Protein 3KLO (pdb70)

Structure (mmCIF, N/CA/C/O backbone):
data_3KLO
#
_entry.id   3KLO
#
_cell.length_a   121.703
_cell.length_b   121.703
_cell.length_c   208.227
_cell.angle_alpha   90.00
_cell.angle_beta   90.00
_cell.angle_gamma   90.00
#
_symmetry.space_group_name_H-M   'P 41 21 2'
#
loop_
_entity.id
_entity.type
_entity.pdbx_description
1 polymer 'Transcriptional regulator VpsT'
2 non-polymer "9,9'-[(2R,3R,3aS,5S,7aR,9R,10R,10aS,12S,14aR)-3,5,10,12-tetrahydroxy-5,12-dioxidooctahydro-2H,7H-difuro[3,2-d:3',2'-j][1,3,7,9,2,8]tetraoxadiphosphacyclododecine-2,9-diyl]bis(2-amino-1,9-dihydro-6H-purin-6-one)"
3 non-polymer 'D(-)-TARTARIC ACID'
4 water water
#
loop_
_atom_site.group_PDB
_atom_site.id
_atom_site.type_symbol
_atom_site.label_atom_id
_atom_site.label_alt_id
_atom_site.label_comp_id
_atom_site.label_asym_id
_atom_site.label_entity_id
_atom_site.label_seq_id
_atom_site.pdbx_PDB_ins_code
_atom_site.Cartn_x
_atom_site.Cartn_y
_atom_site.Cartn_z
_atom_site.occupancy
_atom_site.B_iso_or_equiv
_atom_site.auth_seq_id
_atom_site.auth_comp_id
_atom_site.auth_asym_id
_atom_site.auth_atom_id
_atom_site.pdbx_PDB_model_num
ATOM 1 N N . ASP A 1 4 ? -50.209 17.422 35.230 1.00 68.97 3 ASP A N 1
ATOM 2 C CA . ASP A 1 4 ? -48.830 17.190 34.793 1.00 83.38 3 ASP A CA 1
ATOM 3 C C . ASP A 1 4 ? -48.374 18.267 33.793 1.00 85.00 3 ASP A C 1
ATOM 4 O O . ASP A 1 4 ? -49.124 18.634 32.881 1.00 76.26 3 ASP A O 1
ATOM 9 N N . GLU A 1 5 ? -47.150 18.771 33.970 1.00 90.39 4 GLU A N 1
ATOM 10 C CA . GLU A 1 5 ? -46.616 19.850 33.128 1.00 88.14 4 GLU A CA 1
ATOM 11 C C . GLU A 1 5 ? -46.399 19.385 31.691 1.00 75.52 4 GLU A C 1
ATOM 12 O O . GLU A 1 5 ? -46.559 20.154 30.743 1.00 68.86 4 GLU A O 1
ATOM 18 N N . ASN A 1 6 ? -46.015 18.119 31.557 1.00 75.59 5 ASN A N 1
ATOM 19 C CA . ASN A 1 6 ? -45.795 17.463 30.273 1.00 70.22 5 ASN A CA 1
ATOM 20 C C . ASN A 1 6 ? -47.055 17.446 29.397 1.00 61.34 5 ASN A C 1
ATOM 21 O O . ASN A 1 6 ? -46.974 17.650 28.187 1.00 55.97 5 ASN A O 1
ATOM 26 N N . LYS A 1 7 ? -48.211 17.219 30.022 1.00 54.67 6 LYS A N 1
ATOM 27 C CA . LYS A 1 7 ? -49.458 16.921 29.314 1.00 38.85 6 LYS A CA 1
ATOM 28 C C . LYS A 1 7 ? -50.154 18.134 28.709 1.00 37.95 6 LYS A C 1
ATOM 29 O O . LYS A 1 7 ? -49.877 19.275 29.078 1.00 44.62 6 LYS A O 1
ATOM 35 N N . LEU A 1 8 ? -51.070 17.880 27.782 1.00 27.61 7 LEU A N 1
ATOM 36 C CA . LEU A 1 8 ? -51.8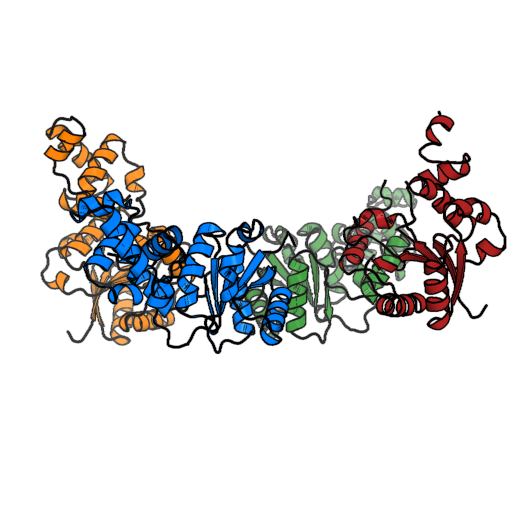13 18.955 27.152 1.00 24.60 7 LEU A CA 1
ATOM 37 C C . LEU A 1 8 ? -52.924 19.381 28.069 1.00 25.73 7 LEU A C 1
ATOM 38 O O . LEU A 1 8 ? -53.644 18.544 28.585 1.00 30.69 7 LEU A O 1
ATOM 43 N N . ASN A 1 9 ? -53.073 20.680 28.285 1.00 27.05 8 ASN A N 1
ATOM 44 C CA . ASN A 1 9 ? -54.087 21.162 29.219 1.00 25.65 8 ASN A CA 1
ATOM 45 C C . ASN A 1 9 ? -55.428 21.259 28.525 1.00 25.72 8 ASN A C 1
ATOM 46 O O . ASN A 1 9 ? -55.617 22.110 27.665 1.00 27.17 8 ASN A O 1
ATOM 51 N N . VAL A 1 10 ? -56.351 20.383 28.897 1.00 22.03 9 VAL A N 1
ATOM 52 C CA . VAL A 1 10 ? -57.632 20.272 28.226 1.00 19.23 9 VAL A CA 1
ATOM 53 C C . VAL A 1 10 ? -58.795 20.507 29.188 1.00 23.82 9 VAL A C 1
ATOM 54 O O . VAL A 1 10 ? -58.821 19.986 30.300 1.00 25.09 9 VAL A O 1
ATOM 58 N N . ARG A 1 11 ? -59.776 21.282 28.754 1.00 23.57 10 ARG A N 1
ATOM 59 C CA . ARG A 1 11 ? -60.898 21.591 29.613 1.00 23.59 10 ARG A CA 1
ATOM 60 C C . ARG A 1 11 ? -62.205 21.197 28.941 1.00 25.74 10 ARG A C 1
ATOM 61 O O . ARG A 1 11 ? -62.511 21.671 27.852 1.00 27.34 10 ARG A O 1
ATOM 69 N N . MET A 1 12 ? -62.969 20.319 29.582 1.00 24.76 11 MET A N 1
ATOM 70 C CA . MET A 1 12 ? -64.169 19.788 28.959 1.00 23.66 11 MET A CA 1
ATOM 71 C C . MET A 1 12 ? -65.405 20.477 29.496 1.00 26.06 11 MET A C 1
ATOM 72 O O . MET A 1 12 ? -65.662 20.490 30.696 1.00 27.65 11 MET A O 1
ATOM 77 N N . LEU A 1 13 ? -66.172 21.056 28.596 1.00 22.98 12 LEU A N 1
ATOM 78 C CA . LEU A 1 13 ? -67.379 21.720 28.990 1.00 22.55 12 LEU A CA 1
ATOM 79 C C . LEU A 1 13 ? -68.506 20.693 29.012 1.00 22.71 12 LEU A C 1
ATOM 80 O O . LEU A 1 13 ? -69.003 20.282 27.972 1.00 27.18 12 LEU A O 1
ATOM 85 N N . SER A 1 14 ? -68.893 20.260 30.205 1.00 25.72 13 SER A N 1
ATOM 86 C CA . SER A 1 14 ? -69.942 19.251 30.363 1.00 28.38 13 SER A CA 1
ATOM 87 C C . SER A 1 14 ? -70.400 19.194 31.811 1.00 30.74 13 SER A C 1
ATOM 88 O O . SER A 1 14 ? -69.843 19.887 32.661 1.00 30.11 13 SER A O 1
ATOM 91 N N . ASP A 1 15 ? -71.412 18.376 32.095 1.00 32.22 14 ASP A N 1
ATOM 92 C CA . ASP A 1 15 ? -71.785 18.090 33.481 1.00 31.32 14 ASP A CA 1
ATOM 93 C C . ASP A 1 15 ? -70.664 17.343 34.146 1.00 31.03 14 ASP A C 1
ATOM 94 O O . ASP A 1 15 ? -69.880 16.694 33.472 1.00 34.17 14 ASP A O 1
ATOM 99 N N . VAL A 1 16 ? -70.600 17.364 35.466 1.00 27.81 15 VAL A N 1
ATOM 100 C CA . VAL A 1 16 ? -69.839 16.299 36.100 1.00 31.45 15 VAL A CA 1
ATOM 101 C C . VAL A 1 16 ? -70.808 15.187 36.489 1.00 29.03 15 VAL A C 1
ATOM 102 O O . VAL A 1 16 ? -71.902 15.456 36.975 1.00 35.18 15 VAL A O 1
ATOM 106 N N . CYS A 1 17 ? -70.418 13.942 36.243 1.00 29.49 16 CYS A N 1
ATOM 107 C CA . CYS A 1 17 ? -71.276 12.791 36.533 1.00 31.40 16 CYS A CA 1
ATOM 108 C C . CYS A 1 17 ? -70.549 11.474 36.204 1.00 32.29 16 CYS A C 1
ATOM 109 O O . CYS A 1 17 ? -69.480 11.493 35.593 1.00 33.06 16 CYS A O 1
ATOM 112 N N . MET A 1 18 ? -71.116 10.340 36.609 1.00 30.67 17 MET A N 1
ATOM 113 C CA . MET A 1 18 ? -70.530 9.049 36.251 1.00 33.34 17 MET A CA 1
ATOM 114 C C . MET A 1 18 ? -69.928 9.119 34.852 1.00 33.61 17 MET A C 1
ATOM 115 O O . MET A 1 18 ? -68.732 8.896 34.667 1.00 33.71 17 MET A O 1
ATOM 120 N N . GLN A 1 19 ? -70.771 9.434 33.873 1.00 31.48 18 GLN A N 1
ATOM 121 C CA . GLN A 1 19 ? -70.383 9.383 32.468 1.00 30.02 18 GLN A CA 1
ATOM 122 C C . GLN A 1 19 ? -69.229 10.308 32.126 1.00 29.56 18 GLN A C 1
ATOM 123 O O . GLN A 1 19 ? -68.278 9.888 31.490 1.00 32.29 18 GLN A O 1
ATOM 129 N N . SER A 1 20 ? -69.311 11.572 32.524 1.00 30.64 19 SER A N 1
ATOM 130 C CA . SER A 1 20 ? -68.230 12.508 32.239 1.00 27.07 19 SER A CA 1
ATOM 131 C C . SER A 1 20 ? -66.913 11.989 32.778 1.00 29.12 19 SER A C 1
ATOM 132 O O . SER A 1 20 ? -65.943 11.848 32.034 1.00 29.51 19 SER A O 1
ATOM 135 N N . ARG A 1 21 ? -66.878 11.696 34.074 1.00 27.81 20 ARG A N 1
ATOM 136 C CA . ARG A 1 21 ? -65.657 11.194 34.687 1.00 29.48 20 ARG A CA 1
ATOM 137 C C . ARG A 1 21 ? -65.138 9.919 34.033 1.00 27.96 20 ARG A C 1
ATOM 138 O O . ARG A 1 21 ? -63.941 9.710 33.951 1.00 29.94 20 ARG A O 1
ATOM 146 N N . LEU A 1 22 ? -66.038 9.076 33.559 1.00 25.98 21 LEU A N 1
ATOM 147 C CA . LEU A 1 22 ? -65.640 7.910 32.796 1.00 25.10 21 LEU A CA 1
ATOM 148 C C . LEU A 1 22 ? -64.932 8.357 31.524 1.00 30.47 21 LEU A C 1
ATOM 149 O O . LEU A 1 22 ? -63.858 7.857 31.178 1.00 33.54 21 LEU A O 1
ATOM 154 N N . LEU A 1 23 ? -65.534 9.312 30.826 1.00 27.79 22 LEU A N 1
ATOM 155 C CA . LEU A 1 23 ? -64.932 9.841 29.615 1.00 28.59 22 LEU A CA 1
ATOM 156 C C . LEU A 1 23 ? -63.553 10.442 29.925 1.00 27.68 22 LEU A C 1
ATOM 157 O O . LEU A 1 23 ? -62.579 10.187 29.209 1.00 25.99 22 LEU A O 1
ATOM 162 N N . LYS A 1 24 ? -63.466 11.231 30.989 1.00 23.23 23 LYS A N 1
ATOM 163 C CA . LYS A 1 24 ? -62.206 11.859 31.328 1.00 24.03 23 LYS A CA 1
ATOM 164 C C . LYS A 1 24 ? -61.150 10.782 31.537 1.00 29.63 23 LYS A C 1
ATOM 165 O O . LYS A 1 24 ? -60.034 10.854 31.023 1.00 26.81 23 LYS A O 1
ATOM 171 N N . GLU A 1 25 ? -61.519 9.763 32.294 1.00 30.98 24 GLU A N 1
ATOM 172 C CA . GLU A 1 25 ? -60.607 8.672 32.569 1.00 30.80 24 GLU A CA 1
ATOM 173 C C . GLU A 1 25 ? -60.187 8.024 31.246 1.00 29.58 24 GLU A C 1
ATOM 174 O O . GLU A 1 25 ? -58.999 7.873 30.969 1.00 30.46 24 GLU A O 1
ATOM 180 N N . ALA A 1 26 ? -61.161 7.660 30.422 1.00 24.36 25 ALA A N 1
ATOM 181 C CA . ALA A 1 26 ? -60.855 7.045 29.137 1.00 25.27 25 ALA A CA 1
ATOM 182 C C . ALA A 1 26 ? -59.886 7.871 28.274 1.00 26.35 25 ALA A C 1
ATOM 183 O O . ALA A 1 26 ? -59.012 7.320 27.600 1.00 26.44 25 ALA A O 1
ATOM 185 N N . LEU A 1 27 ? -60.038 9.190 28.283 1.00 23.22 26 LEU A N 1
ATOM 186 C CA . LEU A 1 27 ? -59.154 10.022 27.473 1.00 23.67 26 LEU A CA 1
ATOM 187 C C . LEU A 1 27 ? -57.739 10.055 28.056 1.00 22.33 26 LEU A C 1
ATOM 188 O O . LEU A 1 27 ? -56.769 9.818 27.344 1.00 20.81 26 LEU A O 1
ATOM 193 N N . GLU A 1 28 ? -57.627 10.333 29.353 1.00 24.42 27 GLU A N 1
ATOM 194 C CA . GLU A 1 28 ? -56.320 10.460 29.993 1.00 24.12 27 GLU A CA 1
ATOM 195 C C . GLU A 1 28 ? -55.507 9.167 29.912 1.00 25.27 27 GLU A C 1
ATOM 196 O O . GLU A 1 28 ? -54.270 9.204 29.923 1.00 27.29 27 GLU A O 1
ATOM 202 N N . SER A 1 29 ? -56.205 8.039 29.802 1.00 22.54 28 SER A N 1
ATOM 203 C CA . SER A 1 29 ? -55.579 6.727 29.635 1.00 23.09 28 SER A CA 1
ATOM 204 C C . SER A 1 29 ? -54.818 6.577 28.340 1.00 24.50 28 SER A C 1
ATOM 205 O O . SER A 1 29 ? -53.793 5.910 28.286 1.00 26.82 28 SER A O 1
ATOM 208 N N . LYS A 1 30 ? -55.356 7.150 27.276 1.00 25.35 29 LYS A N 1
ATOM 209 C CA . LYS A 1 30 ? -54.902 6.805 25.943 1.00 22.19 29 LYS A CA 1
ATOM 210 C C . LYS A 1 30 ? -54.229 7.954 25.232 1.00 19.69 29 LYS A C 1
ATOM 211 O O . LYS A 1 30 ? -53.709 7.769 24.134 1.00 22.41 29 LYS A O 1
ATOM 217 N N . LEU A 1 31 ? -54.236 9.135 25.844 1.00 19.36 30 LEU A N 1
ATOM 218 C CA . LEU A 1 31 ? -53.630 10.320 25.222 1.00 20.41 30 LEU A CA 1
ATOM 219 C C . LEU A 1 31 ? -52.866 11.153 26.241 1.00 21.50 30 LEU A C 1
ATOM 220 O O . LEU A 1 31 ? -53.227 11.183 27.411 1.00 24.22 30 LEU A O 1
ATOM 225 N N . PRO A 1 32 ? -51.826 11.866 25.790 1.00 22.73 31 PRO A N 1
ATOM 226 C CA . PRO A 1 32 ? -50.973 12.659 26.679 1.00 21.03 31 PRO A CA 1
ATOM 227 C C . PRO A 1 32 ? -51.655 13.951 27.086 1.00 25.07 31 PRO A C 1
ATOM 228 O O . PRO A 1 32 ? -51.170 15.024 26.715 1.00 25.74 31 PRO A O 1
ATOM 232 N N . LEU A 1 33 ? -52.751 13.871 27.829 1.00 25.19 32 LEU A N 1
ATOM 233 C CA . LEU A 1 33 ? -53.491 15.083 28.171 1.00 26.44 32 LEU A CA 1
ATOM 234 C C . LEU A 1 33 ? -54.082 15.083 29.579 1.00 26.26 32 LEU A C 1
ATOM 235 O O . LEU A 1 33 ? -54.339 14.046 30.169 1.00 27.15 32 LEU A O 1
ATOM 240 N N . ALA A 1 34 ? -54.281 16.274 30.117 1.00 30.21 33 ALA A N 1
ATOM 241 C CA . ALA A 1 34 ? -54.762 16.431 31.469 1.00 24.63 33 ALA A CA 1
ATOM 242 C C . ALA A 1 34 ? -56.086 17.170 31.405 1.00 25.45 33 ALA A C 1
ATOM 243 O O . ALA A 1 34 ? -56.128 18.359 31.143 1.00 28.51 33 ALA A O 1
ATOM 245 N N . LEU A 1 35 ? -57.167 16.456 31.658 1.00 27.20 34 LEU A N 1
ATOM 246 C CA . LEU A 1 35 ? -58.496 16.992 31.452 1.00 25.53 34 LEU A CA 1
ATOM 247 C C . LEU A 1 35 ? -59.188 17.318 32.771 1.00 30.05 34 LEU A C 1
ATOM 248 O O . LEU A 1 35 ? -59.258 16.480 33.669 1.00 33.61 34 LEU A O 1
ATOM 253 N N . GLU A 1 36 ? -59.700 18.536 32.889 1.00 28.24 35 GLU A N 1
ATOM 254 C CA . GLU A 1 36 ? -60.553 18.897 34.018 1.00 32.19 35 GLU A CA 1
ATOM 255 C C . GLU A 1 36 ? -61.952 19.200 33.457 1.00 26.64 35 GLU A C 1
ATOM 256 O O . GLU A 1 36 ? -62.080 19.561 32.293 1.00 25.50 35 GLU A O 1
ATOM 262 N N . ILE A 1 37 ? -63.000 19.029 34.253 1.00 25.69 36 ILE A N 1
ATOM 263 C CA . ILE A 1 37 ? -64.356 19.255 33.744 1.00 25.14 36 ILE A CA 1
ATOM 264 C C . ILE A 1 37 ? -64.988 20.514 34.315 1.00 26.37 36 ILE A C 1
ATOM 265 O O . ILE A 1 37 ? -64.992 20.712 35.516 1.00 31.69 36 ILE A O 1
ATOM 270 N N . THR A 1 38 ? -65.533 21.360 33.454 1.00 26.97 37 THR A N 1
ATOM 271 C CA . THR A 1 38 ? -66.202 22.565 33.907 1.00 25.35 37 THR A CA 1
ATOM 272 C C . THR A 1 38 ? -67.536 22.717 33.203 1.00 28.91 37 THR A C 1
ATOM 273 O O . THR A 1 38 ? -67.581 22.832 31.988 1.00 30.39 37 THR A O 1
ATOM 277 N N . PRO A 1 39 ? -68.630 22.740 33.968 1.00 30.39 38 PRO A N 1
ATOM 278 C CA . PRO A 1 39 ? -69.973 22.865 33.404 1.00 30.79 38 PRO A CA 1
ATOM 279 C C . PRO A 1 39 ? -70.133 24.224 32.756 1.00 32.34 38 PRO A C 1
ATOM 280 O O . PRO A 1 39 ? -69.542 25.191 33.241 1.00 31.42 38 PRO A O 1
ATOM 284 N N . PHE A 1 40 ? -70.931 24.303 31.696 1.00 32.36 39 PHE A N 1
ATOM 285 C CA . PHE A 1 40 ? -71.143 25.567 31.007 1.00 29.10 39 PHE A CA 1
ATOM 286 C C . PHE A 1 40 ? -71.602 26.628 31.987 1.00 33.35 39 PHE A C 1
ATOM 287 O O . PHE A 1 40 ? -71.096 27.742 31.992 1.00 35.79 39 PHE A O 1
ATOM 295 N N . SER A 1 41 ? -72.557 26.269 32.832 1.00 34.58 40 SER A N 1
ATOM 296 C CA . SER A 1 41 ? -73.107 27.208 33.796 1.00 33.75 40 SER A CA 1
ATOM 297 C C . SER A 1 41 ? -72.043 27.854 34.688 1.00 35.90 40 SER A C 1
ATOM 298 O O . SER A 1 41 ? -72.274 28.918 35.259 1.00 39.02 40 SER A O 1
ATOM 301 N N . GLU A 1 42 ? -70.893 27.206 34.830 1.00 31.61 41 GLU A N 1
ATOM 302 C CA . GLU A 1 42 ? -69.860 27.702 35.736 1.00 36.18 41 GLU A CA 1
ATOM 303 C C . GLU A 1 42 ? -68.744 28.411 34.989 1.00 38.20 41 GLU A C 1
ATOM 304 O O . GLU A 1 42 ? -67.793 28.909 35.589 1.00 40.19 41 GLU A O 1
ATOM 310 N N . LEU A 1 43 ? -68.867 28.464 33.673 1.00 37.09 42 LEU A N 1
ATOM 311 C CA . LEU A 1 43 ? -67.820 29.036 32.849 1.00 34.67 42 LEU A CA 1
ATOM 312 C C . LEU A 1 43 ? -67.470 30.438 33.339 1.00 40.84 42 LEU A C 1
ATOM 313 O O . LEU A 1 43 ? -66.302 30.788 33.487 1.00 41.26 42 LEU A O 1
ATOM 318 N N . TRP A 1 44 ? -68.494 31.239 33.605 1.00 45.86 43 TRP A N 1
ATOM 319 C CA . TRP A 1 44 ? -68.291 32.645 33.939 1.00 43.48 43 TRP A CA 1
ATOM 320 C C . TRP A 1 44 ? -67.418 32.816 35.165 1.00 42.01 43 TRP A C 1
ATOM 321 O O . TRP A 1 44 ? -66.894 33.891 35.405 1.00 45.60 43 TRP A O 1
ATOM 332 N N . LEU A 1 45 ? -67.275 31.761 35.952 1.00 42.80 44 LEU A N 1
ATOM 333 C CA . LEU A 1 45 ? -66.482 31.847 37.170 1.00 44.91 44 LEU A CA 1
ATOM 334 C C . LEU A 1 45 ? -65.020 31.590 36.890 1.00 43.22 44 LEU A C 1
ATOM 335 O O . LEU A 1 45 ? -64.160 31.886 37.721 1.00 41.11 44 LEU A O 1
ATOM 340 N N . GLU A 1 46 ? -64.741 31.013 35.725 1.00 40.56 45 GLU A N 1
ATOM 341 C CA . GLU A 1 46 ? -63.370 30.662 35.379 1.00 41.61 45 GLU A CA 1
ATOM 342 C C . GLU A 1 46 ? -62.728 31.771 34.567 1.00 40.47 45 GLU A C 1
ATOM 343 O O . GLU A 1 46 ? -61.510 31.817 34.429 1.00 41.03 45 GLU A O 1
ATOM 349 N N . GLU A 1 47 ? -63.552 32.670 34.039 1.00 42.71 46 GLU A N 1
ATOM 350 C CA . GLU A 1 47 ? -63.079 33.680 33.102 1.00 38.48 46 GLU A CA 1
ATOM 351 C C . GLU A 1 47 ? -61.814 34.350 33.574 1.00 36.09 46 GLU A C 1
ATOM 352 O O . GLU A 1 47 ? -60.877 34.525 32.809 1.00 41.19 46 GLU A O 1
ATOM 358 N N . ASN A 1 48 ? -61.767 34.713 34.842 1.00 36.77 47 ASN A N 1
ATOM 359 C CA . ASN A 1 48 ? -60.620 35.473 35.316 1.00 44.63 47 ASN A CA 1
ATOM 360 C C . ASN A 1 48 ? -59.643 34.732 36.225 1.00 45.88 47 ASN A C 1
ATOM 361 O O . ASN A 1 48 ? -58.792 35.355 36.865 1.00 44.51 47 ASN A O 1
ATOM 366 N N . LYS A 1 49 ? -59.755 33.410 36.285 1.00 42.66 48 LYS A N 1
ATOM 367 C CA . LYS A 1 49 ? -58.789 32.639 37.044 1.00 40.97 48 LYS A CA 1
ATOM 368 C C . LYS A 1 49 ? -57.516 32.584 36.235 1.00 43.71 48 LYS A C 1
ATOM 369 O O . LYS A 1 49 ? -57.564 32.584 35.005 1.00 45.26 48 LYS A O 1
ATOM 375 N N . PRO A 1 50 ? -56.369 32.570 36.923 1.00 43.79 49 PRO A N 1
ATOM 376 C CA . PRO A 1 50 ? -55.065 32.557 36.264 1.00 45.21 49 PRO A CA 1
ATOM 377 C C . PRO A 1 50 ? -54.828 31.223 35.571 1.00 46.10 49 PRO A C 1
ATOM 378 O O . PRO A 1 50 ? -54.259 31.191 34.482 1.00 45.37 49 PRO A O 1
ATOM 382 N N . GLU A 1 51 ? -55.268 30.132 36.187 1.00 44.55 50 GLU A N 1
ATOM 383 C CA . GLU A 1 51 ? -55.040 28.819 35.595 1.00 43.65 50 GLU A CA 1
ATOM 384 C C . GLU A 1 51 ? -55.824 28.603 34.305 1.00 40.60 50 GLU A C 1
ATOM 385 O O . GLU A 1 51 ? -55.489 27.713 33.527 1.00 41.08 50 GLU A O 1
ATOM 391 N N . SER A 1 52 ? -56.853 29.412 34.066 1.00 38.22 51 SER A N 1
ATOM 392 C CA . SER A 1 52 ? -57.613 29.285 32.823 1.00 35.53 51 SER A CA 1
ATOM 393 C C . SER A 1 52 ? -56.766 29.644 31.626 1.00 37.57 51 SER A C 1
ATOM 394 O O . SER A 1 52 ? -56.960 29.106 30.543 1.00 37.66 51 SER A O 1
ATOM 397 N N . ARG A 1 53 ? -55.817 30.550 31.825 1.00 39.55 52 ARG A N 1
ATOM 398 C CA . ARG A 1 53 ? -54.966 31.000 30.733 1.00 38.37 52 ARG A CA 1
ATOM 399 C C . ARG A 1 53 ? -54.098 29.878 30.191 1.00 36.62 52 ARG A C 1
ATOM 400 O O . ARG A 1 53 ? -53.447 30.029 29.165 1.00 41.22 52 ARG A O 1
ATOM 408 N N . SER A 1 54 ? -54.094 28.747 30.882 1.00 36.02 53 SER A N 1
ATOM 409 C CA . SER A 1 54 ? -53.233 27.641 30.497 1.00 38.19 53 SER A CA 1
ATOM 410 C C . SER A 1 54 ? -53.940 26.577 29.670 1.00 34.91 53 SER A C 1
ATOM 411 O O . SER A 1 54 ? -53.299 25.631 29.208 1.00 37.73 53 SER A O 1
ATOM 414 N N . ILE A 1 55 ? -55.248 26.722 29.486 1.00 30.38 54 ILE A N 1
ATOM 415 C CA . ILE A 1 55 ? -55.998 25.789 28.651 1.00 29.28 54 ILE A CA 1
ATOM 416 C C . ILE A 1 55 ? -55.494 25.876 27.221 1.00 26.45 54 ILE A C 1
ATOM 417 O O . ILE A 1 55 ? -55.261 26.963 26.708 1.00 27.56 54 ILE A O 1
ATOM 422 N N . GLN A 1 56 ? -55.329 24.720 26.591 1.00 25.88 55 GLN A N 1
ATOM 423 C CA . GLN A 1 56 ? -54.880 24.640 25.215 1.00 22.24 55 GLN A CA 1
ATOM 424 C C . GLN A 1 56 ? -55.954 23.990 24.368 1.00 20.46 55 GLN A C 1
ATOM 425 O O . GLN A 1 56 ? -55.869 24.003 23.144 1.00 21.89 55 GLN A O 1
ATOM 431 N N . MET A 1 57 ? -56.962 23.407 25.018 1.00 21.07 56 MET A N 1
ATOM 432 C CA . MET A 1 57 ? -58.055 22.744 24.290 1.00 22.62 56 MET A CA 1
ATOM 433 C C . MET A 1 57 ? -59.342 22.753 25.078 1.00 23.26 56 MET A C 1
ATOM 434 O O . MET A 1 57 ? -59.348 22.386 26.246 1.00 25.39 56 MET A O 1
ATOM 439 N N . LEU A 1 58 ? -60.429 23.168 24.436 1.00 19.35 57 LEU A N 1
ATOM 440 C CA . LEU A 1 58 ? -61.742 22.998 25.018 1.00 20.16 57 LEU A CA 1
ATOM 441 C C . LEU A 1 58 ? -62.459 21.857 24.317 1.00 21.93 57 LEU A C 1
ATOM 442 O O . LEU A 1 58 ? -62.592 21.865 23.093 1.00 20.78 57 LEU A O 1
ATOM 447 N N . VAL A 1 59 ? -62.898 20.862 25.084 1.00 21.84 58 VAL A N 1
ATOM 448 C CA . VAL A 1 59 ? -63.780 19.832 24.548 1.00 21.21 58 VAL A CA 1
ATOM 449 C C . VAL A 1 59 ? -65.205 20.267 24.848 1.00 26.65 58 VAL A C 1
ATOM 450 O O . VAL A 1 59 ? -65.623 20.301 26.008 1.00 26.97 58 VAL A O 1
ATOM 454 N N . ILE A 1 60 ? -65.944 20.613 23.798 1.00 26.20 59 ILE A N 1
ATOM 455 C CA . ILE A 1 60 ? -67.268 21.185 23.941 1.00 23.04 59 ILE A CA 1
ATOM 456 C C . ILE A 1 60 ? -68.309 20.117 23.726 1.00 21.91 59 ILE A C 1
ATOM 457 O O . ILE A 1 60 ? -68.397 19.552 22.651 1.00 24.52 59 ILE A O 1
ATOM 462 N N . ASP A 1 61 ? -69.082 19.833 24.768 1.00 26.71 60 ASP A N 1
ATOM 463 C CA . ASP A 1 61 ? -70.103 18.789 24.740 1.00 26.77 60 ASP A CA 1
ATOM 464 C C . ASP A 1 61 ? -71.420 19.340 24.215 1.00 31.96 60 ASP A C 1
ATOM 465 O O . ASP A 1 61 ? -72.208 19.914 24.973 1.00 31.75 60 ASP A O 1
ATOM 470 N N . TYR A 1 62 ? -71.670 19.142 22.921 1.00 34.09 61 TYR A N 1
ATOM 471 C CA . TYR A 1 62 ? -72.800 19.784 22.249 1.00 31.71 61 TYR A CA 1
ATOM 472 C C . TYR A 1 62 ? -74.135 19.389 22.863 1.00 38.57 61 TYR A C 1
ATOM 473 O O . TYR A 1 62 ? -75.102 20.142 22.795 1.00 40.39 61 TYR A O 1
ATOM 482 N N . SER A 1 63 ? -74.182 18.219 23.485 1.00 37.35 62 SER A N 1
ATOM 483 C CA . SER A 1 63 ? -75.412 17.753 24.107 1.00 38.07 62 SER A CA 1
ATOM 484 C C . SER A 1 63 ? -75.713 18.441 25.439 1.00 41.47 62 SER A C 1
ATOM 485 O O . SER A 1 63 ? -76.712 18.131 26.080 1.00 45.48 62 SER A O 1
ATOM 488 N N . ARG A 1 64 ? -74.856 19.359 25.869 1.00 38.01 63 ARG A N 1
ATOM 489 C CA . ARG A 1 64 ? -75.141 20.111 27.089 1.00 38.74 63 ARG A CA 1
ATOM 490 C C . ARG A 1 64 ? -75.086 21.597 26.799 1.00 38.67 63 ARG A C 1
ATOM 491 O O . ARG A 1 64 ? -74.971 22.413 27.707 1.00 41.62 63 ARG A O 1
ATOM 499 N N . ILE A 1 65 ? -75.159 21.952 25.526 1.00 38.24 64 ILE A N 1
ATOM 500 C CA . ILE A 1 65 ? -75.009 23.348 25.136 1.00 42.20 64 ILE A CA 1
ATOM 501 C C . ILE A 1 65 ? -76.368 24.011 24.925 1.00 42.80 64 ILE A C 1
ATOM 502 O O . ILE A 1 65 ? -77.351 23.352 24.598 1.00 42.80 64 ILE A O 1
ATOM 507 N N . SER A 1 66 ? -76.419 25.321 25.120 1.00 43.75 65 SER A N 1
ATOM 508 C CA . SER A 1 66 ? -77.663 26.060 24.985 1.00 45.80 65 SER A CA 1
ATOM 509 C C . SER A 1 66 ? -77.365 27.523 24.722 1.00 50.42 65 SER A C 1
ATOM 510 O O . SER A 1 66 ? -76.277 28.012 25.029 1.00 48.93 65 SER A O 1
ATOM 513 N N . ASP A 1 67 ? -78.341 28.227 24.166 1.00 52.68 66 AS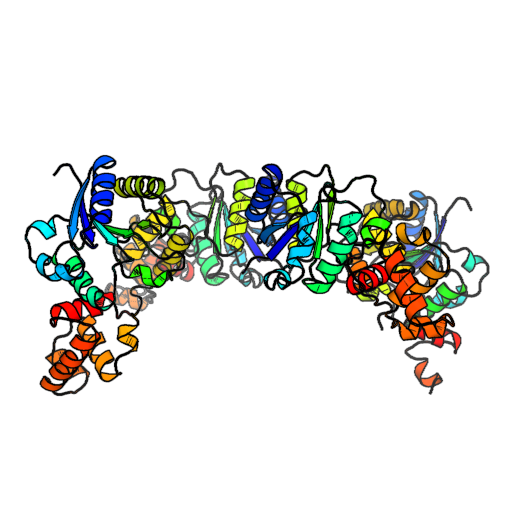P A N 1
ATOM 514 C CA . ASP A 1 67 ? -78.117 29.592 23.711 1.00 50.54 66 ASP A CA 1
ATOM 515 C C . ASP A 1 67 ? -77.712 30.567 24.821 1.00 50.24 66 ASP A C 1
ATOM 516 O O . ASP A 1 67 ? -76.933 31.499 24.587 1.00 45.13 66 ASP A O 1
ATOM 521 N N . ASP A 1 68 ? -78.215 30.350 26.031 1.00 50.41 67 ASP A N 1
ATOM 522 C CA . ASP A 1 68 ? -77.912 31.280 27.113 1.00 49.40 67 ASP A CA 1
ATOM 523 C C . ASP A 1 68 ? -76.505 31.124 27.686 1.00 50.89 67 ASP A C 1
ATOM 524 O O . ASP A 1 68 ? -76.032 32.007 28.407 1.00 57.65 67 ASP A O 1
ATOM 529 N N . VAL A 1 69 ? -75.821 30.027 27.368 1.00 44.23 68 VAL A N 1
ATOM 530 C CA . VAL A 1 69 ? -74.430 29.904 27.802 1.00 41.49 68 VAL A CA 1
ATOM 531 C C . VAL A 1 69 ? -73.439 30.429 26.760 1.00 40.72 68 VAL A C 1
ATOM 532 O O . VAL A 1 69 ? -72.268 30.641 27.066 1.00 41.32 68 VAL A O 1
ATOM 536 N N . LEU A 1 70 ? -73.921 30.678 25.546 1.00 39.82 69 LEU A N 1
ATOM 537 C CA . LEU A 1 70 ? -73.051 31.088 24.442 1.00 36.36 69 LEU A CA 1
ATOM 538 C C . LEU A 1 70 ? -72.301 32.412 24.624 1.00 37.74 69 LEU A C 1
ATOM 539 O O . LEU A 1 70 ? -71.146 32.528 24.228 1.00 41.46 69 LEU A O 1
ATOM 544 N N . THR A 1 71 ? -72.933 33.419 25.203 1.00 37.74 70 THR A N 1
ATOM 545 C CA . THR A 1 71 ? -72.210 34.661 25.412 1.00 37.53 70 THR A CA 1
ATOM 546 C C . THR A 1 71 ? -71.129 34.435 26.441 1.00 39.17 70 THR A C 1
ATOM 547 O O . THR A 1 71 ? -70.013 34.952 26.318 1.00 34.12 70 THR A O 1
ATOM 551 N N . ASP A 1 72 ? -71.479 33.661 27.466 1.00 42.81 71 ASP A N 1
ATOM 552 C CA . ASP A 1 72 ? -70.536 33.310 28.512 1.00 38.93 71 ASP A CA 1
ATOM 553 C C . ASP A 1 72 ? -69.350 32.602 27.889 1.00 34.64 71 ASP A C 1
ATOM 554 O O . ASP A 1 72 ? -68.200 32.893 28.222 1.00 31.96 71 ASP A O 1
ATOM 559 N N . TYR A 1 73 ? -69.624 31.684 26.967 1.00 31.34 72 TYR A N 1
ATOM 560 C CA . TYR A 1 73 ? -68.531 31.001 26.300 1.00 32.15 72 TYR A CA 1
ATOM 561 C C . TYR A 1 73 ? -67.640 31.991 25.532 1.00 33.84 72 TYR A C 1
ATOM 562 O O . TYR A 1 73 ? -66.414 32.009 25.695 1.00 32.78 72 TYR A O 1
ATOM 571 N N . SER A 1 74 ? -68.251 32.818 24.696 1.00 30.26 73 SER A N 1
ATOM 572 C CA . SER A 1 74 ? -67.459 33.676 23.843 1.00 31.21 73 SER A CA 1
ATOM 573 C C . SER A 1 74 ? -66.536 34.596 24.631 1.00 32.96 73 SER A C 1
ATOM 574 O O . SER A 1 74 ? -65.411 34.843 24.200 1.00 35.19 73 SER A O 1
ATOM 577 N N . SER A 1 75 ? -66.982 35.107 25.777 1.00 30.11 74 SER A N 1
ATOM 578 C CA . SER A 1 75 ? -66.111 36.008 26.537 1.00 32.21 74 SER A CA 1
ATOM 579 C C . SER A 1 75 ? -65.034 35.241 27.273 1.00 32.77 74 SER A C 1
ATOM 580 O O . SER A 1 75 ? -63.930 35.738 27.445 1.00 35.24 74 SER A O 1
ATOM 583 N N . PHE A 1 76 ? -65.357 34.021 27.692 1.00 33.27 75 PHE A N 1
ATOM 584 C CA . PHE A 1 76 ? -64.378 33.146 28.335 1.00 32.84 75 PHE A CA 1
ATOM 585 C C . PHE A 1 76 ? -63.252 32.831 27.375 1.00 32.11 75 PHE A C 1
ATOM 586 O O . PHE A 1 76 ? -62.077 32.921 27.724 1.00 33.03 75 PHE A O 1
ATOM 594 N N . LYS A 1 77 ? -63.622 32.456 26.158 1.00 29.05 76 LYS A N 1
ATOM 595 C CA . LYS A 1 77 ? -62.639 32.071 25.166 1.00 31.11 76 LYS A CA 1
ATOM 596 C C . LYS A 1 77 ? -61.692 33.227 24.932 1.00 31.90 76 LYS A C 1
ATOM 597 O O . LYS A 1 77 ? -60.476 33.081 25.007 1.00 32.06 76 LYS A O 1
ATOM 603 N N . HIS A 1 78 ? -62.267 34.389 24.659 1.00 32.15 77 HIS A N 1
ATOM 604 C CA . HIS A 1 78 ? -61.484 35.549 24.290 1.00 34.46 77 HIS A CA 1
ATOM 605 C C . HIS A 1 78 ? -60.616 36.055 25.434 1.00 37.09 77 HIS A C 1
ATOM 606 O O . HIS A 1 78 ? -59.472 36.456 25.221 1.00 33.36 77 HIS A O 1
ATOM 613 N N . ILE A 1 79 ? -61.158 36.041 26.648 1.00 34.30 78 ILE A N 1
ATOM 614 C CA . ILE A 1 79 ? -60.409 36.563 27.774 1.00 35.96 78 ILE A CA 1
ATOM 615 C C . ILE A 1 79 ? -59.257 35.644 28.156 1.00 38.42 78 ILE A C 1
ATOM 616 O O . ILE A 1 79 ? -58.101 36.068 28.169 1.00 40.01 78 ILE A O 1
ATOM 621 N N . SER A 1 80 ? -59.570 34.384 28.447 1.00 33.93 79 SER A N 1
ATOM 622 C CA . SER A 1 80 ? -58.597 33.482 29.063 1.00 33.19 79 SER A CA 1
ATOM 623 C C . SER A 1 80 ? -57.731 32.676 28.100 1.00 33.98 79 SER A C 1
ATOM 624 O O . SER A 1 80 ? -56.521 32.578 28.296 1.00 40.66 79 SER A O 1
ATOM 627 N N . CYS A 1 81 ? -58.336 32.103 27.065 1.00 31.39 80 CYS A N 1
ATOM 628 C CA . CYS A 1 81 ? -57.614 31.174 26.199 1.00 28.17 80 CYS A CA 1
ATOM 629 C C . CYS A 1 81 ? -58.009 31.273 24.736 1.00 29.60 80 CYS A C 1
ATOM 630 O O . CYS A 1 81 ? -58.506 30.306 24.160 1.00 32.32 80 CYS A O 1
ATOM 633 N N . PRO A 1 82 ? -57.787 32.434 24.120 1.00 29.11 81 PRO A N 1
ATOM 634 C CA . PRO A 1 82 ? -58.261 32.655 22.750 1.00 29.20 81 PRO A CA 1
ATOM 635 C C . PRO A 1 82 ? -57.541 31.780 21.735 1.00 28.48 81 PRO A C 1
ATOM 636 O O . PRO A 1 82 ? -58.028 31.625 20.624 1.00 29.94 81 PRO A O 1
ATOM 640 N N . ASP A 1 83 ? -56.398 31.219 22.101 1.00 26.49 82 ASP A N 1
ATOM 641 C CA . ASP A 1 83 ? -55.636 30.452 21.132 1.00 29.17 82 ASP A CA 1
ATOM 642 C C . ASP A 1 83 ? -55.903 28.964 21.249 1.00 26.28 82 ASP A C 1
ATOM 643 O O . ASP A 1 83 ? -55.426 28.174 20.448 1.00 30.95 82 ASP A O 1
ATOM 648 N N . ALA A 1 84 ? -56.675 28.582 22.251 1.00 25.51 83 ALA A N 1
ATOM 649 C CA . ALA A 1 84 ? -56.939 27.174 22.498 1.00 25.05 83 ALA A CA 1
ATOM 650 C C . ALA A 1 84 ? -57.720 26.570 21.347 1.00 23.03 83 ALA A C 1
ATOM 651 O O . ALA A 1 84 ? -58.577 27.231 20.779 1.00 23.28 83 ALA A O 1
ATOM 653 N N . LYS A 1 85 ? -57.417 25.325 20.987 1.00 21.89 84 LYS A N 1
ATOM 654 C CA . LYS A 1 85 ? -58.203 24.653 19.960 1.00 22.29 84 LYS A CA 1
ATOM 655 C C . LYS A 1 85 ? -59.539 24.319 20.565 1.00 22.71 84 LYS A C 1
ATOM 656 O O . LYS A 1 85 ? -59.657 24.198 21.788 1.00 20.90 84 LYS A O 1
ATOM 662 N N . GLU A 1 86 ? -60.540 24.143 19.714 1.00 20.32 85 GLU A N 1
ATOM 663 C CA . GLU A 1 86 ? -61.817 23.632 20.178 1.00 21.55 85 GLU A CA 1
ATOM 664 C C . GLU A 1 86 ? -62.251 22.380 19.440 1.00 21.28 85 GLU A C 1
ATOM 665 O O . GLU A 1 86 ? -62.068 22.259 18.229 1.00 22.63 85 GLU A O 1
ATOM 671 N N . VAL A 1 87 ? -62.839 21.456 20.192 1.00 20.12 86 VAL A N 1
ATOM 672 C CA . VAL A 1 87 ? -63.248 20.166 19.676 1.00 19.50 86 VAL A CA 1
ATOM 673 C C . VAL A 1 87 ? -64.646 19.897 20.174 1.00 20.50 86 VAL A C 1
ATOM 674 O O . VAL A 1 87 ? -64.880 19.949 21.375 1.00 24.51 86 VAL A O 1
ATOM 678 N N . ILE A 1 88 ? -65.575 19.623 19.264 1.00 17.53 87 ILE A N 1
ATOM 679 C CA . ILE A 1 88 ? -66.961 19.342 19.642 1.00 19.73 87 ILE A CA 1
ATOM 680 C C . ILE A 1 88 ? -67.158 17.844 19.822 1.00 20.98 87 ILE A C 1
ATOM 681 O O . ILE A 1 88 ? -66.698 17.048 18.998 1.00 23.16 87 ILE A O 1
ATOM 686 N N . ILE A 1 89 ? -67.844 17.442 20.887 1.00 22.58 88 ILE A N 1
ATOM 687 C CA . ILE A 1 89 ? -68.281 16.046 20.988 1.00 25.59 88 ILE A CA 1
ATOM 688 C C . ILE A 1 89 ? -69.793 16.020 21.083 1.00 26.24 88 ILE A C 1
ATOM 689 O O . ILE A 1 89 ? -70.408 17.029 21.423 1.00 26.84 88 ILE A O 1
ATOM 694 N N . ASN A 1 90 ? -70.385 14.869 20.780 1.00 26.48 89 ASN A N 1
ATOM 695 C CA . ASN A 1 90 ? -71.841 14.724 20.790 1.00 30.92 89 ASN A CA 1
ATOM 696 C C . ASN A 1 90 ? -72.581 15.667 19.821 1.00 34.49 89 ASN A C 1
ATOM 697 O O . ASN A 1 90 ? -73.718 16.075 20.076 1.00 39.59 89 ASN A O 1
ATOM 702 N N . CYS A 1 91 ? -71.941 16.010 18.710 1.00 30.20 90 CYS A N 1
ATOM 703 C CA . CYS A 1 91 ? -72.590 16.823 17.691 1.00 31.95 90 CYS A CA 1
ATOM 704 C C . CYS A 1 91 ? -73.713 16.049 17.029 1.00 30.44 90 CYS A C 1
ATOM 705 O O . CYS A 1 91 ? -73.556 14.881 16.714 1.00 31.78 90 CYS A O 1
ATOM 708 N N . PRO A 1 92 ? -74.852 16.704 16.801 1.00 33.02 91 PRO A N 1
ATOM 709 C CA . PRO A 1 92 ? -75.927 16.071 16.036 1.00 35.40 91 PRO A CA 1
ATOM 710 C C . PRO A 1 92 ? -75.458 15.757 14.616 1.00 39.19 91 PRO A C 1
ATOM 711 O O . PRO A 1 92 ? -74.760 16.576 14.014 1.00 36.01 91 PRO A O 1
ATOM 715 N N . GLN A 1 93 ? -75.838 14.593 14.089 1.00 44.30 92 GLN A N 1
ATOM 716 C CA . GLN A 1 93 ? -75.425 14.182 12.746 1.00 42.11 92 GLN A CA 1
ATOM 717 C C . GLN A 1 93 ? -75.840 15.186 11.681 1.00 45.79 92 GLN A C 1
ATOM 718 O O . GLN A 1 93 ? -75.075 15.515 10.776 1.00 48.19 92 GLN A O 1
ATOM 724 N N . ASP A 1 94 ? -77.060 15.683 11.816 1.00 46.23 93 ASP A N 1
ATOM 725 C CA . ASP A 1 94 ? -77.679 16.538 10.821 1.00 48.26 93 ASP A CA 1
ATOM 726 C C . ASP A 1 94 ? -77.427 18.022 11.095 1.00 47.64 93 ASP A C 1
ATOM 727 O O . ASP A 1 94 ? -78.311 18.849 10.913 1.00 51.66 93 ASP A O 1
ATOM 732 N N . ILE A 1 95 ? -76.233 18.378 11.538 1.00 45.42 94 ILE A N 1
ATOM 733 C CA . ILE A 1 95 ? -76.026 19.745 11.989 1.00 41.62 94 ILE A CA 1
ATOM 734 C C . ILE A 1 95 ? -75.655 20.652 10.825 1.00 43.63 94 ILE A C 1
ATOM 735 O O . ILE A 1 95 ? -75.011 20.223 9.876 1.00 51.08 94 ILE A O 1
ATOM 740 N N . GLU A 1 96 ? -76.082 21.904 10.894 1.00 43.53 95 GLU A N 1
ATOM 741 C CA . GLU A 1 96 ? -75.897 22.829 9.789 1.00 42.38 95 GLU A CA 1
ATOM 742 C C . GLU A 1 96 ? -74.492 23.392 9.820 1.00 41.28 95 GLU A C 1
ATOM 743 O O . GLU A 1 96 ? -74.125 24.120 10.737 1.00 43.14 95 GLU A O 1
ATOM 749 N N . HIS A 1 97 ? -73.713 23.067 8.800 1.00 38.56 96 HIS A N 1
ATOM 750 C CA . HIS A 1 97 ? -72.312 23.458 8.751 1.00 39.99 96 HIS A CA 1
ATOM 751 C C . HIS A 1 97 ? -72.006 24.872 9.255 1.00 42.61 96 HIS A C 1
ATOM 752 O O . HIS A 1 97 ? -71.103 25.052 10.066 1.00 41.55 96 HIS A O 1
ATOM 759 N N . LYS A 1 98 ? -72.749 25.872 8.785 1.00 45.69 97 LYS A N 1
ATOM 760 C CA . LYS A 1 98 ? -72.433 27.264 9.128 1.00 46.58 97 LYS A CA 1
ATOM 761 C C . LYS A 1 98 ? -72.606 27.566 10.617 1.00 40.57 97 LYS A C 1
ATOM 762 O O . LYS A 1 98 ? -72.036 28.526 11.128 1.00 39.58 97 LYS A O 1
ATOM 768 N N . LEU A 1 99 ? -73.411 26.768 11.307 1.00 39.64 98 LEU A N 1
ATOM 769 C CA . LEU A 1 99 ? -73.559 26.942 12.745 1.00 41.83 98 LEU A CA 1
ATOM 770 C C . LEU A 1 99 ? -72.255 26.580 13.449 1.00 41.47 98 LEU A C 1
ATOM 771 O O . LEU A 1 99 ? -71.955 27.107 14.522 1.00 42.17 98 LEU A O 1
ATOM 776 N N . LEU A 1 100 ? -71.485 25.682 12.836 1.00 35.84 99 LEU A N 1
ATOM 777 C CA . LEU A 1 100 ? -70.189 25.288 13.370 1.00 31.07 99 LEU A CA 1
ATOM 778 C C . LEU A 1 100 ? -69.105 26.372 13.244 1.00 35.14 99 LEU A C 1
ATOM 779 O O . LEU A 1 100 ? -68.163 26.401 14.035 1.00 34.66 99 LEU A O 1
ATOM 784 N N . PHE A 1 101 ? -69.237 27.265 12.264 1.00 36.03 100 PHE A N 1
ATOM 785 C CA . PHE A 1 101 ? -68.229 28.310 12.030 1.00 36.47 100 PHE A CA 1
ATOM 786 C C . PHE A 1 101 ? -67.992 29.285 13.184 1.00 37.61 100 PHE A C 1
ATOM 787 O O . PHE A 1 101 ? -66.999 30.011 13.172 1.00 34.70 100 PHE A O 1
ATOM 795 N N . LYS A 1 102 ? -68.903 29.338 14.154 1.00 38.28 101 LYS A N 1
ATOM 796 C CA . LYS A 1 102 ? -68.744 30.282 15.258 1.00 34.58 101 LYS A CA 1
ATOM 797 C C . LYS A 1 102 ? -67.599 29.846 16.168 1.00 37.75 101 LYS A C 1
ATOM 798 O O . LYS A 1 102 ? -67.019 30.660 16.886 1.00 43.55 101 LYS A O 1
ATOM 804 N N . TRP A 1 103 ? -67.270 28.558 16.137 1.00 34.56 102 TRP A N 1
ATOM 805 C CA . TRP A 1 103 ? -66.109 28.077 16.869 1.00 31.40 102 TRP A CA 1
ATOM 806 C C . TRP A 1 103 ? -64.868 28.435 16.062 1.00 30.92 102 TRP A C 1
ATOM 807 O O . TRP A 1 103 ? -64.513 27.756 15.109 1.00 29.46 102 TRP A O 1
ATOM 818 N N . ASN A 1 104 ? -64.225 29.532 16.444 1.00 33.99 103 ASN A N 1
ATOM 819 C CA . ASN A 1 104 ? -63.147 30.103 15.654 1.00 32.51 103 ASN A CA 1
ATOM 820 C C . ASN A 1 104 ? -61.939 29.211 15.539 1.00 35.04 103 ASN A C 1
ATOM 821 O O . ASN A 1 104 ? -61.161 29.330 14.585 1.00 35.08 103 ASN A O 1
ATOM 826 N N . ASN A 1 105 ? -61.771 28.321 16.509 1.00 29.93 104 ASN A N 1
ATOM 827 C CA . ASN A 1 105 ? -60.638 27.420 16.474 1.00 25.05 104 ASN A CA 1
ATOM 828 C C . ASN A 1 105 ? -61.029 25.967 16.376 1.00 25.43 104 ASN A C 1
ATOM 829 O O . ASN A 1 105 ? -60.310 25.097 16.854 1.00 27.51 104 ASN A O 1
ATOM 834 N N . LEU A 1 106 ? -62.166 25.713 15.740 1.00 22.89 105 LEU A N 1
ATOM 835 C CA . LEU A 1 106 ? -62.654 24.359 15.550 1.00 23.63 105 LEU A CA 1
ATOM 836 C C . LEU A 1 106 ? -61.579 23.480 14.924 1.00 25.75 105 LEU A C 1
ATOM 837 O O . LEU A 1 106 ? -61.094 23.774 13.831 1.00 23.79 105 LEU A O 1
ATOM 842 N N . ALA A 1 107 ? -61.211 22.404 15.619 1.00 23.90 106 ALA A N 1
ATOM 843 C CA . ALA A 1 107 ? -60.173 21.493 15.134 1.00 21.33 106 ALA A CA 1
ATOM 844 C C . ALA A 1 107 ? -60.747 20.133 14.789 1.00 20.44 106 ALA A C 1
ATOM 845 O O . ALA A 1 107 ? -60.188 19.421 13.962 1.00 20.52 106 ALA A O 1
ATOM 847 N N . GLY A 1 108 ? -61.860 19.768 15.422 1.00 18.25 107 GLY A N 1
ATOM 848 C CA . GLY A 1 108 ? -62.460 18.472 15.172 1.00 17.08 107 GLY A CA 1
ATOM 849 C C . GLY A 1 108 ? -63.895 18.376 15.648 1.00 20.52 107 GLY A C 1
ATOM 850 O O . GLY A 1 108 ? -64.310 19.081 16.566 1.00 22.12 107 GLY A O 1
ATOM 851 N N . VAL A 1 109 ? -64.665 17.497 15.021 1.00 19.37 108 VAL A N 1
ATOM 852 C CA . VAL A 1 109 ? -66.041 17.288 15.443 1.00 23.62 108 VAL A CA 1
ATOM 853 C C . VAL A 1 109 ? -66.308 15.803 15.658 1.00 23.37 108 VAL A C 1
ATOM 854 O O . VAL A 1 109 ? -65.962 14.977 14.807 1.00 26.81 108 VAL A O 1
ATOM 858 N N . PHE A 1 110 ? -66.903 15.461 16.798 1.00 20.33 109 PHE A N 1
ATOM 859 C CA . PHE A 1 110 ? -67.254 14.071 17.071 1.00 24.41 109 PHE A CA 1
ATOM 860 C C . PHE A 1 110 ? -68.755 13.989 17.273 1.00 28.60 109 PHE A C 1
ATOM 861 O O . PHE A 1 110 ? -69.348 14.855 17.919 1.00 28.74 109 PHE A O 1
ATOM 869 N N . TYR A 1 111 ? -69.374 12.968 16.695 1.00 25.10 110 TYR A N 1
ATOM 870 C CA . TYR A 1 111 ? -70.821 12.965 16.571 1.00 27.79 110 TYR A CA 1
ATOM 871 C C . TYR A 1 111 ? -71.493 12.115 17.629 1.00 31.98 110 TYR A C 1
ATOM 872 O O . TYR A 1 111 ? -70.878 11.222 18.206 1.00 33.68 110 TYR A O 1
ATOM 881 N N . ILE A 1 112 ? -72.765 12.403 17.873 1.00 33.20 111 ILE A N 1
ATOM 882 C CA . ILE A 1 112 ? -73.508 11.755 18.938 1.00 37.96 111 ILE A CA 1
ATOM 883 C C . ILE A 1 112 ? -73.424 10.231 18.891 1.00 34.09 111 ILE A C 1
ATOM 884 O O . ILE A 1 112 ? -73.671 9.570 19.885 1.00 35.55 111 ILE A O 1
ATOM 889 N N . ASP A 1 113 ? -73.062 9.664 17.754 1.00 34.82 112 ASP A N 1
ATOM 890 C CA . ASP A 1 113 ? -72.950 8.211 17.691 1.00 37.72 112 ASP A CA 1
ATOM 891 C C . ASP A 1 113 ? -71.575 7.717 17.265 1.00 36.86 112 ASP A C 1
ATOM 892 O O . ASP A 1 113 ? -71.458 6.661 16.650 1.00 35.58 112 ASP A O 1
ATOM 897 N N . ASP A 1 114 ? -70.538 8.480 17.593 1.00 33.46 113 ASP A N 1
ATOM 898 C CA . ASP A 1 114 ? -69.171 8.029 17.375 1.00 32.00 113 ASP A CA 1
ATOM 899 C C . ASP A 1 114 ? -68.731 7.166 18.547 1.00 33.05 113 ASP A C 1
ATOM 900 O O . ASP A 1 114 ? -68.973 7.527 19.694 1.00 35.09 113 ASP A O 1
ATOM 905 N N . ASP A 1 115 ? -68.078 6.040 18.272 1.00 30.23 114 ASP A N 1
ATOM 906 C CA . ASP A 1 115 ? -67.547 5.202 19.347 1.00 27.52 114 ASP A CA 1
ATOM 907 C C . ASP A 1 115 ? -66.129 5.617 19.757 1.00 29.38 114 ASP A C 1
ATOM 908 O O . ASP A 1 115 ? -65.492 6.426 19.078 1.00 26.25 114 ASP A O 1
ATOM 913 N N . MET A 1 116 ? -65.637 5.053 20.859 1.00 28.68 115 MET A N 1
ATOM 914 C CA . MET A 1 116 ? -64.359 5.478 21.428 1.00 26.29 115 MET A CA 1
ATOM 915 C C . MET A 1 116 ? -63.190 5.212 20.495 1.00 29.45 115 MET A C 1
ATOM 916 O O . MET A 1 116 ? -62.220 5.963 20.480 1.00 30.28 115 MET A O 1
ATOM 921 N N . ASP A 1 117 ? -63.261 4.141 19.722 1.00 25.58 116 ASP A N 1
ATOM 922 C CA . ASP A 1 117 ? -62.202 3.903 18.770 1.00 30.36 116 ASP A CA 1
ATOM 923 C C . ASP A 1 117 ? -62.019 5.163 17.937 1.00 31.48 116 ASP A C 1
ATOM 924 O O . ASP A 1 117 ? -60.898 5.618 17.717 1.00 30.96 116 ASP A O 1
ATOM 929 N N . THR A 1 118 ? -63.134 5.737 17.493 1.00 29.65 117 THR A N 1
ATOM 930 C CA . THR A 1 118 ? -63.095 6.926 16.662 1.00 22.79 117 THR A CA 1
ATOM 931 C C . THR A 1 118 ? -62.618 8.144 17.461 1.00 24.57 117 THR A C 1
ATOM 932 O O . THR A 1 118 ? -61.759 8.891 17.005 1.00 24.88 117 THR A O 1
ATOM 936 N N . LEU A 1 119 ? -63.138 8.329 18.666 1.00 21.88 118 LEU A N 1
ATOM 937 C CA . LEU A 1 119 ? -62.693 9.443 19.497 1.00 22.45 118 LEU A CA 1
ATOM 938 C C . LEU A 1 119 ? -61.177 9.416 19.746 1.00 23.78 118 LEU A C 1
ATOM 939 O O . LEU A 1 119 ? -60.531 10.449 19.758 1.00 24.21 118 LEU A O 1
ATOM 944 N N . ILE A 1 120 ? -60.604 8.241 19.953 1.00 23.16 119 ILE A N 1
ATOM 945 C CA . ILE A 1 120 ? -59.194 8.176 20.269 1.00 22.59 119 ILE A CA 1
ATOM 946 C C . ILE A 1 120 ? -58.384 8.374 19.002 1.00 25.37 119 ILE A C 1
ATOM 947 O O . ILE A 1 120 ? -57.313 8.971 19.028 1.00 28.14 119 ILE A O 1
ATOM 952 N N . LYS A 1 121 ? -58.890 7.870 17.886 1.00 23.21 120 LYS A N 1
ATOM 953 C CA . LYS A 1 121 ? -58.165 8.002 16.634 1.00 24.36 120 LYS A CA 1
ATOM 954 C C . LYS A 1 121 ? -58.098 9.475 16.252 1.00 22.31 120 LYS A C 1
ATOM 955 O O . LYS A 1 121 ? -57.039 9.996 15.924 1.00 20.91 120 LYS A O 1
ATOM 961 N N . GLY A 1 122 ? -59.242 10.145 16.317 1.00 22.20 121 GLY A N 1
ATOM 962 C CA . GLY A 1 122 ? -59.332 11.540 15.944 1.00 19.67 121 GLY A CA 1
ATOM 963 C C . GLY A 1 122 ? -58.576 12.433 16.907 1.00 21.96 121 GLY A C 1
ATOM 964 O O . GLY A 1 122 ? -57.803 13.312 16.488 1.00 19.41 121 GLY A O 1
ATOM 965 N N . MET A 1 123 ? -58.795 12.218 18.201 1.00 19.60 122 MET A N 1
ATOM 966 C CA . MET A 1 123 ? -58.150 13.055 19.194 1.00 18.54 122 MET A CA 1
ATOM 967 C C . MET A 1 123 ? -56.657 12.955 19.001 1.00 20.56 122 MET A C 1
ATOM 968 O O . MET A 1 123 ? -55.939 13.948 19.091 1.00 20.54 122 MET A O 1
ATOM 973 N N . SER A 1 124 ? -56.178 11.760 18.699 1.00 19.58 123 SER A N 1
ATOM 974 C CA . SER A 1 124 ? -54.745 11.606 18.549 1.00 21.66 123 SER A CA 1
ATOM 975 C C . SER A 1 124 ? -54.240 12.344 17.318 1.00 22.78 123 SER A C 1
ATOM 976 O O . SER A 1 124 ? -53.104 12.813 17.296 1.00 25.47 123 SER A O 1
ATOM 979 N N . LYS A 1 125 ? -55.071 12.456 16.292 1.00 20.96 124 LYS A N 1
ATOM 980 C CA . LYS A 1 125 ? -54.647 13.212 15.122 1.00 23.04 124 LYS A CA 1
ATOM 981 C C . LYS A 1 125 ? -54.701 14.726 15.388 1.00 22.77 124 LYS A C 1
ATOM 982 O O . LYS A 1 125 ? -53.784 15.466 15.022 1.00 22.78 124 LYS A O 1
ATOM 988 N N . ILE A 1 126 ? -55.758 15.188 16.044 1.00 18.88 125 ILE A N 1
ATOM 989 C CA . ILE A 1 126 ? -55.779 16.571 16.473 1.00 17.87 125 ILE A CA 1
ATOM 990 C C . ILE A 1 126 ? -54.538 16.890 17.309 1.00 20.55 125 ILE A C 1
ATOM 991 O O . ILE A 1 126 ? -53.853 17.872 17.047 1.00 23.22 125 ILE A O 1
ATOM 996 N N . LEU A 1 127 ? -54.214 16.060 18.292 1.00 20.40 126 LEU A N 1
ATOM 997 C CA . LEU A 1 127 ? -53.024 16.337 19.089 1.00 18.86 126 LEU A CA 1
ATOM 998 C C . LEU A 1 127 ? -51.746 16.430 18.264 1.00 21.10 126 LEU A C 1
ATOM 999 O O . LEU A 1 127 ? -50.784 17.053 18.696 1.00 25.73 126 LEU A O 1
ATOM 1004 N N . GLN A 1 128 ? -51.729 15.836 17.078 1.00 21.25 127 GLN A N 1
ATOM 1005 C CA . GLN A 1 128 ? -50.584 16.001 16.185 1.00 20.90 127 GLN A CA 1
ATOM 1006 C C . GLN A 1 128 ? -50.763 17.189 15.236 1.00 26.58 127 GLN A C 1
ATOM 1007 O O . GLN A 1 128 ? -50.028 17.331 14.254 1.00 25.35 127 GLN A O 1
ATOM 1013 N N . ASP A 1 129 ? -51.745 18.035 15.543 1.00 24.73 128 ASP A N 1
ATOM 1014 C CA . ASP A 1 129 ? -52.057 19.231 14.752 1.00 23.07 128 ASP A CA 1
ATOM 1015 C C . ASP A 1 129 ? -52.726 18.955 13.425 1.00 21.64 128 ASP A C 1
ATOM 1016 O O . ASP A 1 129 ? -52.651 19.785 12.527 1.00 21.53 128 ASP A O 1
ATOM 1021 N N . GLU A 1 130 ? -53.381 17.803 13.305 1.00 19.46 129 GLU A N 1
ATOM 1022 C CA . GLU A 1 130 ? -54.248 17.531 12.164 1.00 18.98 129 GLU A CA 1
ATOM 1023 C C . GLU A 1 130 ? -55.668 17.952 12.523 1.00 21.81 129 GLU A C 1
ATOM 1024 O O . GLU A 1 130 ? -55.960 18.211 13.691 1.00 21.41 129 GLU A O 1
ATOM 1030 N N . MET A 1 131 ? -56.553 18.043 11.541 1.00 20.12 130 MET A N 1
ATOM 1031 C CA . MET A 1 131 ? -57.958 18.296 11.846 1.00 19.76 130 MET A CA 1
ATOM 1032 C C . MET A 1 131 ? -58.756 17.017 11.728 1.00 19.48 130 MET A C 1
ATOM 1033 O O . MET A 1 131 ? -58.367 16.099 11.022 1.00 21.69 130 MET A O 1
ATOM 1038 N N . TRP A 1 132 ? -59.870 16.949 12.434 1.00 18.70 131 TRP A N 1
ATOM 1039 C CA . TRP A 1 132 ? -60.749 15.804 12.318 1.00 18.48 131 TRP A CA 1
ATOM 1040 C C . TRP A 1 132 ? -62.099 16.299 11.841 1.00 21.11 131 TRP A C 1
ATOM 1041 O O . TRP A 1 132 ? -63.089 16.227 12.570 1.00 25.81 131 TRP A O 1
ATOM 1052 N N . LEU A 1 133 ? -62.139 16.819 10.623 1.00 21.66 132 LEU A N 1
ATOM 1053 C CA . LEU A 1 133 ? -63.400 17.285 10.056 1.00 22.55 132 LEU A CA 1
ATOM 1054 C C . LEU A 1 133 ? -63.832 16.370 8.943 1.00 23.02 132 LEU A C 1
ATOM 1055 O O . LEU A 1 133 ? -63.020 15.734 8.275 1.00 27.05 132 LEU A O 1
ATOM 1060 N N . THR A 1 134 ? -65.132 16.312 8.744 1.00 25.04 133 THR A N 1
ATOM 1061 C CA . THR A 1 134 ? -65.705 15.481 7.707 1.00 26.00 133 THR A CA 1
ATOM 1062 C C . THR A 1 134 ? -65.355 16.087 6.348 1.00 27.13 133 THR A C 1
ATOM 1063 O O . THR A 1 134 ? -64.998 17.260 6.265 1.00 27.80 133 THR A O 1
ATOM 1067 N N . ARG A 1 135 ? -65.431 15.302 5.281 1.00 30.24 134 ARG A N 1
ATOM 1068 C CA . ARG A 1 135 ? -65.135 15.847 3.953 1.00 26.67 134 ARG A CA 1
ATOM 1069 C C . ARG A 1 135 ? -66.065 17.012 3.615 1.00 27.20 134 ARG A C 1
ATOM 1070 O O . ARG A 1 135 ? -65.610 18.125 3.351 1.00 27.06 134 ARG A O 1
ATOM 1078 N N . LYS A 1 136 ? -67.369 16.759 3.631 1.00 26.89 135 LYS A N 1
ATOM 1079 C CA . LYS A 1 136 ? -68.328 17.820 3.353 1.00 27.19 135 LYS A CA 1
ATOM 1080 C C . LYS A 1 136 ? -68.041 19.041 4.211 1.00 30.89 135 LYS A C 1
ATOM 1081 O O . LYS A 1 136 ? -67.923 20.154 3.702 1.00 35.36 135 LYS A O 1
ATOM 1087 N N . LEU A 1 137 ? -67.915 18.841 5.515 1.00 28.62 136 LEU A N 1
ATOM 1088 C CA . LEU A 1 137 ? -67.676 19.970 6.393 1.00 29.59 136 LEU A CA 1
ATOM 1089 C C . LEU A 1 137 ? -66.440 20.721 5.916 1.00 29.39 136 LEU A C 1
ATOM 1090 O O . LEU A 1 137 ? -66.473 21.940 5.741 1.00 30.61 136 LEU A O 1
ATOM 1095 N N . ALA A 1 138 ? -65.351 20.001 5.678 1.00 29.50 137 ALA A N 1
ATOM 1096 C CA . ALA A 1 138 ? -64.150 20.657 5.165 1.00 30.84 137 ALA A CA 1
ATOM 1097 C C . ALA A 1 138 ? -64.526 21.513 3.962 1.00 29.32 137 ALA A C 1
ATOM 1098 O O . ALA A 1 138 ? -64.191 22.694 3.898 1.00 30.08 137 ALA A O 1
ATOM 1100 N N . GLN A 1 139 ? -65.254 20.913 3.028 1.00 24.20 138 GLN A N 1
ATOM 1101 C CA . GLN A 1 139 ? -65.589 21.589 1.793 1.00 25.99 138 GLN A CA 1
ATOM 1102 C C . GLN A 1 139 ? -66.370 22.871 2.052 1.00 31.08 138 GLN A C 1
ATOM 1103 O O . GLN A 1 139 ? -66.141 23.890 1.404 1.00 32.79 138 GLN A O 1
ATOM 1109 N N . GLU A 1 140 ? -67.292 22.827 3.003 1.00 32.56 139 GLU A N 1
ATOM 1110 C CA . GLU A 1 140 ? -68.026 24.026 3.380 1.00 33.46 139 GLU A CA 1
ATOM 1111 C C . GLU A 1 140 ? -67.108 25.141 3.883 1.00 34.20 139 GLU A C 1
ATOM 1112 O O . GLU A 1 140 ? -67.254 26.297 3.497 1.00 39.59 139 GLU A O 1
ATOM 1118 N N . TYR A 1 141 ? -66.157 24.814 4.738 1.00 32.76 140 TYR A N 1
ATOM 1119 C CA . TYR A 1 141 ? -65.225 25.846 5.146 1.00 36.15 140 TYR A CA 1
ATOM 1120 C C . TYR A 1 141 ? -64.639 26.504 3.908 1.00 36.22 140 TYR A C 1
ATOM 1121 O O . TYR A 1 141 ? -64.823 27.694 3.685 1.00 40.73 140 TYR A O 1
ATOM 1130 N N . ILE A 1 142 ? -63.952 25.719 3.092 1.00 31.85 141 ILE A N 1
ATOM 1131 C CA . ILE A 1 142 ? -63.283 26.254 1.915 1.00 36.90 141 ILE A CA 1
ATOM 1132 C C . ILE A 1 142 ? -64.204 27.142 1.081 1.00 36.67 141 ILE A C 1
ATOM 1133 O O . ILE A 1 142 ? -63.920 28.316 0.875 1.00 36.54 141 ILE A O 1
ATOM 1138 N N . LEU A 1 143 ? -65.302 26.576 0.600 1.00 33.76 142 LEU A N 1
ATOM 1139 C CA . LEU A 1 143 ? -66.271 27.347 -0.164 1.00 37.22 142 LEU A CA 1
ATOM 1140 C C . LEU A 1 143 ? -66.550 28.709 0.471 1.00 42.53 142 LEU A C 1
ATOM 1141 O O . LEU A 1 143 ? -66.330 29.752 -0.151 1.00 44.98 142 LEU A O 1
ATOM 1146 N N . HIS A 1 144 ? -67.040 28.681 1.706 1.00 40.64 143 HIS A N 1
ATOM 1147 C CA . HIS A 1 144 ? -67.311 29.883 2.481 1.00 37.33 143 HIS A CA 1
ATOM 1148 C C . HIS A 1 144 ? -66.117 30.833 2.534 1.00 42.56 143 HIS A C 1
ATOM 1149 O O . HIS A 1 144 ? -66.104 31.875 1.876 1.00 44.97 143 HIS A O 1
ATOM 1156 N N . TYR A 1 145 ? -65.109 30.467 3.319 1.00 42.50 144 TYR A N 1
ATOM 1157 C CA . TYR A 1 145 ? -63.974 31.355 3.567 1.00 44.13 144 TYR A CA 1
ATOM 1158 C C . TYR A 1 145 ? -63.247 31.823 2.315 1.00 45.88 144 TYR A C 1
ATOM 1159 O O . TYR A 1 145 ? -63.130 33.022 2.091 1.00 49.34 144 TYR A O 1
ATOM 1168 N N . ARG A 1 146 ? -62.759 30.882 1.510 1.00 51.10 145 ARG A N 1
ATOM 1169 C CA . ARG A 1 146 ? -62.082 31.208 0.251 1.00 53.73 145 ARG A CA 1
ATOM 1170 C C . ARG A 1 146 ? -62.864 32.225 -0.590 1.00 55.54 145 ARG A C 1
ATOM 1171 O O . ARG A 1 146 ? -62.274 33.126 -1.200 1.00 55.89 145 ARG A O 1
ATOM 1179 N N . ALA A 1 147 ? -64.188 32.079 -0.615 1.00 49.96 146 ALA A N 1
ATOM 1180 C CA . ALA A 1 147 ? -65.054 33.021 -1.314 1.00 48.40 146 ALA A CA 1
ATOM 1181 C C . ALA A 1 147 ? -65.186 34.366 -0.580 1.00 55.09 146 ALA A C 1
ATOM 1182 O O . ALA A 1 147 ? -66.099 35.142 -0.854 1.00 61.12 146 ALA A O 1
ATOM 1184 N N . GLY A 1 148 ? -64.285 34.631 0.363 1.00 55.64 147 GLY A N 1
ATOM 1185 C CA . GLY A 1 148 ? -64.205 35.931 1.016 1.00 56.27 147 GLY A CA 1
ATOM 1186 C C . GLY A 1 148 ? -65.088 36.225 2.227 1.00 58.75 147 GLY A C 1
ATOM 1187 O O . GLY A 1 148 ? -64.979 37.307 2.813 1.00 53.85 147 GLY A O 1
ATOM 1188 N N . ASN A 1 149 ? -65.952 35.286 2.609 1.00 55.09 148 ASN A N 1
ATOM 1189 C CA . ASN A 1 149 ? -66.857 35.486 3.744 1.00 53.78 148 ASN A CA 1
ATOM 1190 C C . ASN A 1 149 ? -66.239 35.113 5.085 1.00 55.31 148 ASN A C 1
ATOM 1191 O O . ASN A 1 149 ? -65.389 34.229 5.159 1.00 54.75 148 ASN A O 1
ATOM 1196 N N . SER A 1 150 ? -66.671 35.787 6.147 1.00 57.17 149 SER A N 1
ATOM 1197 C CA . SER A 1 150 ? -66.184 35.459 7.487 1.00 61.05 149 SER A CA 1
ATOM 1198 C C . SER A 1 150 ? -67.323 35.094 8.448 1.00 55.92 149 SER A C 1
ATOM 1199 O O . SER A 1 150 ? -67.858 33.992 8.377 1.00 58.65 149 SER A O 1
ATOM 1202 N N . VAL A 1 151 ? -67.693 36.013 9.333 1.00 57.65 150 VAL A N 1
ATOM 1203 C CA . VAL A 1 151 ? -68.706 35.735 10.350 1.00 55.97 150 VAL A CA 1
ATOM 1204 C C . VAL A 1 151 ? -70.102 35.468 9.770 1.00 56.54 150 VAL A C 1
ATOM 1205 O O . VAL A 1 151 ? -70.549 36.147 8.840 1.00 58.25 150 VAL A O 1
ATOM 1209 N N . VAL A 1 152 ? -70.778 34.466 10.323 1.00 50.39 151 VAL A N 1
ATOM 1210 C CA . VAL A 1 152 ? -72.170 34.187 9.988 1.00 55.24 151 VAL A CA 1
ATOM 1211 C C . VAL A 1 152 ? -73.078 34.826 11.027 1.00 59.15 151 VAL A C 1
ATOM 1212 O O . VAL A 1 152 ? -73.047 34.459 12.200 1.00 60.11 151 VAL A O 1
ATOM 1216 N N . THR A 1 153 ? -73.888 35.785 10.598 1.00 61.27 152 THR A N 1
ATOM 1217 C CA . THR A 1 153 ? -74.706 36.543 11.535 1.00 61.87 152 THR A CA 1
ATOM 1218 C C . THR A 1 153 ? -75.753 35.651 12.213 1.00 61.31 152 THR A C 1
ATOM 1219 O O . THR A 1 153 ? -76.528 34.967 11.548 1.00 63.61 152 THR A O 1
ATOM 1223 N N . SER A 1 154 ? -75.754 35.654 13.543 1.00 63.77 153 SER A N 1
ATOM 1224 C CA . SER A 1 154 ? -76.551 34.701 14.318 1.00 69.60 153 SER A CA 1
ATOM 1225 C C . SER A 1 154 ? -78.052 34.920 14.211 1.00 74.82 153 SER A C 1
ATOM 1226 O O . SER A 1 154 ? -78.521 35.740 13.420 1.00 76.95 153 SER A O 1
ATOM 1229 N N . GLN A 1 155 ? -78.802 34.175 15.017 1.00 79.22 154 GLN A N 1
ATOM 1230 C CA . GLN A 1 155 ? -80.256 34.297 15.023 1.00 87.17 154 GLN A CA 1
ATOM 1231 C C . GLN A 1 155 ? -80.767 35.341 16.014 1.00 85.05 154 GLN A C 1
ATOM 1232 O O . GLN A 1 155 ? -81.731 36.055 15.720 1.00 85.43 154 GLN A O 1
ATOM 1238 N N . MET A 1 156 ? -80.127 35.431 17.178 1.00 79.88 155 MET A N 1
ATOM 1239 C CA . MET A 1 156 ? -80.523 36.428 18.168 1.00 82.49 155 MET A CA 1
ATOM 1240 C C . MET A 1 156 ? -80.545 37.809 17.528 1.00 82.24 155 MET A C 1
ATOM 1241 O O . MET A 1 156 ? -81.509 38.563 17.692 1.00 80.66 155 MET A O 1
ATOM 1246 N N . TYR A 1 157 ? -79.486 38.131 16.790 1.00 77.99 156 TYR A N 1
ATOM 1247 C CA . TYR A 1 157 ? -79.369 39.439 16.153 1.00 76.53 156 TYR A CA 1
ATOM 1248 C C . TYR A 1 157 ? -80.584 39.778 15.292 1.00 78.73 156 TYR A C 1
ATOM 1249 O O . TYR A 1 157 ? -81.203 40.831 15.456 1.00 79.40 156 TYR A O 1
ATOM 1258 N N . ALA A 1 158 ? -80.917 38.886 14.366 1.00 82.51 157 ALA A N 1
ATOM 1259 C CA . ALA A 1 158 ? -82.022 39.122 13.445 1.00 83.60 157 ALA A CA 1
ATOM 1260 C C . ALA A 1 158 ? -83.340 39.378 14.181 1.00 82.76 157 ALA A C 1
ATOM 1261 O O . ALA A 1 158 ? -84.308 39.858 13.585 1.00 81.13 157 ALA A O 1
ATOM 1263 N N . LYS A 1 159 ? -83.365 39.066 15.477 1.00 81.19 158 LYS A N 1
ATOM 1264 C CA . LYS A 1 159 ? -84.565 39.236 16.300 1.00 81.83 158 LYS A CA 1
ATOM 1265 C C . LYS A 1 159 ? -84.628 40.591 17.018 1.00 75.74 158 LYS A C 1
ATOM 1266 O O . LYS A 1 159 ? -85.498 40.811 17.860 1.00 69.66 158 LYS A O 1
ATOM 1272 N N . LEU A 1 160 ? -83.709 41.493 16.686 1.00 74.35 159 LEU A N 1
ATOM 1273 C CA . LEU A 1 160 ? -83.648 42.802 17.332 1.00 68.27 159 LEU A CA 1
ATOM 1274 C C . LEU A 1 160 ? -84.377 43.871 16.522 1.00 71.53 159 LEU A C 1
ATOM 1275 O O . LEU A 1 160 ? -84.532 43.734 15.308 1.00 77.56 159 LEU A O 1
ATOM 1280 N N . THR A 1 161 ? -84.817 44.939 17.187 1.00 65.11 160 THR A N 1
ATOM 1281 C CA . THR A 1 161 ? -85.465 46.041 16.482 1.00 61.60 160 THR A CA 1
ATOM 1282 C C . THR A 1 161 ? -84.401 46.797 15.703 1.00 64.86 160 THR A C 1
ATOM 1283 O O . THR A 1 161 ? -83.210 46.562 15.894 1.00 66.99 160 THR A O 1
ATOM 1287 N N . LYS A 1 162 ? -84.817 47.705 14.829 1.00 65.20 161 LYS A N 1
ATOM 1288 C CA . LYS A 1 162 ? -83.854 48.365 13.952 1.00 65.96 161 LYS A CA 1
ATOM 1289 C C . LYS A 1 162 ? -82.837 49.217 14.705 1.00 62.69 161 LYS A C 1
ATOM 1290 O O . LYS A 1 162 ? -81.637 49.049 14.505 1.00 63.76 161 LYS A O 1
ATOM 1296 N N . ARG A 1 163 ? -83.307 50.113 15.571 1.00 59.21 162 ARG A N 1
ATOM 1297 C CA . ARG A 1 163 ? -82.408 50.854 16.455 1.00 57.75 162 ARG A CA 1
ATOM 1298 C C . ARG A 1 163 ? -81.385 49.902 17.043 1.00 56.44 162 ARG A C 1
ATOM 1299 O O . ARG A 1 163 ? -80.181 50.131 16.966 1.00 55.99 162 ARG A O 1
ATOM 1307 N N . GLU A 1 164 ? -81.886 48.826 17.633 1.00 56.77 163 GLU A N 1
ATOM 1308 C CA . GLU A 1 164 ? -81.056 47.909 18.389 1.00 56.81 163 GLU A CA 1
ATOM 1309 C C . GLU A 1 164 ? -80.011 47.239 17.515 1.00 57.21 163 GLU A C 1
ATOM 1310 O O . GLU A 1 164 ? -78.852 47.119 17.909 1.00 56.34 163 GLU A O 1
ATOM 1316 N N . GLN A 1 165 ? -80.411 46.817 16.322 1.00 62.07 164 GLN A N 1
ATOM 1317 C CA . GLN A 1 165 ? -79.450 46.267 15.375 1.00 63.79 164 GLN A CA 1
ATOM 1318 C C . GLN A 1 165 ? -78.377 47.309 15.080 1.00 61.44 164 GLN A C 1
ATOM 1319 O O . GLN A 1 165 ? -77.192 47.069 15.297 1.00 62.11 164 GLN A O 1
ATOM 1325 N N . GLN A 1 166 ? -78.802 48.471 14.597 1.00 60.15 165 GLN A N 1
ATOM 1326 C CA . GLN A 1 166 ? -77.869 49.535 14.259 1.00 58.44 165 GLN A CA 1
ATOM 1327 C C . GLN A 1 166 ? -76.880 49.749 15.393 1.00 55.22 165 GLN A C 1
ATOM 1328 O O . GLN A 1 166 ? -75.677 49.827 15.161 1.00 58.15 165 GLN A O 1
ATOM 1334 N N . ILE A 1 167 ? -77.387 49.828 16.619 1.00 50.81 166 ILE A N 1
ATOM 1335 C CA . ILE A 1 167 ? -76.539 50.098 17.774 1.00 50.47 166 ILE A CA 1
ATOM 1336 C C . ILE A 1 167 ? -75.567 48.954 18.048 1.00 55.58 166 ILE A C 1
ATOM 1337 O O . ILE A 1 167 ? -74.416 49.182 18.421 1.00 54.12 166 ILE A O 1
ATOM 1342 N N . ILE A 1 168 ? -76.021 47.723 17.854 1.00 58.66 167 ILE A N 1
ATOM 1343 C CA . ILE A 1 168 ? -75.143 46.578 18.057 1.00 54.65 167 ILE A CA 1
ATOM 1344 C C . ILE A 1 168 ? -74.053 46.548 16.983 1.00 58.25 167 ILE A C 1
ATOM 1345 O O . ILE A 1 168 ? -72.871 46.600 17.313 1.00 59.10 167 ILE A O 1
ATOM 1350 N N . LYS A 1 169 ? -74.445 46.501 15.708 1.00 56.50 168 LYS A N 1
ATOM 1351 C CA . LYS A 1 169 ? -73.485 46.509 14.606 1.00 57.86 168 LYS A CA 1
ATOM 1352 C C . LYS A 1 169 ? -72.317 47.421 14.937 1.00 57.58 168 LYS A C 1
ATOM 1353 O O . LYS A 1 169 ? -71.155 47.041 14.823 1.00 62.88 168 LYS A O 1
ATOM 1359 N N . LEU A 1 170 ? -72.629 48.639 15.347 1.00 55.22 169 LEU A N 1
ATOM 1360 C CA . LEU A 1 170 ? -71.577 49.587 15.644 1.00 60.03 169 LEU A CA 1
ATOM 1361 C C . LEU A 1 170 ? -70.729 49.100 16.811 1.00 58.48 169 LEU A C 1
ATOM 1362 O O . LEU A 1 170 ? -69.504 49.096 16.719 1.00 64.04 169 LEU A O 1
ATOM 1367 N N . LEU A 1 171 ? -71.381 48.681 17.894 1.00 54.23 170 LEU A N 1
ATOM 1368 C CA . LEU A 1 171 ? -70.679 48.188 19.080 1.00 60.01 170 LEU A CA 1
ATOM 1369 C C . LEU A 1 171 ? -69.627 47.147 18.690 1.00 63.00 170 LEU A C 1
ATOM 1370 O O . LEU A 1 171 ? -68.467 47.226 19.109 1.00 57.13 170 LEU A O 1
ATOM 1375 N N . GLY A 1 172 ? -70.057 46.180 17.879 1.00 63.25 171 GLY A N 1
ATOM 1376 C CA . GLY A 1 172 ? -69.204 45.117 17.377 1.00 61.30 171 GLY A CA 1
ATOM 1377 C C . GLY A 1 172 ? -68.359 45.548 16.194 1.00 67.42 171 GLY A C 1
ATOM 1378 O O . GLY A 1 172 ? -68.057 44.761 15.292 1.00 67.27 171 GLY A O 1
ATOM 1379 N N . SER A 1 173 ? -68.009 46.828 16.200 1.00 68.85 172 SER A N 1
ATOM 1380 C CA . SER A 1 173 ? -66.983 47.380 15.332 1.00 65.39 172 SER A CA 1
ATOM 1381 C C . SER A 1 173 ? -66.089 48.156 16.271 1.00 63.23 172 SER A C 1
ATOM 1382 O O . SER A 1 173 ? -65.133 48.804 15.856 1.00 62.04 172 SER A O 1
ATOM 1385 N N . GLY A 1 174 ? -66.434 48.089 17.554 1.00 63.08 173 GLY A N 1
ATOM 1386 C CA . GLY A 1 174 ? -65.622 48.666 18.607 1.00 66.41 173 GLY A CA 1
ATOM 1387 C C . GLY A 1 174 ? -65.905 50.125 18.893 1.00 64.32 173 GLY A C 1
ATOM 1388 O O . GLY A 1 174 ? -65.122 50.792 19.572 1.00 58.51 173 GLY A O 1
ATOM 1389 N N . ALA A 1 175 ? -67.024 50.626 18.378 1.00 64.74 174 ALA A N 1
ATOM 1390 C CA . ALA A 1 175 ? -67.406 52.016 18.603 1.00 57.66 174 ALA A CA 1
ATOM 1391 C C . ALA A 1 175 ? -67.714 52.299 20.078 1.00 59.59 174 ALA A C 1
ATOM 1392 O O . ALA A 1 175 ? -68.148 51.410 20.822 1.00 58.85 174 ALA A O 1
ATOM 1394 N N . SER A 1 176 ? -67.474 53.538 20.495 1.00 55.82 175 SER A N 1
ATOM 1395 C CA . SER A 1 176 ? -67.815 53.992 21.840 1.00 55.94 175 SER A CA 1
ATOM 1396 C C . SER A 1 176 ? -69.316 54.252 21.937 1.00 57.58 175 SER A C 1
ATOM 1397 O O . SER A 1 176 ? -69.987 54.391 20.917 1.00 57.66 175 SER A O 1
ATOM 1400 N N . ASN A 1 177 ? -69.849 54.320 23.152 1.00 54.42 176 ASN A N 1
ATOM 1401 C CA . ASN A 1 177 ? -71.212 54.806 23.325 1.00 53.33 176 ASN A CA 1
ATOM 1402 C C . ASN A 1 177 ? -71.406 56.125 22.581 1.00 58.32 176 ASN A C 1
ATOM 1403 O O . ASN A 1 177 ? -72.255 56.236 21.693 1.00 54.68 176 ASN A O 1
ATOM 1408 N N . ILE A 1 178 ? -70.604 57.121 22.950 1.00 62.26 177 ILE A N 1
ATOM 1409 C CA . ILE A 1 178 ? -70.652 58.429 22.307 1.00 59.99 177 ILE A CA 1
ATOM 1410 C C . ILE A 1 178 ? -70.457 58.350 20.792 1.00 57.65 177 ILE A C 1
ATOM 1411 O O . ILE A 1 178 ? -71.174 59.002 20.042 1.00 61.28 177 ILE A O 1
ATOM 1416 N N . GLU A 1 179 ? -69.493 57.563 20.335 1.00 53.87 178 GLU A N 1
ATOM 1417 C CA . GLU A 1 179 ? -69.354 57.348 18.896 1.00 59.77 178 GLU A CA 1
ATOM 1418 C C . GLU A 1 179 ? -70.659 56.880 18.258 1.00 57.79 178 GLU A C 1
ATOM 1419 O O . GLU A 1 179 ? -71.047 57.360 17.194 1.00 60.73 178 GLU A O 1
ATOM 1425 N N . ILE A 1 180 ? -71.326 55.932 18.904 1.00 57.19 179 ILE A N 1
ATOM 1426 C CA . ILE A 1 180 ? -72.578 55.390 18.390 1.00 54.32 179 ILE A CA 1
ATOM 1427 C C . ILE A 1 180 ? -73.659 56.459 18.383 1.00 56.08 179 ILE A C 1
ATOM 1428 O O . ILE A 1 180 ? -74.348 56.664 17.377 1.00 54.23 179 ILE A O 1
ATOM 1433 N N . ALA A 1 181 ? -73.807 57.141 19.509 1.00 50.04 180 ALA A N 1
ATOM 1434 C CA . ALA A 1 181 ? -74.742 58.243 19.580 1.00 46.90 180 ALA A CA 1
ATOM 1435 C C . ALA A 1 181 ? -74.574 59.147 18.364 1.00 49.53 180 ALA A C 1
ATOM 1436 O O . ALA A 1 181 ? -75.541 59.462 17.682 1.00 55.67 180 ALA A O 1
ATOM 1438 N N . ASP A 1 182 ? -73.342 59.548 18.077 1.00 50.43 181 ASP A N 1
ATOM 1439 C CA . ASP A 1 182 ? -73.100 60.545 17.042 1.00 51.35 181 ASP A CA 1
ATOM 1440 C C . ASP A 1 182 ? -73.323 60.022 15.629 1.00 52.15 181 ASP A C 1
ATOM 1441 O O . ASP A 1 182 ? -73.621 60.797 14.721 1.00 57.66 181 ASP A O 1
ATOM 1446 N N . LYS A 1 183 ? -73.175 58.721 15.424 1.00 44.72 182 LYS A N 1
ATOM 1447 C CA . LYS A 1 183 ? -73.436 58.187 14.098 1.00 49.57 182 LYS A CA 1
ATOM 1448 C C . LYS A 1 183 ? -74.933 58.062 13.854 1.00 56.13 182 LYS A C 1
ATOM 1449 O O . LYS A 1 183 ? -75.402 58.241 12.731 1.00 58.09 182 LYS A O 1
ATOM 1455 N N . LEU A 1 184 ? -75.685 57.778 14.913 1.00 55.22 183 LEU A N 1
ATOM 1456 C CA . LEU A 1 184 ? -77.136 57.674 14.799 1.00 53.59 183 LEU A CA 1
ATOM 1457 C C . LEU A 1 184 ? -77.872 58.965 15.176 1.00 52.11 183 LEU A C 1
ATOM 1458 O O . LEU A 1 184 ? -79.096 58.968 15.248 1.00 55.07 183 LEU A O 1
ATOM 1463 N N . PHE A 1 185 ? -77.134 60.050 15.409 1.00 50.89 184 PHE A N 1
ATOM 1464 C CA . PHE A 1 185 ? -77.735 61.348 15.753 1.00 54.34 184 PHE A CA 1
ATOM 1465 C C . PHE A 1 185 ? -78.695 61.238 16.927 1.00 53.31 184 PHE A C 1
ATOM 1466 O O . PHE A 1 185 ? -79.877 61.544 16.808 1.00 55.14 184 PHE A O 1
ATOM 1474 N N . VAL A 1 186 ? -78.165 60.822 18.068 1.00 51.68 185 VAL A N 1
ATOM 1475 C CA . VAL A 1 186 ? -78.980 60.452 19.204 1.00 48.68 185 VAL A CA 1
ATOM 1476 C C . VAL A 1 186 ? -78.237 60.791 20.495 1.00 51.81 185 VAL A C 1
ATOM 1477 O O . VAL A 1 186 ? -77.023 60.998 20.482 1.00 48.62 185 VAL A O 1
ATOM 1481 N N . SER A 1 187 ? -78.972 60.877 21.600 1.00 52.45 186 SER A N 1
ATOM 1482 C CA . SER A 1 187 ? -78.380 61.175 22.901 1.00 54.67 186 SER A CA 1
ATOM 1483 C C . SER A 1 187 ? -77.446 60.057 23.373 1.00 54.42 186 SER A C 1
ATOM 1484 O O . SER A 1 187 ? -77.665 58.888 23.064 1.00 51.97 186 SER A O 1
ATOM 1487 N N . GLU A 1 188 ? -76.409 60.406 24.127 1.00 53.36 187 GLU A N 1
ATOM 1488 C CA . GLU A 1 188 ? -75.490 59.387 24.619 1.00 57.73 187 GLU A CA 1
ATOM 1489 C C . GLU A 1 188 ? -76.212 58.397 25.517 1.00 56.13 187 GLU A C 1
ATOM 1490 O O . GLU A 1 188 ? -76.031 57.188 25.402 1.00 54.31 187 GLU A O 1
ATOM 1496 N N . ASN A 1 189 ? -77.025 58.912 26.427 1.00 58.39 188 ASN A N 1
ATOM 1497 C CA . ASN A 1 189 ? -77.754 58.037 27.331 1.00 59.18 188 ASN A CA 1
ATOM 1498 C C . ASN A 1 189 ? -78.801 57.228 26.588 1.00 53.30 188 ASN A C 1
ATOM 1499 O O . ASN A 1 189 ? -79.178 56.144 27.027 1.00 55.11 188 ASN A O 1
ATOM 1504 N N . THR A 1 190 ? -79.254 57.748 25.451 1.00 54.68 189 THR A N 1
ATOM 1505 C CA . THR A 1 190 ? -80.206 57.025 24.611 1.00 52.26 189 THR A CA 1
ATOM 1506 C C . THR A 1 190 ? -79.672 55.641 24.249 1.00 47.99 189 THR A C 1
ATOM 1507 O O . THR A 1 190 ? -80.315 54.619 24.507 1.00 45.55 189 THR A O 1
ATOM 1511 N N . VAL A 1 191 ? -78.490 55.618 23.645 1.00 45.64 190 VAL A N 1
ATOM 1512 C CA . VAL A 1 191 ? -77.886 54.362 23.239 1.00 46.77 190 VAL A CA 1
ATOM 1513 C C . VAL A 1 191 ? -77.630 53.497 24.460 1.00 44.26 190 VAL A C 1
ATOM 1514 O O . VAL A 1 191 ? -77.859 52.297 24.430 1.00 44.06 190 VAL A O 1
ATOM 1518 N N . LYS A 1 192 ? -77.184 54.116 25.545 1.00 46.85 191 LYS A N 1
ATOM 1519 C CA . LYS A 1 192 ? -76.945 53.388 26.783 1.00 45.26 191 LYS A CA 1
ATOM 1520 C C . LYS A 1 192 ? -78.183 52.586 27.151 1.00 43.20 191 LYS A C 1
ATOM 1521 O O . LYS A 1 192 ? -78.088 51.455 27.615 1.00 48.99 191 LYS A O 1
ATOM 1527 N N . THR A 1 193 ? -79.348 53.168 26.920 1.00 43.42 192 THR A N 1
ATOM 1528 C CA . THR A 1 193 ? -80.596 52.549 27.333 1.00 42.78 192 THR A CA 1
ATOM 1529 C C . THR A 1 193 ? -81.005 51.414 26.415 1.00 47.62 192 THR A C 1
ATOM 1530 O O . THR A 1 193 ? -81.616 50.440 26.852 1.00 50.41 192 THR A O 1
ATOM 1534 N N . HIS A 1 194 ? -80.687 51.544 25.136 1.00 49.14 193 HIS A N 1
ATOM 1535 C CA . HIS A 1 194 ? -80.972 50.474 24.193 1.00 49.09 193 HIS A CA 1
ATOM 1536 C C . HIS A 1 194 ? -80.106 49.255 24.499 1.00 47.67 193 HIS A C 1
ATOM 1537 O O . HIS A 1 194 ? -80.584 48.114 24.488 1.00 45.51 193 HIS A O 1
ATOM 1544 N N . LEU A 1 195 ? -78.832 49.509 24.783 1.00 43.53 194 LEU A N 1
ATOM 1545 C CA . LEU A 1 195 ? -77.891 48.442 25.058 1.00 40.58 194 LEU A CA 1
ATOM 1546 C C . LEU A 1 195 ? -78.396 47.586 26.204 1.00 46.69 194 LEU A C 1
ATOM 1547 O O . LEU A 1 195 ? -78.377 46.362 26.115 1.00 48.60 194 LEU A O 1
ATOM 1552 N N . HIS A 1 196 ? -78.871 48.227 27.267 1.00 44.26 195 HIS A N 1
ATOM 1553 C CA . HIS A 1 196 ? -79.415 47.492 28.396 1.00 47.57 195 HIS A CA 1
ATOM 1554 C C . HIS A 1 196 ? -80.537 46.546 27.962 1.00 50.58 195 HIS A C 1
ATOM 1555 O O . HIS A 1 196 ? -80.711 45.473 28.538 1.00 53.24 195 HIS A O 1
ATOM 1562 N N . ASN A 1 197 ? -81.307 46.953 26.961 1.00 52.30 196 ASN A N 1
ATOM 1563 C CA . ASN A 1 197 ? -82.362 46.098 26.438 1.00 54.44 196 ASN A CA 1
ATOM 1564 C C . ASN A 1 197 ? -81.735 44.988 25.623 1.00 53.75 196 ASN A C 1
ATOM 1565 O O . ASN A 1 197 ? -82.158 43.840 25.711 1.00 56.04 196 ASN A O 1
ATOM 1570 N N . VAL A 1 198 ? -80.734 45.341 24.817 1.00 51.90 197 VAL A N 1
ATOM 1571 C CA . VAL A 1 198 ? -80.061 44.367 23.957 1.00 50.26 197 VAL A CA 1
ATOM 1572 C C . VAL A 1 198 ? -79.336 43.282 24.763 1.00 51.44 197 VAL A C 1
ATOM 1573 O O . VAL A 1 198 ? -79.215 42.150 24.308 1.00 54.48 197 VAL A O 1
ATOM 1577 N N . PHE A 1 199 ? -78.896 43.603 25.976 1.00 50.07 198 PHE A N 1
ATOM 1578 C CA . PHE A 1 199 ? -78.267 42.591 26.822 1.00 50.33 198 PHE A CA 1
ATOM 1579 C C . PHE A 1 199 ? -79.259 41.494 27.202 1.00 57.50 198 PHE A C 1
ATOM 1580 O O . PHE A 1 199 ? -79.065 40.770 28.185 1.00 59.37 198 PHE A O 1
ATOM 1588 N N . LYS A 1 200 ? -80.334 41.418 26.419 1.00 59.87 199 LYS A N 1
ATOM 1589 C CA . LYS A 1 200 ? -81.195 40.237 26.314 1.00 60.72 199 LYS A CA 1
ATOM 1590 C C . LYS A 1 200 ? -81.894 40.209 24.928 1.00 61.10 199 LYS A C 1
ATOM 1591 O O . LYS A 1 200 ? -82.483 41.196 24.473 1.00 61.30 199 LYS A O 1
ATOM 1597 N N . LYS A 1 201 ? -81.856 39.061 24.272 1.00 60.11 200 LYS A N 1
ATOM 1598 C CA . LYS A 1 201 ? -81.404 37.847 24.914 1.00 70.81 200 LYS A CA 1
ATOM 1599 C C . LYS A 1 201 ? -79.935 37.563 24.601 1.00 70.12 200 LYS A C 1
ATOM 1600 O O . LYS A 1 201 ? -79.406 36.535 25.037 1.00 72.83 200 LYS A O 1
ATOM 1606 N N . ILE A 1 202 ? -79.257 38.466 23.890 1.00 61.45 201 ILE A N 1
ATOM 1607 C CA . ILE A 1 202 ? -77.851 38.190 23.603 1.00 62.16 201 ILE A CA 1
ATOM 1608 C C . ILE A 1 202 ? -77.243 37.709 24.901 1.00 59.11 201 ILE A C 1
ATOM 1609 O O . ILE A 1 202 ? -76.324 36.902 24.907 1.00 64.69 201 ILE A O 1
ATOM 1614 N N . ASN A 1 203 ? -77.771 38.215 26.007 1.00 58.04 202 ASN A N 1
ATOM 1615 C CA . ASN A 1 203 ? -77.461 37.650 27.308 1.00 58.52 202 ASN A CA 1
ATOM 1616 C C . ASN A 1 203 ? -76.151 38.175 27.880 1.00 50.96 202 ASN A C 1
ATOM 1617 O O . ASN A 1 203 ? -75.498 37.489 28.659 1.00 50.64 202 ASN A O 1
ATOM 1622 N N . ALA A 1 204 ? -75.780 39.394 27.508 1.00 45.95 203 ALA A N 1
ATOM 1623 C CA . ALA A 1 204 ? -74.528 39.967 27.979 1.00 49.98 203 ALA A CA 1
ATOM 1624 C C . ALA A 1 204 ? -74.650 40.434 29.420 1.00 47.55 203 ALA A C 1
ATOM 1625 O O . ALA A 1 204 ? -75.446 41.310 29.724 1.00 53.69 203 ALA A O 1
ATOM 1627 N N . LYS A 1 205 ? -73.858 39.849 30.308 1.00 49.47 204 LYS A N 1
ATOM 1628 C CA . LYS A 1 205 ? -73.856 40.281 31.697 1.00 53.99 204 LYS A CA 1
ATOM 1629 C C . LYS A 1 205 ? -73.340 41.709 31.725 1.00 53.39 204 LYS A C 1
ATOM 1630 O O . LYS A 1 205 ? -73.555 42.445 32.687 1.00 53.64 204 LYS A O 1
ATOM 1636 N N . ASN A 1 206 ? -72.679 42.101 30.642 1.00 51.40 205 ASN A N 1
ATOM 1637 C CA . ASN A 1 206 ? -72.139 43.447 30.536 1.00 51.04 205 ASN A CA 1
ATOM 1638 C C . ASN A 1 206 ? -71.765 43.836 29.108 1.00 55.15 205 ASN A C 1
ATOM 1639 O O . ASN A 1 206 ? -72.070 43.117 28.152 1.00 55.17 205 ASN A O 1
ATOM 1644 N N . ARG A 1 207 ? -71.095 44.976 28.975 1.00 53.93 206 ARG A N 1
ATOM 1645 C CA . ARG A 1 207 ? -70.787 45.538 27.665 1.00 55.45 206 ARG A CA 1
ATOM 1646 C C . ARG A 1 207 ? -69.685 44.751 26.956 1.00 55.53 206 ARG A C 1
ATOM 1647 O O . ARG A 1 207 ? -69.828 44.371 25.787 1.00 50.25 206 ARG A O 1
ATOM 1655 N N . LEU A 1 208 ? -68.590 44.510 27.674 1.00 53.98 207 LEU A N 1
ATOM 1656 C CA . LEU A 1 208 ? -67.477 43.727 27.142 1.00 53.89 207 LEU A CA 1
ATOM 1657 C C . LEU A 1 208 ? -67.979 42.423 26.522 1.00 50.67 207 LEU A C 1
ATOM 1658 O O . LEU A 1 208 ? -67.603 42.075 25.405 1.00 47.56 207 LEU A O 1
ATOM 1663 N N . GLN A 1 209 ? -68.835 41.711 27.253 1.00 49.27 208 GLN A N 1
ATOM 1664 C CA . GLN A 1 209 ? -69.452 40.498 26.736 1.00 47.77 208 GLN A CA 1
ATOM 1665 C C . GLN A 1 209 ? -70.129 40.755 25.399 1.00 51.60 208 GLN A C 1
ATOM 1666 O O . GLN A 1 209 ? -69.812 40.117 24.397 1.00 50.93 208 GLN A O 1
ATOM 1672 N N . ALA A 1 210 ? -71.069 41.693 25.393 1.00 51.98 209 ALA A N 1
ATOM 1673 C CA . ALA A 1 210 ? -71.832 42.004 24.191 1.00 53.07 209 ALA A CA 1
ATOM 1674 C C . ALA A 1 210 ? -70.904 42.374 23.037 1.00 53.33 209 ALA A C 1
ATOM 1675 O O . ALA A 1 210 ? -71.074 41.927 21.899 1.00 52.74 209 ALA A O 1
ATOM 1677 N N . LEU A 1 211 ? -69.921 43.206 23.347 1.00 48.69 210 LEU A N 1
ATOM 1678 C CA . LEU A 1 211 ? -68.952 43.643 22.362 1.00 52.96 210 LEU A CA 1
ATOM 1679 C C . LEU A 1 211 ? -68.227 42.442 21.765 1.00 54.81 210 LEU A C 1
ATOM 1680 O O . LEU A 1 211 ? -67.960 42.404 20.564 1.00 51.20 210 LEU A O 1
ATOM 1685 N N . ILE A 1 212 ? -67.925 41.458 22.612 1.00 52.09 211 ILE A N 1
ATOM 1686 C CA . ILE A 1 212 ? -67.276 40.232 22.165 1.00 51.55 211 ILE A CA 1
ATOM 1687 C C . ILE A 1 212 ? -68.270 39.313 21.461 1.00 53.72 211 ILE A C 1
ATOM 1688 O O . ILE A 1 212 ? -67.903 38.533 20.579 1.00 50.45 211 ILE A O 1
ATOM 1693 N N . TRP A 1 213 ? -69.529 39.411 21.872 1.00 55.52 212 TRP A N 1
ATOM 1694 C CA . TRP A 1 213 ? -70.615 38.708 21.210 1.00 59.79 212 TRP A CA 1
ATOM 1695 C C . TRP A 1 213 ? -70.708 39.214 19.788 1.00 59.91 212 TRP A C 1
ATOM 1696 O O . TRP A 1 213 ? -70.677 38.443 18.831 1.00 61.34 212 TRP A O 1
ATOM 1707 N N . ALA A 1 214 ? -70.822 40.530 19.670 1.00 57.19 213 ALA A N 1
ATOM 1708 C CA . ALA A 1 214 ? -70.990 41.172 18.386 1.00 57.27 213 ALA A CA 1
ATOM 1709 C C . ALA A 1 214 ? -69.898 40.756 17.404 1.00 59.97 213 ALA A C 1
ATOM 1710 O O . ALA A 1 214 ? -70.183 40.327 16.281 1.00 63.10 213 ALA A O 1
ATOM 1712 N N . LYS A 1 215 ? -68.647 40.873 17.829 1.00 58.76 214 LYS A N 1
ATOM 1713 C CA . LYS A 1 215 ? -67.527 40.586 16.936 1.00 63.47 214 LYS A CA 1
ATOM 1714 C C . LYS A 1 215 ? -67.599 39.185 16.339 1.00 63.04 214 LYS A C 1
ATOM 1715 O O . LYS A 1 215 ? -67.084 38.941 15.251 1.00 69.00 214 LYS A O 1
ATOM 1721 N N . ASN A 1 216 ? -68.257 38.274 17.045 1.00 60.01 215 ASN A N 1
ATOM 1722 C CA . ASN A 1 216 ? -68.280 36.879 16.640 1.00 62.28 215 ASN A CA 1
ATOM 1723 C C . ASN A 1 216 ? -69.647 36.428 16.117 1.00 62.50 215 ASN A C 1
ATOM 1724 O O . ASN A 1 216 ? -69.792 35.309 15.616 1.00 56.79 215 ASN A O 1
ATOM 1729 N N . ASN A 1 217 ? -70.642 37.304 16.215 1.00 58.91 216 ASN A N 1
ATOM 1730 C CA . ASN A 1 217 ? -72.010 36.901 15.912 1.00 62.95 216 ASN A CA 1
ATOM 1731 C C . ASN A 1 217 ? -72.768 37.773 14.921 1.00 64.20 216 ASN A C 1
ATOM 1732 O O . ASN A 1 217 ? -73.844 37.386 14.454 1.00 61.77 216 ASN A O 1
ATOM 1737 N N . ILE A 1 218 ? -72.224 38.943 14.604 1.00 63.68 217 ILE A N 1
ATOM 1738 C CA . ILE A 1 218 ? -72.840 39.800 13.590 1.00 66.02 217 ILE A CA 1
ATOM 1739 C C . ILE A 1 218 ? -71.850 40.207 12.495 1.00 67.07 217 ILE A C 1
ATOM 1740 O O . ILE A 1 218 ? -70.921 40.974 12.738 1.00 69.19 217 ILE A O 1
ATOM 1745 N N . GLY A 1 219 ? -72.048 39.680 11.290 1.00 63.67 218 GLY A N 1
ATOM 1746 C CA . GLY A 1 219 ? -71.132 39.948 10.196 1.00 71.28 218 GLY A CA 1
ATOM 1747 C C . GLY A 1 219 ? -71.813 40.561 8.988 1.00 84.35 218 GLY A C 1
ATOM 1748 O O . GLY A 1 219 ? -72.981 40.268 8.718 1.00 86.86 218 GLY A O 1
ATOM 1749 N N . ILE A 1 220 ? -71.072 41.401 8.263 1.00 88.12 219 ILE A N 1
ATOM 1750 C CA . ILE A 1 220 ? -71.584 42.151 7.106 1.00 93.05 219 ILE A CA 1
ATOM 1751 C C . ILE A 1 220 ? -72.830 41.531 6.456 1.00 89.19 219 ILE A C 1
ATOM 1752 O O . ILE A 1 220 ? -72.854 41.240 5.259 1.00 80.76 219 ILE A O 1
ATOM 1757 N N . GLU B 1 5 ? -75.062 20.093 -25.668 1.00 83.68 4 GLU B N 1
ATOM 1758 C CA . GLU B 1 5 ? -74.723 19.939 -24.253 1.00 78.19 4 GLU B CA 1
ATOM 1759 C C . GLU B 1 5 ? -75.259 18.630 -23.654 1.00 77.59 4 GLU B C 1
ATOM 1760 O O . GLU B 1 5 ? -75.085 17.557 -24.240 1.00 77.64 4 GLU B O 1
ATOM 1766 N N . ASN B 1 6 ? -75.912 18.731 -22.494 1.00 75.88 5 ASN B N 1
ATOM 1767 C CA . ASN B 1 6 ? -76.191 17.573 -21.635 1.00 70.91 5 ASN B CA 1
ATOM 1768 C C . ASN B 1 6 ? -74.900 17.037 -20.991 1.00 63.88 5 ASN B C 1
ATOM 1769 O O . ASN B 1 6 ? -74.939 16.453 -19.906 1.00 61.96 5 ASN B O 1
ATOM 1774 N N . LYS B 1 7 ? -73.761 17.264 -21.649 1.00 54.20 6 LYS B N 1
ATOM 1775 C CA . LYS B 1 7 ? -72.459 16.899 -21.093 1.00 43.34 6 LYS B CA 1
ATOM 1776 C C . LYS B 1 7 ? -71.701 18.109 -20.531 1.00 41.22 6 LYS B C 1
ATOM 1777 O O . LYS B 1 7 ? -71.802 19.218 -21.064 1.00 47.06 6 LYS B O 1
ATOM 1783 N N . LEU B 1 8 ? -70.942 17.900 -19.458 1.00 32.04 7 LEU B N 1
ATOM 1784 C CA . LEU B 1 8 ? -70.160 18.995 -18.898 1.00 30.21 7 LEU B CA 1
ATOM 1785 C C . LEU B 1 8 ? -69.085 19.409 -19.897 1.00 31.03 7 LEU B C 1
ATOM 1786 O O . LEU B 1 8 ? -68.434 18.563 -20.521 1.00 31.79 7 LEU B O 1
ATOM 1791 N N . ASN B 1 9 ? -68.921 20.710 -20.083 1.00 30.86 8 ASN B N 1
ATOM 1792 C CA . ASN B 1 9 ? -67.943 21.207 -21.038 1.00 28.81 8 ASN B CA 1
ATOM 1793 C C . ASN B 1 9 ? -66.594 21.295 -20.346 1.00 30.22 8 ASN B C 1
ATOM 1794 O O . ASN B 1 9 ? -66.364 22.166 -19.513 1.00 31.21 8 ASN B O 1
ATOM 1799 N N . VAL B 1 10 ? -65.712 20.364 -20.674 1.00 28.70 9 VAL B N 1
ATOM 1800 C CA . VAL B 1 10 ? -64.443 20.257 -19.991 1.00 23.50 9 VAL B CA 1
ATOM 1801 C C . VAL B 1 10 ? -63.344 20.563 -20.972 1.00 26.67 9 VAL B C 1
ATOM 1802 O O . VAL B 1 10 ? -63.382 20.127 -22.118 1.00 29.40 9 VAL B O 1
ATOM 1806 N N . ARG B 1 11 ? -62.353 21.309 -20.509 1.00 27.18 10 ARG B N 1
ATOM 1807 C CA . ARG B 1 11 ? -61.226 21.683 -21.334 1.00 25.00 10 ARG B CA 1
ATOM 1808 C C . ARG B 1 11 ? -59.944 21.281 -20.616 1.00 27.01 10 ARG B C 1
ATOM 1809 O O . ARG B 1 11 ? -59.688 21.716 -19.494 1.00 28.04 10 ARG B O 1
ATOM 1817 N N . MET B 1 12 ? -59.149 20.431 -21.252 1.00 26.48 11 MET B N 1
ATOM 1818 C CA . MET B 1 12 ? -57.933 19.935 -20.635 1.00 23.68 11 MET B CA 1
ATOM 1819 C C . MET B 1 12 ? -56.718 20.634 -21.220 1.00 28.05 11 MET B C 1
ATOM 1820 O O . MET B 1 12 ? -56.509 20.650 -22.430 1.00 29.58 11 MET B O 1
ATOM 1825 N N . LEU B 1 13 ? -55.923 21.226 -20.348 1.00 23.72 12 LEU B N 1
ATOM 1826 C CA . LEU B 1 13 ? -54.747 21.923 -20.776 1.00 23.21 12 LEU B CA 1
ATOM 1827 C C . LEU B 1 13 ? -53.623 20.906 -20.775 1.00 25.62 12 LEU B C 1
ATOM 1828 O O . LEU B 1 13 ? -53.154 20.488 -19.728 1.00 32.38 12 LEU B O 1
ATOM 1833 N N . SER B 1 14 ? -53.213 20.484 -21.960 1.00 27.47 13 SER B N 1
ATOM 1834 C CA . SER B 1 14 ? -52.190 19.459 -22.091 1.00 29.10 13 SER B CA 1
ATOM 1835 C C . SER B 1 14 ? -51.750 19.384 -23.541 1.00 33.14 13 SER B C 1
ATOM 1836 O O . SER B 1 14 ? -52.371 19.997 -24.405 1.00 33.85 13 SER B O 1
ATOM 1839 N N . ASP B 1 15 ? -50.685 18.633 -23.807 1.00 35.95 14 ASP B N 1
ATOM 1840 C CA . ASP B 1 15 ? -50.271 18.345 -25.181 1.00 36.20 14 ASP B CA 1
ATOM 1841 C C . ASP B 1 15 ? -51.327 17.508 -25.865 1.00 35.64 14 ASP B C 1
ATOM 1842 O O . ASP B 1 15 ? -51.973 16.694 -25.221 1.00 36.93 14 ASP B O 1
ATOM 1847 N N . VAL B 1 16 ? -51.489 17.662 -27.171 1.00 31.86 15 VAL B N 1
ATOM 1848 C CA . VAL B 1 16 ? -52.208 16.628 -27.905 1.00 36.86 15 VAL B CA 1
ATOM 1849 C C . VAL B 1 16 ? -51.219 15.526 -28.280 1.00 34.47 15 VAL B C 1
ATOM 1850 O O . VAL B 1 16 ? -50.130 15.807 -28.785 1.00 35.90 15 VAL B O 1
ATOM 1854 N N . CYS B 1 17 ? -51.588 14.279 -28.004 1.00 32.46 16 CYS B N 1
ATOM 1855 C CA . CYS B 1 17 ? -50.744 13.132 -28.337 1.00 34.34 16 CYS B CA 1
ATOM 1856 C C . CYS B 1 17 ? -51.482 11.825 -28.045 1.00 36.16 16 CYS B C 1
ATOM 1857 O O . CYS B 1 17 ? -52.604 11.855 -27.532 1.00 36.72 16 CYS B O 1
ATOM 1860 N N . MET B 1 18 ? -50.868 10.686 -28.374 1.00 33.68 17 MET B N 1
ATOM 1861 C CA . MET B 1 18 ? -51.491 9.400 -28.078 1.00 35.11 17 MET B CA 1
ATOM 1862 C C . MET B 1 18 ? -52.110 9.463 -26.685 1.00 37.07 17 MET B C 1
ATOM 1863 O O . MET B 1 18 ? -53.327 9.346 -26.523 1.00 37.07 17 MET B O 1
ATOM 1868 N N . GLN B 1 19 ? -51.251 9.663 -25.688 1.00 31.90 18 GLN B N 1
ATOM 1869 C CA . GLN B 1 19 ? -51.644 9.584 -24.290 1.00 31.39 18 GLN B CA 1
ATOM 1870 C C . GLN B 1 19 ? -52.819 10.483 -23.940 1.00 35.27 18 GLN B C 1
ATOM 1871 O O . GLN B 1 19 ? -53.782 10.032 -23.332 1.00 37.34 18 GLN B O 1
ATOM 1877 N N . SER B 1 20 ? -52.737 11.758 -24.299 1.00 33.48 19 SER B N 1
ATOM 1878 C CA . SER B 1 20 ? -53.813 12.681 -23.979 1.00 28.87 19 SER B CA 1
ATOM 1879 C C . SER B 1 20 ? -55.131 12.162 -24.522 1.00 34.79 19 SER B C 1
ATOM 1880 O O . SER B 1 20 ? -56.116 12.064 -23.786 1.00 34.79 19 SER B O 1
ATOM 1883 N N . ARG B 1 21 ? -55.150 11.807 -25.805 1.00 34.23 20 ARG B N 1
ATOM 1884 C CA . ARG B 1 21 ? -56.381 11.314 -26.415 1.00 35.57 20 ARG B CA 1
ATOM 1885 C C . ARG B 1 21 ? -56.859 10.027 -25.751 1.00 33.38 20 ARG B C 1
ATOM 1886 O O . ARG B 1 21 ? -58.049 9.835 -25.539 1.00 35.39 20 ARG B O 1
ATOM 1894 N N . LEU B 1 22 ? -55.932 9.149 -25.413 1.00 28.52 21 LEU B N 1
ATOM 1895 C CA . LEU B 1 22 ? -56.286 7.992 -24.618 1.00 30.34 21 LEU B CA 1
ATOM 1896 C C . LEU B 1 22 ? -57.051 8.460 -23.374 1.00 34.69 21 LEU B C 1
ATOM 1897 O O . LEU B 1 22 ? -58.161 7.997 -23.092 1.00 34.12 21 LEU B O 1
ATOM 1902 N N . LEU B 1 23 ? -56.461 9.400 -22.643 1.00 32.20 22 LEU B N 1
ATOM 1903 C CA . LEU B 1 23 ? -57.069 9.897 -21.422 1.00 31.32 22 LEU B CA 1
ATOM 1904 C C . LEU B 1 23 ? -58.441 10.492 -21.708 1.00 29.95 22 LEU B C 1
ATOM 1905 O O . LEU B 1 23 ? -59.397 10.269 -20.961 1.00 29.20 22 LEU B O 1
ATOM 1910 N N . LYS B 1 24 ? -58.545 11.252 -22.787 1.00 27.64 23 LYS B N 1
ATOM 1911 C CA . LYS B 1 24 ? -59.816 11.894 -23.095 1.00 30.45 23 LYS B CA 1
ATOM 1912 C C . LYS B 1 24 ? -60.872 10.829 -23.335 1.00 31.41 23 LYS B C 1
ATOM 1913 O O . LYS B 1 24 ? -61.946 10.861 -22.750 1.00 29.18 23 LYS B O 1
ATOM 1919 N N . GLU B 1 25 ? -60.540 9.865 -24.184 1.00 33.12 24 GLU B N 1
ATOM 1920 C CA . GLU B 1 25 ? -61.425 8.743 -24.450 1.00 33.81 24 GLU B CA 1
ATOM 1921 C C . GLU B 1 25 ? -61.813 8.095 -23.126 1.00 32.30 24 GLU B C 1
ATOM 1922 O O . GLU B 1 25 ? -62.999 7.899 -22.844 1.00 32.08 24 GLU B O 1
ATOM 1928 N N . ALA B 1 26 ? -60.815 7.778 -22.305 1.00 28.39 25 ALA B N 1
ATOM 1929 C CA . ALA B 1 26 ? -61.083 7.124 -21.031 1.00 27.32 25 ALA B CA 1
ATOM 1930 C C . ALA B 1 26 ? -62.057 7.926 -20.177 1.00 29.46 25 ALA B C 1
ATOM 1931 O O . ALA B 1 26 ? -62.921 7.353 -19.513 1.00 31.63 25 ALA B O 1
ATOM 1933 N N . LEU B 1 27 ? -61.920 9.249 -20.192 1.00 26.01 26 LEU B N 1
ATOM 1934 C CA . LEU B 1 27 ? -62.765 10.089 -19.355 1.00 25.85 26 LEU B CA 1
ATOM 1935 C C . LEU B 1 27 ? -64.180 10.172 -19.915 1.00 27.99 26 LEU B C 1
ATOM 1936 O O . LEU B 1 27 ? -65.151 9.909 -19.210 1.00 28.01 26 LEU B O 1
ATOM 1941 N N . GLU B 1 28 ? -64.284 10.518 -21.192 1.00 30.81 27 GLU B N 1
ATOM 1942 C CA . GLU B 1 28 ? -65.576 10.699 -21.848 1.00 31.41 27 GLU B CA 1
ATOM 1943 C C . GLU B 1 28 ? -66.443 9.441 -21.784 1.00 31.16 27 GLU B C 1
ATOM 1944 O O . GLU B 1 28 ? -67.680 9.524 -21.808 1.00 32.26 27 GLU B O 1
ATOM 1950 N N . SER B 1 29 ? -65.799 8.283 -21.689 1.00 26.80 28 SER B N 1
ATOM 1951 C CA . SER B 1 29 ? -66.531 7.023 -21.721 1.00 28.01 28 SER B CA 1
ATOM 1952 C C . SER B 1 29 ? -67.010 6.560 -20.347 1.00 29.00 28 SER B C 1
ATOM 1953 O O . SER B 1 29 ? -67.847 5.676 -20.254 1.00 29.90 28 SER B O 1
ATOM 1956 N N . LYS B 1 30 ? -66.487 7.150 -19.279 1.00 31.73 29 LYS B N 1
ATOM 1957 C CA . LYS B 1 30 ? -66.908 6.757 -17.938 1.00 28.18 29 LYS B CA 1
ATOM 1958 C C . LYS B 1 30 ? -67.678 7.846 -17.215 1.00 26.50 29 LYS B C 1
ATOM 1959 O O . LYS B 1 30 ? -68.229 7.606 -16.141 1.00 27.50 29 LYS B O 1
ATOM 1965 N N . LEU B 1 31 ? -67.706 9.044 -17.789 1.00 24.63 30 LEU B N 1
ATOM 1966 C CA . LEU B 1 31 ? -68.400 10.166 -17.157 1.00 26.92 30 LEU B CA 1
ATOM 1967 C C . LEU B 1 31 ? -69.174 10.979 -18.181 1.00 29.78 30 LEU B C 1
ATOM 1968 O O . LEU B 1 31 ? -68.847 10.960 -19.371 1.00 31.90 30 LEU B O 1
ATOM 1973 N N . PRO B 1 32 ? -70.192 11.717 -17.713 1.00 28.09 31 PRO B N 1
ATOM 1974 C CA . PRO B 1 32 ? -71.053 12.573 -18.530 1.00 24.75 31 PRO B CA 1
ATOM 1975 C C . PRO B 1 32 ? -70.367 13.883 -18.901 1.00 29.65 31 PRO B C 1
ATOM 1976 O O . PRO B 1 32 ? -70.803 14.945 -18.440 1.00 30.00 31 PRO B O 1
ATOM 1980 N N . LEU B 1 33 ? -69.323 13.831 -19.720 1.00 30.27 32 LEU B N 1
ATOM 1981 C CA . LEU B 1 33 ? -68.617 15.064 -20.064 1.00 32.72 32 LEU B CA 1
ATOM 1982 C C . LEU B 1 33 ? -68.010 15.085 -21.466 1.00 32.15 32 LEU B C 1
ATOM 1983 O O . LEU B 1 33 ? -67.631 14.056 -22.016 1.00 31.75 32 LEU B O 1
ATOM 1988 N N . ALA B 1 34 ? -67.931 16.279 -22.040 1.00 36.32 33 ALA B N 1
ATOM 1989 C CA . ALA B 1 34 ? -67.377 16.458 -23.371 1.00 30.25 33 ALA B CA 1
ATOM 1990 C C . ALA B 1 34 ? -66.069 17.215 -23.273 1.00 29.54 33 ALA B C 1
ATOM 1991 O O . ALA B 1 34 ? -66.047 18.417 -23.038 1.00 30.60 33 ALA B O 1
ATOM 1993 N N . LEU B 1 35 ? -64.975 16.500 -23.473 1.00 32.86 34 LEU B N 1
ATOM 1994 C CA . LEU B 1 35 ? -63.651 17.058 -23.289 1.00 29.14 34 LEU B CA 1
ATOM 1995 C C . LEU B 1 35 ? -63.014 17.439 -24.620 1.00 34.85 34 LEU B C 1
ATOM 1996 O O . LEU B 1 35 ? -63.056 16.669 -25.573 1.00 39.97 34 LEU B O 1
ATOM 2001 N N . GLU B 1 36 ? -62.434 18.630 -24.688 1.00 31.31 35 GLU B N 1
ATOM 2002 C CA . GLU B 1 36 ? -61.549 18.999 -25.790 1.00 32.65 35 GLU B CA 1
ATOM 2003 C C . GLU B 1 36 ? -60.163 19.260 -25.194 1.00 31.77 35 GLU B C 1
ATOM 2004 O O . GLU B 1 36 ? -60.051 19.558 -24.008 1.00 30.26 35 GLU B O 1
ATOM 2010 N N . ILE B 1 37 ? -59.110 19.148 -25.997 1.00 26.75 36 ILE B N 1
ATOM 2011 C CA . ILE B 1 37 ? -57.755 19.368 -25.493 1.00 26.89 36 ILE B CA 1
ATOM 2012 C C . ILE B 1 37 ? -57.118 20.616 -26.089 1.00 29.79 36 ILE B C 1
ATOM 2013 O O . ILE B 1 37 ? -57.084 20.781 -27.300 1.00 32.07 36 ILE B O 1
ATOM 2018 N N . THR B 1 38 ? -56.599 21.487 -25.235 1.00 29.24 37 THR B N 1
ATOM 2019 C CA . THR B 1 38 ? -55.935 22.693 -25.694 1.00 27.62 37 THR B CA 1
ATOM 2020 C C . THR B 1 38 ? -54.614 22.851 -24.970 1.00 30.61 37 THR B C 1
ATOM 2021 O O . THR B 1 38 ? -54.589 22.953 -23.752 1.00 30.07 37 THR B O 1
ATOM 2025 N N . PRO B 1 39 ? -53.509 22.891 -25.721 1.00 32.77 38 PRO B N 1
ATOM 2026 C CA . PRO B 1 39 ? -52.174 23.003 -25.139 1.00 32.12 38 PRO B CA 1
ATOM 2027 C C . PRO B 1 39 ? -51.986 24.376 -24.520 1.00 33.95 38 PRO B C 1
ATOM 2028 O O . PRO B 1 39 ? -52.540 25.352 -25.022 1.00 34.15 38 PRO B O 1
ATOM 2032 N N . PHE B 1 40 ? -51.206 24.456 -23.450 1.00 35.06 39 PHE B N 1
ATOM 2033 C CA . PHE B 1 40 ? -51.021 25.725 -22.770 1.00 34.92 39 PHE B CA 1
ATOM 2034 C C . PHE B 1 40 ? -50.581 26.784 -23.753 1.00 38.17 39 PHE B C 1
ATOM 2035 O O . PHE B 1 40 ? -51.211 27.826 -23.880 1.00 39.19 39 PHE B O 1
ATOM 2043 N N . SER B 1 41 ? -49.498 26.500 -24.462 1.00 39.70 40 SER B N 1
ATOM 2044 C CA . SER B 1 41 ? -48.906 27.463 -25.381 1.00 41.67 40 SER B CA 1
ATOM 2045 C C . SER B 1 41 ? -49.916 28.088 -26.350 1.00 43.56 40 SER B C 1
ATOM 2046 O O . SER B 1 41 ? -49.637 29.110 -26.979 1.00 48.14 40 SER B O 1
ATOM 2049 N N . GLU B 1 42 ? -51.081 27.471 -26.474 1.00 37.68 41 GLU B N 1
ATOM 2050 C CA . GLU B 1 42 ? -52.040 27.865 -27.490 1.00 40.36 41 GLU B CA 1
ATOM 2051 C C . GLU B 1 42 ? -53.247 28.530 -26.834 1.00 43.12 41 GLU B C 1
ATOM 2052 O O . GLU B 1 42 ? -54.233 28.867 -27.488 1.00 43.52 41 GLU B O 1
ATOM 2058 N N . LEU B 1 43 ? -53.145 28.735 -25.528 1.00 41.24 42 LEU B N 1
ATOM 2059 C CA . LEU B 1 43 ? -54.247 29.259 -24.731 1.00 41.29 42 LEU B CA 1
ATOM 2060 C C . LEU B 1 43 ? -54.652 30.665 -25.155 1.00 45.64 42 LEU B C 1
ATOM 2061 O O . LEU B 1 43 ? -55.822 31.025 -25.099 1.00 43.90 42 LEU B O 1
ATOM 2066 N N . TRP B 1 44 ? -53.676 31.464 -25.571 1.00 51.83 43 TRP B N 1
ATOM 2067 C CA . TRP B 1 44 ? -53.943 32.847 -25.939 1.00 46.21 43 TRP B CA 1
ATOM 2068 C C . TRP B 1 44 ? -54.826 32.943 -27.165 1.00 47.36 43 TRP B C 1
ATOM 2069 O O . TRP B 1 44 ? -55.532 33.928 -27.335 1.00 50.76 43 TRP B O 1
ATOM 2080 N N . LEU B 1 45 ? -54.792 31.924 -28.018 1.00 49.67 44 LEU B N 1
ATOM 2081 C CA . LEU B 1 45 ? -55.665 31.887 -29.195 1.00 49.99 44 LEU B CA 1
ATOM 2082 C C . LEU B 1 45 ? -57.121 31.639 -28.829 1.00 51.59 44 LEU B C 1
ATOM 2083 O O . LEU B 1 45 ? -58.029 31.980 -29.597 1.00 48.99 44 LEU B O 1
ATOM 2088 N N . GLU B 1 46 ? -57.339 31.023 -27.670 1.00 49.96 45 GLU B N 1
ATOM 2089 C CA . GLU B 1 46 ? -58.681 30.616 -27.268 1.00 45.41 45 GLU B CA 1
ATOM 2090 C C . GLU B 1 46 ? -59.334 31.676 -26.407 1.00 44.43 45 GLU B C 1
ATOM 2091 O O . GLU B 1 46 ? -60.534 31.614 -26.135 1.00 43.44 45 GLU B O 1
ATOM 2097 N N . GLU B 1 47 ? -58.543 32.659 -25.993 1.00 44.30 46 GLU B N 1
ATOM 2098 C CA . GLU B 1 47 ? -58.990 33.610 -24.987 1.00 41.15 46 GLU B CA 1
ATOM 2099 C C . GLU B 1 47 ? -60.236 34.334 -25.418 1.00 40.88 46 GLU B C 1
ATOM 2100 O O . GLU B 1 47 ? -61.142 34.545 -24.623 1.00 47.82 46 GLU B O 1
ATOM 2106 N N . ASN B 1 48 ? -60.299 34.709 -26.684 1.00 43.14 47 ASN B N 1
ATOM 2107 C CA . ASN B 1 48 ? -61.448 35.474 -27.135 1.00 46.68 47 ASN B CA 1
ATOM 2108 C C . ASN B 1 48 ? -62.368 34.753 -28.108 1.00 47.76 47 ASN B C 1
ATOM 2109 O O . ASN B 1 48 ? -63.016 35.383 -28.939 1.00 53.12 47 ASN B O 1
ATOM 2114 N N . LYS B 1 49 ? -62.439 33.434 -27.997 1.00 45.77 48 LYS B N 1
ATOM 2115 C CA . LYS B 1 49 ? -63.381 32.683 -28.809 1.00 46.11 48 LYS B CA 1
ATOM 2116 C C . LYS B 1 49 ? -64.688 32.586 -28.056 1.00 48.50 48 LYS B C 1
ATOM 2117 O O . LYS B 1 49 ? -64.697 32.573 -26.827 1.00 51.69 48 LYS B O 1
ATOM 2123 N N . PRO B 1 50 ? -65.801 32.550 -28.795 1.00 52.85 49 PRO B N 1
ATOM 2124 C CA . PRO B 1 50 ? -67.150 32.414 -28.237 1.00 51.07 49 PRO B CA 1
ATOM 2125 C C . PRO B 1 50 ? -67.274 31.145 -27.399 1.00 50.84 49 PRO B C 1
ATOM 2126 O O . PRO B 1 50 ? -67.820 31.174 -26.288 1.00 47.73 49 PRO B O 1
ATOM 2130 N N . GLU B 1 51 ? -66.765 30.040 -27.935 1.00 45.94 50 GLU B N 1
ATOM 2131 C CA . GLU B 1 51 ? -66.951 28.740 -27.303 1.00 44.90 50 GLU B CA 1
ATOM 2132 C C . GLU B 1 51 ? -66.156 28.578 -26.014 1.00 42.29 50 GLU B C 1
ATOM 2133 O O . GLU B 1 51 ? -66.419 27.666 -25.231 1.00 41.78 50 GLU B O 1
ATOM 2139 N N . SER B 1 52 ? -65.195 29.459 -25.777 1.00 38.84 51 SER B N 1
ATOM 2140 C CA . SER B 1 52 ? -64.434 29.363 -24.543 1.00 36.78 51 SER B CA 1
ATOM 2141 C C . SER B 1 52 ? -65.302 29.722 -23.351 1.00 41.81 51 SER B C 1
ATOM 2142 O O . SER B 1 52 ? -65.063 29.250 -22.242 1.00 43.39 51 SER B O 1
ATOM 2145 N N . ARG B 1 53 ? -66.326 30.538 -23.583 1.00 43.84 52 ARG B N 1
ATOM 2146 C CA . ARG B 1 53 ? -67.214 30.964 -22.504 1.00 38.60 52 ARG B CA 1
ATOM 2147 C C . ARG B 1 53 ? -68.112 29.838 -22.025 1.00 38.16 52 ARG B C 1
ATOM 2148 O O . ARG B 1 53 ? -68.825 29.981 -21.037 1.00 39.95 52 ARG B O 1
ATOM 2156 N N . SER B 1 54 ? -68.074 28.715 -22.729 1.00 38.13 53 SER B N 1
ATOM 2157 C CA . SER B 1 54 ? -68.920 27.581 -22.385 1.00 40.66 53 SER B CA 1
ATOM 2158 C C . SER B 1 54 ? -68.211 26.566 -21.499 1.00 40.27 53 SER B C 1
ATOM 2159 O O . SER B 1 54 ? -68.843 25.630 -21.001 1.00 39.69 53 SER B O 1
ATOM 2162 N N . ILE B 1 55 ? -66.904 26.743 -21.319 1.00 35.25 54 ILE B N 1
ATOM 2163 C CA . ILE B 1 55 ? -66.109 25.836 -20.501 1.00 33.48 54 ILE B CA 1
ATOM 2164 C C . ILE B 1 55 ? -66.584 25.870 -19.055 1.00 29.93 54 ILE B C 1
ATOM 2165 O O . ILE B 1 55 ? -66.753 26.935 -18.479 1.00 29.52 54 ILE B O 1
ATOM 2170 N N . GLN B 1 56 ? -66.803 24.695 -18.481 1.00 29.70 55 GLN B N 1
ATOM 2171 C CA . GLN B 1 56 ? -67.264 24.573 -17.109 1.00 28.19 55 GLN B CA 1
ATOM 2172 C C . GLN B 1 56 ? -66.163 24.000 -16.214 1.00 29.29 55 GLN B C 1
ATOM 2173 O O . GLN B 1 56 ? -66.215 24.141 -14.992 1.00 28.71 55 GLN B O 1
ATOM 2179 N N . MET B 1 57 ? -65.172 23.347 -16.824 1.00 28.05 56 MET B N 1
ATOM 2180 C CA . MET B 1 57 ? -64.084 22.720 -16.073 1.00 25.21 56 MET B CA 1
ATOM 2181 C C . MET B 1 57 ? -62.770 22.775 -16.825 1.00 27.03 56 MET B C 1
ATOM 2182 O O . MET B 1 57 ? -62.709 22.471 -18.012 1.00 28.16 56 MET B O 1
ATOM 2187 N N . LEU B 1 58 ? -61.712 23.155 -16.125 1.00 22.90 57 LEU B N 1
ATOM 2188 C CA . LEU B 1 58 ? -60.391 23.053 -16.689 1.00 22.13 57 LEU B CA 1
ATOM 2189 C C . LEU B 1 58 ? -59.630 21.922 -16.010 1.00 23.94 57 LEU B C 1
ATOM 2190 O O . LEU B 1 58 ? -59.475 21.909 -14.788 1.00 25.10 57 LEU B O 1
ATOM 2195 N N . VAL B 1 59 ? -59.184 20.953 -16.799 1.00 23.00 58 VAL B N 1
ATOM 2196 C CA . VAL B 1 59 ? -58.321 19.904 -16.284 1.00 21.66 58 VAL B CA 1
ATOM 2197 C C . VAL B 1 59 ? -56.912 20.347 -16.619 1.00 24.84 58 VAL B C 1
ATOM 2198 O O . VAL B 1 59 ? -56.518 20.334 -17.776 1.00 26.22 58 VAL B O 1
ATOM 2202 N N . ILE B 1 60 ? -56.172 20.771 -15.601 1.00 25.63 59 ILE B N 1
ATOM 2203 C CA . ILE B 1 60 ? -54.866 21.382 -15.776 1.00 23.19 59 ILE B CA 1
ATOM 2204 C C . ILE B 1 60 ? -53.788 20.352 -15.557 1.00 23.30 59 ILE B C 1
ATOM 2205 O O . ILE B 1 60 ? -53.666 19.808 -14.475 1.00 24.91 59 ILE B O 1
ATOM 2210 N N . ASP B 1 61 ? -53.006 20.075 -16.587 1.00 25.52 60 ASP B N 1
ATOM 2211 C CA . ASP B 1 61 ? -52.007 19.023 -16.502 1.00 25.40 60 ASP B CA 1
ATOM 2212 C C . ASP B 1 61 ? -50.692 19.599 -16.000 1.00 30.89 60 ASP B C 1
ATOM 2213 O O . ASP B 1 61 ? -49.924 20.187 -16.766 1.00 34.84 60 ASP B O 1
ATOM 2218 N N . TYR B 1 62 ? -50.431 19.417 -14.709 1.00 29.21 61 TYR B N 1
ATOM 2219 C CA . TYR B 1 62 ? -49.281 20.043 -14.059 1.00 29.90 61 TYR B CA 1
ATOM 2220 C C . TYR B 1 62 ? -47.954 19.670 -14.713 1.00 35.85 61 TYR B C 1
ATOM 2221 O O . TYR B 1 62 ? -47.051 20.492 -14.816 1.00 39.97 61 TYR B O 1
ATOM 2230 N N . SER B 1 63 ? -47.838 18.428 -15.159 1.00 34.46 62 SER B N 1
ATOM 2231 C CA . SER B 1 63 ? -46.628 17.981 -15.828 1.00 37.88 62 SER B CA 1
ATOM 2232 C C . SER B 1 63 ? -46.295 18.818 -17.069 1.00 42.34 62 SER B C 1
ATOM 2233 O O . SER B 1 63 ? -45.144 18.874 -17.493 1.00 47.65 62 SER B O 1
ATOM 2236 N N . ARG B 1 64 ? -47.286 19.469 -17.660 1.00 38.75 63 ARG B N 1
ATOM 2237 C CA . ARG B 1 64 ? -47.004 20.272 -18.846 1.00 42.77 63 ARG B CA 1
ATOM 2238 C C . ARG B 1 64 ? -47.047 21.760 -18.548 1.00 41.76 63 ARG B C 1
ATOM 2239 O O . ARG B 1 64 ? -47.261 22.569 -19.446 1.00 44.85 63 ARG B O 1
ATOM 2247 N N . ILE B 1 65 ? -46.847 22.129 -17.292 1.00 39.49 64 ILE B N 1
ATOM 2248 C CA . ILE B 1 65 ? -47.010 23.528 -16.911 1.00 43.89 64 ILE B CA 1
ATOM 2249 C C . ILE B 1 65 ? -45.673 24.193 -16.612 1.00 44.32 64 ILE B C 1
ATOM 2250 O O . ILE B 1 65 ? -44.776 23.591 -16.031 1.00 47.68 64 ILE B O 1
ATOM 2255 N N . SER B 1 66 ? -45.547 25.443 -17.021 1.00 46.89 65 SER B N 1
ATOM 2256 C CA . SER B 1 66 ? -44.336 26.206 -16.776 1.00 50.08 65 SER B CA 1
ATOM 2257 C C . SER B 1 66 ? -44.719 27.630 -16.397 1.00 55.20 65 SER B C 1
ATOM 2258 O O . SER B 1 66 ? -45.860 28.050 -16.602 1.00 51.71 65 SER B O 1
ATOM 2261 N N . ASP B 1 67 ? -43.768 28.378 -15.855 1.00 57.55 66 ASP B N 1
ATOM 2262 C CA . ASP B 1 67 ? -44.056 29.727 -15.381 1.00 56.96 66 ASP B CA 1
ATOM 2263 C C . ASP B 1 67 ? -44.433 30.696 -16.503 1.00 56.19 66 ASP B C 1
ATOM 2264 O O . ASP B 1 67 ? -45.251 31.602 -16.312 1.00 53.93 66 ASP B O 1
ATOM 2269 N N . ASP B 1 68 ? -43.847 30.502 -17.678 1.00 57.31 67 ASP B N 1
ATOM 2270 C CA . ASP B 1 68 ? -44.104 31.411 -18.786 1.00 55.06 67 ASP B CA 1
ATOM 2271 C C . ASP B 1 68 ? -45.521 31.287 -19.348 1.00 57.86 67 ASP B C 1
ATOM 2272 O O . ASP B 1 68 ? -45.979 32.180 -20.063 1.00 63.47 67 ASP B O 1
ATOM 2277 N N . VAL B 1 69 ? -46.223 30.201 -19.026 1.00 51.28 68 VAL B N 1
ATOM 2278 C CA . VAL B 1 69 ? -47.608 30.066 -19.489 1.00 49.45 68 VAL B CA 1
ATOM 2279 C C . VAL B 1 69 ? -48.619 30.516 -18.438 1.00 45.26 68 VAL B C 1
ATOM 2280 O O . VAL B 1 69 ? -49.817 30.600 -18.706 1.00 43.77 68 VAL B O 1
ATOM 2284 N N . LEU B 1 70 ? -48.126 30.837 -17.250 1.00 44.98 69 LEU B N 1
ATOM 2285 C CA . LEU B 1 70 ? -49.008 31.121 -16.125 1.00 44.90 69 LEU B CA 1
ATOM 2286 C C . LEU B 1 70 ? -49.831 32.389 -16.288 1.00 45.21 69 LEU B C 1
ATOM 2287 O O . LEU B 1 70 ? -51.031 32.401 -16.009 1.00 44.05 69 LEU B O 1
ATOM 2292 N N . THR B 1 71 ? -49.196 33.463 -16.729 1.00 45.49 70 THR B N 1
ATOM 2293 C CA . THR B 1 71 ? -49.936 34.700 -16.888 1.00 44.68 70 THR B CA 1
ATOM 2294 C C . THR B 1 71 ? -50.917 34.543 -18.040 1.00 41.89 70 THR B C 1
ATOM 2295 O O . THR B 1 71 ? -52.001 35.121 -18.033 1.00 37.25 70 THR B O 1
ATOM 2299 N N . ASP B 1 72 ? -50.539 33.731 -19.019 1.00 45.95 71 ASP B N 1
ATOM 2300 C CA . ASP B 1 72 ? -51.450 33.394 -20.104 1.00 43.19 71 ASP B CA 1
ATOM 2301 C C . ASP B 1 72 ? -52.671 32.692 -19.540 1.00 39.98 71 ASP B C 1
ATOM 2302 O O . ASP B 1 72 ? -53.802 32.956 -19.965 1.00 37.84 71 ASP B O 1
ATOM 2307 N N . TYR B 1 73 ? -52.451 31.801 -18.577 1.00 37.61 72 TYR B N 1
ATOM 2308 C CA . TYR B 1 73 ? -53.575 31.097 -17.970 1.00 35.97 72 TYR B CA 1
ATOM 2309 C C . TYR B 1 73 ? -54.519 32.041 -17.222 1.00 34.19 72 TYR B C 1
ATOM 2310 O O . TYR B 1 73 ? -55.733 31.988 -17.402 1.00 30.67 72 TYR B O 1
ATOM 2319 N N . SER B 1 74 ? -53.967 32.897 -16.373 1.00 33.94 73 SER B N 1
ATOM 2320 C CA . SER B 1 74 ? -54.818 33.713 -15.521 1.00 37.50 73 SER B CA 1
ATOM 2321 C C . SER B 1 74 ? -55.688 34.690 -16.307 1.00 38.08 73 SER B C 1
ATOM 2322 O O . SER B 1 74 ? -56.801 35.003 -15.882 1.00 38.14 73 SER B O 1
ATOM 2325 N N . SER B 1 75 ? -55.202 35.170 -17.448 1.00 36.16 74 SER B N 1
ATOM 2326 C CA . SER B 1 75 ? -56.035 36.077 -18.241 1.00 40.55 74 SER B CA 1
ATOM 2327 C C . SER B 1 75 ? -57.117 35.307 -18.987 1.00 36.11 74 SER B C 1
ATOM 2328 O O . SER B 1 75 ? -58.228 35.788 -19.131 1.00 37.66 74 SER B O 1
ATOM 2331 N N . PHE B 1 76 ? -56.791 34.101 -19.440 1.00 35.00 75 PHE B N 1
ATOM 2332 C CA . PHE B 1 76 ? -57.774 33.241 -20.094 1.00 34.48 75 PHE B CA 1
ATOM 2333 C C . PHE B 1 76 ? -58.921 32.879 -19.159 1.00 35.54 75 PHE B C 1
ATOM 2334 O O . PHE B 1 76 ? -60.085 32.930 -19.546 1.00 36.18 75 PHE B O 1
ATOM 2342 N N . LYS B 1 77 ? -58.579 32.505 -17.930 1.00 34.34 76 LYS B N 1
ATOM 2343 C CA . LYS B 1 77 ? -59.563 32.078 -16.948 1.00 31.62 76 LYS B CA 1
ATOM 2344 C C . LYS B 1 77 ? -60.564 33.190 -16.725 1.00 33.17 76 LYS B C 1
ATOM 2345 O O . LYS B 1 77 ? -61.776 32.980 -16.755 1.00 35.65 76 LYS B O 1
ATOM 2351 N N . HIS B 1 78 ? -60.035 34.384 -16.505 1.00 33.60 77 HIS B N 1
ATOM 2352 C CA . HIS B 1 78 ? -60.843 35.526 -16.114 1.00 36.16 77 HIS B CA 1
ATOM 2353 C C . HIS B 1 78 ? -61.660 36.115 -17.261 1.00 39.03 77 HIS B C 1
ATOM 2354 O O . HIS B 1 78 ? -62.813 36.501 -17.072 1.00 35.13 77 HIS B O 1
ATOM 2361 N N . ILE B 1 79 ? -61.057 36.198 -18.444 1.00 37.15 78 ILE B N 1
ATOM 2362 C CA . ILE B 1 79 ? -61.772 36.701 -19.603 1.00 37.42 78 ILE B CA 1
ATOM 2363 C C . ILE B 1 79 ? -62.897 35.746 -20.003 1.00 37.99 78 ILE B C 1
ATOM 2364 O O . ILE B 1 79 ? -64.032 36.171 -20.201 1.00 40.16 78 ILE B O 1
ATOM 2369 N N . SER B 1 80 ? -62.593 34.457 -20.105 1.00 31.75 79 SER B N 1
ATOM 2370 C CA . SER B 1 80 ? -63.529 33.541 -20.746 1.00 32.39 79 SER B CA 1
ATOM 2371 C C . SER B 1 80 ? -64.369 32.640 -19.845 1.00 34.05 79 SER B C 1
ATOM 2372 O O . SER B 1 80 ? -65.534 32.404 -20.146 1.00 41.16 79 SER B O 1
ATOM 2375 N N . CYS B 1 81 ? -63.802 32.124 -18.759 1.00 35.08 80 CYS B N 1
ATOM 2376 C CA . CYS B 1 81 ? -64.535 31.167 -17.920 1.00 33.63 80 CYS B CA 1
ATOM 2377 C C . CYS B 1 81 ? -64.161 31.256 -16.448 1.00 32.06 80 CYS B C 1
ATOM 2378 O O . CYS B 1 81 ? -63.724 30.274 -15.849 1.00 34.47 80 CYS B O 1
ATOM 2381 N N . PRO B 1 82 ? -64.356 32.429 -15.854 1.00 30.17 81 PRO B N 1
ATOM 2382 C CA . PRO B 1 82 ? -63.945 32.711 -14.476 1.00 33.79 81 PRO B CA 1
ATOM 2383 C C . PRO B 1 82 ? -64.628 31.788 -13.467 1.00 31.66 81 PRO B C 1
ATOM 2384 O O . PRO B 1 82 ? -64.107 31.603 -12.370 1.00 32.18 81 PRO B O 1
ATOM 2388 N N . ASP B 1 83 ? -65.776 31.226 -13.826 1.00 28.33 82 ASP B N 1
ATOM 2389 C CA . ASP B 1 83 ? -66.544 30.439 -12.871 1.00 31.41 82 ASP B CA 1
ATOM 2390 C C . ASP B 1 83 ? -66.316 28.965 -13.074 1.00 26.11 82 ASP B C 1
ATOM 2391 O O . ASP B 1 83 ? -66.893 28.144 -12.379 1.00 30.09 82 ASP B O 1
ATOM 2396 N N . ALA B 1 84 ? -65.488 28.623 -14.045 1.00 27.53 83 ALA B N 1
ATOM 2397 C CA . ALA B 1 84 ? -65.240 27.222 -14.340 1.00 26.47 83 ALA B CA 1
ATOM 2398 C C . ALA B 1 84 ? -64.462 26.608 -13.184 1.00 25.50 83 ALA B C 1
ATOM 2399 O O . ALA B 1 84 ? -63.677 27.289 -12.543 1.00 24.69 83 ALA B O 1
ATOM 2401 N N . LYS B 1 85 ? -64.708 25.338 -12.889 1.00 24.43 84 LYS B N 1
ATOM 2402 C CA . LYS B 1 85 ? -63.945 24.658 -11.854 1.00 24.54 84 LYS B CA 1
ATOM 2403 C C . LYS B 1 85 ? -62.547 24.348 -12.361 1.00 25.64 84 LYS B C 1
ATOM 2404 O O . LYS B 1 85 ? -62.330 24.178 -13.568 1.00 23.82 84 LYS B O 1
ATOM 2410 N N . GLU B 1 86 ? -61.598 24.262 -11.438 1.00 21.73 85 GLU B N 1
ATOM 2411 C CA . GLU B 1 86 ? -60.261 23.827 -11.796 1.00 23.31 85 GLU B CA 1
ATOM 2412 C C . GLU B 1 86 ? -59.925 22.479 -11.166 1.00 24.79 85 GLU B C 1
ATOM 2413 O O . GLU B 1 86 ? -60.134 22.266 -9.971 1.00 25.71 85 GLU B O 1
ATOM 2419 N N . VAL B 1 87 ? -59.415 21.567 -11.982 1.00 21.71 86 VAL B N 1
ATOM 2420 C CA . VAL B 1 87 ? -59.001 20.264 -11.499 1.00 19.65 86 VAL B CA 1
ATOM 2421 C C . VAL B 1 87 ? -57.594 19.988 -11.993 1.00 20.82 86 VAL B C 1
ATOM 2422 O O . VAL B 1 87 ? -57.360 19.964 -13.195 1.00 23.53 86 VAL B O 1
ATOM 2426 N N . ILE B 1 88 ? -56.657 19.803 -11.071 1.00 18.52 87 ILE B N 1
ATOM 2427 C CA . ILE B 1 88 ? -55.265 19.525 -11.421 1.00 19.71 87 ILE B CA 1
ATOM 2428 C C . ILE B 1 88 ? -55.005 18.031 -11.583 1.00 20.31 87 ILE B C 1
ATOM 2429 O O . ILE B 1 88 ? -55.510 17.226 -10.805 1.00 21.15 87 ILE B O 1
ATOM 2434 N N . ILE B 1 89 ? -54.201 17.659 -12.575 1.00 21.00 88 ILE B N 1
ATOM 2435 C CA . ILE B 1 89 ? -53.733 16.273 -12.695 1.00 24.81 88 ILE B CA 1
ATOM 2436 C C . ILE B 1 89 ? -52.212 16.269 -12.820 1.00 25.59 88 ILE B C 1
ATOM 2437 O O . ILE B 1 89 ? -51.611 17.293 -13.158 1.00 25.52 88 ILE B O 1
ATOM 2442 N N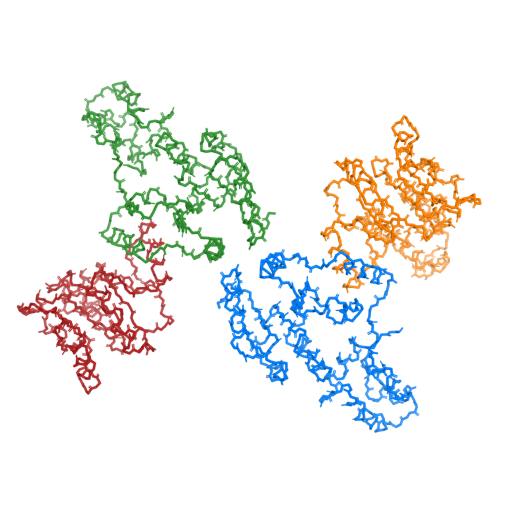 . ASN B 1 90 ? -51.599 15.123 -12.538 1.00 20.74 89 ASN B N 1
ATOM 2443 C CA . ASN B 1 90 ? -50.147 14.998 -12.578 1.00 26.37 89 ASN B CA 1
ATOM 2444 C C . ASN B 1 90 ? -49.428 15.958 -11.614 1.00 29.47 89 ASN B C 1
ATOM 2445 O O . ASN B 1 90 ? -48.308 16.415 -11.870 1.00 31.12 89 ASN B O 1
ATOM 2450 N N . CYS B 1 91 ? -50.076 16.244 -10.493 1.00 26.33 90 CYS B N 1
ATOM 2451 C CA . CYS B 1 91 ? -49.473 17.073 -9.466 1.00 27.73 90 CYS B CA 1
ATOM 2452 C C . CYS B 1 91 ? -48.385 16.314 -8.728 1.00 27.26 90 CYS B C 1
ATOM 2453 O O . CYS B 1 91 ? -48.566 15.162 -8.380 1.00 29.25 90 CYS B O 1
ATOM 2456 N N . PRO B 1 92 ? -47.245 16.961 -8.481 1.00 28.79 91 PRO B N 1
ATOM 2457 C CA . PRO B 1 92 ? -46.195 16.300 -7.710 1.00 30.32 91 PRO B CA 1
ATOM 2458 C C . PRO B 1 92 ? -46.671 15.980 -6.296 1.00 33.53 91 PRO B C 1
ATOM 2459 O O . PRO B 1 92 ? -47.306 16.817 -5.657 1.00 30.57 91 PRO B O 1
ATOM 2463 N N . GLN B 1 93 ? -46.354 14.779 -5.819 1.00 38.97 92 GLN B N 1
ATOM 2464 C CA . GLN B 1 93 ? -46.743 14.337 -4.482 1.00 36.75 92 GLN B CA 1
ATOM 2465 C C . GLN B 1 93 ? -46.352 15.317 -3.389 1.00 39.29 92 GLN B C 1
ATOM 2466 O O . GLN B 1 93 ? -47.072 15.493 -2.404 1.00 39.17 92 GLN B O 1
ATOM 2472 N N . ASP B 1 94 ? -45.206 15.958 -3.581 1.00 40.76 93 ASP B N 1
ATOM 2473 C CA . ASP B 1 94 ? -44.571 16.761 -2.548 1.00 41.47 93 ASP B CA 1
ATOM 2474 C C . ASP B 1 94 ? -44.818 18.254 -2.727 1.00 43.09 93 ASP B C 1
ATOM 2475 O O . ASP B 1 94 ? -44.100 19.073 -2.163 1.00 45.00 93 ASP B O 1
ATOM 2480 N N . ILE B 1 95 ? -45.826 18.618 -3.508 1.00 41.27 94 ILE B N 1
ATOM 2481 C CA . ILE B 1 95 ? -46.058 20.028 -3.793 1.00 36.08 94 ILE B CA 1
ATOM 2482 C C . ILE B 1 95 ? -46.418 20.809 -2.538 1.00 38.64 94 ILE B C 1
ATOM 2483 O O . ILE B 1 95 ? -47.066 20.291 -1.633 1.00 43.26 94 ILE B O 1
ATOM 2488 N N . GLU B 1 96 ? -45.986 22.062 -2.498 1.00 39.85 95 GLU B N 1
ATOM 2489 C CA . GLU B 1 96 ? -46.214 22.931 -1.358 1.00 39.04 95 GLU B CA 1
ATOM 2490 C C . GLU B 1 96 ? -47.615 23.508 -1.424 1.00 38.32 95 GLU B C 1
ATOM 2491 O O . GLU B 1 96 ? -47.961 24.222 -2.363 1.00 39.48 95 GLU B O 1
ATOM 2497 N N . HIS B 1 97 ? -48.416 23.217 -0.412 1.00 37.54 96 HIS B N 1
ATOM 2498 C CA . HIS B 1 97 ? -49.834 23.553 -0.451 1.00 37.97 96 HIS B CA 1
ATOM 2499 C C . HIS B 1 97 ? -50.153 24.978 -0.882 1.00 37.35 96 HIS B C 1
ATOM 2500 O O . HIS B 1 97 ? -51.029 25.191 -1.709 1.00 35.21 96 HIS B O 1
ATOM 2507 N N . LYS B 1 98 ? -49.446 25.951 -0.324 1.00 40.57 97 LYS B N 1
ATOM 2508 C CA . LYS B 1 98 ? -49.695 27.346 -0.667 1.00 40.15 97 LYS B CA 1
ATOM 2509 C C . LYS B 1 98 ? -49.618 27.610 -2.174 1.00 38.44 97 LYS B C 1
ATOM 2510 O O . LYS B 1 98 ? -50.325 28.471 -2.690 1.00 39.64 97 LYS B O 1
ATOM 2516 N N . LEU B 1 99 ? -48.758 26.885 -2.881 1.00 34.76 98 LEU B N 1
ATOM 2517 C CA . LEU B 1 99 ? -48.612 27.124 -4.310 1.00 35.69 98 LEU B CA 1
ATOM 2518 C C . LEU B 1 99 ? -49.893 26.781 -5.058 1.00 37.13 98 LEU B C 1
ATOM 2519 O O . LEU B 1 99 ? -50.153 27.318 -6.141 1.00 37.62 98 LEU B O 1
ATOM 2524 N N . LEU B 1 100 ? -50.688 25.884 -4.477 1.00 35.28 99 LEU B N 1
ATOM 2525 C CA . LEU B 1 100 ? -51.935 25.444 -5.089 1.00 28.58 99 LEU B CA 1
ATOM 2526 C C . LEU B 1 100 ? -53.075 26.464 -4.965 1.00 32.63 99 LEU B C 1
ATOM 2527 O O . LEU B 1 100 ? -54.013 26.444 -5.760 1.00 32.27 99 LEU B O 1
ATOM 2532 N N . PHE B 1 101 ? -53.000 27.358 -3.981 1.00 33.83 100 PHE B N 1
ATOM 2533 C CA . PHE B 1 101 ? -54.070 28.341 -3.770 1.00 33.96 100 PHE B CA 1
ATOM 2534 C C . PHE B 1 101 ? -54.297 29.307 -4.928 1.00 31.92 100 PHE B C 1
ATOM 2535 O O . PHE B 1 101 ? -55.326 29.962 -4.987 1.00 31.34 100 PHE B O 1
ATOM 2543 N N . LYS B 1 102 ? -53.332 29.417 -5.834 1.00 35.77 101 LYS B N 1
ATOM 2544 C CA . LYS B 1 102 ? -53.458 30.353 -6.943 1.00 31.41 101 LYS B CA 1
ATOM 2545 C C . LYS B 1 102 ? -54.562 29.917 -7.910 1.00 30.75 101 LYS B C 1
ATOM 2546 O O . LYS B 1 102 ? -55.008 30.704 -8.735 1.00 34.17 101 LYS B O 1
ATOM 2552 N N . TRP B 1 103 ? -55.009 28.667 -7.800 1.00 29.74 102 TRP B N 1
ATOM 2553 C CA . TRP B 1 103 ? -56.158 28.197 -8.575 1.00 29.35 102 TRP B CA 1
ATOM 2554 C C . TRP B 1 103 ? -57.423 28.507 -7.789 1.00 29.28 102 TRP B C 1
ATOM 2555 O O . TRP B 1 103 ? -57.778 27.808 -6.847 1.00 27.94 102 TRP B O 1
ATOM 2566 N N . ASN B 1 104 ? -58.086 29.588 -8.177 1.00 30.79 103 ASN B N 1
ATOM 2567 C CA . ASN B 1 104 ? -59.141 30.164 -7.362 1.00 33.62 103 ASN B CA 1
ATOM 2568 C C . ASN B 1 104 ? -60.360 29.281 -7.237 1.00 34.06 103 ASN B C 1
ATOM 2569 O O . ASN B 1 104 ? -61.170 29.446 -6.309 1.00 29.94 103 ASN B O 1
ATOM 2574 N N . ASN B 1 105 ? -60.486 28.347 -8.177 1.00 28.86 104 ASN B N 1
ATOM 2575 C CA . ASN B 1 105 ? -61.600 27.419 -8.171 1.00 27.01 104 ASN B CA 1
ATOM 2576 C C . ASN B 1 105 ? -61.158 25.970 -8.107 1.00 28.16 104 ASN B C 1
ATOM 2577 O O . ASN B 1 105 ? -61.836 25.092 -8.626 1.00 30.63 104 ASN B O 1
ATOM 2582 N N . LEU B 1 106 ? -60.021 25.721 -7.472 1.00 22.75 105 LEU B N 1
ATOM 2583 C CA . LEU B 1 106 ? -59.572 24.361 -7.264 1.00 24.11 105 LEU B CA 1
ATOM 2584 C C . LEU B 1 106 ? -60.703 23.540 -6.672 1.00 26.97 105 LEU B C 1
ATOM 2585 O O . LEU B 1 106 ? -61.372 23.982 -5.741 1.00 25.26 105 LEU B O 1
ATOM 2590 N N . ALA B 1 107 ? -60.911 22.348 -7.225 1.00 26.59 106 ALA B N 1
ATOM 2591 C CA . ALA B 1 107 ? -61.948 21.438 -6.752 1.00 23.84 106 ALA B CA 1
ATOM 2592 C C . ALA B 1 107 ? -61.364 20.048 -6.528 1.00 24.51 106 ALA B C 1
ATOM 2593 O O . ALA B 1 107 ? -61.930 19.238 -5.798 1.00 25.23 106 ALA B O 1
ATOM 2595 N N . GLY B 1 108 ? -60.224 19.772 -7.150 1.00 19.71 107 GLY B N 1
ATOM 2596 C CA . GLY B 1 108 ? -59.627 18.463 -7.026 1.00 18.87 107 GLY B CA 1
ATOM 2597 C C . GLY B 1 108 ? -58.183 18.440 -7.463 1.00 22.14 107 GLY B C 1
ATOM 2598 O O . GLY B 1 108 ? -57.784 19.162 -8.376 1.00 24.42 107 GLY B O 1
ATOM 2599 N N . VAL B 1 109 ? -57.391 17.605 -6.804 1.00 20.96 108 VAL B N 1
ATOM 2600 C CA . VAL B 1 109 ? -56.009 17.428 -7.196 1.00 24.75 108 VAL B CA 1
ATOM 2601 C C . VAL B 1 109 ? -55.752 15.947 -7.458 1.00 23.80 108 VAL B C 1
ATOM 2602 O O . VAL B 1 109 ? -56.221 15.090 -6.709 1.00 24.53 108 VAL B O 1
ATOM 2606 N N . PHE B 1 110 ? -55.039 15.643 -8.536 1.00 20.50 109 PHE B N 1
ATOM 2607 C CA . PHE B 1 110 ? -54.683 14.262 -8.816 1.00 23.28 109 PHE B CA 1
ATOM 2608 C C . PHE B 1 110 ? -53.186 14.173 -9.017 1.00 27.76 109 PHE B C 1
ATOM 2609 O O . PHE B 1 110 ? -52.584 15.029 -9.662 1.00 27.57 109 PHE B O 1
ATOM 2617 N N . TYR B 1 111 ? -52.576 13.150 -8.439 1.00 24.62 110 TYR B N 1
ATOM 2618 C CA . TYR B 1 111 ? -51.144 13.176 -8.294 1.00 23.89 110 TYR B CA 1
ATOM 2619 C C . TYR B 1 111 ? -50.472 12.322 -9.343 1.00 28.89 110 TYR B C 1
ATOM 2620 O O . TYR B 1 111 ? -51.086 11.432 -9.910 1.00 31.73 110 TYR B O 1
ATOM 2629 N N . ILE B 1 112 ? -49.213 12.621 -9.619 1.00 29.56 111 ILE B N 1
ATOM 2630 C CA . ILE B 1 112 ? -48.463 11.909 -10.632 1.00 31.15 111 ILE B CA 1
ATOM 2631 C C . ILE B 1 112 ? -48.652 10.395 -10.601 1.00 31.49 111 ILE B C 1
ATOM 2632 O O . ILE B 1 112 ? -48.567 9.743 -11.629 1.00 31.30 111 ILE B O 1
ATOM 2637 N N . ASP B 1 113 ? -48.914 9.825 -9.436 1.00 34.59 112 ASP B N 1
ATOM 2638 C CA . ASP B 1 113 ? -49.027 8.368 -9.349 1.00 37.05 112 ASP B CA 1
ATOM 2639 C C . ASP B 1 113 ? -50.426 7.836 -9.050 1.00 35.12 112 ASP B C 1
ATOM 2640 O O . ASP B 1 113 ? -50.585 6.678 -8.680 1.00 32.92 112 ASP B O 1
ATOM 2645 N N . ASP B 1 114 ? -51.439 8.672 -9.237 1.00 32.10 113 ASP B N 1
ATOM 2646 C CA . ASP B 1 114 ? -52.810 8.211 -9.121 1.00 32.50 113 ASP B CA 1
ATOM 2647 C C . ASP B 1 114 ? -53.185 7.402 -10.345 1.00 34.91 113 ASP B C 1
ATOM 2648 O O . ASP B 1 114 ? -52.908 7.820 -11.465 1.00 36.98 113 ASP B O 1
ATOM 2653 N N . ASP B 1 115 ? -53.826 6.254 -10.134 1.00 36.56 114 ASP B N 1
ATOM 2654 C CA . ASP B 1 115 ? -54.334 5.441 -11.243 1.00 36.37 114 ASP B CA 1
ATOM 2655 C C . ASP B 1 115 ? -55.728 5.871 -11.686 1.00 32.50 114 ASP B C 1
ATOM 2656 O O . ASP B 1 115 ? -56.400 6.638 -11.000 1.00 30.15 114 ASP B O 1
ATOM 2661 N N . MET B 1 116 ? -56.166 5.343 -12.823 1.00 32.62 115 MET B N 1
ATOM 2662 C CA . MET B 1 116 ? -57.439 5.735 -13.410 1.00 31.20 115 MET B CA 1
ATOM 2663 C C . MET B 1 116 ? -58.619 5.482 -12.486 1.00 32.72 115 MET B C 1
ATOM 2664 O O . MET B 1 116 ? -59.583 6.246 -12.481 1.00 31.48 115 MET B O 1
ATOM 2669 N N . ASP B 1 117 ? -58.555 4.408 -11.713 1.00 30.75 116 ASP B N 1
ATOM 2670 C CA . ASP B 1 117 ? -59.646 4.116 -10.801 1.00 33.78 116 ASP B CA 1
ATOM 2671 C C . ASP B 1 117 ? -59.838 5.273 -9.835 1.00 34.34 116 ASP B C 1
ATOM 2672 O O . ASP B 1 117 ? -60.969 5.596 -9.457 1.00 31.24 116 ASP B O 1
ATOM 2677 N N . THR B 1 118 ? -58.726 5.896 -9.445 1.00 32.82 117 THR B N 1
ATOM 2678 C CA . THR B 1 118 ? -58.766 7.075 -8.592 1.00 26.45 117 THR B CA 1
ATOM 2679 C C . THR B 1 118 ? -59.273 8.286 -9.375 1.00 27.43 117 THR B C 1
ATOM 2680 O O . THR B 1 118 ? -60.107 9.044 -8.888 1.00 26.02 117 THR B O 1
ATOM 2684 N N . LEU B 1 119 ? -58.791 8.456 -10.599 1.00 24.80 118 LEU B N 1
ATOM 2685 C CA . LEU B 1 119 ? -59.278 9.546 -11.434 1.00 26.90 118 LEU B CA 1
ATOM 2686 C C . LEU B 1 119 ? -60.800 9.495 -11.605 1.00 26.55 118 LEU B C 1
ATOM 2687 O O . LEU B 1 119 ? -61.479 10.501 -11.447 1.00 27.35 118 LEU B O 1
ATOM 2692 N N . ILE B 1 120 ? -61.339 8.326 -11.914 1.00 24.80 119 ILE B N 1
ATOM 2693 C CA . ILE B 1 120 ? -62.770 8.230 -12.123 1.00 25.52 119 ILE B CA 1
ATOM 2694 C C . ILE B 1 120 ? -63.533 8.431 -10.820 1.00 29.64 119 ILE B C 1
ATOM 2695 O O . ILE B 1 120 ? -64.627 9.003 -10.817 1.00 28.81 119 ILE B O 1
ATOM 2700 N N . LYS B 1 121 ? -62.967 7.962 -9.714 1.00 26.61 120 LYS B N 1
ATOM 2701 C CA . LYS B 1 121 ? -63.671 8.033 -8.441 1.00 26.13 120 LYS B CA 1
ATOM 2702 C C . LYS B 1 121 ? -63.825 9.482 -7.995 1.00 25.56 120 LYS B C 1
ATOM 2703 O O . LYS B 1 121 ? -64.885 9.893 -7.524 1.00 24.33 120 LYS B O 1
ATOM 2709 N N . GLY B 1 122 ? -62.758 10.258 -8.154 1.00 26.32 121 GLY B N 1
ATOM 2710 C CA . GLY B 1 122 ? -62.757 11.650 -7.737 1.00 25.09 121 GLY B CA 1
ATOM 2711 C C . GLY B 1 122 ? -63.555 12.522 -8.688 1.00 25.39 121 GLY B C 1
ATOM 2712 O O . GLY B 1 122 ? -64.312 13.402 -8.267 1.00 22.58 121 GLY B O 1
ATOM 2713 N N . MET B 1 123 ? -63.393 12.277 -9.983 1.00 23.70 122 MET B N 1
ATOM 2714 C CA . MET B 1 123 ? -64.072 13.095 -10.958 1.00 21.84 122 MET B CA 1
ATOM 2715 C C . MET B 1 123 ? -65.563 12.978 -10.719 1.00 24.88 122 MET B C 1
ATOM 2716 O O . MET B 1 123 ? -66.298 13.962 -10.791 1.00 22.50 122 MET B O 1
ATOM 2721 N N . SER B 1 124 ? -66.014 11.779 -10.390 1.00 25.22 123 SER B N 1
ATOM 2722 C CA . SER B 1 124 ? -67.431 11.604 -10.135 1.00 25.73 123 SER B CA 1
ATOM 2723 C C . SER B 1 124 ? -67.837 12.351 -8.881 1.00 26.30 123 SER B C 1
ATOM 2724 O O . SER B 1 124 ? -68.893 12.977 -8.845 1.00 28.73 123 SER B O 1
ATOM 2727 N N . LYS B 1 125 ? -67.007 12.317 -7.850 1.00 25.16 124 LYS B N 1
ATOM 2728 C CA . LYS B 1 125 ? -67.359 13.110 -6.681 1.00 26.56 124 LYS B CA 1
ATOM 2729 C C . LYS B 1 125 ? -67.380 14.612 -7.035 1.00 26.68 124 LYS B C 1
ATOM 2730 O O . LYS B 1 125 ? -68.280 15.341 -6.624 1.00 28.21 124 LYS B O 1
ATOM 2736 N N . ILE B 1 126 ? -66.413 15.072 -7.821 1.00 22.13 125 ILE B N 1
ATOM 2737 C CA . ILE B 1 126 ? -66.436 16.459 -8.272 1.00 23.65 125 ILE B CA 1
ATOM 2738 C C . ILE B 1 126 ? -67.684 16.783 -9.102 1.00 25.63 125 ILE B C 1
ATOM 2739 O O . ILE B 1 126 ? -68.340 17.800 -8.867 1.00 25.78 125 ILE B O 1
ATOM 2744 N N . LEU B 1 127 ? -68.030 15.927 -10.059 1.00 23.62 126 LEU B N 1
ATOM 2745 C CA . LEU B 1 127 ? -69.211 16.199 -10.876 1.00 24.63 126 LEU B CA 1
ATOM 2746 C C . LEU B 1 127 ? -70.482 16.278 -10.038 1.00 28.46 126 LEU B C 1
ATOM 2747 O O . LEU B 1 127 ? -71.468 16.879 -10.472 1.00 28.91 126 LEU B O 1
ATOM 2752 N N . GLN B 1 128 ? -70.448 15.680 -8.845 1.00 25.71 127 GLN B N 1
ATOM 2753 C CA . GLN B 1 128 ? -71.539 15.790 -7.875 1.00 25.48 127 GLN B CA 1
ATOM 2754 C C . GLN B 1 128 ? -71.410 17.047 -7.002 1.00 30.52 127 GLN B C 1
ATOM 2755 O O . GLN B 1 128 ? -72.168 17.230 -6.045 1.00 28.73 127 GLN B O 1
ATOM 2761 N N . ASP B 1 129 ? -70.434 17.895 -7.329 1.00 29.82 128 ASP B N 1
ATOM 2762 C CA . ASP B 1 129 ? -70.143 19.118 -6.575 1.00 26.99 128 ASP B CA 1
ATOM 2763 C C . ASP B 1 129 ? -69.416 18.890 -5.258 1.00 26.54 128 ASP B C 1
ATOM 2764 O O . ASP B 1 129 ? -69.472 19.738 -4.383 1.00 26.83 128 ASP B O 1
ATOM 2769 N N . GLU B 1 130 ? -68.741 17.753 -5.117 1.00 27.49 129 GLU B N 1
ATOM 2770 C CA . GLU B 1 130 ? -67.876 17.507 -3.963 1.00 26.25 129 GLU B CA 1
ATOM 2771 C C . GLU B 1 130 ? -66.443 17.875 -4.334 1.00 25.31 129 GLU B C 1
ATOM 2772 O O . GLU B 1 130 ? -66.134 18.059 -5.508 1.00 23.18 129 GLU B O 1
ATOM 2778 N N . MET B 1 131 ? -65.563 17.993 -3.350 1.00 23.68 130 MET B N 1
ATOM 2779 C CA . MET B 1 131 ? -64.159 18.250 -3.656 1.00 24.46 130 MET B CA 1
ATOM 2780 C C . MET B 1 131 ? -63.325 16.985 -3.529 1.00 23.36 130 MET B C 1
ATOM 2781 O O . MET B 1 131 ? -63.686 16.061 -2.819 1.00 27.10 130 MET B O 1
ATOM 2786 N N . TRP B 1 132 ? -62.208 16.936 -4.232 1.00 24.83 131 TRP B N 1
ATOM 2787 C CA . TRP B 1 132 ? -61.298 15.813 -4.098 1.00 22.98 131 TRP B CA 1
ATOM 2788 C C . TRP B 1 132 ? -59.999 16.371 -3.596 1.00 23.65 131 TRP B C 1
ATOM 2789 O O . TRP B 1 132 ? -59.034 16.463 -4.340 1.00 25.62 131 TRP B O 1
ATOM 2800 N N . LEU B 1 133 ? -59.984 16.776 -2.337 1.00 25.78 132 LEU B N 1
ATOM 2801 C CA . LEU B 1 133 ? -58.772 17.317 -1.744 1.00 24.59 132 LEU B CA 1
ATOM 2802 C C . LEU B 1 133 ? -58.271 16.398 -0.650 1.00 23.73 132 LEU B C 1
ATOM 2803 O O . LEU B 1 133 ? -59.040 15.762 0.066 1.00 25.40 132 LEU B O 1
ATOM 2808 N N . THR B 1 134 ? -56.961 16.332 -0.540 1.00 24.06 133 THR B N 1
ATOM 2809 C CA . THR B 1 134 ? -56.299 15.571 0.498 1.00 23.21 133 THR B CA 1
ATOM 2810 C C . THR B 1 134 ? -56.695 16.138 1.863 1.00 23.68 133 THR B C 1
ATOM 2811 O O . THR B 1 134 ? -57.129 17.281 1.954 1.00 25.93 133 THR B O 1
ATOM 2815 N N . ARG B 1 135 ? -56.565 15.358 2.930 1.00 26.57 134 ARG B N 1
ATOM 2816 C CA . ARG B 1 135 ? -56.943 15.857 4.261 1.00 21.96 134 ARG B CA 1
ATOM 2817 C C . ARG B 1 135 ? -56.100 17.060 4.622 1.00 23.68 134 ARG B C 1
ATOM 2818 O O . ARG B 1 135 ? -56.618 18.091 5.046 1.00 25.91 134 ARG B O 1
ATOM 2826 N N . LYS B 1 136 ? -54.792 16.933 4.456 1.00 22.83 135 LYS B N 1
ATOM 2827 C CA . LYS B 1 136 ? -53.912 18.030 4.801 1.00 26.39 135 LYS B CA 1
ATOM 2828 C C . LYS B 1 136 ? -54.211 19.244 3.923 1.00 30.03 135 LYS B C 1
ATOM 2829 O O . LYS B 1 136 ? -54.288 20.363 4.418 1.00 32.94 135 LYS B O 1
ATOM 2835 N N . LEU B 1 137 ? -54.393 19.037 2.624 1.00 25.47 136 LEU B N 1
ATOM 2836 C CA . LEU B 1 137 ? -54.645 20.175 1.759 1.00 27.23 136 LEU B CA 1
ATOM 2837 C C . LEU B 1 137 ? -55.884 20.920 2.245 1.00 28.18 136 LEU B C 1
ATOM 2838 O O . LEU B 1 137 ? -55.852 22.141 2.414 1.00 27.71 136 LEU B O 1
ATOM 2843 N N . ALA B 1 138 ? -56.972 20.190 2.492 1.00 28.28 137 ALA B N 1
ATOM 2844 C CA . ALA B 1 138 ? -58.177 20.821 3.037 1.00 24.40 137 ALA B CA 1
ATOM 2845 C C . ALA B 1 138 ? -57.777 21.626 4.253 1.00 27.78 137 ALA B C 1
ATOM 2846 O O . ALA B 1 138 ? -58.143 22.790 4.382 1.00 30.24 137 ALA B O 1
ATOM 2848 N N . GLN B 1 139 ? -56.992 21.007 5.129 1.00 23.64 138 GLN B N 1
ATOM 2849 C CA . GLN B 1 139 ? -56.612 21.645 6.368 1.00 23.86 138 GLN B CA 1
ATOM 2850 C C . GLN B 1 139 ? -55.838 22.937 6.134 1.00 28.24 138 GLN B C 1
ATOM 2851 O O . GLN B 1 139 ? -56.067 23.935 6.811 1.00 31.81 138 GLN B O 1
ATOM 2857 N N . GLU B 1 140 ? -54.920 22.925 5.179 1.00 29.33 139 GLU B N 1
ATOM 2858 C CA . GLU B 1 140 ? -54.171 24.132 4.857 1.00 31.42 139 GLU B CA 1
ATOM 2859 C C . GLU B 1 140 ? -55.073 25.245 4.319 1.00 33.51 139 GLU B C 1
ATOM 2860 O O . GLU B 1 140 ? -54.834 26.429 4.565 1.00 34.65 139 GLU B O 1
ATOM 2866 N N . TYR B 1 141 ? -56.120 24.873 3.597 1.00 30.12 140 TYR B N 1
ATOM 2867 C CA . TYR B 1 141 ? -57.056 25.878 3.134 1.00 32.93 140 TYR B CA 1
ATOM 2868 C C . TYR B 1 141 ? -57.652 26.590 4.331 1.00 34.61 140 TYR B C 1
ATOM 2869 O O . TYR B 1 141 ? -57.472 27.788 4.500 1.00 40.61 140 TYR B O 1
ATOM 2878 N N . ILE B 1 142 ? -58.354 25.841 5.164 1.00 30.62 141 ILE B N 1
ATOM 2879 C CA . ILE B 1 142 ? -58.955 26.394 6.361 1.00 31.85 141 ILE B CA 1
ATOM 2880 C C . ILE B 1 142 ? -57.970 27.246 7.152 1.00 33.37 141 ILE B C 1
ATOM 2881 O O . ILE B 1 142 ? -58.180 28.432 7.317 1.00 35.72 141 ILE B O 1
ATOM 2886 N N . LEU B 1 143 ? -56.893 26.650 7.642 1.00 32.39 142 LEU B N 1
ATOM 2887 C CA . LEU B 1 143 ? -55.910 27.414 8.411 1.00 34.68 142 LEU B CA 1
ATOM 2888 C C . LEU B 1 143 ? -55.608 28.779 7.791 1.00 38.18 142 LEU B C 1
ATOM 2889 O O . LEU B 1 143 ? -55.671 29.801 8.464 1.00 40.00 142 LEU B O 1
ATOM 2894 N N . HIS B 1 144 ? -55.277 28.778 6.505 1.00 39.90 143 HIS B N 1
ATOM 2895 C CA . HIS B 1 144 ? -54.957 29.990 5.767 1.00 34.37 143 HIS B CA 1
ATOM 2896 C C . HIS B 1 144 ? -56.160 30.926 5.715 1.00 41.64 143 HIS B C 1
ATOM 2897 O O . HIS B 1 144 ? -56.181 31.974 6.361 1.00 45.90 143 HIS B O 1
ATOM 2904 N N . TYR B 1 145 ? -57.174 30.542 4.953 1.00 39.80 144 TYR B N 1
ATOM 2905 C CA . TYR B 1 145 ? -58.327 31.410 4.757 1.00 42.15 144 TYR B CA 1
ATOM 2906 C C . TYR B 1 145 ? -59.045 31.781 6.054 1.00 46.29 144 TYR B C 1
ATOM 2907 O O . TYR B 1 145 ? -59.396 32.938 6.257 1.00 50.75 144 TYR B O 1
ATOM 2916 N N . ARG B 1 146 ? -59.232 30.809 6.939 1.00 50.16 145 ARG B N 1
ATOM 2917 C CA . ARG B 1 146 ? -59.861 31.057 8.240 1.00 52.78 145 ARG B CA 1
ATOM 2918 C C . ARG B 1 146 ? -59.166 32.199 8.974 1.00 50.27 145 ARG B C 1
ATOM 2919 O O . ARG B 1 146 ? -59.821 33.032 9.607 1.00 50.83 145 ARG B O 1
ATOM 2927 N N . ALA B 1 147 ? -57.841 32.239 8.880 1.00 47.22 146 ALA B N 1
ATOM 2928 C CA . ALA B 1 147 ? -57.075 33.311 9.503 1.00 50.21 146 ALA B CA 1
ATOM 2929 C C . ALA B 1 147 ? -57.047 34.563 8.613 1.00 54.68 146 ALA B C 1
ATOM 2930 O O . ALA B 1 147 ? -56.139 35.391 8.712 1.00 57.10 146 ALA B O 1
ATOM 2932 N N . GLY B 1 148 ? -58.040 34.680 7.734 1.00 53.92 147 GLY B N 1
ATOM 2933 C CA . GLY B 1 148 ? -58.250 35.879 6.937 1.00 53.19 147 GLY B CA 1
ATOM 2934 C C . GLY B 1 148 ? -57.216 36.219 5.875 1.00 58.64 147 GLY B C 1
ATOM 2935 O O . GLY B 1 148 ? -57.189 37.351 5.372 1.00 58.00 147 GLY B O 1
ATOM 2936 N N . ASN B 1 149 ? -56.370 35.255 5.527 1.00 55.09 148 ASN B N 1
ATOM 2937 C CA . ASN B 1 149 ? -55.364 35.489 4.509 1.00 48.94 148 ASN B CA 1
ATOM 2938 C C . ASN B 1 149 ? -55.918 35.247 3.115 1.00 52.52 148 ASN B C 1
ATOM 2939 O O . ASN B 1 149 ? -56.911 34.541 2.947 1.00 54.92 148 ASN B O 1
ATOM 2944 N N . SER B 1 150 ? -55.279 35.856 2.122 1.00 54.22 149 SER B N 1
ATOM 2945 C CA . SER B 1 150 ? -55.837 35.935 0.777 1.00 55.11 149 SER B CA 1
ATOM 2946 C C . SER B 1 150 ? -54.795 35.434 -0.227 1.00 53.43 149 SER B C 1
ATOM 2947 O O . SER B 1 150 ? -54.273 34.326 -0.100 1.00 51.26 149 SER B O 1
ATOM 2950 N N . VAL B 1 151 ? -54.494 36.258 -1.223 1.00 51.83 150 VAL B N 1
ATOM 2951 C CA . VAL B 1 151 ? -53.474 35.933 -2.214 1.00 50.51 150 VAL B CA 1
ATOM 2952 C C . VAL B 1 151 ? -52.091 35.645 -1.595 1.00 52.70 150 VAL B C 1
ATOM 2953 O O . VAL B 1 151 ? -51.631 36.366 -0.701 1.00 51.91 150 VAL B O 1
ATOM 2957 N N . VAL B 1 152 ? -51.445 34.578 -2.071 1.00 48.67 151 VAL B N 1
ATOM 2958 C CA . VAL B 1 152 ? -50.051 34.271 -1.725 1.00 49.78 151 VAL B CA 1
ATOM 2959 C C . VAL B 1 152 ? -49.105 34.894 -2.741 1.00 58.29 151 VAL B C 1
ATOM 2960 O O . VAL B 1 152 ? -49.182 34.589 -3.935 1.00 60.67 151 VAL B O 1
ATOM 2964 N N . THR B 1 153 ? -48.201 35.749 -2.275 1.00 58.75 152 THR B N 1
ATOM 2965 C CA . THR B 1 153 ? -47.334 36.483 -3.186 1.00 56.87 152 THR B CA 1
ATOM 2966 C C . THR B 1 153 ? -46.419 35.544 -3.973 1.00 58.86 152 THR B C 1
ATOM 2967 O O . THR B 1 153 ? -45.775 34.662 -3.404 1.00 60.36 152 THR B O 1
ATOM 2971 N N . SER B 1 154 ? -46.389 35.727 -5.289 1.00 60.32 153 SER B N 1
ATOM 2972 C CA . SER B 1 154 ? -45.619 34.857 -6.170 1.00 62.07 153 SER B CA 1
ATOM 2973 C C . SER B 1 154 ? -44.128 34.996 -5.910 1.00 68.16 153 SER B C 1
ATOM 2974 O O . SER B 1 154 ? -43.699 35.856 -5.139 1.00 70.28 153 SER B O 1
ATOM 2977 N N . GLN B 1 155 ? -43.338 34.146 -6.556 1.00 72.65 154 GLN B N 1
ATOM 2978 C CA . GLN B 1 155 ? -41.889 34.310 -6.535 1.00 80.86 154 GLN B CA 1
ATOM 2979 C C . GLN B 1 155 ? -41.419 35.336 -7.569 1.00 78.35 154 GLN B C 1
ATOM 2980 O O . GLN B 1 155 ? -40.454 36.062 -7.332 1.00 77.02 154 GLN B O 1
ATOM 2986 N N . MET B 1 156 ? -42.105 35.400 -8.707 1.00 74.61 155 MET B N 1
ATOM 2987 C CA . MET B 1 156 ? -41.776 36.389 -9.726 1.00 74.72 155 MET B CA 1
ATOM 2988 C C . MET B 1 156 ? -41.715 37.784 -9.132 1.00 77.21 155 MET B C 1
ATOM 2989 O O . MET B 1 156 ? -40.757 38.525 -9.365 1.00 79.98 155 MET B O 1
ATOM 2994 N N . TYR B 1 157 ? -42.741 38.144 -8.368 1.00 72.75 156 TYR B N 1
ATOM 2995 C CA . TYR B 1 157 ? -42.794 39.465 -7.758 1.00 71.79 156 TYR B CA 1
ATOM 2996 C C . TYR B 1 157 ? -41.540 39.751 -6.941 1.00 77.60 156 TYR B C 1
ATOM 2997 O O . TYR B 1 157 ? -40.838 40.733 -7.186 1.00 81.95 156 TYR B O 1
ATOM 3006 N N . ALA B 1 158 ? -41.255 38.883 -5.978 1.00 78.97 157 ALA B N 1
ATOM 3007 C CA . ALA B 1 158 ? -40.079 39.040 -5.127 1.00 80.50 157 ALA B CA 1
ATOM 3008 C C . ALA B 1 158 ? -38.761 39.181 -5.910 1.00 81.91 157 ALA B C 1
ATOM 3009 O O . ALA B 1 158 ? -37.742 39.572 -5.339 1.00 83.81 157 ALA B O 1
ATOM 3011 N N . LYS B 1 159 ? -38.786 38.876 -7.209 1.00 79.89 158 LYS B N 1
ATOM 3012 C CA . LYS B 1 159 ? -37.574 38.924 -8.040 1.00 80.29 158 LYS B CA 1
ATOM 3013 C C . LYS B 1 159 ? -37.285 40.290 -8.685 1.00 76.30 158 LYS B C 1
ATOM 3014 O O . LYS B 1 159 ? -36.138 40.594 -9.017 1.00 66.87 158 LYS B O 1
ATOM 3020 N N . LEU B 1 160 ? -38.313 41.111 -8.870 1.00 75.47 159 LEU B N 1
ATOM 3021 C CA . LEU B 1 160 ? -38.099 42.415 -9.494 1.00 76.40 159 LEU B CA 1
ATOM 3022 C C . LEU B 1 160 ? -37.767 43.518 -8.484 1.00 77.28 159 LEU B C 1
ATOM 3023 O O . LEU B 1 160 ? -37.968 43.350 -7.282 1.00 76.56 159 LEU B O 1
ATOM 3028 N N . THR B 1 161 ? -37.247 44.637 -8.991 1.00 77.61 160 THR B N 1
ATOM 3029 C CA . THR B 1 161 ? -36.694 45.710 -8.158 1.00 74.95 160 THR B CA 1
ATOM 3030 C C . THR B 1 161 ? -37.770 46.499 -7.419 1.00 76.47 160 THR B C 1
ATOM 3031 O O . THR B 1 161 ? -38.930 46.501 -7.826 1.00 79.16 160 THR B O 1
ATOM 3035 N N . LYS B 1 162 ? -37.382 47.177 -6.342 1.00 77.40 161 LYS B N 1
ATOM 3036 C CA . LYS B 1 162 ? -38.348 47.895 -5.509 1.00 77.75 161 LYS B CA 1
ATOM 3037 C C . LYS B 1 162 ? -39.217 48.845 -6.326 1.00 78.97 161 LYS B C 1
ATOM 3038 O O . LYS B 1 162 ? -40.431 48.896 -6.129 1.00 78.43 161 LYS B O 1
ATOM 3044 N N . ARG B 1 163 ? -38.600 49.593 -7.238 1.00 78.23 162 ARG B N 1
ATOM 3045 C CA . ARG B 1 163 ? -39.355 50.449 -8.149 1.00 74.19 162 ARG B CA 1
ATOM 3046 C C . ARG B 1 163 ? -40.452 49.653 -8.838 1.00 72.78 162 ARG B C 1
ATOM 3047 O O . ARG B 1 163 ? -41.633 49.989 -8.745 1.00 70.72 162 ARG B O 1
ATOM 3055 N N . GLU B 1 164 ? -40.043 48.589 -9.522 1.00 73.88 163 GLU B N 1
ATOM 3056 C CA . GLU B 1 164 ? -40.957 47.763 -10.299 1.00 69.47 163 GLU B CA 1
ATOM 3057 C C . GLU B 1 164 ? -42.028 47.120 -9.427 1.00 67.33 163 GLU B C 1
ATOM 3058 O O . GLU B 1 164 ? -43.174 46.998 -9.841 1.00 66.40 163 GLU B O 1
ATOM 3064 N N . GLN B 1 165 ? -41.655 46.720 -8.217 1.00 73.62 164 GLN B N 1
ATOM 3065 C CA . GLN B 1 165 ? -42.624 46.196 -7.258 1.00 74.65 164 GLN B CA 1
ATOM 3066 C C . GLN B 1 165 ? -43.691 47.239 -6.939 1.00 73.92 164 GLN B C 1
ATOM 3067 O O . GLN B 1 165 ? -44.883 46.971 -7.060 1.00 75.98 164 GLN B O 1
ATOM 3073 N N . GLN B 1 166 ? -43.256 48.426 -6.531 1.00 74.06 165 GLN B N 1
ATOM 3074 C CA . GLN B 1 166 ? -44.181 49.492 -6.164 1.00 73.49 165 GLN B CA 1
ATOM 3075 C C . GLN B 1 166 ? -45.153 49.789 -7.297 1.00 71.73 165 GLN B C 1
ATOM 3076 O O . GLN B 1 166 ? -46.344 49.990 -7.063 1.00 73.54 165 GLN B O 1
ATOM 3082 N N . ILE B 1 167 ? -44.640 49.813 -8.524 1.00 69.58 166 ILE B N 1
ATOM 3083 C CA . ILE B 1 167 ? -45.456 50.142 -9.689 1.00 70.68 166 ILE B CA 1
ATOM 3084 C C . ILE B 1 167 ? -46.461 49.025 -9.985 1.00 71.55 166 ILE B C 1
ATOM 3085 O O . ILE B 1 167 ? -47.621 49.285 -10.310 1.00 69.73 166 ILE B O 1
ATOM 3090 N N . ILE B 1 168 ? -46.014 47.780 -9.856 1.00 73.56 167 ILE B N 1
ATOM 3091 C CA . ILE B 1 168 ? -46.888 46.640 -10.093 1.00 69.14 167 ILE B CA 1
ATOM 3092 C C . ILE B 1 168 ? -47.964 46.572 -9.016 1.00 72.43 167 ILE B C 1
ATOM 3093 O O . ILE B 1 168 ? -49.146 46.510 -9.330 1.00 77.62 167 ILE B O 1
ATOM 3098 N N . LYS B 1 169 ? -47.558 46.616 -7.750 1.00 70.73 168 LYS B N 1
ATOM 3099 C CA . LYS B 1 169 ? -48.501 46.545 -6.638 1.00 73.42 168 LYS B CA 1
ATOM 3100 C C . LYS B 1 169 ? -49.670 47.499 -6.824 1.00 71.84 168 LYS B C 1
ATOM 3101 O O . LYS B 1 169 ? -50.805 47.171 -6.491 1.00 73.47 168 LYS B O 1
ATOM 3107 N N . LEU B 1 170 ? -49.384 48.683 -7.351 1.00 72.27 169 LEU B N 1
ATOM 3108 C CA . LEU B 1 170 ? -50.413 49.690 -7.561 1.00 75.15 169 LEU B CA 1
ATOM 3109 C C . LEU B 1 170 ? -51.292 49.321 -8.748 1.00 76.69 169 LEU B C 1
ATOM 3110 O O . LEU B 1 170 ? -52.507 49.522 -8.714 1.00 81.54 169 LEU B O 1
ATOM 3115 N N . LEU B 1 171 ? -50.669 48.785 -9.795 1.00 74.46 170 LEU B N 1
ATOM 3116 C CA . LEU B 1 171 ? -51.392 48.295 -10.965 1.00 75.20 170 LEU B CA 1
ATOM 3117 C C . LEU B 1 171 ? -52.372 47.197 -10.536 1.00 75.73 170 LEU B C 1
ATOM 3118 O O . LEU B 1 171 ? -53.508 47.135 -11.013 1.00 69.89 170 LEU B O 1
ATOM 3123 N N . GLY B 1 172 ? -51.913 46.340 -9.621 1.00 80.17 171 GLY B N 1
ATOM 3124 C CA . GLY B 1 172 ? -52.711 45.262 -9.053 1.00 78.75 171 GLY B CA 1
ATOM 3125 C C . GLY B 1 172 ? -53.641 45.725 -7.946 1.00 82.19 171 GLY B C 1
ATOM 3126 O O . GLY B 1 172 ? -54.007 44.965 -7.041 1.00 76.07 171 GLY B O 1
ATOM 3127 N N . SER B 1 173 ? -53.995 47.002 -8.023 1.00 87.67 172 SER B N 1
ATOM 3128 C CA . SER B 1 173 ? -55.055 47.594 -7.224 1.00 85.08 172 SER B CA 1
ATOM 3129 C C . SER B 1 173 ? -55.961 48.283 -8.229 1.00 82.46 172 SER B C 1
ATOM 3130 O O . SER B 1 173 ? -57.046 48.761 -7.894 1.00 79.52 172 SER B O 1
ATOM 3133 N N . GLY B 1 174 ? -55.486 48.325 -9.473 1.00 80.09 173 GLY B N 1
ATOM 3134 C CA . GLY B 1 174 ? -56.256 48.847 -10.585 1.00 79.33 173 GLY B CA 1
ATOM 3135 C C . GLY B 1 174 ? -56.026 50.319 -10.857 1.00 79.36 173 GLY B C 1
ATOM 3136 O O . GLY B 1 174 ? -56.834 50.965 -11.519 1.00 78.70 173 GLY B O 1
ATOM 3137 N N . ALA B 1 175 ? -54.927 50.860 -10.346 1.00 83.10 174 ALA B N 1
ATOM 3138 C CA . ALA B 1 175 ? -54.624 52.267 -10.568 1.00 79.96 174 ALA B CA 1
ATOM 3139 C C . ALA B 1 175 ? -54.307 52.522 -12.039 1.00 79.16 174 ALA B C 1
ATOM 3140 O O . ALA B 1 175 ? -53.952 51.602 -12.778 1.00 78.49 174 ALA B O 1
ATOM 3142 N N . SER B 1 176 ? -54.449 53.776 -12.456 1.00 77.94 175 SER B N 1
ATOM 3143 C CA . SER B 1 176 ? -54.125 54.190 -13.817 1.00 79.54 175 SER B CA 1
ATOM 3144 C C . SER B 1 176 ? -52.616 54.360 -13.975 1.00 82.76 175 SER B C 1
ATOM 3145 O O . SER B 1 176 ? -51.873 54.291 -12.995 1.00 81.70 175 SER B O 1
ATOM 3148 N N . ASN B 1 177 ? -52.162 54.576 -15.208 1.00 83.51 176 ASN B N 1
ATOM 3149 C CA . ASN B 1 177 ? -50.768 54.939 -15.446 1.00 82.73 176 ASN B CA 1
ATOM 3150 C C . ASN B 1 177 ? -50.409 56.232 -14.726 1.00 85.35 176 ASN B C 1
ATOM 3151 O O . ASN B 1 177 ? -49.465 56.272 -13.935 1.00 83.22 176 ASN B O 1
ATOM 3156 N N . ILE B 1 178 ? -51.173 57.287 -15.002 1.00 88.05 177 ILE B N 1
ATOM 3157 C CA . ILE B 1 178 ? -50.916 58.600 -14.417 1.00 86.68 177 ILE B CA 1
ATOM 3158 C C . ILE B 1 178 ? -51.155 58.608 -12.909 1.00 82.78 177 ILE B C 1
ATOM 3159 O O . ILE B 1 178 ? -50.442 59.281 -12.170 1.00 85.52 177 ILE B O 1
ATOM 3164 N N . GLU B 1 179 ? -52.153 57.860 -12.452 1.00 81.95 178 GLU B N 1
ATOM 3165 C CA . GLU B 1 179 ? -52.383 57.713 -11.016 1.00 85.63 178 GLU B CA 1
ATOM 3166 C C . GLU B 1 179 ? -51.152 57.130 -10.320 1.00 84.78 178 GLU B C 1
ATOM 3167 O O . GLU B 1 179 ? -50.868 57.454 -9.165 1.00 83.14 178 GLU B O 1
ATOM 3173 N N . ILE B 1 180 ? -50.428 56.266 -11.029 1.00 84.86 179 ILE B N 1
ATOM 3174 C CA . ILE B 1 180 ? -49.234 55.622 -10.483 1.00 82.39 179 ILE B CA 1
ATOM 3175 C C . ILE B 1 180 ? -48.031 56.558 -10.483 1.00 83.74 179 ILE B C 1
ATOM 3176 O O . ILE B 1 180 ? -47.322 56.675 -9.480 1.00 84.15 179 ILE B O 1
ATOM 3181 N N . ALA B 1 181 ? -47.801 57.226 -11.606 1.00 78.53 180 ALA B N 1
ATOM 3182 C CA . ALA B 1 181 ? -46.759 58.235 -11.669 1.00 76.11 180 ALA B CA 1
ATOM 3183 C C . ALA B 1 181 ? -46.956 59.251 -10.550 1.00 82.26 180 ALA B C 1
ATOM 3184 O O . ALA B 1 181 ? -45.990 59.776 -10.004 1.00 85.08 180 ALA B O 1
ATOM 3186 N N . ASP B 1 182 ? -48.213 59.517 -10.205 1.00 83.95 181 ASP B N 1
ATOM 3187 C CA . ASP B 1 182 ? -48.539 60.562 -9.240 1.00 80.80 181 ASP B CA 1
ATOM 3188 C C . ASP B 1 182 ? -48.374 60.123 -7.788 1.00 79.25 181 ASP B C 1
ATOM 3189 O O . ASP B 1 182 ? -48.122 60.953 -6.921 1.00 87.25 181 ASP B O 1
ATOM 3194 N N . LYS B 1 183 ? -48.523 58.834 -7.510 1.00 74.18 182 LYS B N 1
ATOM 3195 C CA . LYS B 1 183 ? -48.309 58.361 -6.146 1.00 78.29 182 LYS B CA 1
ATOM 3196 C C . LYS B 1 183 ? -46.822 58.203 -5.849 1.00 84.27 182 LYS B C 1
ATOM 3197 O O . LYS B 1 183 ? -46.389 58.325 -4.700 1.00 82.86 182 LYS B O 1
ATOM 3203 N N . LEU B 1 184 ? -46.043 57.940 -6.893 1.00 83.20 183 LEU B N 1
ATOM 3204 C CA . LEU B 1 184 ? -44.608 57.745 -6.746 1.00 78.22 183 LEU B CA 1
ATOM 3205 C C . LEU B 1 184 ? -43.828 59.007 -7.108 1.00 80.23 183 LEU B C 1
ATOM 3206 O O . LEU B 1 184 ? -42.597 58.998 -7.126 1.00 80.04 183 LEU B O 1
ATOM 3211 N N . PHE B 1 185 ? -44.551 60.090 -7.389 1.00 84.14 184 PHE B N 1
ATOM 3212 C CA . PHE B 1 185 ? -43.939 61.352 -7.811 1.00 86.63 184 PHE B CA 1
ATOM 3213 C C . PHE B 1 185 ? -42.924 61.126 -8.936 1.00 85.64 184 PHE B C 1
ATOM 3214 O O . PHE B 1 185 ? -41.746 61.455 -8.799 1.00 87.65 184 PHE B O 1
ATOM 3222 N N . VAL B 1 186 ? -43.393 60.562 -10.045 1.00 83.09 185 VAL B N 1
ATOM 3223 C CA . VAL B 1 186 ? -42.533 60.228 -11.172 1.00 82.35 185 VAL B CA 1
ATOM 3224 C C . VAL B 1 186 ? -43.197 60.647 -12.484 1.00 86.46 185 VAL B C 1
ATOM 3225 O O . VAL B 1 186 ? -44.409 60.867 -12.531 1.00 84.47 185 VAL B O 1
ATOM 3229 N N . SER B 1 187 ? -42.394 60.777 -13.538 1.00 85.92 186 SER B N 1
ATOM 3230 C CA . SER B 1 187 ? -42.898 61.062 -14.880 1.00 86.78 186 SER B CA 1
ATOM 3231 C C . SER B 1 187 ? -43.852 59.963 -15.363 1.00 91.95 186 SER B C 1
ATOM 3232 O O . SER B 1 187 ? -43.624 58.779 -15.102 1.00 89.11 186 SER B O 1
ATOM 3235 N N . GLU B 1 188 ? -44.919 60.356 -16.059 1.00 91.95 187 GLU B N 1
ATOM 3236 C CA . GLU B 1 188 ? -45.900 59.391 -16.557 1.00 91.42 187 GLU B CA 1
ATOM 3237 C C . GLU B 1 188 ? -45.279 58.409 -17.547 1.00 89.69 187 GLU B C 1
ATOM 3238 O O . GLU B 1 188 ? -45.668 57.244 -17.607 1.00 87.02 187 GLU B O 1
ATOM 3244 N N . ASN B 1 189 ? -44.322 58.886 -18.334 1.00 89.04 188 ASN B N 1
ATOM 3245 C CA . ASN B 1 189 ? -43.659 58.032 -19.310 1.00 91.54 188 ASN B CA 1
ATOM 3246 C C . ASN B 1 189 ? -42.559 57.188 -18.678 1.00 88.34 188 ASN B C 1
ATOM 3247 O O . ASN B 1 189 ? -42.016 56.285 -19.316 1.00 87.87 188 ASN B O 1
ATOM 3252 N N . THR B 1 190 ? -42.235 57.487 -17.421 1.00 89.32 189 THR B N 1
ATOM 3253 C CA . THR B 1 190 ? -41.258 56.701 -16.668 1.00 86.61 189 THR B CA 1
ATOM 3254 C C . THR B 1 190 ? -41.885 55.391 -16.195 1.00 78.13 189 THR B C 1
ATOM 3255 O O . THR B 1 190 ? -41.320 54.313 -16.392 1.00 73.75 189 THR B O 1
ATOM 3259 N N . VAL B 1 191 ? -43.054 55.496 -15.568 1.00 76.44 190 VAL B N 1
ATOM 3260 C CA . VAL B 1 191 ? -43.802 54.323 -15.133 1.00 73.56 190 VAL B CA 1
ATOM 3261 C C . VAL B 1 191 ? -44.119 53.426 -16.328 1.00 70.27 190 VAL B C 1
ATOM 3262 O O . VAL B 1 191 ? -44.004 52.206 -16.252 1.00 67.99 190 VAL B O 1
ATOM 3266 N N . LYS B 1 192 ? -44.499 54.040 -17.439 1.00 73.32 191 LYS B N 1
ATOM 3267 C CA . LYS B 1 192 ? -44.774 53.300 -18.658 1.00 71.38 191 LYS B CA 1
ATOM 3268 C C . LYS B 1 192 ? -43.561 52.464 -19.060 1.00 66.31 191 LYS B C 1
ATOM 3269 O O . LYS B 1 192 ? -43.704 51.360 -19.578 1.00 66.80 191 LYS B O 1
ATOM 3275 N N . THR B 1 193 ? -42.368 52.986 -18.798 1.00 66.11 192 THR B N 1
ATOM 3276 C CA . THR B 1 193 ? -41.137 52.324 -19.222 1.00 68.41 192 THR B CA 1
ATOM 3277 C C . THR B 1 193 ? -40.712 51.191 -18.297 1.00 69.57 192 THR B C 1
ATOM 3278 O O . THR B 1 193 ? -40.066 50.235 -18.732 1.00 67.86 192 THR B O 1
ATOM 3282 N N . HIS B 1 194 ? -41.054 51.311 -17.018 1.00 67.78 193 HIS B N 1
ATOM 3283 C CA . HIS B 1 194 ? -40.804 50.236 -16.069 1.00 65.18 193 HIS B CA 1
ATOM 3284 C C . HIS B 1 194 ? -41.730 49.065 -16.371 1.00 62.33 193 HIS B C 1
ATOM 3285 O O . HIS B 1 194 ? -41.300 47.911 -16.443 1.00 60.42 193 HIS B O 1
ATOM 3292 N N . LEU B 1 195 ? -43.007 49.379 -16.550 1.00 59.92 194 LEU B N 1
ATOM 3293 C CA . LEU B 1 195 ? -44.002 48.370 -16.850 1.00 56.52 194 LEU B CA 1
ATOM 3294 C C . LEU B 1 195 ? -43.518 47.470 -17.970 1.00 59.66 194 LEU B C 1
ATOM 3295 O O . LEU B 1 195 ? -43.617 46.255 -17.875 1.00 61.95 194 LEU B O 1
ATOM 3300 N N . HIS B 1 196 ? -42.984 48.070 -19.027 1.00 60.09 195 HIS B N 1
ATOM 3301 C CA . HIS B 1 196 ? -42.479 47.301 -20.154 1.00 61.87 195 HIS B CA 1
ATOM 3302 C C . HIS B 1 196 ? -41.392 46.323 -19.720 1.00 62.95 195 HIS B C 1
ATOM 3303 O O . HIS B 1 196 ? -41.298 45.208 -20.239 1.00 65.32 195 HIS B O 1
ATOM 3310 N N . ASN B 1 197 ? -40.562 46.747 -18.776 1.00 61.96 196 ASN B N 1
ATOM 3311 C CA . ASN B 1 197 ? -39.490 45.895 -18.286 1.00 66.56 196 ASN B CA 1
ATOM 3312 C C . ASN B 1 197 ? -40.089 44.773 -17.466 1.00 67.42 196 ASN B C 1
ATOM 3313 O O . ASN B 1 197 ? -39.578 43.651 -17.448 1.00 67.90 196 ASN B O 1
ATOM 3318 N N . VAL B 1 198 ? -41.183 45.098 -16.785 1.00 66.26 197 VAL B N 1
ATOM 3319 C CA . VAL B 1 198 ? -41.899 44.138 -15.955 1.00 64.08 197 VAL B CA 1
ATOM 3320 C C . VAL B 1 198 ? -42.632 43.103 -16.816 1.00 62.62 197 VAL B C 1
ATOM 3321 O O . VAL B 1 198 ? -42.528 41.902 -16.576 1.00 62.20 197 VAL B O 1
ATOM 3325 N N . PHE B 1 199 ? -43.355 43.572 -17.830 1.00 61.75 198 PHE B N 1
ATOM 3326 C CA . PHE B 1 199 ? -44.117 42.684 -18.705 1.00 60.21 198 PHE B CA 1
ATOM 3327 C C . PHE B 1 199 ? -43.238 41.573 -19.240 1.00 63.82 198 PHE B C 1
ATOM 3328 O O . PHE B 1 199 ? -43.721 40.498 -19.576 1.00 65.93 198 PHE B O 1
ATOM 3336 N N . LYS B 1 200 ? -41.946 41.841 -19.341 1.00 64.84 199 LYS B N 1
ATOM 3337 C CA . LYS B 1 200 ? -41.034 40.866 -19.907 1.00 68.78 199 LYS B CA 1
ATOM 3338 C C . LYS B 1 200 ? -40.784 39.758 -18.876 1.00 70.28 199 LYS B C 1
ATOM 3339 O O . LYS B 1 200 ? -40.923 38.569 -19.184 1.00 70.46 199 LYS B O 1
ATOM 3345 N N . LYS B 1 201 ? -40.435 40.158 -17.653 1.00 65.62 200 LYS B N 1
ATOM 3346 C CA . LYS B 1 201 ? -40.195 39.229 -16.550 1.00 62.87 200 LYS B CA 1
ATOM 3347 C C . LYS B 1 201 ? -41.460 38.432 -16.216 1.00 65.93 200 LYS B C 1
ATOM 3348 O O . LYS B 1 201 ? -41.441 37.207 -16.150 1.00 69.67 200 LYS B O 1
ATOM 3354 N N . ILE B 1 202 ? -42.552 39.155 -15.995 1.00 65.90 201 ILE B N 1
ATOM 3355 C CA . ILE B 1 202 ? -43.868 38.584 -15.708 1.00 65.26 201 ILE B CA 1
ATOM 3356 C C . ILE B 1 202 ? -44.386 37.709 -16.850 1.00 66.41 201 ILE B C 1
ATOM 3357 O O . ILE B 1 202 ? -45.034 36.690 -16.614 1.00 68.40 201 ILE B O 1
ATOM 3362 N N . ASN B 1 203 ? -44.103 38.128 -18.082 1.00 67.93 202 ASN B N 1
ATOM 3363 C CA . ASN B 1 203 ? -44.627 37.493 -19.295 1.00 65.37 202 ASN B CA 1
ATOM 3364 C C . ASN B 1 203 ? -45.985 38.012 -19.776 1.00 59.66 202 ASN B C 1
ATOM 3365 O O . ASN B 1 203 ? -46.739 37.283 -20.427 1.00 63.68 202 ASN B O 1
ATOM 3370 N N . ALA B 1 204 ? -46.280 39.277 -19.483 1.00 56.30 203 ALA B N 1
ATOM 3371 C CA . ALA B 1 204 ? -47.538 39.881 -19.919 1.00 57.98 203 ALA B CA 1
ATOM 3372 C C . ALA B 1 204 ? -47.468 40.418 -21.354 1.00 56.83 203 ALA B C 1
ATOM 3373 O O . ALA B 1 204 ? -46.641 41.275 -21.663 1.00 62.48 203 ALA B O 1
ATOM 3375 N N . LYS B 1 205 ? -48.338 39.912 -22.224 1.00 58.53 204 LYS B N 1
ATOM 3376 C CA . LYS B 1 205 ? -48.378 40.378 -23.608 1.00 61.03 204 LYS B CA 1
ATOM 3377 C C . LYS B 1 205 ? -48.782 41.847 -23.609 1.00 60.96 204 LYS B C 1
ATOM 3378 O O . LYS B 1 205 ? -48.461 42.592 -24.538 1.00 64.55 204 LYS B O 1
ATOM 3384 N N . ASN B 1 206 ? -49.489 42.258 -22.559 1.00 57.21 205 ASN B N 1
ATOM 3385 C CA . ASN B 1 206 ? -49.956 43.632 -22.456 1.00 57.91 205 ASN B CA 1
ATOM 3386 C C . ASN B 1 206 ? -50.238 44.064 -21.019 1.00 59.31 205 ASN B C 1
ATOM 3387 O O . ASN B 1 206 ? -49.871 43.375 -20.070 1.00 58.79 205 ASN B O 1
ATOM 3392 N N . ARG B 1 207 ? -50.902 45.205 -20.869 1.00 59.43 206 ARG B N 1
ATOM 3393 C CA . ARG B 1 207 ? -51.201 45.755 -19.551 1.00 60.32 206 ARG B CA 1
ATOM 3394 C C . ARG B 1 207 ? -52.332 44.995 -18.850 1.00 61.95 206 ARG B C 1
ATOM 3395 O O . ARG B 1 207 ? -52.266 44.736 -17.643 1.00 57.10 206 ARG B O 1
ATOM 3403 N N . LEU B 1 208 ? -53.367 44.640 -19.610 1.00 59.65 207 LEU B N 1
ATOM 3404 C CA . LEU B 1 208 ? -54.477 43.849 -19.071 1.00 59.10 207 LEU B CA 1
ATOM 3405 C C . LEU B 1 208 ? -53.995 42.534 -18.446 1.00 55.10 207 LEU B C 1
ATOM 3406 O O . LEU B 1 208 ? -54.352 42.221 -17.314 1.00 51.62 207 LEU B O 1
ATOM 3411 N N . GLN B 1 209 ? -53.194 41.768 -19.187 1.00 56.04 208 GLN B N 1
ATOM 3412 C CA . GLN B 1 209 ? -52.595 40.552 -18.649 1.00 53.46 208 GLN B CA 1
ATOM 3413 C C . GLN B 1 209 ? -51.857 40.906 -17.378 1.00 55.38 208 GLN B C 1
ATOM 3414 O O . GLN B 1 209 ? -52.035 40.270 -16.338 1.00 55.34 208 GLN B O 1
ATOM 3420 N N . ALA B 1 210 ? -51.034 41.941 -17.469 1.00 54.28 209 ALA B N 1
ATOM 3421 C CA . ALA B 1 210 ? -50.236 42.383 -16.339 1.00 55.32 209 ALA B CA 1
ATOM 3422 C C . ALA B 1 210 ? -51.080 42.585 -15.084 1.00 56.69 209 ALA B C 1
ATOM 3423 O O . ALA B 1 210 ? -50.771 42.038 -14.027 1.00 59.46 209 ALA B O 1
ATOM 3425 N N . LEU B 1 211 ? -52.146 43.367 -15.188 1.00 53.02 210 LEU B N 1
ATOM 3426 C CA . LEU B 1 211 ? -52.913 43.679 -13.993 1.00 58.19 210 LEU B CA 1
ATOM 3427 C C . LEU B 1 211 ? -53.743 42.491 -13.503 1.00 59.42 210 LEU B C 1
ATOM 3428 O O . LEU B 1 211 ? -54.019 42.374 -12.307 1.00 58.50 210 LEU B O 1
ATOM 3433 N N . ILE B 1 212 ? -54.128 41.603 -14.417 1.00 56.12 211 ILE B N 1
ATOM 3434 C CA . ILE B 1 212 ? -54.814 40.381 -14.015 1.00 53.04 211 ILE B CA 1
ATOM 3435 C C . ILE B 1 212 ? -53.820 39.496 -13.287 1.00 53.82 211 ILE B C 1
ATOM 3436 O O . ILE B 1 212 ? -54.188 38.691 -12.434 1.00 49.97 211 ILE B O 1
ATOM 3441 N N . TRP B 1 213 ? -52.551 39.664 -13.636 1.00 56.37 212 TRP B N 1
ATOM 3442 C CA . TRP B 1 213 ? -51.465 38.975 -12.958 1.00 60.25 212 TRP B CA 1
ATOM 3443 C C . TRP B 1 213 ? -51.343 39.491 -11.531 1.00 59.81 212 TRP B C 1
ATOM 3444 O O . TRP B 1 213 ? -51.434 38.726 -10.572 1.00 61.05 212 TRP B O 1
ATOM 3455 N N . ALA B 1 214 ? -51.137 40.797 -11.401 1.00 57.64 213 ALA B N 1
ATOM 3456 C CA . ALA B 1 214 ? -50.965 41.416 -10.095 1.00 60.71 213 ALA B CA 1
ATOM 3457 C C . ALA B 1 214 ? -52.085 41.034 -9.128 1.00 63.32 213 ALA B C 1
ATOM 3458 O O . ALA B 1 214 ? -51.844 40.785 -7.947 1.00 67.70 213 ALA B O 1
ATOM 3460 N N . LYS B 1 215 ? -53.313 40.976 -9.624 1.00 63.15 214 LYS B N 1
ATOM 3461 C CA . LYS B 1 215 ? -54.434 40.607 -8.766 1.00 64.49 214 LYS B CA 1
ATOM 3462 C C . LYS B 1 215 ? -54.275 39.218 -8.158 1.00 62.61 214 LYS B C 1
ATOM 3463 O O . LYS B 1 215 ? -54.636 38.990 -7.007 1.00 69.11 214 LYS B O 1
ATOM 3469 N N . ASN B 1 216 ? -53.718 38.300 -8.932 1.00 59.80 215 ASN B N 1
ATOM 3470 C CA . ASN B 1 216 ? -53.665 36.908 -8.538 1.00 60.82 215 ASN B CA 1
ATOM 3471 C C . ASN B 1 216 ? -52.293 36.521 -7.993 1.00 61.59 215 ASN B C 1
ATOM 3472 O O . ASN B 1 216 ? -52.098 35.404 -7.512 1.00 59.05 215 ASN B O 1
ATOM 3477 N N . ASN B 1 217 ? -51.349 37.454 -8.048 1.00 58.76 216 ASN B N 1
ATOM 3478 C CA . ASN B 1 217 ? -49.971 37.142 -7.690 1.00 59.34 216 ASN B CA 1
ATOM 3479 C C . ASN B 1 217 ? -49.302 38.088 -6.703 1.00 61.79 216 ASN B C 1
ATOM 3480 O O . ASN B 1 217 ? -48.208 37.792 -6.223 1.00 61.34 216 ASN B O 1
ATOM 3485 N N . ILE B 1 218 ? -49.931 39.222 -6.403 1.00 63.94 217 ILE B N 1
ATOM 3486 C CA . ILE B 1 218 ? -49.249 40.243 -5.602 1.00 64.45 217 ILE B CA 1
ATOM 3487 C C . ILE B 1 218 ? -49.993 40.754 -4.364 1.00 69.46 217 ILE B C 1
ATOM 3488 O O . ILE B 1 218 ? -49.674 41.826 -3.849 1.00 75.71 217 ILE B O 1
ATOM 3493 N N . GLY B 1 219 ? -50.975 40.005 -3.878 1.00 67.10 218 GLY B N 1
ATOM 3494 C CA . GLY B 1 219 ? -51.491 40.277 -2.547 1.00 70.19 218 GLY B CA 1
ATOM 3495 C C . GLY B 1 219 ? -50.350 39.911 -1.616 1.00 74.24 218 GLY B C 1
ATOM 3496 O O . GLY B 1 219 ? -49.481 39.124 -2.019 1.00 69.24 218 GLY B O 1
ATOM 3497 N N . ILE B 1 220 ? -50.311 40.458 -0.399 1.00 77.04 219 ILE B N 1
ATOM 3498 C CA . ILE B 1 220 ? -51.318 41.373 0.135 1.00 81.90 219 ILE B CA 1
ATOM 3499 C C . ILE B 1 220 ? -50.913 42.841 -0.047 1.00 82.59 219 ILE B C 1
ATOM 3500 O O . ILE B 1 220 ? -50.173 43.411 0.765 1.00 80.00 219 ILE B O 1
ATOM 3505 N N . GLU C 1 5 ? -41.748 14.024 10.173 1.00 95.22 4 GLU C N 1
ATOM 3506 C CA . GLU C 1 5 ? -40.886 13.448 11.202 1.00 92.20 4 GLU C CA 1
ATOM 3507 C C . GLU C 1 5 ? -41.234 13.995 12.584 1.00 88.09 4 GLU C C 1
ATOM 3508 O O . GLU C 1 5 ? -40.379 14.059 13.471 1.00 87.95 4 GLU C O 1
ATOM 3514 N N . ASN C 1 6 ? -42.486 14.409 12.758 1.00 84.18 5 ASN C N 1
ATOM 3515 C CA . ASN C 1 6 ? -42.985 14.775 14.079 1.00 80.04 5 ASN C CA 1
ATOM 3516 C C . ASN C 1 6 ? -43.368 13.526 14.862 1.00 72.42 5 ASN C C 1
ATOM 3517 O O . ASN C 1 6 ? -43.661 13.594 16.056 1.00 66.16 5 ASN C O 1
ATOM 3522 N N . LYS C 1 7 ? -43.353 12.387 14.171 1.00 67.72 6 LYS C N 1
ATOM 3523 C CA . LYS C 1 7 ? -43.725 11.098 14.746 1.00 53.82 6 LYS C CA 1
ATOM 3524 C C . LYS C 1 7 ? -42.528 10.338 15.301 1.00 54.12 6 LYS C C 1
ATOM 3525 O O . LYS C 1 7 ? -41.386 10.551 14.883 1.00 62.33 6 LYS C O 1
ATOM 3531 N N . LEU C 1 8 ? -42.800 9.445 16.245 1.00 46.26 7 LEU C N 1
ATOM 3532 C CA . LEU C 1 8 ? -41.762 8.610 16.812 1.00 43.31 7 LEU C CA 1
ATOM 3533 C C . LEU C 1 8 ? -41.374 7.559 15.788 1.00 44.64 7 LEU C C 1
ATOM 3534 O O . LEU C 1 8 ? -42.245 6.915 15.209 1.00 44.41 7 LEU C O 1
ATOM 3539 N N . ASN C 1 9 ? -40.075 7.400 15.545 1.00 46.17 8 ASN C N 1
ATOM 3540 C CA . ASN C 1 9 ? -39.595 6.353 14.641 1.00 45.00 8 ASN C CA 1
ATOM 3541 C C . ASN C 1 9 ? -39.565 5.009 15.346 1.00 44.00 8 ASN C C 1
ATOM 3542 O O . ASN C 1 9 ? -38.682 4.750 16.161 1.00 42.80 8 ASN C O 1
ATOM 3547 N N . VAL C 1 10 ? -40.531 4.157 15.030 1.00 39.90 9 VAL C N 1
ATOM 3548 C CA . VAL C 1 10 ? -40.629 2.864 15.673 1.00 37.82 9 VAL C CA 1
ATOM 3549 C C . VAL C 1 10 ? -40.384 1.726 14.690 1.00 40.10 9 VAL C C 1
ATOM 3550 O O . VAL C 1 10 ? -40.977 1.671 13.614 1.00 40.24 9 VAL C O 1
ATOM 3554 N N . ARG C 1 11 ? -39.492 0.819 15.064 1.00 43.08 10 ARG C N 1
ATOM 3555 C CA . ARG C 1 11 ? -39.249 -0.371 14.264 1.00 45.77 10 ARG C CA 1
ATOM 3556 C C . ARG C 1 11 ? -39.722 -1.617 15.008 1.00 42.52 10 ARG C C 1
ATOM 3557 O O . ARG C 1 11 ? -39.207 -1.950 16.077 1.00 41.30 10 ARG C O 1
ATOM 3565 N N . MET C 1 12 ? -40.717 -2.291 14.444 1.00 41.45 11 MET C N 1
ATOM 3566 C CA . MET C 1 12 ? -41.211 -3.523 15.032 1.00 41.68 11 MET C CA 1
ATOM 3567 C C . MET C 1 12 ? -40.487 -4.736 14.453 1.00 43.42 11 MET C C 1
ATOM 3568 O O . MET C 1 12 ? -40.430 -4.932 13.239 1.00 42.02 11 MET C O 1
ATOM 3573 N N . LEU C 1 13 ? -39.927 -5.537 15.346 1.00 41.12 12 LEU C N 1
ATOM 3574 C CA . LEU C 1 13 ? -39.278 -6.775 14.981 1.00 41.01 12 LEU C CA 1
ATOM 3575 C C . LEU C 1 13 ? -40.292 -7.915 15.003 1.00 43.35 12 LEU C C 1
ATOM 3576 O O . LEU C 1 13 ? -40.606 -8.483 16.052 1.00 45.29 12 LEU C O 1
ATOM 3581 N N . SER C 1 14 ? -40.811 -8.230 13.827 1.00 46.16 13 SER C N 1
ATOM 3582 C CA . SER C 1 14 ? -41.731 -9.342 13.646 1.00 51.41 13 SER C CA 1
ATOM 3583 C C . SER C 1 14 ? -41.662 -9.759 12.187 1.00 52.78 13 SER C C 1
ATOM 3584 O O . SER C 1 14 ? -40.944 -9.148 11.397 1.00 54.04 13 SER C O 1
ATOM 3587 N N . ASP C 1 15 ? -42.399 -10.794 11.815 1.00 55.25 14 ASP C N 1
ATOM 3588 C CA . ASP C 1 15 ? -42.500 -11.136 10.401 1.00 59.24 14 ASP C CA 1
ATOM 3589 C C . ASP C 1 15 ? -43.527 -10.199 9.761 1.00 54.38 14 ASP C C 1
ATOM 3590 O O . ASP C 1 15 ? -44.280 -9.537 10.472 1.00 53.14 14 ASP C O 1
ATOM 3595 N N . VAL C 1 16 ? -43.556 -10.111 8.435 1.00 52.50 15 VAL C N 1
ATOM 3596 C CA . VAL C 1 16 ? -44.619 -9.331 7.804 1.00 53.06 15 VAL C CA 1
ATOM 3597 C C . VAL C 1 16 ? -45.757 -10.248 7.335 1.00 55.40 15 VAL C C 1
ATOM 3598 O O . VAL C 1 16 ? -45.525 -11.368 6.869 1.00 58.83 15 VAL C O 1
ATOM 3602 N N . CYS C 1 17 ? -46.988 -9.773 7.491 1.00 52.69 16 CYS C N 1
ATOM 3603 C CA . CYS C 1 17 ? -48.168 -10.591 7.227 1.00 53.21 16 CYS C CA 1
ATOM 3604 C C . CYS C 1 17 ? -49.452 -9.839 7.615 1.00 53.98 16 CYS C C 1
ATOM 3605 O O . CYS C 1 17 ? -49.391 -8.781 8.248 1.00 49.69 16 CYS C O 1
ATOM 3608 N N . MET C 1 18 ? -50.605 -10.380 7.224 1.00 50.77 17 MET C N 1
ATOM 3609 C CA . MET C 1 18 ? -51.897 -9.853 7.665 1.00 52.53 17 MET C CA 1
ATOM 3610 C C . MET C 1 18 ? -51.855 -9.271 9.083 1.00 47.35 17 MET C C 1
ATOM 3611 O O . MET C 1 18 ? -52.153 -8.096 9.287 1.00 44.19 17 MET C O 1
ATOM 3616 N N . GLN C 1 19 ? -51.494 -10.107 10.054 1.00 47.89 18 GLN C N 1
ATOM 3617 C CA . GLN C 1 19 ? -51.517 -9.722 11.463 1.00 49.30 18 GLN C CA 1
ATOM 3618 C C . GLN C 1 19 ? -50.591 -8.559 11.800 1.00 46.58 18 GLN C C 1
ATOM 3619 O O . GLN C 1 19 ? -50.990 -7.638 12.496 1.00 46.27 18 GLN C O 1
ATOM 3625 N N . SER C 1 20 ? -49.352 -8.617 11.325 1.00 47.98 19 SER C N 1
ATOM 3626 C CA . SER C 1 20 ? -48.384 -7.556 11.579 1.00 44.19 19 SER C CA 1
ATOM 3627 C C . SER C 1 20 ? -48.839 -6.214 11.010 1.00 44.90 19 SER C C 1
ATOM 3628 O O . SER C 1 20 ? -48.823 -5.200 11.705 1.00 45.47 19 SER C O 1
ATOM 3631 N N . ARG C 1 21 ? -49.234 -6.204 9.743 1.00 45.07 20 ARG C N 1
ATOM 3632 C CA . ARG C 1 21 ? -49.720 -4.979 9.122 1.00 45.52 20 ARG C CA 1
ATOM 3633 C C . ARG C 1 21 ? -50.993 -4.446 9.777 1.00 42.03 20 ARG C C 1
ATOM 3634 O O . ARG C 1 21 ? -51.232 -3.245 9.776 1.00 43.44 20 ARG C O 1
ATOM 3642 N N . LEU C 1 22 ? -51.804 -5.333 10.339 1.00 42.64 21 LEU C N 1
ATOM 3643 C CA . LEU C 1 22 ? -53.002 -4.907 11.056 1.00 43.15 21 LEU C CA 1
ATOM 3644 C C . LEU C 1 22 ? -52.629 -4.248 12.382 1.00 47.26 21 LEU C C 1
ATOM 3645 O O . LEU C 1 22 ? -53.249 -3.266 12.806 1.00 48.69 21 LEU C O 1
ATOM 3650 N N . LEU C 1 23 ? -51.607 -4.797 13.029 1.00 46.13 22 LEU C N 1
ATOM 3651 C CA . LEU C 1 23 ? -51.075 -4.226 14.255 1.00 45.67 22 LEU C CA 1
ATOM 3652 C C . LEU C 1 23 ? -50.446 -2.868 13.943 1.00 45.87 22 LEU C C 1
ATOM 3653 O O . LEU C 1 23 ? -50.699 -1.872 14.636 1.00 43.29 22 LEU C O 1
ATOM 3658 N N . LYS C 1 24 ? -49.635 -2.834 12.890 1.00 43.24 23 LYS C N 1
ATOM 3659 C CA . LYS C 1 24 ? -48.942 -1.614 12.507 1.00 43.26 23 LYS C CA 1
ATOM 3660 C C . LYS C 1 24 ? -49.907 -0.448 12.371 1.00 47.65 23 LYS C C 1
ATOM 3661 O O . LYS C 1 24 ? -49.640 0.646 12.867 1.00 48.95 23 LYS C O 1
ATOM 3667 N N . GLU C 1 25 ? -51.032 -0.668 11.700 1.00 47.89 24 GLU C N 1
ATOM 3668 C CA . GLU C 1 25 ? -51.965 0.435 11.507 1.00 47.92 24 GLU C CA 1
ATOM 3669 C C . GLU C 1 25 ? -52.831 0.680 12.744 1.00 44.32 24 GLU C C 1
ATOM 3670 O O . GLU C 1 25 ? -53.238 1.811 13.002 1.00 44.93 24 GLU C O 1
ATOM 3676 N N . ALA C 1 26 ? -53.097 -0.364 13.520 1.00 40.91 25 ALA C N 1
ATOM 3677 C CA . ALA C 1 26 ? -53.775 -0.166 14.797 1.00 42.25 25 ALA C CA 1
ATOM 3678 C C . ALA C 1 26 ? -52.975 0.798 15.687 1.00 40.87 25 ALA C C 1
ATOM 3679 O O . ALA C 1 26 ? -53.546 1.640 16.379 1.00 37.01 25 ALA C O 1
ATOM 3681 N N . LEU C 1 27 ? -51.652 0.683 15.656 1.00 38.83 26 LEU C N 1
ATOM 3682 C CA . LEU C 1 27 ? -50.808 1.556 16.472 1.00 40.91 26 LEU C CA 1
ATOM 3683 C C . LEU C 1 27 ? -50.719 2.970 15.890 1.00 37.74 26 LEU C C 1
ATOM 3684 O O . LEU C 1 27 ? -50.862 3.959 16.614 1.00 32.05 26 LEU C O 1
ATOM 3689 N N . GLU C 1 28 ? -50.482 3.061 14.582 1.00 40.85 27 GLU C N 1
ATOM 3690 C CA . GLU C 1 28 ? -50.352 4.360 13.928 1.00 41.02 27 GLU C CA 1
ATOM 3691 C C . GLU C 1 28 ? -51.641 5.181 14.062 1.00 39.53 27 GLU C C 1
ATOM 3692 O O . GLU C 1 28 ? -51.594 6.417 14.154 1.00 37.98 27 GLU C O 1
ATOM 3698 N N . SER C 1 29 ? -52.775 4.478 14.104 1.00 35.82 28 SER C N 1
ATOM 3699 C CA . SER C 1 29 ? -54.092 5.079 14.322 1.00 30.97 28 SER C CA 1
ATOM 3700 C C . SER C 1 29 ? -54.185 5.902 15.593 1.00 33.56 28 SER C C 1
ATOM 3701 O O . SER C 1 29 ? -54.671 7.032 15.571 1.00 32.14 28 SER C O 1
ATOM 3704 N N . LYS C 1 30 ? -53.742 5.319 16.704 1.00 35.42 29 LYS C N 1
ATOM 3705 C CA . LYS C 1 30 ? -54.030 5.864 18.026 1.00 31.06 29 LYS C CA 1
ATOM 3706 C C . LYS C 1 30 ? -52.845 6.506 18.740 1.00 30.88 29 LYS C C 1
ATOM 3707 O O . LYS C 1 30 ? -53.011 7.060 19.837 1.00 32.66 29 LYS C O 1
ATOM 3713 N N . LEU C 1 31 ? -51.661 6.436 18.134 1.00 30.57 30 LEU C N 1
ATOM 3714 C CA . LEU C 1 31 ? -50.456 7.016 18.745 1.00 34.23 30 LEU C CA 1
ATOM 3715 C C . LEU C 1 31 ? -49.611 7.785 17.717 1.00 36.50 30 LEU C C 1
ATOM 3716 O O . LEU C 1 31 ? -49.674 7.506 16.516 1.00 39.66 30 LEU C O 1
ATOM 3721 N N . PRO C 1 32 ? -48.818 8.762 18.187 1.00 37.18 31 PRO C N 1
ATOM 3722 C CA . PRO C 1 32 ? -48.016 9.632 17.314 1.00 37.62 31 PRO C CA 1
ATOM 3723 C C . PRO C 1 32 ? -46.745 8.950 16.815 1.00 40.99 31 PRO C C 1
ATOM 3724 O O . PRO C 1 32 ? -45.653 9.496 17.005 1.00 40.49 31 PRO C O 1
ATOM 3728 N N . LEU C 1 33 ? -46.878 7.784 16.192 1.00 41.51 32 LEU C N 1
ATOM 3729 C CA . LEU C 1 33 ? -45.702 7.016 15.793 1.00 44.66 32 LEU C CA 1
ATOM 3730 C C . LEU C 1 33 ? -45.767 6.513 14.349 1.00 42.48 32 LEU C C 1
ATOM 3731 O O . LEU C 1 33 ? -46.844 6.354 13.774 1.00 42.86 32 LEU C O 1
ATOM 3736 N N . ALA C 1 34 ? -44.591 6.278 13.776 1.00 46.47 33 ALA C N 1
ATOM 3737 C CA . ALA C 1 34 ? -44.450 5.836 12.395 1.00 44.03 33 ALA C CA 1
ATOM 3738 C C . ALA C 1 34 ? -43.709 4.500 12.370 1.00 44.22 33 ALA C C 1
ATOM 3739 O O . ALA C 1 34 ? -42.478 4.458 12.364 1.00 48.14 33 ALA C O 1
ATOM 3741 N N . LEU C 1 35 ? -44.465 3.412 12.350 1.00 42.71 34 LEU C N 1
ATOM 3742 C CA . LEU C 1 35 ? -43.897 2.080 12.505 1.00 42.10 34 LEU C CA 1
ATOM 3743 C C . LEU C 1 35 ? -43.520 1.433 11.171 1.00 44.26 34 LEU C C 1
ATOM 3744 O O . LEU C 1 35 ? -44.290 1.466 10.214 1.00 44.32 34 LEU C O 1
ATOM 3749 N N . GLU C 1 36 ? -42.316 0.867 11.117 1.00 48.03 35 GLU C N 1
ATOM 3750 C CA . GLU C 1 36 ? -41.890 0.008 10.008 1.00 49.06 35 GLU C CA 1
ATOM 3751 C C . GLU C 1 36 ? -41.631 -1.405 10.532 1.00 46.51 35 GLU C C 1
ATOM 3752 O O . GLU C 1 36 ? -41.157 -1.575 11.657 1.00 44.57 35 GLU C O 1
ATOM 3758 N N . ILE C 1 37 ? -41.948 -2.415 9.727 1.00 45.61 36 ILE C N 1
ATOM 3759 C CA . ILE C 1 37 ? -41.804 -3.804 10.170 1.00 44.69 36 ILE C CA 1
ATOM 3760 C C . ILE C 1 37 ? -40.580 -4.474 9.570 1.00 45.14 36 ILE C C 1
ATOM 3761 O O . ILE C 1 37 ? -40.432 -4.538 8.350 1.00 44.79 36 ILE C O 1
ATOM 3766 N N . THR C 1 38 ? -39.707 -4.976 10.436 1.00 47.60 37 THR C N 1
ATOM 3767 C CA . THR C 1 38 ? -38.501 -5.665 9.994 1.00 50.43 37 THR C CA 1
ATOM 3768 C C . THR C 1 38 ? -38.384 -7.024 10.670 1.00 48.30 37 THR C C 1
ATOM 3769 O O . THR C 1 38 ? -38.408 -7.110 11.890 1.00 49.01 37 THR C O 1
ATOM 3773 N N . PRO C 1 39 ? -38.249 -8.095 9.872 1.00 56.08 38 PRO C N 1
ATOM 3774 C CA . PRO C 1 39 ? -38.115 -9.454 10.414 1.00 54.27 38 PRO C CA 1
ATOM 3775 C C . PRO C 1 39 ? -36.765 -9.638 11.101 1.00 54.19 38 PRO C C 1
ATOM 3776 O O . PRO C 1 39 ? -35.775 -9.051 10.665 1.00 54.64 38 PRO C O 1
ATOM 3780 N N . PHE C 1 40 ? -36.721 -10.446 12.153 1.00 53.07 39 PHE C N 1
ATOM 3781 C CA . PHE C 1 40 ? -35.467 -10.695 12.857 1.00 51.57 39 PHE C CA 1
ATOM 3782 C C . PHE C 1 40 ? -34.370 -11.185 11.920 1.00 54.72 39 PHE C C 1
ATOM 3783 O O . PHE C 1 40 ? -33.220 -10.761 12.020 1.00 56.62 39 PHE C O 1
ATOM 3791 N N . SER C 1 41 ? -34.736 -12.083 11.011 1.00 59.35 40 SER C N 1
ATOM 3792 C CA . SER C 1 41 ? -33.787 -12.681 10.075 1.00 59.32 40 SER C CA 1
ATOM 3793 C C . SER C 1 41 ? -33.127 -11.649 9.158 1.00 62.42 40 SER C C 1
ATOM 3794 O O . SER C 1 41 ? -32.072 -11.906 8.569 1.00 64.64 40 SER C O 1
ATOM 3797 N N . GLU C 1 42 ? -33.759 -10.491 9.023 1.00 57.41 41 GLU C N 1
ATOM 3798 C CA . GLU C 1 42 ? -33.305 -9.491 8.069 1.00 62.89 41 GLU C CA 1
ATOM 3799 C C . GLU C 1 42 ? -32.610 -8.331 8.784 1.00 62.75 41 GLU C C 1
ATOM 3800 O O . GLU C 1 42 ? -32.075 -7.416 8.155 1.00 61.38 41 GLU C O 1
ATOM 3806 N N . LEU C 1 43 ? -32.612 -8.393 10.110 1.00 63.92 42 LEU C N 1
ATOM 3807 C CA . LEU C 1 43 ? -32.069 -7.328 10.941 1.00 61.17 42 LEU C CA 1
ATOM 3808 C C . LEU C 1 43 ? -30.640 -6.978 10.529 1.00 66.38 42 LEU C C 1
ATOM 3809 O O . LEU C 1 43 ? -30.285 -5.803 10.410 1.00 66.50 42 LEU C O 1
ATOM 3814 N N . TRP C 1 44 ? -29.827 -8.006 10.302 1.00 68.80 43 TRP C N 1
ATOM 3815 C CA . TRP C 1 44 ? -28.405 -7.816 10.024 1.00 70.98 43 TRP C CA 1
ATOM 3816 C C . TRP C 1 44 ? -28.144 -6.906 8.821 1.00 67.98 43 TRP C C 1
ATOM 3817 O O . TRP C 1 44 ? -27.056 -6.351 8.678 1.00 63.80 43 TRP C O 1
ATOM 3828 N N . LEU C 1 45 ? -29.146 -6.766 7.957 1.00 68.38 44 LEU C N 1
ATOM 3829 C CA . LEU C 1 45 ? -29.019 -5.955 6.749 1.00 69.81 44 LEU C CA 1
ATOM 3830 C C . LEU C 1 45 ? -29.170 -4.474 7.052 1.00 68.99 44 LEU C C 1
ATOM 3831 O O . LEU C 1 45 ? -28.692 -3.618 6.301 1.00 64.85 44 LEU C O 1
ATOM 3836 N N . GLU C 1 46 ? -29.849 -4.184 8.157 1.00 67.92 45 GLU C N 1
ATOM 3837 C CA . GLU C 1 46 ? -30.171 -2.813 8.523 1.00 67.31 45 GLU C CA 1
ATOM 3838 C C . GLU C 1 46 ? -29.046 -2.174 9.329 1.00 68.80 45 GLU C C 1
ATOM 3839 O O . GLU C 1 46 ? -28.929 -0.949 9.375 1.00 69.21 45 GLU C O 1
ATOM 3845 N N . GLU C 1 47 ? -28.217 -3.012 9.950 1.00 69.94 46 GLU C N 1
ATOM 3846 C CA . GLU C 1 47 ? -27.172 -2.547 10.863 1.00 67.98 46 GLU C CA 1
ATOM 3847 C C . GLU C 1 47 ? -26.435 -1.308 10.361 1.00 65.70 46 GLU C C 1
ATOM 3848 O O . GLU C 1 47 ? -26.163 -0.384 11.126 1.00 64.88 46 GLU C O 1
ATOM 3854 N N . ASN C 1 48 ? -26.126 -1.283 9.071 1.00 68.81 47 ASN C N 1
ATOM 3855 C CA . ASN C 1 48 ? -25.314 -0.200 8.524 1.00 75.43 47 ASN C CA 1
ATOM 3856 C C . ASN C 1 48 ? -26.069 0.825 7.658 1.00 73.67 47 ASN C C 1
ATOM 3857 O O . ASN C 1 48 ? -25.460 1.738 7.091 1.00 68.09 47 ASN C O 1
ATOM 3862 N N . LYS C 1 49 ? -27.389 0.681 7.563 1.00 70.38 48 LYS C N 1
ATOM 3863 C CA . LYS C 1 49 ? -28.198 1.667 6.859 1.00 66.73 48 LYS C CA 1
ATOM 3864 C C . LYS C 1 49 ? -28.243 2.947 7.671 1.00 68.69 48 LYS C C 1
ATOM 3865 O O . LYS C 1 49 ? -28.333 2.898 8.898 1.00 67.68 48 LYS C O 1
ATOM 3871 N N . PRO C 1 50 ? -28.164 4.100 6.988 1.00 72.87 49 PRO C N 1
ATOM 3872 C CA . PRO C 1 50 ? -28.210 5.418 7.633 1.00 73.28 49 PRO C CA 1
ATOM 3873 C C . PRO C 1 50 ? -29.563 5.698 8.284 1.00 72.42 49 PRO C C 1
ATOM 3874 O O . PRO C 1 50 ? -29.602 6.319 9.347 1.00 68.16 49 PRO C O 1
ATOM 3878 N N . GLU C 1 51 ? -30.649 5.243 7.657 1.00 75.44 50 GLU C N 1
ATOM 3879 C CA . GLU C 1 51 ? -31.998 5.463 8.189 1.00 77.38 50 GLU C CA 1
ATOM 3880 C C . GLU C 1 51 ? -32.211 4.787 9.540 1.00 70.39 50 GLU C C 1
ATOM 3881 O O . GLU C 1 51 ? -33.089 5.192 10.307 1.00 65.87 50 GLU C O 1
ATOM 3887 N N . SER C 1 52 ? -31.411 3.757 9.817 1.00 68.32 51 SER C N 1
ATOM 3888 C CA . SER C 1 52 ? -31.539 2.971 11.045 1.00 64.11 51 SER C CA 1
ATOM 3889 C C . SER C 1 52 ? -31.125 3.734 12.295 1.00 60.69 51 SER C C 1
ATOM 3890 O O . SER C 1 52 ? -31.613 3.452 13.390 1.00 56.75 51 SER C O 1
ATOM 3893 N N . ARG C 1 53 ? -30.228 4.700 12.133 1.00 61.39 52 ARG C N 1
ATOM 3894 C CA . ARG C 1 53 ? -29.779 5.494 13.268 1.00 64.01 52 ARG C CA 1
ATOM 3895 C C . ARG C 1 53 ? -30.911 6.345 13.848 1.00 60.67 52 ARG C C 1
ATOM 3896 O O . ARG C 1 53 ? -30.811 6.845 14.971 1.00 60.78 52 ARG C O 1
ATOM 3904 N N . SER C 1 54 ? -31.989 6.488 13.080 1.00 57.71 53 SER C N 1
ATOM 3905 C CA . SER C 1 54 ? -33.114 7.338 13.457 1.00 54.93 53 SER C CA 1
ATOM 3906 C C . SER C 1 54 ? -34.195 6.626 14.270 1.00 52.95 53 SER C C 1
ATOM 3907 O O . SER C 1 54 ? -35.107 7.273 14.787 1.00 55.13 53 SER C O 1
ATOM 3910 N N . ILE C 1 55 ? -34.097 5.304 14.379 1.00 50.22 54 ILE C N 1
ATOM 3911 C CA . ILE C 1 55 ? -35.006 4.540 15.231 1.00 47.62 54 ILE C CA 1
ATOM 3912 C C . ILE C 1 55 ? -34.908 5.003 16.684 1.00 46.84 54 ILE C C 1
ATOM 3913 O O . ILE C 1 55 ? -33.811 5.193 17.213 1.00 44.18 54 ILE C O 1
ATOM 3918 N N . GLN C 1 56 ? -36.064 5.181 17.320 1.00 45.82 55 GLN C N 1
ATOM 3919 C CA . GLN C 1 56 ? -36.134 5.655 18.693 1.00 39.73 55 GLN C CA 1
ATOM 3920 C C . GLN C 1 56 ? -36.808 4.604 19.563 1.00 35.63 55 GLN C C 1
ATOM 3921 O O . GLN C 1 56 ? -36.764 4.679 20.793 1.00 34.06 55 GLN C O 1
ATOM 3927 N N . MET C 1 57 ? -37.451 3.634 18.915 1.00 36.07 56 MET C N 1
ATOM 3928 C CA . MET C 1 57 ? -38.119 2.536 19.620 1.00 39.21 56 MET C CA 1
ATOM 3929 C C . MET C 1 57 ? -38.097 1.238 18.813 1.00 43.90 56 MET C C 1
ATOM 3930 O O . MET C 1 57 ? -38.353 1.238 17.609 1.00 42.39 56 MET C O 1
ATOM 3935 N N . LEU C 1 58 ? -37.780 0.136 19.485 1.00 39.46 57 LEU C N 1
ATOM 3936 C CA . LEU C 1 58 ? -37.877 -1.172 18.875 1.00 37.24 57 LEU C CA 1
ATOM 3937 C C . LEU C 1 58 ? -38.993 -1.923 19.566 1.00 40.08 57 LEU C C 1
ATOM 3938 O O . LEU C 1 58 ? -38.939 -2.125 20.778 1.00 38.62 57 LEU C O 1
ATOM 3943 N N . VAL C 1 59 ? -40.018 -2.308 18.807 1.00 42.06 58 VAL C N 1
ATOM 3944 C CA . VAL C 1 59 ? -41.057 -3.198 19.328 1.00 41.13 58 VAL C CA 1
ATOM 3945 C C . VAL C 1 59 ? -40.686 -4.645 19.022 1.00 44.15 58 VAL C C 1
ATOM 3946 O O . VAL C 1 59 ? -40.713 -5.072 17.864 1.00 41.52 58 VAL C O 1
ATOM 3950 N N . ILE C 1 60 ? -40.343 -5.390 20.070 1.00 43.64 59 ILE C N 1
ATOM 3951 C CA . ILE C 1 60 ? -39.814 -6.738 19.928 1.00 43.22 59 ILE C CA 1
ATOM 3952 C C . ILE C 1 60 ? -40.914 -7.765 20.112 1.00 42.17 59 ILE C C 1
ATOM 3953 O O . ILE C 1 60 ? -41.520 -7.847 21.174 1.00 45.77 59 ILE C O 1
ATOM 3958 N N . ASP C 1 61 ? -41.168 -8.543 19.064 1.00 45.38 60 ASP C N 1
ATOM 3959 C CA . ASP C 1 61 ? -42.221 -9.557 19.071 1.00 49.61 60 ASP C CA 1
ATOM 3960 C C . ASP C 1 61 ? -41.719 -10.913 19.583 1.00 55.07 60 ASP C C 1
ATOM 3961 O O . ASP C 1 61 ? -41.210 -11.729 18.808 1.00 54.14 60 ASP C O 1
ATOM 3966 N N . TYR C 1 62 ? -41.892 -11.157 20.881 1.00 54.96 61 TYR C N 1
ATOM 3967 C CA . TYR C 1 62 ? -41.253 -12.294 21.546 1.00 55.45 61 TYR C CA 1
ATOM 3968 C C . TYR C 1 62 ? -41.668 -13.652 20.977 1.00 62.33 61 TYR C C 1
ATOM 3969 O O . TYR C 1 62 ? -40.974 -14.654 21.175 1.00 60.94 61 TYR C O 1
ATOM 3978 N N . SER C 1 63 ? -42.792 -13.684 20.267 1.00 59.77 62 SER C N 1
ATOM 3979 C CA . SER C 1 63 ? -43.272 -14.929 19.679 1.00 60.40 62 SER C CA 1
ATOM 3980 C C . SER C 1 63 ? -42.481 -15.307 18.423 1.00 62.32 62 SER C C 1
ATOM 3981 O O . SER C 1 63 ? -42.492 -16.464 18.004 1.00 61.91 62 SER C O 1
ATOM 3984 N N . ARG C 1 64 ? -41.790 -14.331 17.836 1.00 61.76 63 ARG C N 1
ATOM 3985 C CA . ARG C 1 64 ? -40.966 -14.574 16.650 1.00 61.94 63 ARG C CA 1
ATOM 3986 C C . ARG C 1 64 ? -39.469 -14.507 16.969 1.00 59.58 63 ARG C C 1
ATOM 3987 O O . ARG C 1 64 ? -38.642 -14.332 16.079 1.00 59.73 63 ARG C O 1
ATOM 3995 N N . ILE C 1 65 ? -39.117 -14.657 18.239 1.00 63.45 64 ILE C N 1
ATOM 3996 C CA . ILE C 1 65 ? -37.718 -14.547 18.644 1.00 64.18 64 ILE C CA 1
ATOM 3997 C C . ILE C 1 65 ? -37.061 -15.912 18.906 1.00 63.96 64 ILE C C 1
ATOM 3998 O O . ILE C 1 65 ? -37.697 -16.839 19.417 1.00 59.93 64 ILE C O 1
ATOM 4003 N N . SER C 1 66 ? -35.789 -16.023 18.533 1.00 65.99 65 SER C N 1
ATOM 4004 C CA . SER C 1 66 ? -35.014 -17.245 18.736 1.00 69.10 65 SER C CA 1
ATOM 4005 C C . SER C 1 66 ? -33.549 -16.906 19.003 1.00 71.27 65 SER C C 1
ATOM 4006 O O . SER C 1 66 ? -33.107 -15.788 18.742 1.00 68.29 65 SER C O 1
ATOM 4009 N N . ASP C 1 67 ? -32.795 -17.874 19.510 1.00 71.31 66 ASP C N 1
ATOM 4010 C CA . ASP C 1 67 ? -31.449 -17.603 20.006 1.00 68.42 66 ASP C CA 1
ATOM 4011 C C . ASP C 1 67 ? -30.416 -17.209 18.945 1.00 70.08 66 ASP C C 1
ATOM 4012 O O . ASP C 1 67 ? -29.464 -16.487 19.245 1.00 67.06 66 ASP C O 1
ATOM 4017 N N . ASP C 1 68 ? -30.592 -17.671 17.711 1.00 71.82 67 ASP C N 1
ATOM 4018 C CA . ASP C 1 68 ? -29.623 -17.346 16.665 1.00 72.73 67 ASP C CA 1
ATOM 4019 C C . ASP C 1 68 ? -29.697 -15.891 16.176 1.00 72.50 67 ASP C C 1
ATOM 4020 O O . ASP C 1 68 ? -28.715 -15.359 15.643 1.00 77.23 67 ASP C O 1
ATOM 4025 N N . VAL C 1 69 ? -30.842 -15.241 16.374 1.00 66.03 68 VAL C N 1
ATOM 4026 C CA . VAL C 1 69 ? -30.983 -13.838 15.974 1.00 65.95 68 VAL C CA 1
ATOM 4027 C C . VAL C 1 69 ? -30.504 -12.841 17.040 1.00 63.40 68 VAL C C 1
ATOM 4028 O O . VAL C 1 69 ? -30.389 -11.648 16.768 1.00 63.07 68 VAL C O 1
ATOM 4032 N N . LEU C 1 70 ? -30.196 -13.336 18.237 1.00 62.87 69 LEU C N 1
ATOM 4033 C CA . LEU C 1 70 ? -29.849 -12.475 19.369 1.00 57.28 69 LEU C CA 1
ATOM 4034 C C . LEU C 1 70 ? -28.511 -11.741 19.247 1.00 57.29 69 LEU C C 1
ATOM 4035 O O . LEU C 1 70 ? -28.366 -10.632 19.748 1.00 62.85 69 LEU C O 1
ATOM 4040 N N . THR C 1 71 ? -27.527 -12.356 18.608 1.00 59.98 70 THR C N 1
ATOM 4041 C CA . THR C 1 71 ? -26.257 -11.674 18.405 1.00 63.66 70 THR C CA 1
ATOM 4042 C C . THR C 1 71 ? -26.446 -10.568 17.387 1.00 62.48 70 THR C C 1
ATOM 4043 O O . THR C 1 71 ? -25.867 -9.487 17.510 1.00 60.04 70 THR C O 1
ATOM 4047 N N . ASP C 1 72 ? -27.260 -10.855 16.374 1.00 66.61 71 ASP C N 1
ATOM 4048 C CA . ASP C 1 72 ? -27.567 -9.886 15.328 1.00 66.63 71 ASP C CA 1
ATOM 4049 C C . ASP C 1 72 ? -28.314 -8.695 15.919 1.00 60.44 71 ASP C C 1
ATOM 4050 O O . ASP C 1 72 ? -28.019 -7.545 15.584 1.00 54.98 71 ASP C O 1
ATOM 4055 N N . TYR C 1 73 ? -29.271 -8.970 16.804 1.00 55.13 72 TYR C N 1
ATOM 4056 C CA . TYR C 1 73 ? -29.965 -7.896 17.496 1.00 53.67 72 TYR C CA 1
ATOM 4057 C C . TYR C 1 73 ? -28.989 -7.046 18.320 1.00 58.18 72 TYR C C 1
ATOM 4058 O O . TYR C 1 73 ? -28.952 -5.816 18.190 1.00 57.62 72 TYR C O 1
ATOM 4067 N N . SER C 1 74 ? -28.198 -7.705 19.164 1.00 55.87 73 SER C N 1
ATOM 4068 C CA . SER C 1 74 ? -27.349 -6.998 20.110 1.00 54.45 73 SER C CA 1
ATOM 4069 C C . SER C 1 74 ? -26.356 -6.062 19.424 1.00 54.49 73 SER C C 1
ATOM 4070 O O . SER C 1 74 ? -26.060 -4.982 19.941 1.00 55.07 73 SER C O 1
ATOM 4073 N N . SER C 1 75 ? -25.853 -6.467 18.261 1.00 54.47 74 SER C N 1
ATOM 4074 C CA . SER C 1 75 ? -24.902 -5.638 17.524 1.00 56.16 74 SER C CA 1
ATOM 4075 C C . SER C 1 75 ? -25.624 -4.591 16.690 1.00 57.58 74 SER C C 1
ATOM 4076 O O . SER C 1 75 ? -25.078 -3.516 16.432 1.00 57.39 74 SER C O 1
ATOM 4079 N N . PHE C 1 76 ? -26.851 -4.906 16.275 1.00 58.79 75 PHE C N 1
ATOM 4080 C CA . PHE C 1 76 ? -27.693 -3.938 15.574 1.00 56.60 75 PHE C CA 1
ATOM 4081 C C . PHE C 1 76 ? -28.044 -2.788 16.497 1.00 54.04 75 PHE C C 1
ATOM 4082 O O . PHE C 1 76 ? -27.971 -1.621 16.112 1.00 54.14 75 PHE C O 1
ATOM 4090 N N . LYS C 1 77 ? -28.427 -3.125 17.723 1.00 53.42 76 LYS C N 1
ATOM 4091 C CA . LYS C 1 77 ? -28.815 -2.109 18.690 1.00 56.03 76 LYS C CA 1
ATOM 4092 C C . LYS C 1 77 ? -27.621 -1.216 19.039 1.00 56.36 76 LYS C C 1
ATOM 4093 O O . LYS C 1 77 ? -27.713 0.011 18.970 1.00 55.07 76 LYS C O 1
ATOM 4099 N N . HIS C 1 78 ? -26.495 -1.833 19.382 1.00 55.24 77 HIS C N 1
ATOM 4100 C CA . HIS C 1 78 ? -25.306 -1.076 19.748 1.00 56.60 77 HIS C CA 1
ATOM 4101 C C . HIS C 1 78 ? -24.826 -0.175 18.610 1.00 58.26 77 HIS C C 1
ATOM 4102 O O . HIS C 1 78 ? -24.338 0.935 18.844 1.00 56.41 77 HIS C O 1
ATOM 4109 N N . ILE C 1 79 ? -24.968 -0.649 17.378 1.00 54.21 78 ILE C N 1
ATOM 4110 C CA . ILE C 1 79 ? -24.449 0.095 16.239 1.00 55.61 78 ILE C CA 1
ATOM 4111 C C . ILE C 1 79 ? -25.326 1.281 15.829 1.00 59.68 78 ILE C C 1
ATOM 4112 O O . ILE C 1 79 ? -24.895 2.439 15.890 1.00 61.78 78 ILE C O 1
ATOM 4117 N N . SER C 1 80 ? -26.556 0.996 15.419 1.00 60.43 79 SER C N 1
ATOM 4118 C CA . SER C 1 80 ? -27.422 2.026 14.849 1.00 57.59 79 SER C CA 1
ATOM 4119 C C . SER C 1 80 ? -28.221 2.822 15.882 1.00 56.54 79 SER C C 1
ATOM 4120 O O . SER C 1 80 ? -28.326 4.047 15.775 1.00 60.92 79 SER C O 1
ATOM 4123 N N . CYS C 1 81 ? -28.769 2.137 16.883 1.00 50.21 80 CYS C N 1
ATOM 4124 C CA . CYS C 1 81 ? -29.680 2.787 17.822 1.00 47.93 80 CYS C CA 1
ATOM 4125 C C . CYS C 1 81 ? -29.496 2.352 19.273 1.00 50.29 80 CYS C C 1
ATOM 4126 O O . CYS C 1 81 ? -30.392 1.748 19.861 1.00 50.35 80 CYS C O 1
ATOM 4129 N N . PRO C 1 82 ? -28.335 2.662 19.863 1.00 51.75 81 PRO C N 1
ATOM 4130 C CA . PRO C 1 82 ? -28.064 2.241 21.241 1.00 48.98 81 PRO C CA 1
ATOM 4131 C C . PRO C 1 82 ? -29.026 2.870 22.246 1.00 50.81 81 PRO C C 1
ATOM 4132 O O . PRO C 1 82 ? -29.281 2.267 23.284 1.00 55.91 81 PRO C O 1
ATOM 4136 N N . ASP C 1 83 ? -29.554 4.053 21.942 1.00 50.70 82 ASP C N 1
ATOM 4137 C CA . ASP C 1 83 ? -30.405 4.775 22.888 1.00 50.66 82 ASP C CA 1
ATOM 4138 C C . ASP C 1 83 ? -31.902 4.480 22.734 1.00 47.35 82 ASP C C 1
ATOM 4139 O O . ASP C 1 83 ? -32.708 4.863 23.580 1.00 47.19 82 ASP C O 1
ATOM 4144 N N . ALA C 1 84 ? -32.271 3.800 21.655 1.00 46.36 83 ALA C N 1
ATOM 4145 C CA . ALA C 1 84 ? -33.670 3.482 21.407 1.00 42.77 83 ALA C CA 1
ATOM 4146 C C . ALA C 1 84 ? -34.274 2.690 22.560 1.00 39.89 83 ALA C C 1
ATOM 4147 O O . ALA C 1 84 ? -33.621 1.821 23.135 1.00 39.21 83 ALA C O 1
ATOM 4149 N N . LYS C 1 85 ? -35.515 3.015 22.906 1.00 38.63 84 LYS C N 1
ATOM 4150 C CA . LYS C 1 85 ? -36.242 2.265 23.915 1.00 39.42 84 LYS C CA 1
ATOM 4151 C C . LYS C 1 85 ? -36.565 0.896 23.355 1.00 40.51 84 LYS C C 1
ATOM 4152 O O . LYS C 1 85 ? -36.607 0.710 22.141 1.00 40.22 84 LYS C O 1
ATOM 4158 N N . GLU C 1 86 ? -36.822 -0.053 24.246 1.00 39.14 85 GLU C N 1
ATOM 4159 C CA . GLU C 1 86 ? -37.242 -1.381 23.835 1.00 40.33 85 GLU C CA 1
ATOM 4160 C C . GLU C 1 86 ? -38.561 -1.768 24.501 1.00 39.21 85 GLU C C 1
ATOM 4161 O O . GLU C 1 86 ? -38.714 -1.667 25.719 1.00 39.52 85 GLU C O 1
ATOM 4167 N N . VAL C 1 87 ? -39.515 -2.206 23.688 1.00 37.43 86 VAL C N 1
ATOM 4168 C CA . VAL C 1 87 ? -40.807 -2.652 24.183 1.00 39.32 86 VAL C CA 1
ATOM 4169 C C . VAL C 1 87 ? -41.046 -4.022 23.608 1.00 40.31 86 VAL C C 1
ATOM 4170 O O . VAL C 1 87 ? -40.926 -4.210 22.399 1.00 43.23 86 VAL C O 1
ATOM 4174 N N . ILE C 1 88 ? -41.383 -4.986 24.454 1.00 36.94 87 ILE C N 1
ATOM 4175 C CA . ILE C 1 88 ? -41.632 -6.329 23.945 1.00 40.71 87 ILE C CA 1
ATOM 4176 C C . ILE C 1 88 ? -43.118 -6.661 23.998 1.00 42.28 87 ILE C C 1
ATOM 4177 O O . ILE C 1 88 ? -43.806 -6.340 24.969 1.00 44.16 87 ILE C O 1
ATOM 4182 N N . ILE C 1 89 ? -43.615 -7.277 22.930 1.00 45.25 88 ILE C N 1
ATOM 4183 C CA . ILE C 1 89 ? -45.007 -7.714 22.872 1.00 45.30 88 ILE C CA 1
ATOM 4184 C C . ILE C 1 89 ? -45.051 -9.229 22.739 1.00 46.95 88 ILE C C 1
ATOM 4185 O O . ILE C 1 89 ? -44.076 -9.845 22.301 1.00 46.50 88 ILE C O 1
ATOM 4190 N N . ASN C 1 90 ? -46.183 -9.816 23.121 1.00 48.74 89 ASN C N 1
ATOM 4191 C CA . ASN C 1 90 ? -46.395 -11.265 23.046 1.00 49.86 89 ASN C CA 1
ATOM 4192 C C . ASN C 1 90 ? -45.502 -12.087 23.985 1.00 54.63 89 ASN C C 1
ATOM 4193 O O . ASN C 1 90 ? -45.152 -13.230 23.684 1.00 58.19 89 ASN C O 1
ATOM 4198 N N . CYS C 1 91 ? -45.154 -11.495 25.125 1.00 50.91 90 CYS C N 1
ATOM 4199 C CA . CYS C 1 91 ? -44.352 -12.153 26.149 1.00 51.34 90 CYS C CA 1
ATOM 4200 C C . CYS C 1 91 ? -45.169 -13.223 26.884 1.00 53.28 90 CYS C C 1
ATOM 4201 O O . CYS C 1 91 ? -46.358 -13.036 27.120 1.00 53.15 90 CYS C O 1
ATOM 4204 N N . PRO C 1 92 ? -44.534 -14.353 27.244 1.00 56.32 91 PRO C N 1
ATOM 4205 C CA . PRO C 1 92 ? -45.224 -15.357 28.064 1.00 54.72 91 PRO C CA 1
ATOM 4206 C C . PRO C 1 92 ? -45.496 -14.817 29.472 1.00 58.98 91 PRO C C 1
ATOM 4207 O O . PRO C 1 92 ? -44.716 -13.985 29.934 1.00 58.66 91 PRO C O 1
ATOM 4211 N N . GLN C 1 93 ? -46.566 -15.262 30.135 1.00 60.30 92 GLN C N 1
ATOM 4212 C CA . GLN C 1 93 ? -46.811 -14.882 31.532 1.00 60.72 92 GLN C CA 1
ATOM 4213 C C . GLN C 1 93 ? -45.707 -15.478 32.379 1.00 58.97 92 GLN C C 1
ATOM 4214 O O . GLN C 1 93 ? -45.076 -14.811 33.186 1.00 63.56 92 GLN C O 1
ATOM 4220 N N . ASP C 1 94 ? -45.486 -16.761 32.158 1.00 59.98 93 ASP C N 1
ATOM 4221 C CA . ASP C 1 94 ? -44.514 -17.559 32.876 1.00 63.84 93 ASP C CA 1
ATOM 4222 C C . ASP C 1 94 ? -43.078 -17.270 32.427 1.00 70.76 93 ASP C C 1
ATOM 4223 O O . ASP C 1 94 ? -42.350 -18.187 32.044 1.00 77.36 93 ASP C O 1
ATOM 4228 N N . ILE C 1 95 ? -42.660 -16.008 32.473 1.00 65.71 94 ILE C N 1
ATOM 4229 C CA . ILE C 1 95 ? -41.356 -15.638 31.921 1.00 66.22 94 ILE C CA 1
ATOM 4230 C C . ILE C 1 95 ? -40.393 -15.181 33.018 1.00 71.31 94 ILE C C 1
ATOM 4231 O O . ILE C 1 95 ? -40.777 -14.436 33.923 1.00 74.76 94 ILE C O 1
ATOM 4236 N N . GLU C 1 96 ? -39.148 -15.644 32.945 1.00 71.05 95 GLU C N 1
ATOM 4237 C CA . GLU C 1 96 ? -38.177 -15.372 34.002 1.00 72.38 95 GLU C CA 1
ATOM 4238 C C . GLU C 1 96 ? -37.674 -13.932 33.942 1.00 71.31 95 GLU C C 1
ATOM 4239 O O . GLU C 1 96 ? -37.043 -13.517 32.969 1.00 66.28 95 GLU C O 1
ATOM 4245 N N . HIS C 1 97 ? -37.962 -13.179 34.998 1.00 72.25 96 HIS C N 1
ATOM 4246 C CA . HIS C 1 97 ? -37.591 -11.773 35.068 1.00 70.45 96 HIS C CA 1
ATOM 4247 C C . HIS C 1 97 ? -36.144 -11.531 34.646 1.00 71.02 96 HIS C C 1
ATOM 4248 O O . HIS C 1 97 ? -35.857 -10.569 33.933 1.00 68.03 96 HIS C O 1
ATOM 4255 N N . LYS C 1 98 ? -35.240 -12.409 35.076 1.00 75.10 97 LYS C N 1
ATOM 4256 C CA . LYS C 1 98 ? -33.809 -12.230 34.813 1.00 76.43 97 LYS C CA 1
ATOM 4257 C C . LYS C 1 98 ? -33.460 -12.264 33.320 1.00 72.34 97 LYS C C 1
ATOM 4258 O O . LYS C 1 98 ? -32.427 -11.728 32.904 1.00 66.53 97 LYS C O 1
ATOM 4264 N N . LEU C 1 99 ? -34.317 -12.901 32.525 1.00 74.44 98 LEU C N 1
ATOM 4265 C CA . LEU C 1 99 ? -34.108 -12.993 31.080 1.00 73.51 98 LEU C CA 1
ATOM 4266 C C . LEU C 1 99 ? -34.416 -11.668 30.382 1.00 68.91 98 LEU C C 1
ATOM 4267 O O . LEU C 1 99 ? -33.797 -11.330 29.370 1.00 70.94 98 LEU C O 1
ATOM 4272 N N . LEU C 1 100 ? -35.373 -10.924 30.929 1.00 61.77 99 LEU C N 1
ATOM 4273 C CA . LEU C 1 100 ? -35.747 -9.627 30.385 1.00 57.58 99 LEU C CA 1
ATOM 4274 C C . LEU C 1 100 ? -34.636 -8.570 30.499 1.00 62.22 99 LEU C C 1
ATOM 4275 O O . LEU C 1 100 ? -34.664 -7.560 29.791 1.00 58.36 99 LEU C O 1
ATOM 4280 N N . PHE C 1 101 ? -33.662 -8.802 31.379 1.00 61.14 100 PHE C N 1
ATOM 4281 C CA . PHE C 1 101 ? -32.604 -7.821 31.618 1.00 56.64 100 PHE C CA 1
ATOM 4282 C C . PHE C 1 101 ? -31.638 -7.657 30.449 1.00 61.57 100 PHE C C 1
ATOM 4283 O O . PHE C 1 101 ? -30.880 -6.687 30.415 1.00 62.15 100 PHE C O 1
ATOM 4291 N N . LYS C 1 102 ? -31.638 -8.599 29.506 1.00 61.41 101 LYS C N 1
ATOM 4292 C CA . LYS C 1 102 ? -30.716 -8.511 28.369 1.00 60.66 101 LYS C CA 1
ATOM 4293 C C . LYS C 1 102 ? -31.088 -7.330 27.469 1.00 61.98 101 LYS C C 1
ATOM 4294 O O . LYS C 1 102 ? -30.260 -6.829 26.703 1.00 63.85 101 LYS C O 1
ATOM 4300 N N . TRP C 1 103 ? -32.345 -6.896 27.573 1.00 61.05 102 TRP C N 1
ATOM 4301 C CA . TRP C 1 103 ? -32.817 -5.687 26.904 1.00 57.98 102 TRP C CA 1
ATOM 4302 C C . TRP C 1 103 ? -32.450 -4.483 27.768 1.00 54.49 102 TRP C C 1
ATOM 4303 O O . TRP C 1 103 ? -33.108 -4.192 28.767 1.00 50.65 102 TRP C O 1
ATOM 4314 N N . ASN C 1 104 ? -31.385 -3.791 27.382 1.00 55.20 103 ASN C N 1
ATOM 4315 C CA . ASN C 1 104 ? -30.825 -2.733 28.210 1.00 53.60 103 ASN C CA 1
ATOM 4316 C C . ASN C 1 104 ? -31.733 -1.523 28.375 1.00 54.62 103 ASN C C 1
ATOM 4317 O O . ASN C 1 104 ? -31.707 -0.855 29.412 1.00 53.71 103 ASN C O 1
ATOM 4322 N N . ASN C 1 105 ? -32.535 -1.243 27.354 1.00 52.43 104 ASN C N 1
ATOM 4323 C CA . ASN C 1 105 ? -33.433 -0.100 27.387 1.00 44.18 104 ASN C CA 1
ATOM 4324 C C . ASN C 1 105 ? -34.893 -0.489 27.527 1.00 43.38 104 ASN C C 1
ATOM 4325 O O . ASN C 1 105 ? -35.773 0.246 27.079 1.00 44.72 104 ASN C O 1
ATOM 4330 N N . LEU C 1 106 ? -35.144 -1.633 28.159 1.00 41.02 105 LEU C N 1
ATOM 4331 C CA . LEU C 1 106 ? -36.504 -2.130 28.338 1.00 42.69 105 LEU C CA 1
ATOM 4332 C C . LEU C 1 106 ? -37.418 -1.093 29.004 1.00 41.92 105 LEU C C 1
ATOM 4333 O O . LEU C 1 106 ? -37.197 -0.703 30.150 1.00 39.43 105 LEU C O 1
ATOM 4338 N N . ALA C 1 107 ? -38.448 -0.660 28.280 1.00 42.28 106 ALA C N 1
ATOM 4339 C CA . ALA C 1 107 ? -39.372 0.357 28.780 1.00 41.71 106 ALA C CA 1
ATOM 4340 C C . ALA C 1 107 ? -40.715 -0.244 29.161 1.00 41.12 106 ALA C C 1
ATOM 4341 O O . ALA C 1 107 ? -41.393 0.256 30.063 1.00 38.58 106 ALA C O 1
ATOM 4343 N N . GLY C 1 108 ? -41.095 -1.317 28.471 1.00 41.15 107 GLY C N 1
ATOM 4344 C CA . GLY C 1 108 ? -42.394 -1.929 28.688 1.00 38.17 107 GLY C CA 1
ATOM 4345 C C . GLY C 1 108 ? -42.521 -3.341 28.150 1.00 39.06 107 GLY C C 1
ATOM 4346 O O . GLY C 1 108 ? -41.901 -3.710 27.146 1.00 37.86 107 GLY C O 1
ATOM 4347 N N . VAL C 1 109 ? -43.337 -4.134 28.835 1.00 40.71 108 VAL C N 1
ATOM 4348 C CA . VAL C 1 109 ? -43.625 -5.497 28.417 1.00 42.40 108 VAL C CA 1
ATOM 4349 C C . VAL C 1 109 ? -45.129 -5.686 28.253 1.00 41.12 108 VAL C C 1
ATOM 4350 O O . VAL C 1 109 ? -45.914 -5.370 29.157 1.00 38.70 108 VAL C O 1
ATOM 4354 N N . PHE C 1 110 ? -45.523 -6.185 27.084 1.00 44.11 109 PHE C N 1
ATOM 4355 C CA . PHE C 1 110 ? -46.915 -6.543 26.829 1.00 45.53 109 PHE C CA 1
ATOM 4356 C C . PHE C 1 110 ? -46.986 -8.047 26.637 1.00 44.94 109 PHE C C 1
ATOM 4357 O O . PHE C 1 110 ? -46.121 -8.631 25.982 1.00 44.99 109 PHE C O 1
ATOM 4365 N N . TYR C 1 111 ? -47.997 -8.671 27.234 1.00 44.57 110 TYR C N 1
ATOM 4366 C CA . TYR C 1 111 ? -48.056 -10.130 27.311 1.00 48.18 110 TYR C CA 1
ATOM 4367 C C . TYR C 1 111 ? -48.901 -10.794 26.227 1.00 53.03 110 TYR C C 1
ATOM 4368 O O . TYR C 1 111 ? -49.743 -10.152 25.593 1.00 53.50 110 TYR C O 1
ATOM 4377 N N . ILE C 1 112 ? -48.655 -12.088 26.029 1.00 54.22 111 ILE C N 1
ATOM 4378 C CA . ILE C 1 112 ? -49.290 -12.865 24.969 1.00 56.73 111 ILE C CA 1
ATOM 4379 C C . ILE C 1 112 ? -50.817 -12.750 24.956 1.00 56.48 111 ILE C C 1
ATOM 4380 O O . ILE C 1 112 ? -51.442 -12.924 23.913 1.00 57.05 111 ILE C O 1
ATOM 4385 N N . ASP C 1 113 ? -51.417 -12.450 26.103 1.00 57.31 112 ASP C N 1
ATOM 4386 C CA . ASP C 1 113 ? -52.874 -12.377 26.179 1.00 58.18 112 ASP C CA 1
ATOM 4387 C C . ASP C 1 113 ? -53.416 -11.004 26.598 1.00 55.13 112 ASP C C 1
ATOM 4388 O O . ASP C 1 113 ? -54.481 -10.902 27.217 1.00 51.99 112 ASP C O 1
ATOM 4393 N N . ASP C 1 114 ? -52.686 -9.952 26.244 1.00 51.72 113 ASP C N 1
ATOM 4394 C CA . ASP C 1 114 ? -53.206 -8.595 26.373 1.00 54.95 113 ASP C CA 1
ATOM 4395 C C . ASP C 1 114 ? -54.178 -8.244 25.229 1.00 53.98 113 ASP C C 1
ATOM 4396 O O . ASP C 1 114 ? -54.055 -8.758 24.114 1.00 56.80 113 ASP C O 1
ATOM 4401 N N . ASP C 1 115 ? -55.152 -7.384 25.517 1.00 45.91 114 ASP C N 1
ATOM 4402 C CA . ASP C 1 115 ? -56.036 -6.856 24.491 1.00 36.63 114 ASP C CA 1
ATOM 4403 C C . ASP C 1 115 ? -55.526 -5.506 24.023 1.00 43.53 114 ASP C C 1
ATOM 4404 O O . ASP C 1 115 ? -54.502 -5.018 24.509 1.00 44.00 114 ASP C O 1
ATOM 4409 N N . MET C 1 116 ? -56.242 -4.889 23.092 1.00 43.45 115 MET C N 1
ATOM 4410 C CA . MET C 1 116 ? -55.750 -3.658 22.474 1.00 47.00 115 MET C CA 1
ATOM 4411 C C . MET C 1 116 ? -55.886 -2.437 23.375 1.00 47.78 115 MET C C 1
ATOM 4412 O O . MET C 1 116 ? -55.106 -1.495 23.264 1.00 44.49 115 MET C O 1
ATOM 4417 N N . ASP C 1 117 ? -56.877 -2.451 24.258 1.00 47.36 116 ASP C N 1
ATOM 4418 C CA . ASP C 1 117 ? -56.998 -1.393 25.248 1.00 48.03 116 ASP C CA 1
ATOM 4419 C C . ASP C 1 117 ? -55.690 -1.263 26.015 1.00 49.10 116 ASP C C 1
ATOM 4420 O O . ASP C 1 117 ? -55.131 -0.169 26.116 1.00 46.53 116 ASP C O 1
ATOM 4425 N N . THR C 1 118 ? -55.201 -2.383 26.550 1.00 48.16 117 THR C N 1
ATOM 4426 C CA . THR C 1 118 ? -53.970 -2.374 27.332 1.00 41.66 117 THR C CA 1
ATOM 4427 C C . THR C 1 118 ? -52.759 -1.928 26.497 1.00 43.50 117 THR C C 1
ATOM 4428 O O . THR C 1 118 ? -51.964 -1.106 26.952 1.00 42.82 117 THR C O 1
ATOM 4432 N N . LEU C 1 119 ? -52.632 -2.436 25.273 1.00 42.58 118 LEU C N 1
ATOM 4433 C CA . LEU C 1 119 ? -51.500 -2.057 24.426 1.00 38.71 118 LEU C CA 1
ATOM 4434 C C . LEU C 1 119 ? -51.436 -0.550 24.140 1.00 39.10 118 LEU C C 1
ATOM 4435 O O . LEU C 1 119 ? -50.350 0.024 24.098 1.00 40.70 118 LEU C O 1
ATOM 4440 N N . ILE C 1 120 ? -52.593 0.079 23.936 1.00 39.00 119 ILE C N 1
ATOM 4441 C CA . ILE C 1 120 ? -52.651 1.495 23.579 1.00 36.59 119 ILE C CA 1
ATOM 4442 C C . ILE C 1 120 ? -52.429 2.339 24.822 1.00 38.41 119 ILE C C 1
ATOM 4443 O O . ILE C 1 120 ? -51.696 3.327 24.786 1.00 39.56 119 ILE C O 1
ATOM 4448 N N . LYS C 1 121 ? -53.065 1.948 25.919 1.00 34.18 120 LYS C N 1
ATOM 4449 C CA . LYS C 1 121 ? -52.856 2.617 27.195 1.00 34.80 120 LYS C CA 1
ATOM 4450 C C . LYS C 1 121 ? -51.371 2.594 27.571 1.00 36.46 120 LYS C C 1
ATOM 4451 O O . LYS C 1 121 ? -50.757 3.635 27.796 1.00 34.26 120 LYS C O 1
ATOM 4457 N N . GLY C 1 122 ? -50.794 1.400 27.625 1.00 37.10 121 GLY C N 1
ATOM 4458 C CA . GLY C 1 122 ? -49.393 1.249 27.963 1.00 34.59 121 GLY C CA 1
ATOM 4459 C C . GLY C 1 122 ? -48.475 1.978 27.001 1.00 37.04 121 GLY C C 1
ATOM 4460 O O . GLY C 1 122 ? -47.541 2.676 27.420 1.00 34.24 121 GLY C O 1
ATOM 4461 N N . MET C 1 123 ? -48.733 1.820 25.704 1.00 35.62 122 MET C N 1
ATOM 4462 C CA . MET C 1 123 ? -47.891 2.457 24.695 1.00 35.55 122 MET C CA 1
ATOM 4463 C C . MET C 1 123 ? -47.921 3.977 24.829 1.00 35.08 122 MET C C 1
ATOM 4464 O O . MET C 1 123 ? -46.897 4.642 24.684 1.00 31.27 122 MET C O 1
ATOM 4469 N N . SER C 1 124 ? -49.093 4.522 25.131 1.00 34.44 123 SER C N 1
ATOM 4470 C CA . SER C 1 124 ? -49.223 5.962 25.279 1.00 35.31 123 SER C CA 1
ATOM 4471 C C . SER C 1 124 ? -48.462 6.467 26.504 1.00 35.41 123 SER C C 1
ATOM 4472 O O . SER C 1 124 ? -47.989 7.612 26.526 1.00 34.49 123 SER C O 1
ATOM 4475 N N . LYS C 1 125 ? -48.359 5.618 27.523 1.00 32.81 124 LYS C N 1
ATOM 4476 C CA . LYS C 1 125 ? -47.640 5.984 28.741 1.00 38.54 124 LYS C CA 1
ATOM 4477 C C . LYS C 1 125 ? -46.135 5.963 28.477 1.00 38.42 124 LYS C C 1
ATOM 4478 O O . LYS C 1 125 ? -45.418 6.914 28.824 1.00 34.33 124 LYS C O 1
ATOM 4484 N N . ILE C 1 126 ? -45.668 4.880 27.855 1.00 32.03 125 ILE C N 1
ATOM 4485 C CA . ILE C 1 126 ? -44.282 4.797 27.427 1.00 31.32 125 ILE C CA 1
ATOM 4486 C C . ILE C 1 126 ? -43.889 6.005 26.566 1.00 32.87 125 ILE C C 1
ATOM 4487 O O . ILE C 1 126 ? -42.839 6.609 26.781 1.00 37.40 125 ILE C O 1
ATOM 4492 N N . LEU C 1 127 ? -44.724 6.378 25.603 1.00 32.85 126 LEU C N 1
ATOM 4493 C CA . LEU C 1 127 ? -44.401 7.538 24.775 1.00 31.05 126 LEU C CA 1
ATOM 4494 C C . LEU C 1 127 ? -44.269 8.828 25.588 1.00 33.20 126 LEU C C 1
ATOM 4495 O O . LEU C 1 127 ? -43.545 9.746 25.189 1.00 36.16 126 LEU C O 1
ATOM 4500 N N . GLN C 1 128 ? -44.940 8.884 26.736 1.00 33.34 127 GLN C N 1
ATOM 4501 C CA . GLN C 1 128 ? -44.769 9.993 27.676 1.00 33.97 127 GLN C CA 1
ATOM 4502 C C . GLN C 1 128 ? -43.596 9.782 28.650 1.00 39.98 127 GLN C C 1
ATOM 4503 O O . GLN C 1 128 ? -43.490 10.474 29.665 1.00 39.83 127 GLN C O 1
ATOM 4509 N N . ASP C 1 129 ? -42.725 8.825 28.325 1.00 38.95 128 ASP C N 1
ATOM 4510 C CA . ASP C 1 129 ? -41.542 8.484 29.130 1.00 36.49 128 ASP C CA 1
ATOM 4511 C C . ASP C 1 129 ? -41.857 7.827 30.461 1.00 36.05 128 ASP C C 1
ATOM 4512 O O . ASP C 1 129 ? -41.057 7.901 31.391 1.00 35.46 128 ASP C O 1
ATOM 4517 N N . GLU C 1 130 ? -43.016 7.179 30.543 1.00 35.34 129 GLU C N 1
ATOM 4518 C CA . GLU C 1 130 ? -43.337 6.307 31.666 1.00 35.37 129 GLU C CA 1
ATOM 4519 C C . GLU C 1 130 ? -42.933 4.868 31.316 1.00 38.66 129 GLU C C 1
ATOM 4520 O O . GLU C 1 130 ? -42.649 4.564 30.153 1.00 33.50 129 GLU C O 1
ATOM 4526 N N . MET C 1 131 ? -42.890 3.989 32.315 1.00 40.79 130 MET C N 1
ATOM 4527 C CA . MET C 1 131 ? -42.607 2.578 32.063 1.00 36.90 130 MET C CA 1
ATOM 4528 C C . MET C 1 131 ? -43.855 1.732 32.207 1.00 37.91 130 MET C C 1
ATOM 4529 O O . MET C 1 131 ? -44.717 2.016 33.032 1.00 37.42 130 MET C O 1
ATOM 4534 N N . TRP C 1 132 ? -43.947 0.690 31.391 1.00 39.10 131 TRP C N 1
ATOM 4535 C CA . TRP C 1 132 ? -45.069 -0.233 31.470 1.00 40.89 131 TRP C CA 1
ATOM 4536 C C . TRP C 1 132 ? -44.603 -1.609 31.946 1.00 38.32 131 TRP C C 1
ATOM 4537 O O . TRP C 1 132 ? -44.787 -2.618 31.262 1.00 40.11 131 TRP C O 1
ATOM 4548 N N . LEU C 1 133 ? -43.986 -1.639 33.121 1.00 39.63 132 LEU C N 1
ATOM 4549 C CA . LEU C 1 133 ? -43.589 -2.902 33.729 1.00 43.70 132 LEU C CA 1
ATOM 4550 C C . LEU C 1 133 ? -44.568 -3.236 34.835 1.00 45.08 132 LEU C C 1
ATOM 4551 O O . LEU C 1 133 ? -45.184 -2.349 35.430 1.00 50.32 132 LEU C O 1
ATOM 4556 N N . THR C 1 134 ? -44.708 -4.524 35.104 1.00 47.08 133 THR C N 1
ATOM 4557 C CA . THR C 1 134 ? -45.615 -5.002 36.132 1.00 49.42 133 THR C CA 1
ATOM 4558 C C . THR C 1 134 ? -45.011 -4.689 37.501 1.00 52.81 133 THR C C 1
ATOM 4559 O O . THR C 1 134 ? -43.836 -4.308 37.584 1.00 50.51 133 THR C O 1
ATOM 4563 N N . ARG C 1 135 ? -45.799 -4.824 38.570 1.00 51.75 134 ARG C N 1
ATOM 4564 C CA . ARG C 1 135 ? -45.263 -4.607 39.922 1.00 51.45 134 ARG C CA 1
ATOM 4565 C C . ARG C 1 135 ? -44.117 -5.591 40.217 1.00 51.86 134 ARG C C 1
ATOM 4566 O O . ARG C 1 135 ? -42.966 -5.181 40.377 1.00 49.46 134 ARG C O 1
ATOM 4574 N N . LYS C 1 136 ? -44.438 -6.884 40.273 1.00 55.64 135 LYS C N 1
ATOM 4575 C CA . LYS C 1 136 ? -43.443 -7.927 40.526 1.00 50.07 135 LYS C CA 1
ATOM 4576 C C . LYS C 1 136 ? -42.178 -7.721 39.708 1.00 51.41 135 LYS C C 1
ATOM 4577 O O . LYS C 1 136 ? -41.075 -7.763 40.244 1.00 55.95 135 LYS C O 1
ATOM 4583 N N . LEU C 1 137 ? -42.337 -7.498 38.408 1.00 52.66 136 LEU C N 1
ATOM 4584 C CA . LEU C 1 137 ? -41.188 -7.318 37.525 1.00 56.44 136 LEU C CA 1
ATOM 4585 C C . LEU C 1 137 ? -40.364 -6.097 37.929 1.00 53.26 136 LEU C C 1
ATOM 4586 O O . LEU C 1 137 ? -39.133 -6.131 37.914 1.00 53.44 136 LEU C O 1
ATOM 4591 N N . ALA C 1 138 ? -41.048 -5.019 38.297 1.00 53.63 137 ALA C N 1
ATOM 4592 C CA . ALA C 1 138 ? -40.368 -3.809 38.740 1.00 53.87 137 ALA C CA 1
ATOM 4593 C C . ALA C 1 138 ? -39.484 -4.083 39.965 1.00 54.07 137 ALA C C 1
ATOM 4594 O O . ALA C 1 138 ? -38.301 -3.743 39.962 1.00 56.28 137 ALA C O 1
ATOM 4596 N N . GLN C 1 139 ? -40.063 -4.701 40.997 1.00 48.33 138 GLN C N 1
ATOM 4597 C CA . GLN C 1 139 ? -39.338 -5.046 42.218 1.00 49.79 138 GLN C CA 1
ATOM 4598 C C . GLN C 1 139 ? -38.130 -5.931 41.943 1.00 54.64 138 GLN C C 1
ATOM 4599 O O . GLN C 1 139 ? -37.098 -5.808 42.601 1.00 54.16 138 GLN C O 1
ATOM 4605 N N . GLU C 1 140 ? -38.279 -6.832 40.976 1.00 58.74 139 GLU C N 1
ATOM 4606 C CA . GLU C 1 140 ? -37.229 -7.772 40.598 1.00 58.80 139 GLU C CA 1
ATOM 4607 C C . GLU C 1 140 ? -36.063 -7.040 39.926 1.00 60.42 139 GLU C C 1
ATOM 4608 O O . GLU C 1 140 ? -34.898 -7.380 40.133 1.00 67.61 139 GLU C O 1
ATOM 4614 N N . TYR C 1 141 ? -36.372 -6.042 39.110 1.00 55.74 140 TYR C N 1
ATOM 4615 C CA . TYR C 1 141 ? -35.333 -5.142 38.633 1.00 62.09 140 TYR C CA 1
ATOM 4616 C C . TYR C 1 141 ? -34.584 -4.561 39.825 1.00 63.36 140 TYR C C 1
ATOM 4617 O O . TYR C 1 141 ? -33.370 -4.721 39.941 1.00 69.53 140 TYR C O 1
ATOM 4626 N N . ILE C 1 142 ? -35.332 -3.902 40.712 1.00 61.22 141 ILE C N 1
ATOM 4627 C CA . ILE C 1 142 ? -34.783 -3.185 41.868 1.00 65.41 141 ILE C CA 1
ATOM 4628 C C . ILE C 1 142 ? -33.898 -4.051 42.783 1.00 69.77 141 ILE C C 1
ATOM 4629 O O . ILE C 1 142 ? -32.787 -3.647 43.121 1.00 74.07 141 ILE C O 1
ATOM 4634 N N . LEU C 1 143 ? -34.387 -5.224 43.187 1.00 64.31 142 LEU C N 1
ATOM 4635 C CA . LEU C 1 143 ? -33.567 -6.194 43.922 1.00 67.16 142 LEU C CA 1
ATOM 4636 C C . LEU C 1 143 ? -32.192 -6.392 43.269 1.00 74.51 142 LEU C C 1
ATOM 4637 O O . LEU C 1 143 ? -31.161 -6.163 43.908 1.00 76.72 142 LEU C O 1
ATOM 4642 N N . HIS C 1 144 ? -32.189 -6.812 42.001 1.00 66.51 143 HIS C N 1
ATOM 4643 C CA . HIS C 1 144 ? -30.961 -7.050 41.244 1.00 71.45 143 HIS C CA 1
ATOM 4644 C C . HIS C 1 144 ? -30.016 -5.846 41.278 1.00 75.96 143 HIS C C 1
ATOM 4645 O O . HIS C 1 144 ? -28.962 -5.896 41.912 1.00 75.42 143 HIS C O 1
ATOM 4652 N N . TYR C 1 145 ? -30.397 -4.770 40.598 1.00 74.98 144 TYR C N 1
ATOM 4653 C CA . TYR C 1 145 ? -29.543 -3.586 40.484 1.00 77.06 144 TYR C CA 1
ATOM 4654 C C . TYR C 1 145 ? -29.133 -2.939 41.810 1.00 80.35 144 TYR C C 1
ATOM 4655 O O . TYR C 1 145 ? -27.994 -2.493 41.952 1.00 79.02 144 TYR C O 1
ATOM 4664 N N . ARG C 1 146 ? -30.056 -2.865 42.765 1.00 85.76 145 ARG C N 1
ATOM 4665 C CA . ARG C 1 146 ? -29.720 -2.368 44.104 1.00 90.03 145 ARG C CA 1
ATOM 4666 C C . ARG C 1 146 ? -28.795 -3.367 44.817 1.00 89.93 145 ARG C C 1
ATOM 4667 O O . ARG C 1 146 ? -27.835 -2.968 45.480 1.00 87.39 145 ARG C O 1
ATOM 4675 N N . ALA C 1 147 ? -29.065 -4.662 44.665 1.00 85.23 146 ALA C N 1
ATOM 4676 C CA . ALA C 1 147 ? -28.097 -5.660 45.098 1.00 90.01 146 ALA C CA 1
ATOM 4677 C C . ALA C 1 147 ? -26.710 -5.200 44.643 1.00 95.13 146 ALA C C 1
ATOM 4678 O O . ALA C 1 147 ? -25.756 -5.203 45.425 1.00 96.33 146 ALA C O 1
ATOM 4680 N N . GLY C 1 148 ? -26.610 -4.800 43.375 1.00 94.98 147 GLY C N 1
ATOM 4681 C CA . GLY C 1 148 ? -25.361 -4.304 42.823 1.00 92.76 147 GLY C CA 1
ATOM 4682 C C . GLY C 1 148 ? -24.967 -5.016 41.542 1.00 92.62 147 GLY C C 1
ATOM 4683 O O . GLY C 1 148 ? -23.952 -4.679 40.928 1.00 89.42 147 GLY C O 1
ATOM 4684 N N . ASN C 1 149 ? -25.771 -6.002 41.145 1.00 90.75 148 ASN C N 1
ATOM 4685 C CA . ASN C 1 149 ? -25.512 -6.787 39.940 1.00 92.83 148 ASN C CA 1
ATOM 4686 C C . ASN C 1 149 ? -25.864 -5.997 38.680 1.00 94.78 148 ASN C C 1
ATOM 4687 O O . ASN C 1 149 ? -26.737 -5.128 38.708 1.00 89.55 148 ASN C O 1
ATOM 4692 N N . SER C 1 150 ? -25.186 -6.299 37.577 1.00 99.66 149 SER C N 1
ATOM 4693 C CA . SER C 1 150 ? -25.428 -5.579 36.327 1.00 102.60 149 SER C CA 1
ATOM 4694 C C . SER C 1 150 ? -25.832 -6.499 35.169 1.00 100.27 149 SER C C 1
ATOM 4695 O O . SER C 1 150 ? -26.861 -6.281 34.524 1.00 99.42 149 SER C O 1
ATOM 4698 N N . VAL C 1 151 ? -25.025 -7.524 34.910 1.00 101.85 150 VAL C N 1
ATOM 4699 C CA . VAL C 1 151 ? -25.297 -8.443 33.808 1.00 100.51 150 VAL C CA 1
ATOM 4700 C C . VAL C 1 151 ? -25.609 -9.861 34.299 1.00 97.94 150 VAL C C 1
ATOM 4701 O O . VAL C 1 151 ? -25.021 -10.345 35.271 1.00 95.89 150 VAL C O 1
ATOM 4705 N N . VAL C 1 152 ? -26.555 -10.509 33.628 1.00 98.20 151 VAL C N 1
ATOM 4706 C CA . VAL C 1 152 ? -26.880 -11.904 33.894 1.00 100.02 151 VAL C CA 1
ATOM 4707 C C . VAL C 1 152 ? -26.251 -12.771 32.806 1.00 105.37 151 VAL C C 1
ATOM 4708 O O . VAL C 1 152 ? -26.456 -12.532 31.612 1.00 103.68 151 VAL C O 1
ATOM 4712 N N . THR C 1 153 ? -25.479 -13.771 33.224 1.00 108.93 152 THR C N 1
ATOM 4713 C CA . THR C 1 153 ? -24.669 -14.555 32.291 1.00 109.63 152 THR C CA 1
ATOM 4714 C C . THR C 1 153 ? -25.496 -15.554 31.469 1.00 111.04 152 THR C C 1
ATOM 4715 O O . THR C 1 153 ? -26.364 -16.255 32.002 1.00 107.64 152 THR C O 1
ATOM 4719 N N . SER C 1 154 ? -25.219 -15.601 30.165 1.00 113.19 153 SER C N 1
ATOM 4720 C CA . SER C 1 154 ? -25.977 -16.436 29.230 1.00 114.27 153 SER C CA 1
ATOM 4721 C C . SER C 1 154 ? -25.690 -17.931 29.387 1.00 114.71 153 SER C C 1
ATOM 4722 O O . SER C 1 154 ? -24.850 -18.339 30.195 1.00 113.55 153 SER C O 1
ATOM 4725 N N . GLN C 1 155 ? -26.401 -18.744 28.612 1.00 116.28 154 GLN C N 1
ATOM 4726 C CA . GLN C 1 155 ? -26.237 -20.191 28.678 1.00 118.88 154 GLN C CA 1
ATOM 4727 C C . GLN C 1 155 ? -25.109 -20.674 27.770 1.00 114.96 154 GLN C C 1
ATOM 4728 O O . GLN C 1 155 ? -24.345 -21.569 28.141 1.00 111.77 154 GLN C O 1
ATOM 4734 N N . MET C 1 156 ? -25.008 -20.069 26.587 1.00 112.06 155 MET C N 1
ATOM 4735 C CA . MET C 1 156 ? -24.026 -20.476 25.582 1.00 115.09 155 MET C CA 1
ATOM 4736 C C . MET C 1 156 ? -22.605 -20.434 26.134 1.00 113.47 155 MET C C 1
ATOM 4737 O O . MET C 1 156 ? -21.748 -21.228 25.737 1.00 107.92 155 MET C O 1
ATOM 4742 N N . TYR C 1 157 ? -22.367 -19.503 27.055 1.00 112.51 156 TYR C N 1
ATOM 4743 C CA . TYR C 1 157 ? -21.055 -19.340 27.678 1.00 107.76 156 TYR C CA 1
ATOM 4744 C C . TYR C 1 157 ? -20.672 -20.550 28.532 1.00 105.28 156 TYR C C 1
ATOM 4745 O O . TYR C 1 157 ? -19.614 -21.147 28.342 1.00 103.40 156 TYR C O 1
ATOM 4754 N N . ALA C 1 158 ? -21.541 -20.914 29.465 1.00 108.56 157 ALA C N 1
ATOM 4755 C CA . ALA C 1 158 ? -21.258 -22.018 30.376 1.00 110.71 157 ALA C CA 1
ATOM 4756 C C . ALA C 1 158 ? -20.900 -23.320 29.654 1.00 109.39 157 ALA C C 1
ATOM 4757 O O . ALA C 1 158 ? -20.452 -24.280 30.286 1.00 102.29 157 ALA C O 1
ATOM 4759 N N . LYS C 1 159 ? -21.098 -23.348 28.337 1.00 110.47 158 LYS C N 1
ATOM 4760 C CA . LYS C 1 159 ? -20.944 -24.575 27.559 1.00 110.42 158 LYS C CA 1
ATOM 4761 C C . LYS C 1 159 ? -19.491 -24.871 27.179 1.00 104.63 158 LYS C C 1
ATOM 4762 O O . LYS C 1 159 ? -19.095 -26.038 27.063 1.00 95.40 158 LYS C O 1
ATOM 4768 N N . LEU C 1 160 ? -18.708 -23.812 26.978 1.00 101.88 159 LEU C N 1
ATOM 4769 C CA . LEU C 1 160 ? -17.394 -23.935 26.339 1.00 97.17 159 LEU C CA 1
ATOM 4770 C C . LEU C 1 160 ? -16.226 -24.330 27.254 1.00 96.05 159 LEU C C 1
ATOM 4771 O O . LEU C 1 160 ? -16.353 -24.332 28.479 1.00 100.59 159 LEU C O 1
ATOM 4776 N N . THR C 1 161 ? -15.102 -24.692 26.637 1.00 86.87 160 THR C N 1
ATOM 4777 C CA . THR C 1 161 ? -13.922 -25.146 27.369 1.00 83.96 160 THR C CA 1
ATOM 4778 C C . THR C 1 161 ? -13.361 -24.040 28.259 1.00 86.79 160 THR C C 1
ATOM 4779 O O . THR C 1 161 ? -13.908 -22.937 28.309 1.00 85.66 160 THR C O 1
ATOM 4783 N N . LYS C 1 162 ? -12.279 -24.346 28.970 1.00 84.59 161 LYS C N 1
ATOM 4784 C CA . LYS C 1 162 ? -11.685 -23.393 29.898 1.00 85.20 161 LYS C CA 1
ATOM 4785 C C . LYS C 1 162 ? -10.911 -22.299 29.168 1.00 80.72 161 LYS C C 1
ATOM 4786 O O . LYS C 1 162 ? -11.007 -21.129 29.526 1.00 83.17 161 LYS C O 1
ATOM 4792 N N . ARG C 1 163 ? -10.160 -22.681 28.139 1.00 76.38 162 ARG C N 1
ATOM 4793 C CA . ARG C 1 163 ? -9.491 -21.714 27.280 1.00 74.38 162 ARG C CA 1
ATOM 4794 C C . ARG C 1 163 ? -10.495 -20.739 26.686 1.00 76.74 162 ARG C C 1
ATOM 4795 O O . ARG C 1 163 ? -10.282 -19.531 26.706 1.00 76.24 162 ARG C O 1
ATOM 4803 N N . GLU C 1 164 ? -11.585 -21.274 26.147 1.00 75.93 163 GLU C N 1
ATOM 4804 C CA . GLU C 1 164 ? -12.576 -20.459 25.465 1.00 73.95 163 GLU C CA 1
ATOM 4805 C C . GLU C 1 164 ? -13.282 -19.519 26.430 1.00 78.52 163 GLU C C 1
ATOM 4806 O O . GLU C 1 164 ? -13.506 -18.353 26.113 1.00 78.83 163 GLU C O 1
ATOM 4812 N N . GLN C 1 165 ? -13.631 -20.022 27.610 1.00 84.02 164 GLN C N 1
ATOM 4813 C CA . GLN C 1 165 ? -14.184 -19.165 28.652 1.00 85.13 164 GLN C CA 1
ATOM 4814 C C . GLN C 1 165 ? -13.226 -18.009 28.920 1.00 81.21 164 GLN C C 1
ATOM 4815 O O . GLN C 1 165 ? -13.569 -16.842 28.730 1.00 79.82 164 GLN C O 1
ATOM 4821 N N . GLN C 1 166 ? -12.018 -18.352 29.357 1.00 80.94 165 GLN C N 1
ATOM 4822 C CA . GLN C 1 166 ? -10.990 -17.367 29.669 1.00 79.03 165 GLN C CA 1
ATOM 4823 C C . GLN C 1 166 ? -10.805 -16.350 28.547 1.00 76.84 165 GLN C C 1
ATOM 4824 O O . GLN C 1 166 ? -10.762 -15.147 28.801 1.00 79.39 165 GLN C O 1
ATOM 4830 N N . ILE C 1 167 ? -10.698 -16.834 27.312 1.00 73.62 166 ILE C N 1
ATOM 4831 C CA . ILE C 1 167 ? -10.497 -15.958 26.160 1.00 72.16 166 ILE C CA 1
ATOM 4832 C C . ILE C 1 167 ? -11.703 -15.056 25.910 1.00 74.49 166 ILE C C 1
ATOM 4833 O O . ILE C 1 167 ? -11.559 -13.939 25.411 1.00 70.68 166 ILE C O 1
ATOM 4838 N N . ILE C 1 168 ? -12.891 -15.533 26.267 1.00 77.24 167 ILE C N 1
ATOM 4839 C CA . ILE C 1 168 ? -14.102 -14.753 26.045 1.00 74.19 167 ILE C CA 1
ATOM 4840 C C . ILE C 1 168 ? -14.269 -13.664 27.105 1.00 75.15 167 ILE C C 1
ATOM 4841 O O . ILE C 1 168 ? -14.461 -12.501 26.759 1.00 74.35 167 ILE C O 1
ATOM 4846 N N . LYS C 1 169 ? -14.168 -14.030 28.383 1.00 73.76 168 LYS C N 1
ATOM 4847 C CA . LYS C 1 169 ? -14.271 -13.048 29.461 1.00 71.75 168 LYS C CA 1
ATOM 4848 C C . LYS C 1 169 ? -13.394 -11.836 29.158 1.00 72.82 168 LYS C C 1
ATOM 4849 O O . LYS C 1 169 ? -13.831 -10.692 29.270 1.00 77.24 168 LYS C O 1
ATOM 4855 N N . LEU C 1 170 ? -12.151 -12.094 28.772 1.00 72.49 169 LEU C N 1
ATOM 4856 C CA . LEU C 1 170 ? -11.213 -11.020 28.482 1.00 76.87 169 LEU C CA 1
ATOM 4857 C C . LEU C 1 170 ? -11.646 -10.211 27.258 1.00 77.78 169 LEU C C 1
ATOM 4858 O O . LEU C 1 170 ? -11.465 -8.996 27.216 1.00 80.55 169 LEU C O 1
ATOM 4863 N N . LEU C 1 171 ? -12.215 -10.891 26.268 1.00 76.25 170 LEU C N 1
ATOM 4864 C CA . LEU C 1 171 ? -12.711 -10.236 25.063 1.00 77.28 170 LEU C CA 1
ATOM 4865 C C . LEU C 1 171 ? -13.828 -9.270 25.450 1.00 81.54 170 LEU C C 1
ATOM 4866 O O . LEU C 1 171 ? -13.931 -8.166 24.908 1.00 79.93 170 LEU C O 1
ATOM 4871 N N . GLY C 1 172 ? -14.644 -9.697 26.414 1.00 82.02 171 GLY C N 1
ATOM 4872 C CA . GLY C 1 172 ? -15.772 -8.923 26.903 1.00 79.93 171 GLY C CA 1
ATOM 4873 C C . GLY C 1 172 ? -15.373 -7.841 27.884 1.00 85.91 171 GLY C C 1
ATOM 4874 O O . GLY C 1 172 ? -16.226 -7.113 28.400 1.00 88.44 171 GLY C O 1
ATOM 4875 N N . SER C 1 173 ? -14.074 -7.749 28.156 1.00 86.41 172 SER C N 1
ATOM 4876 C CA . SER C 1 173 ? -13.513 -6.615 28.881 1.00 83.40 172 SER C CA 1
ATOM 4877 C C . SER C 1 173 ? -12.938 -5.651 27.853 1.00 81.60 172 SER C C 1
ATOM 4878 O O . SER C 1 173 ? -12.449 -4.577 28.195 1.00 82.76 172 SER C O 1
ATOM 4881 N N . GLY C 1 174 ? -13.003 -6.057 26.586 1.00 80.58 173 GLY C N 1
ATOM 4882 C CA . GLY C 1 174 ? -12.534 -5.243 25.480 1.00 83.99 173 GLY C CA 1
ATOM 4883 C C . GLY C 1 174 ? -11.080 -5.478 25.106 1.00 85.82 173 GLY C C 1
ATOM 4884 O O . GLY C 1 174 ? -10.535 -4.779 24.246 1.00 81.45 173 GLY C O 1
ATOM 4885 N N . ALA C 1 175 ? -10.455 -6.463 25.750 1.00 81.98 174 ALA C N 1
ATOM 4886 C CA . ALA C 1 175 ? -9.038 -6.764 25.541 1.00 74.78 174 ALA C CA 1
ATOM 4887 C C . ALA C 1 175 ? -8.696 -7.067 24.081 1.00 77.24 174 ALA C C 1
ATOM 4888 O O . ALA C 1 175 ? -9.532 -7.565 23.324 1.00 82.02 174 ALA C O 1
ATOM 4890 N N . SER C 1 176 ? -7.460 -6.761 23.697 1.00 73.15 175 SER C N 1
ATOM 4891 C CA . SER C 1 176 ? -6.968 -7.028 22.348 1.00 75.41 175 SER C CA 1
ATOM 4892 C C . SER C 1 176 ? -6.608 -8.505 22.180 1.00 74.76 175 SER C C 1
ATOM 4893 O O . SER C 1 176 ? -6.454 -9.226 23.164 1.00 72.26 175 SER C O 1
ATOM 4896 N N . ASN C 1 177 ? -6.477 -8.956 20.936 1.00 71.51 176 ASN C N 1
ATOM 4897 C CA . ASN C 1 177 ? -5.953 -10.292 20.679 1.00 74.63 176 ASN C CA 1
ATOM 4898 C C . ASN C 1 177 ? -4.612 -10.497 21.384 1.00 75.61 176 ASN C C 1
ATOM 4899 O O . ASN C 1 177 ? -4.452 -11.413 22.195 1.00 70.52 176 ASN C O 1
ATOM 4904 N N . ILE C 1 178 ? -3.653 -9.632 21.062 1.00 79.47 177 ILE C N 1
ATOM 4905 C CA . ILE C 1 178 ? -2.341 -9.647 21.698 1.00 76.28 177 ILE C CA 1
ATOM 4906 C C . ILE C 1 178 ? -2.435 -9.467 23.216 1.00 73.07 177 ILE C C 1
ATOM 4907 O O . ILE C 1 178 ? -1.652 -10.050 23.962 1.00 74.30 177 ILE C O 1
ATOM 4912 N N . GLU C 1 179 ? -3.391 -8.664 23.673 1.00 71.66 178 GLU C N 1
ATOM 4913 C CA . GLU C 1 179 ? -3.600 -8.483 25.109 1.00 74.18 178 GLU C CA 1
ATOM 4914 C C . GLU C 1 179 ? -4.090 -9.762 25.784 1.00 72.42 178 GLU C C 1
ATOM 4915 O O . GLU C 1 179 ? -3.740 -10.043 26.930 1.00 74.81 178 GLU C O 1
ATOM 4921 N N . ILE C 1 180 ? -4.911 -10.528 25.073 1.00 72.03 179 ILE C N 1
ATOM 4922 C CA . ILE C 1 180 ? -5.404 -11.800 25.585 1.00 71.26 179 ILE C CA 1
ATOM 4923 C C . ILE C 1 180 ? -4.276 -12.824 25.604 1.00 71.94 179 ILE C C 1
ATOM 4924 O O . ILE C 1 180 ? -4.088 -13.546 26.589 1.00 68.98 179 ILE C O 1
ATOM 4929 N N . ALA C 1 181 ? -3.526 -12.877 24.510 1.00 65.96 180 ALA C N 1
ATOM 4930 C CA . ALA C 1 181 ? -2.391 -13.778 24.410 1.00 62.95 180 ALA C CA 1
ATOM 4931 C C . ALA C 1 181 ? -1.434 -13.630 25.594 1.00 63.62 180 ALA C C 1
ATOM 4932 O O . ALA C 1 181 ? -1.043 -14.619 26.203 1.00 66.63 180 ALA C O 1
ATOM 4934 N N . ASP C 1 182 ? -1.068 -12.395 25.926 1.00 68.76 181 ASP C N 1
ATOM 4935 C CA . ASP C 1 182 ? -0.108 -12.136 27.004 1.00 68.00 181 ASP C CA 1
ATOM 4936 C C . ASP C 1 182 ? -0.622 -12.503 28.399 1.00 68.06 181 ASP C C 1
ATOM 4937 O O . ASP C 1 182 ? 0.158 -12.914 29.264 1.00 65.89 181 ASP C O 1
ATOM 4942 N N . LYS C 1 183 ? -1.922 -12.345 28.625 1.00 62.57 182 LYS C N 1
ATOM 4943 C CA . LYS C 1 183 ? -2.492 -12.673 29.926 1.00 66.63 182 LYS C CA 1
ATOM 4944 C C . LYS C 1 183 ? -2.595 -14.182 30.135 1.00 70.76 182 LYS C C 1
ATOM 4945 O O . LYS C 1 183 ? -2.459 -14.675 31.258 1.00 68.79 182 LYS C O 1
ATOM 4951 N N . LEU C 1 184 ? -2.829 -14.913 29.049 1.00 71.30 183 LEU C N 1
ATOM 4952 C CA . LEU C 1 184 ? -2.931 -16.366 29.122 1.00 67.66 183 LEU C CA 1
ATOM 4953 C C . LEU C 1 184 ? -1.630 -17.068 28.730 1.00 62.88 183 LEU C C 1
ATOM 4954 O O . LEU C 1 184 ? -1.595 -18.292 28.630 1.00 65.67 183 LEU C O 1
ATOM 4959 N N . PHE C 1 185 ? -0.568 -16.294 28.518 1.00 62.10 184 PHE C N 1
ATOM 4960 C CA . PHE C 1 185 ? 0.754 -16.844 28.194 1.00 64.46 184 PHE C CA 1
ATOM 4961 C C . PHE C 1 185 ? 0.671 -17.807 27.017 1.00 58.42 184 PHE C C 1
ATOM 4962 O O . PHE C 1 185 ? 0.889 -19.005 27.159 1.00 57.16 184 PHE C O 1
ATOM 4970 N N . VAL C 1 186 ? 0.365 -17.255 25.850 1.00 60.11 185 VAL C N 1
ATOM 4971 C CA . VAL C 1 186 ? -0.010 -18.035 24.683 1.00 60.28 185 VAL C CA 1
ATOM 4972 C C . VAL C 1 186 ? 0.268 -17.220 23.410 1.00 63.58 185 VAL C C 1
ATOM 4973 O O . VAL C 1 186 ? 0.399 -15.993 23.470 1.00 60.85 185 VAL C O 1
ATOM 4977 N N . SER C 1 187 ? 0.390 -17.900 22.271 1.00 65.00 186 SER C N 1
ATOM 4978 C CA . SER C 1 187 ? 0.632 -17.232 20.988 1.00 65.02 186 SER C CA 1
ATOM 4979 C C . SER C 1 187 ? -0.546 -16.340 20.572 1.00 64.74 186 SER C C 1
ATOM 4980 O O . SER C 1 187 ? -1.675 -16.552 21.010 1.00 64.72 186 SER C O 1
ATOM 4983 N N . GLU C 1 188 ? -0.294 -15.340 19.733 1.00 64.64 187 GLU C N 1
ATOM 4984 C CA . GLU C 1 188 ? -1.386 -14.488 19.266 1.00 69.85 187 GLU C CA 1
ATOM 4985 C C . GLU C 1 188 ? -2.309 -15.252 18.324 1.00 69.28 187 GLU C C 1
ATOM 4986 O O . GLU C 1 188 ? -3.522 -15.0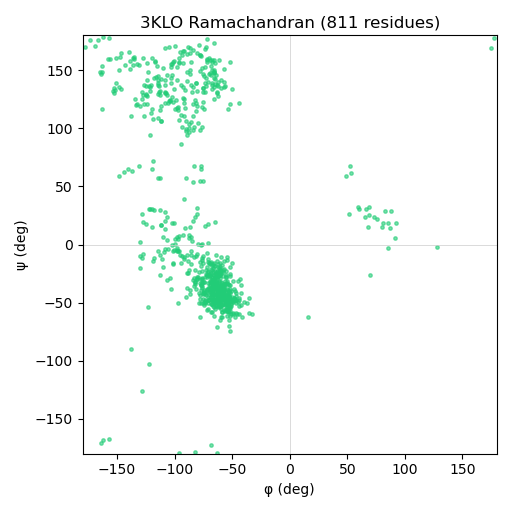48 18.328 1.00 65.84 187 GLU C O 1
ATOM 4992 N N . ASN C 1 189 ? -1.726 -16.124 17.508 1.00 74.14 188 ASN C N 1
ATOM 4993 C CA . ASN C 1 189 ? -2.512 -16.982 16.626 1.00 73.39 188 ASN C CA 1
ATOM 4994 C C . ASN C 1 189 ? -3.345 -17.989 17.410 1.00 68.34 188 ASN C C 1
ATOM 4995 O O . ASN C 1 189 ? -4.466 -18.314 17.020 1.00 67.57 188 ASN C O 1
ATOM 5000 N N . THR C 1 190 ? -2.791 -18.469 18.521 1.00 69.08 189 THR C N 1
ATOM 5001 C CA . THR C 1 190 ? -3.493 -19.403 19.398 1.00 67.41 189 THR C CA 1
ATOM 5002 C C . THR C 1 190 ? -4.866 -18.860 19.770 1.00 63.58 189 THR C C 1
ATOM 5003 O O . THR C 1 190 ? -5.882 -19.524 19.566 1.00 62.74 189 THR C O 1
ATOM 5007 N N . VAL C 1 191 ? -4.888 -17.649 20.318 1.00 65.07 190 VAL C N 1
ATOM 5008 C CA . VAL C 1 191 ? -6.139 -17.028 20.740 1.00 68.38 190 VAL C CA 1
ATOM 5009 C C . VAL C 1 191 ? -7.048 -16.762 19.550 1.00 66.53 190 VAL C C 1
ATOM 5010 O O . VAL C 1 191 ? -8.250 -17.010 19.615 1.00 65.86 190 VAL C O 1
ATOM 5014 N N . LYS C 1 192 ? -6.467 -16.271 18.461 1.00 67.15 191 LYS C N 1
ATOM 5015 C CA . LYS C 1 192 ? -7.225 -16.007 17.247 1.00 66.48 191 LYS C CA 1
ATOM 5016 C C . LYS C 1 192 ? -7.966 -17.269 16.819 1.00 66.20 191 LYS C C 1
ATOM 5017 O O . LYS C 1 192 ? -9.146 -17.232 16.475 1.00 65.91 191 LYS C O 1
ATOM 5023 N N . THR C 1 193 ? -7.262 -18.393 16.866 1.00 68.93 192 THR C N 1
ATOM 5024 C CA . THR C 1 193 ? -7.813 -19.675 16.449 1.00 65.53 192 THR C CA 1
ATOM 5025 C C . THR C 1 193 ? -8.918 -20.166 17.375 1.00 65.56 192 THR C C 1
ATOM 5026 O O . THR C 1 193 ? -9.845 -20.843 16.938 1.00 67.10 192 THR C O 1
ATOM 5030 N N . HIS C 1 194 ? -8.817 -19.831 18.657 1.00 69.72 193 HIS C N 1
ATOM 5031 C CA . HIS C 1 194 ? -9.847 -20.210 19.621 1.00 66.98 193 HIS C CA 1
ATOM 5032 C C . HIS C 1 194 ? -11.121 -19.403 19.387 1.00 67.22 193 HIS C C 1
ATOM 5033 O O . HIS C 1 194 ? -12.227 -19.944 19.445 1.00 66.87 193 HIS C O 1
ATOM 5040 N N . LEU C 1 195 ? -10.958 -18.109 19.118 1.00 65.50 194 LEU C N 1
ATOM 5041 C CA . LEU C 1 195 ? -12.093 -17.214 18.911 1.00 64.38 194 LEU C CA 1
ATOM 5042 C C . LEU C 1 195 ? -12.951 -17.677 17.746 1.00 68.61 194 LEU C C 1
ATOM 5043 O O . LEU C 1 195 ? -14.177 -17.655 17.822 1.00 69.51 194 LEU C O 1
ATOM 5048 N N . HIS C 1 196 ? -12.296 -18.100 16.671 1.00 69.33 195 HIS C N 1
ATOM 5049 C CA . HIS C 1 196 ? -12.989 -18.672 15.527 1.00 71.13 195 HIS C CA 1
ATOM 5050 C C . HIS C 1 196 ? -13.933 -19.789 15.967 1.00 71.38 195 HIS C C 1
ATOM 5051 O O . HIS C 1 196 ? -15.050 -19.899 15.466 1.00 76.02 195 HIS C O 1
ATOM 5058 N N . ASN C 1 197 ? -13.476 -20.621 16.899 1.00 72.79 196 ASN C N 1
ATOM 5059 C CA . ASN C 1 197 ? -14.299 -21.705 17.427 1.00 74.68 196 ASN C CA 1
ATOM 5060 C C . ASN C 1 197 ? -15.405 -21.160 18.315 1.00 73.72 196 ASN C C 1
ATOM 5061 O O . ASN C 1 197 ? -16.526 -21.659 18.290 1.00 75.00 196 ASN C O 1
ATOM 5066 N N . VAL C 1 198 ? -15.075 -20.140 19.105 1.00 72.28 197 VAL C N 1
ATOM 5067 C CA . VAL C 1 198 ? -16.018 -19.552 20.056 1.00 72.26 197 VAL C CA 1
ATOM 5068 C C . VAL C 1 198 ? -17.150 -18.813 19.350 1.00 72.87 197 VAL C C 1
ATOM 5069 O O . VAL C 1 198 ? -18.219 -18.613 19.921 1.00 77.16 197 VAL C O 1
ATOM 5073 N N . PHE C 1 199 ? -16.924 -18.424 18.100 1.00 71.36 198 PHE C N 1
ATOM 5074 C CA . PHE C 1 199 ? -17.972 -17.772 17.324 1.00 71.88 198 PHE C CA 1
ATOM 5075 C C . PHE C 1 199 ? -19.080 -18.761 16.941 1.00 77.35 198 PHE C C 1
ATOM 5076 O O . PHE C 1 199 ? -19.865 -18.513 16.024 1.00 79.13 198 PHE C O 1
ATOM 5084 N N . LYS C 1 200 ? -19.108 -19.886 17.657 1.00 80.21 199 LYS C N 1
ATOM 5085 C CA . LYS C 1 200 ? -20.235 -20.824 17.706 1.00 78.26 199 LYS C CA 1
ATOM 5086 C C . LYS C 1 200 ? -20.200 -21.545 19.071 1.00 76.40 199 LYS C C 1
ATOM 5087 O O . LYS C 1 200 ? -19.150 -22.010 19.506 1.00 71.41 199 LYS C O 1
ATOM 5093 N N . LYS C 1 201 ? -21.340 -21.661 19.743 1.00 84.51 200 LYS C N 1
ATOM 5094 C CA . LYS C 1 201 ? -22.633 -21.266 19.204 1.00 92.70 200 LYS C CA 1
ATOM 5095 C C . LYS C 1 201 ? -22.941 -19.793 19.459 1.00 89.20 200 LYS C C 1
ATOM 5096 O O . LYS C 1 201 ? -24.046 -19.337 19.156 1.00 94.89 200 LYS C O 1
ATOM 5102 N N . ILE C 1 202 ? -21.981 -19.051 20.012 1.00 82.88 201 ILE C N 1
ATOM 5103 C CA . ILE C 1 202 ? -22.178 -17.616 20.206 1.00 83.65 201 ILE C CA 1
ATOM 5104 C C . ILE C 1 202 ? -22.997 -17.086 19.046 1.00 80.59 201 ILE C C 1
ATOM 5105 O O . ILE C 1 202 ? -23.953 -16.339 19.242 1.00 82.35 201 ILE C O 1
ATOM 5110 N N . ASN C 1 203 ? -22.610 -17.495 17.840 1.00 78.80 202 ASN C N 1
ATOM 5111 C CA . ASN C 1 203 ? -23.314 -17.119 16.625 1.00 79.26 202 ASN C CA 1
ATOM 5112 C C . ASN C 1 203 ? -22.821 -15.767 16.102 1.00 78.49 202 ASN C C 1
ATOM 5113 O O . ASN C 1 203 ? -23.490 -15.113 15.299 1.00 77.62 202 ASN C O 1
ATOM 5118 N N . ALA C 1 204 ? -21.641 -15.359 16.559 1.00 72.57 203 ALA C N 1
ATOM 5119 C CA . ALA C 1 204 ? -21.062 -14.088 16.149 1.00 74.95 203 ALA C CA 1
ATOM 5120 C C . ALA C 1 204 ? -20.503 -14.171 14.735 1.00 76.60 203 ALA C C 1
ATOM 5121 O O . ALA C 1 204 ? -19.650 -15.007 14.448 1.00 76.98 203 ALA C O 1
ATOM 5123 N N . LYS C 1 205 ? -20.991 -13.303 13.854 1.00 79.30 204 LYS C N 1
ATOM 5124 C CA . LYS C 1 205 ? -20.495 -13.251 12.483 1.00 83.14 204 LYS C CA 1
ATOM 5125 C C . LYS C 1 205 ? -19.095 -12.650 12.463 1.00 82.35 204 LYS C C 1
ATOM 5126 O O . LYS C 1 205 ? -18.340 -12.826 11.505 1.00 80.84 204 LYS C O 1
ATOM 5132 N N . ASN C 1 206 ? -18.750 -11.948 13.534 1.00 81.26 205 ASN C N 1
ATOM 5133 C CA . ASN C 1 206 ? -17.422 -11.368 13.653 1.00 83.17 205 ASN C CA 1
ATOM 5134 C C . ASN C 1 206 ? -17.066 -10.977 15.082 1.00 87.02 205 ASN C C 1
ATOM 5135 O O . ASN C 1 206 ? -17.870 -11.135 16.011 1.00 81.49 205 ASN C O 1
ATOM 5140 N N . ARG C 1 207 ? -15.846 -10.470 15.240 1.00 89.67 206 ARG C N 1
ATOM 5141 C CA . ARG C 1 207 ? -15.299 -10.105 16.543 1.00 91.45 206 ARG C CA 1
ATOM 5142 C C . ARG C 1 207 ? -16.129 -9.015 17.214 1.00 88.82 206 ARG C C 1
ATOM 5143 O O . ARG C 1 207 ? -16.401 -9.074 18.418 1.00 81.38 206 ARG C O 1
ATOM 5151 N N . LEU C 1 208 ? -16.526 -8.019 16.424 1.00 90.51 207 LEU C N 1
ATOM 5152 C CA . LEU C 1 208 ? -17.346 -6.922 16.925 1.00 89.51 207 LEU C CA 1
ATOM 5153 C C . LEU C 1 208 ? -18.603 -7.479 17.596 1.00 84.94 207 LEU C C 1
ATOM 5154 O O . LEU C 1 208 ? -18.886 -7.169 18.754 1.00 79.20 207 LEU C O 1
ATOM 5159 N N . GLN C 1 209 ? -19.337 -8.320 16.867 1.00 84.11 208 GLN C N 1
ATOM 5160 C CA . GLN C 1 209 ? -20.532 -8.969 17.403 1.00 81.00 208 GLN C CA 1
ATOM 5161 C C . GLN C 1 209 ? -20.258 -9.727 18.699 1.00 83.49 208 GLN C C 1
ATOM 5162 O O . GLN C 1 209 ? -21.088 -9.738 19.607 1.00 80.66 208 GLN C O 1
ATOM 5168 N N . ALA C 1 210 ? -19.095 -10.367 18.779 1.00 85.51 209 ALA C N 1
ATOM 5169 C CA . ALA C 1 210 ? -18.769 -11.200 19.932 1.00 84.29 209 ALA C CA 1
ATOM 5170 C C . ALA C 1 210 ? -18.377 -10.387 21.171 1.00 85.26 209 ALA C C 1
ATOM 5171 O O . ALA C 1 210 ? -18.726 -10.757 22.297 1.00 81.55 209 ALA C O 1
ATOM 5173 N N . LEU C 1 211 ? -17.652 -9.286 20.971 1.00 84.08 210 LEU C N 1
ATOM 5174 C CA . LEU C 1 211 ? -17.287 -8.428 22.099 1.00 85.96 210 LEU C CA 1
ATOM 5175 C C . LEU C 1 211 ? -18.476 -7.569 22.492 1.00 86.26 210 LEU C C 1
ATOM 5176 O O . LEU C 1 211 ? -18.489 -6.969 23.566 1.00 83.49 210 LEU C O 1
ATOM 5181 N N . ILE C 1 212 ? -19.466 -7.515 21.602 1.00 85.26 211 ILE C N 1
ATOM 5182 C CA . ILE C 1 212 ? -20.732 -6.845 21.876 1.00 85.89 211 ILE C CA 1
ATOM 5183 C C . ILE C 1 212 ? -21.705 -7.839 22.515 1.00 84.69 211 ILE C C 1
ATOM 5184 O O . ILE C 1 212 ? -22.633 -7.458 23.234 1.00 78.41 211 ILE C O 1
ATOM 5189 N N . TRP C 1 213 ? -21.469 -9.119 22.243 1.00 88.36 212 TRP C N 1
ATOM 5190 C CA . TRP C 1 213 ? -22.211 -10.205 22.869 1.00 91.59 212 TRP C CA 1
ATOM 5191 C C . TRP C 1 213 ? -21.691 -10.388 24.280 1.00 92.57 212 TRP C C 1
ATOM 5192 O O . TRP C 1 213 ? -22.454 -10.639 25.216 1.00 91.51 212 TRP C O 1
ATOM 5203 N N . ALA C 1 214 ? -20.377 -10.257 24.418 1.00 91.94 213 ALA C N 1
ATOM 5204 C CA . ALA C 1 214 ? -19.711 -10.467 25.690 1.00 93.38 213 ALA C CA 1
ATOM 5205 C C . ALA C 1 214 ? -20.068 -9.370 26.694 1.00 97.21 213 ALA C C 1
ATOM 5206 O O . ALA C 1 214 ? -20.480 -9.662 27.823 1.00 98.70 213 ALA C O 1
ATOM 5208 N N . LYS C 1 215 ? -19.917 -8.114 26.278 1.00 92.95 214 LYS C N 1
ATOM 5209 C CA . LYS C 1 215 ? -20.242 -6.972 27.134 1.00 95.23 214 LYS C CA 1
ATOM 5210 C C . LYS C 1 215 ? -21.683 -7.035 27.646 1.00 98.30 214 LYS C C 1
ATOM 5211 O O . LYS C 1 215 ? -21.989 -6.505 28.716 1.00 98.28 214 LYS C O 1
ATOM 5217 N N . ASN C 1 216 ? -22.559 -7.682 26.877 1.00 97.25 215 ASN C N 1
ATOM 5218 C CA . ASN C 1 216 ? -23.975 -7.791 27.235 1.00 99.31 215 ASN C CA 1
ATOM 5219 C C . ASN C 1 216 ? -24.343 -9.152 27.840 1.00 98.18 215 ASN C C 1
ATOM 5220 O O . ASN C 1 216 ? -25.474 -9.359 28.290 1.00 92.87 215 ASN C O 1
ATOM 5225 N N . ASN C 1 217 ? -23.378 -10.070 27.845 1.00 95.93 216 ASN C N 1
ATOM 5226 C CA . ASN C 1 217 ? -23.562 -11.399 28.417 1.00 97.02 216 ASN C CA 1
ATOM 5227 C C . ASN C 1 217 ? -22.259 -11.922 29.012 1.00 95.64 216 ASN C C 1
ATOM 5228 O O . ASN C 1 217 ? -22.248 -12.919 29.732 1.00 98.69 216 ASN C O 1
ATOM 5233 N N . GLU D 1 5 ? -40.775 -15.110 69.071 1.00 103.22 4 GLU D N 1
ATOM 5234 C CA . GLU D 1 5 ? -40.754 -14.811 67.640 1.00 104.28 4 GLU D CA 1
ATOM 5235 C C . GLU D 1 5 ? -42.131 -15.033 67.000 1.00 99.90 4 GLU D C 1
ATOM 5236 O O . GLU D 1 5 ? -43.156 -14.639 67.564 1.00 96.40 4 GLU D O 1
ATOM 5242 N N . ASN D 1 6 ? -42.150 -15.663 65.827 1.00 94.90 5 ASN D N 1
ATOM 5243 C CA . ASN D 1 6 ? -43.393 -15.913 65.105 1.00 96.09 5 ASN D CA 1
ATOM 5244 C C . ASN D 1 6 ? -44.214 -14.634 64.951 1.00 93.18 5 ASN D C 1
ATOM 5245 O O . ASN D 1 6 ? -45.441 -14.664 64.821 1.00 90.29 5 ASN D O 1
ATOM 5250 N N . LYS D 1 7 ? -43.505 -13.511 64.963 1.00 88.12 6 LYS D N 1
ATOM 5251 C CA . LYS D 1 7 ? -44.103 -12.187 64.905 1.00 76.88 6 LYS D CA 1
ATOM 5252 C C . LYS D 1 7 ? -42.977 -11.227 64.516 1.00 75.41 6 LYS D C 1
ATOM 5253 O O . LYS D 1 7 ? -41.996 -11.082 65.247 1.00 74.00 6 LYS D O 1
ATOM 5259 N N . LEU D 1 8 ? -43.103 -10.589 63.357 1.00 68.62 7 LEU D N 1
ATOM 5260 C CA . LEU D 1 8 ? -42.011 -9.782 62.823 1.00 62.32 7 LEU D CA 1
ATOM 5261 C C . LEU D 1 8 ? -41.537 -8.679 63.788 1.00 61.74 7 LEU D C 1
ATOM 5262 O O . LEU D 1 8 ? -42.345 -7.985 64.415 1.00 60.58 7 LEU D O 1
ATOM 5267 N N . ASN D 1 9 ? -40.219 -8.526 63.897 1.00 58.21 8 ASN D N 1
ATOM 5268 C CA . ASN D 1 9 ? -39.619 -7.549 64.802 1.00 57.62 8 ASN D CA 1
ATOM 5269 C C . ASN D 1 9 ? -39.560 -6.165 64.161 1.00 57.30 8 ASN D C 1
ATOM 5270 O O . ASN D 1 9 ? -38.656 -5.878 63.379 1.00 56.09 8 ASN D O 1
ATOM 5275 N N . VAL D 1 10 ? -40.525 -5.310 64.488 1.00 54.26 9 VAL D N 1
ATOM 5276 C CA . VAL D 1 10 ? -40.636 -4.010 63.831 1.00 51.07 9 VAL D CA 1
ATOM 5277 C C . VAL D 1 10 ? -40.335 -2.859 64.796 1.00 48.72 9 VAL D C 1
ATOM 5278 O O . VAL D 1 10 ? -40.849 -2.814 65.913 1.00 51.39 9 VAL D O 1
ATOM 5282 N N . ARG D 1 11 ? -39.491 -1.935 64.352 1.00 48.64 10 ARG D N 1
ATOM 5283 C CA . ARG D 1 11 ? -39.113 -0.774 65.149 1.00 47.40 10 ARG D CA 1
ATOM 5284 C C . ARG D 1 11 ? -39.519 0.517 64.437 1.00 51.85 10 ARG D C 1
ATOM 5285 O O . ARG D 1 11 ? -39.029 0.827 63.340 1.00 49.49 10 ARG D O 1
ATOM 5293 N N . MET D 1 12 ? -40.420 1.266 65.064 1.00 52.73 11 MET D N 1
ATOM 5294 C CA . MET D 1 12 ? -40.855 2.540 64.519 1.00 44.72 11 MET D CA 1
ATOM 5295 C C . MET D 1 12 ? -40.039 3.700 65.065 1.00 44.00 11 MET D C 1
ATOM 5296 O O . MET D 1 12 ? -39.903 3.874 66.270 1.00 42.02 11 MET D O 1
ATOM 5301 N N . LEU D 1 13 ? -39.486 4.479 64.147 1.00 44.09 12 LEU D N 1
ATOM 5302 C CA . LEU D 1 13 ? -38.722 5.658 64.480 1.00 46.85 12 LEU D CA 1
ATOM 5303 C C . LEU D 1 13 ? -39.670 6.835 64.431 1.00 51.09 12 LEU D C 1
ATOM 5304 O O . LEU D 1 13 ? -39.811 7.504 63.409 1.00 58.74 12 LEU D O 1
ATOM 5309 N N . SER D 1 14 ? -40.338 7.065 65.551 1.00 51.82 13 SER D N 1
ATOM 5310 C CA . SER D 1 14 ? -41.322 8.121 65.675 1.00 54.50 13 SER D CA 1
ATOM 5311 C C . SER D 1 14 ? -41.263 8.506 67.142 1.00 53.03 13 SER D C 1
ATOM 5312 O O . SER D 1 14 ? -40.748 7.734 67.951 1.00 52.72 13 SER D O 1
ATOM 5315 N N . ASP D 1 15 ? -41.756 9.689 67.499 1.00 55.09 14 ASP D N 1
ATOM 5316 C CA . ASP D 1 15 ? -41.774 10.065 68.913 1.00 60.28 14 ASP D CA 1
ATOM 5317 C C . ASP D 1 15 ? -42.984 9.450 69.635 1.00 59.25 14 ASP D C 1
ATOM 5318 O O . ASP D 1 15 ? -44.081 9.392 69.081 1.00 60.01 14 ASP D O 1
ATOM 5323 N N . VAL D 1 16 ? -42.777 8.959 70.854 1.00 56.44 15 VAL D N 1
ATOM 5324 C CA . VAL D 1 16 ? -43.848 8.256 71.552 1.00 55.63 15 VAL D CA 1
ATOM 5325 C C . VAL D 1 16 ? -44.914 9.248 72.043 1.00 57.06 15 VAL D C 1
ATOM 5326 O O . VAL D 1 16 ? -44.593 10.345 72.510 1.00 53.71 15 VAL D O 1
ATOM 5330 N N . CYS D 1 17 ? -46.181 8.865 71.900 1.00 56.81 16 CYS D N 1
ATOM 5331 C CA . CYS D 1 17 ? -47.307 9.733 72.246 1.00 55.59 16 CYS D CA 1
ATOM 5332 C C . CYS D 1 17 ? -48.635 9.058 71.908 1.00 55.46 16 CYS D C 1
ATOM 5333 O O . CYS D 1 17 ? -48.655 7.953 71.368 1.00 57.92 16 CYS D O 1
ATOM 5336 N N . MET D 1 18 ? -49.742 9.726 72.220 1.00 54.25 17 MET D N 1
ATOM 5337 C CA . MET D 1 18 ? -51.066 9.191 71.918 1.00 55.64 17 MET D CA 1
ATOM 5338 C C . MET D 1 18 ? -51.154 8.635 70.489 1.00 57.17 17 MET D C 1
ATOM 5339 O O . MET D 1 18 ? -51.438 7.450 70.275 1.00 56.99 17 MET D O 1
ATOM 5344 N N . GLN D 1 19 ? -50.915 9.502 69.514 1.00 51.77 18 GLN D N 1
ATOM 5345 C CA . GLN D 1 19 ? -51.133 9.144 68.126 1.00 53.64 18 GLN D CA 1
ATOM 5346 C C . GLN D 1 19 ? -50.258 7.972 67.718 1.00 56.63 18 GLN D C 1
ATOM 5347 O O . GLN D 1 19 ? -50.604 7.200 66.822 1.00 55.89 18 GLN D O 1
ATOM 5353 N N . SER D 1 20 ? -49.109 7.847 68.362 1.00 49.19 19 SER D N 1
ATOM 5354 C CA . SER D 1 20 ? -48.163 6.847 67.930 1.00 48.06 19 SER D CA 1
ATOM 5355 C C . SER D 1 20 ? -48.563 5.480 68.437 1.00 55.84 19 SER D C 1
ATOM 5356 O O . SER D 1 20 ? -48.498 4.500 67.699 1.00 58.20 19 SER D O 1
ATOM 5359 N N . ARG D 1 21 ? -49.006 5.412 69.686 1.00 55.56 20 ARG D N 1
ATOM 5360 C CA . ARG D 1 21 ? -49.458 4.137 70.234 1.00 60.36 20 ARG D CA 1
ATOM 5361 C C . ARG D 1 21 ? -50.749 3.689 69.560 1.00 56.70 20 ARG D C 1
ATOM 5362 O O . ARG D 1 21 ? -50.984 2.498 69.382 1.00 57.72 20 ARG D O 1
ATOM 5370 N N . LEU D 1 22 ? -51.588 4.647 69.184 1.00 53.22 21 LEU D N 1
ATOM 5371 C CA . LEU D 1 22 ? -52.763 4.317 68.393 1.00 58.89 21 LEU D CA 1
ATOM 5372 C C . LEU D 1 22 ? -52.289 3.506 67.180 1.00 58.12 21 LEU D C 1
ATOM 5373 O O . LEU D 1 22 ? -52.596 2.316 67.060 1.00 53.97 21 LEU D O 1
ATOM 5378 N N . LEU D 1 23 ? -51.510 4.156 66.313 1.00 56.07 22 LEU D N 1
ATOM 5379 C CA . LEU D 1 23 ? -50.912 3.529 65.136 1.00 52.47 22 LEU D CA 1
ATOM 5380 C C . LEU D 1 23 ? -50.197 2.219 65.471 1.00 51.52 22 LEU D C 1
ATOM 5381 O O . LEU D 1 23 ? -50.145 1.297 64.649 1.00 45.09 22 LEU D O 1
ATOM 5386 N N . LYS D 1 24 ? -49.642 2.138 66.676 1.00 54.27 23 LYS D N 1
ATOM 5387 C CA . LYS D 1 24 ? -48.959 0.922 67.092 1.00 50.37 23 LYS D CA 1
ATOM 5388 C C . LYS D 1 24 ? -49.968 -0.185 67.323 1.00 49.64 23 LYS D C 1
ATOM 5389 O O . LYS D 1 24 ? -49.870 -1.253 66.736 1.00 49.29 23 LYS D O 1
ATOM 5395 N N . GLU D 1 25 ? -50.953 0.063 68.170 1.00 50.89 24 GLU D N 1
ATOM 5396 C CA . GLU D 1 25 ? -51.900 -0.998 68.453 1.00 56.95 24 GLU D CA 1
ATOM 5397 C C . GLU D 1 25 ? -52.652 -1.279 67.163 1.00 50.76 24 GLU D C 1
ATOM 5398 O O . GLU D 1 25 ? -52.930 -2.432 66.839 1.00 56.27 24 GLU D O 1
ATOM 5404 N N . ALA D 1 26 ? -52.924 -0.225 66.401 1.00 51.25 25 ALA D N 1
ATOM 5405 C CA . ALA D 1 26 ? -53.606 -0.365 65.110 1.00 55.71 25 ALA D CA 1
ATOM 5406 C C . ALA D 1 26 ? -52.875 -1.331 64.178 1.00 56.01 25 ALA D C 1
ATOM 5407 O O . ALA D 1 26 ? -53.505 -2.180 63.539 1.00 58.90 25 ALA D O 1
ATOM 5409 N N . LEU D 1 27 ? -51.550 -1.192 64.104 1.00 51.63 26 LEU D N 1
ATOM 5410 C CA . LEU D 1 27 ? -50.709 -2.099 63.318 1.00 51.58 26 LEU D CA 1
ATOM 5411 C C . LEU D 1 27 ? -50.678 -3.515 63.915 1.00 57.21 26 LEU D C 1
ATOM 5412 O O . LEU D 1 27 ? -50.913 -4.502 63.213 1.00 56.82 26 LEU D O 1
ATOM 5417 N N . GLU D 1 28 ? -50.382 -3.607 65.211 1.00 58.84 27 GLU D N 1
ATOM 5418 C CA . GLU D 1 28 ? -50.261 -4.895 65.888 1.00 58.42 27 GLU D CA 1
ATOM 5419 C C . GL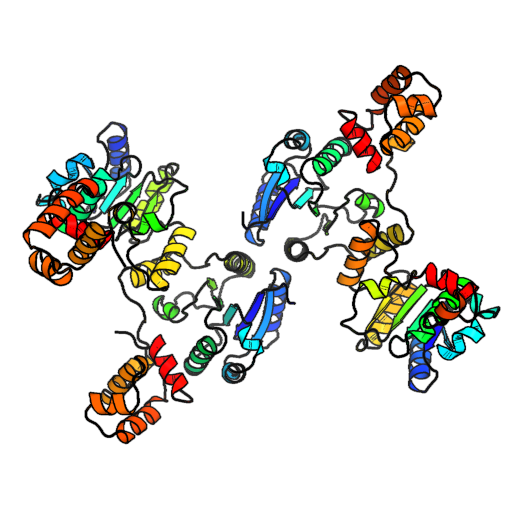U D 1 28 ? -51.510 -5.763 65.698 1.00 61.69 27 GLU D C 1
ATOM 5420 O O . GLU D 1 28 ? -51.415 -6.993 65.641 1.00 62.46 27 GLU D O 1
ATOM 5426 N N . SER D 1 29 ? -52.667 -5.110 65.582 1.00 59.97 28 SER D N 1
ATOM 5427 C CA . SER D 1 29 ? -53.970 -5.785 65.500 1.00 62.51 28 SER D CA 1
ATOM 5428 C C . SER D 1 29 ? -54.290 -6.411 64.144 1.00 63.68 28 SER D C 1
ATOM 5429 O O . SER D 1 29 ? -55.016 -7.403 64.064 1.00 60.55 28 SER D O 1
ATOM 5432 N N . LYS D 1 30 ? -53.758 -5.818 63.081 1.00 67.17 29 LYS D N 1
ATOM 5433 C CA . LYS D 1 30 ? -54.085 -6.233 61.720 1.00 63.12 29 LYS D CA 1
ATOM 5434 C C . LYS D 1 30 ? -53.001 -7.108 61.096 1.00 58.94 29 LYS D C 1
ATOM 5435 O O . LYS D 1 30 ? -53.233 -7.788 60.090 1.00 57.07 29 LYS D O 1
ATOM 5441 N N . LEU D 1 31 ? -51.817 -7.091 61.696 1.00 53.02 30 LEU D N 1
ATOM 5442 C CA . LEU D 1 31 ? -50.665 -7.708 61.065 1.00 57.82 30 LEU D CA 1
ATOM 5443 C C . LEU D 1 31 ? -49.841 -8.547 62.031 1.00 66.34 30 LEU D C 1
ATOM 5444 O O . LEU D 1 31 ? -49.930 -8.370 63.250 1.00 65.26 30 LEU D O 1
ATOM 5449 N N . PRO D 1 32 ? -49.031 -9.467 61.475 1.00 66.77 31 PRO D N 1
ATOM 5450 C CA . PRO D 1 32 ? -48.212 -10.418 62.229 1.00 59.33 31 PRO D CA 1
ATOM 5451 C C . PRO D 1 32 ? -46.877 -9.816 62.660 1.00 57.68 31 PRO D C 1
ATOM 5452 O O . PRO D 1 32 ? -45.824 -10.384 62.376 1.00 58.14 31 PRO D O 1
ATOM 5456 N N . LEU D 1 33 ? -46.912 -8.680 63.341 1.00 55.82 32 LEU D N 1
ATOM 5457 C CA . LEU D 1 33 ? -45.669 -8.036 63.743 1.00 57.98 32 LEU D CA 1
ATOM 5458 C C . LEU D 1 33 ? -45.717 -7.562 65.180 1.00 57.02 32 LEU D C 1
ATOM 5459 O O . LEU D 1 33 ? -46.790 -7.423 65.757 1.00 62.42 32 LEU D O 1
ATOM 5464 N N . ALA D 1 34 ? -44.546 -7.321 65.756 1.00 58.77 33 ALA D N 1
ATOM 5465 C CA . ALA D 1 34 ? -44.461 -6.750 67.095 1.00 61.21 33 ALA D CA 1
ATOM 5466 C C . ALA D 1 34 ? -43.690 -5.435 67.050 1.00 56.65 33 ALA D C 1
ATOM 5467 O O . ALA D 1 34 ? -42.486 -5.420 66.783 1.00 52.97 33 ALA D O 1
ATOM 5469 N N . LEU D 1 35 ? -44.395 -4.336 67.318 1.00 59.49 34 LEU D N 1
ATOM 5470 C CA . LEU D 1 35 ? -43.839 -2.998 67.152 1.00 52.42 34 LEU D CA 1
ATOM 5471 C C . LEU D 1 35 ? -43.454 -2.384 68.484 1.00 57.28 34 LEU D C 1
ATOM 5472 O O . LEU D 1 35 ? -44.170 -2.540 69.475 1.00 60.51 34 LEU D O 1
ATOM 5477 N N . GLU D 1 36 ? -42.302 -1.716 68.504 1.00 55.67 35 GLU D N 1
ATOM 5478 C CA . GLU D 1 36 ? -41.896 -0.866 69.628 1.00 61.26 35 GLU D CA 1
ATOM 5479 C C . GLU D 1 36 ? -41.446 0.496 69.089 1.00 57.48 35 GLU D C 1
ATOM 5480 O O . GLU D 1 36 ? -41.031 0.593 67.931 1.00 51.75 35 GLU D O 1
ATOM 5486 N N . ILE D 1 37 ? -41.537 1.536 69.920 1.00 51.94 36 ILE D N 1
ATOM 5487 C CA . ILE D 1 37 ? -41.308 2.913 69.462 1.00 54.97 36 ILE D CA 1
ATOM 5488 C C . ILE D 1 37 ? -40.076 3.622 70.066 1.00 57.28 36 ILE D C 1
ATOM 5489 O O . ILE D 1 37 ? -40.059 4.000 71.243 1.00 59.17 36 ILE D O 1
ATOM 5494 N N . THR D 1 38 ? -39.053 3.815 69.243 1.00 54.51 37 THR D N 1
ATOM 5495 C CA . THR D 1 38 ? -37.874 4.551 69.667 1.00 55.97 37 THR D CA 1
ATOM 5496 C C . THR D 1 38 ? -37.861 5.901 68.965 1.00 52.96 37 THR D C 1
ATOM 5497 O O . THR D 1 38 ? -38.053 5.974 67.758 1.00 51.56 37 THR D O 1
ATOM 5501 N N . PRO D 1 39 ? -37.652 6.984 69.722 1.00 60.15 38 PRO D N 1
ATOM 5502 C CA . PRO D 1 39 ? -37.510 8.297 69.080 1.00 60.85 38 PRO D CA 1
ATOM 5503 C C . PRO D 1 39 ? -36.170 8.437 68.344 1.00 60.20 38 PRO D C 1
ATOM 5504 O O . PRO D 1 39 ? -35.219 7.703 68.618 1.00 59.87 38 PRO D O 1
ATOM 5508 N N . PHE D 1 40 ? -36.101 9.376 67.409 1.00 60.73 39 PHE D N 1
ATOM 5509 C CA . PHE D 1 40 ? -34.868 9.610 66.668 1.00 61.58 39 PHE D CA 1
ATOM 5510 C C . PHE D 1 40 ? -33.760 10.110 67.586 1.00 67.27 39 PHE D C 1
ATOM 5511 O O . PHE D 1 40 ? -32.619 9.653 67.498 1.00 70.86 39 PHE D O 1
ATOM 5519 N N . SER D 1 41 ? -34.096 11.050 68.463 1.00 69.89 40 SER D N 1
ATOM 5520 C CA . SER D 1 41 ? -33.113 11.640 69.371 1.00 72.29 40 SER D CA 1
ATOM 5521 C C . SER D 1 41 ? -32.492 10.596 70.304 1.00 71.16 40 SER D C 1
ATOM 5522 O O . SER D 1 41 ? -31.392 10.785 70.821 1.00 71.17 40 SER D O 1
ATOM 5525 N N . GLU D 1 42 ? -33.211 9.500 70.511 1.00 67.04 41 GLU D N 1
ATOM 5526 C CA . GLU D 1 42 ? -32.795 8.448 71.430 1.00 71.30 41 GLU D CA 1
ATOM 5527 C C . GLU D 1 42 ? -32.114 7.283 70.690 1.00 69.29 41 GLU D C 1
ATOM 5528 O O . GLU D 1 42 ? -31.579 6.359 71.300 1.00 67.62 41 GLU D O 1
ATOM 5534 N N . LEU D 1 43 ? -32.123 7.360 69.365 1.00 67.78 42 LEU D N 1
ATOM 5535 C CA . LEU D 1 43 ? -31.583 6.313 68.501 1.00 71.68 42 LEU D CA 1
ATOM 5536 C C . LEU D 1 43 ? -30.141 5.912 68.830 1.00 74.69 42 LEU D C 1
ATOM 5537 O O . LEU D 1 43 ? -29.768 4.750 68.685 1.00 69.78 42 LEU D O 1
ATOM 5542 N N . TRP D 1 44 ? -29.331 6.876 69.258 1.00 81.01 43 TRP D N 1
ATOM 5543 C CA . TRP D 1 44 ? -27.929 6.613 69.572 1.00 79.68 43 TRP D CA 1
ATOM 5544 C C . TRP D 1 44 ? -27.806 5.708 70.786 1.00 79.59 43 TRP D C 1
ATOM 5545 O O . TRP D 1 44 ? -26.792 5.034 70.965 1.00 80.37 43 TRP D O 1
ATOM 5556 N N . LEU D 1 45 ? -28.845 5.701 71.616 1.00 80.45 44 LEU D N 1
ATOM 5557 C CA . LEU D 1 45 ? -28.855 4.913 72.848 1.00 83.06 44 LEU D CA 1
ATOM 5558 C C . LEU D 1 45 ? -29.324 3.484 72.603 1.00 79.57 44 LEU D C 1
ATOM 5559 O O . LEU D 1 45 ? -29.295 2.643 73.507 1.00 75.74 44 LEU D O 1
ATOM 5564 N N . GLU D 1 46 ? -29.757 3.220 71.374 1.00 78.33 45 GLU D N 1
ATOM 5565 C CA . GLU D 1 46 ? -30.219 1.895 70.976 1.00 76.01 45 GLU D CA 1
ATOM 5566 C C . GLU D 1 46 ? -29.125 1.187 70.198 1.00 77.16 45 GLU D C 1
ATOM 5567 O O . GLU D 1 46 ? -29.158 -0.036 70.018 1.00 70.89 45 GLU D O 1
ATOM 5573 N N . GLU D 1 47 ? -28.154 1.977 69.749 1.00 75.79 46 GLU D N 1
ATOM 5574 C CA . GLU D 1 47 ? -27.182 1.538 68.757 1.00 74.11 46 GLU D CA 1
ATOM 5575 C C . GLU D 1 47 ? -26.385 0.317 69.181 1.00 77.30 46 GLU D C 1
ATOM 5576 O O . GLU D 1 47 ? -26.106 -0.564 68.367 1.00 78.59 46 GLU D O 1
ATOM 5582 N N . ASN D 1 48 ? -26.017 0.266 70.455 1.00 78.21 47 ASN D N 1
ATOM 5583 C CA . ASN D 1 48 ? -25.242 -0.853 70.965 1.00 77.03 47 ASN D CA 1
ATOM 5584 C C . ASN D 1 48 ? -26.011 -1.677 71.996 1.00 79.05 47 ASN D C 1
ATOM 5585 O O . ASN D 1 48 ? -25.571 -1.849 73.133 1.00 82.08 47 ASN D O 1
ATOM 5590 N N . LYS D 1 49 ? -27.169 -2.181 71.583 1.00 80.86 48 LYS D N 1
ATOM 5591 C CA . LYS D 1 49 ? -27.976 -3.061 72.424 1.00 82.52 48 LYS D CA 1
ATOM 5592 C C . LYS D 1 49 ? -28.219 -4.390 71.721 1.00 83.65 48 LYS D C 1
ATOM 5593 O O . LYS D 1 49 ? -28.515 -4.423 70.525 1.00 81.75 48 LYS D O 1
ATOM 5599 N N . PRO D 1 50 ? -28.092 -5.494 72.468 1.00 88.48 49 PRO D N 1
ATOM 5600 C CA . PRO D 1 50 ? -28.291 -6.844 71.931 1.00 84.16 49 PRO D CA 1
ATOM 5601 C C . PRO D 1 50 ? -29.635 -6.965 71.222 1.00 81.19 49 PRO D C 1
ATOM 5602 O O . PRO D 1 50 ? -29.734 -7.582 70.161 1.00 79.84 49 PRO D O 1
ATOM 5606 N N . GLU D 1 51 ? -30.662 -6.366 71.813 1.00 79.19 50 GLU D N 1
ATOM 5607 C CA . GLU D 1 51 ? -32.009 -6.437 71.264 1.00 78.10 50 GLU D CA 1
ATOM 5608 C C . GLU D 1 51 ? -32.120 -5.722 69.911 1.00 77.13 50 GLU D C 1
ATOM 5609 O O . GLU D 1 51 ? -32.926 -6.109 69.056 1.00 70.41 50 GLU D O 1
ATOM 5615 N N . SER D 1 52 ? -31.298 -4.692 69.720 1.00 76.08 51 SER D N 1
ATOM 5616 C CA . SER D 1 52 ? -31.313 -3.904 68.488 1.00 70.67 51 SER D CA 1
ATOM 5617 C C . SER D 1 52 ? -30.970 -4.733 67.248 1.00 76.96 51 SER D C 1
ATOM 5618 O O . SER D 1 52 ? -31.383 -4.399 66.134 1.00 77.50 51 SER D O 1
ATOM 5621 N N . ARG D 1 53 ? -30.217 -5.812 67.439 1.00 78.88 52 ARG D N 1
ATOM 5622 C CA . ARG D 1 53 ? -29.798 -6.650 66.320 1.00 74.30 52 ARG D CA 1
ATOM 5623 C C . ARG D 1 53 ? -30.923 -7.536 65.779 1.00 74.09 52 ARG D C 1
ATOM 5624 O O . ARG D 1 53 ? -30.824 -8.071 64.671 1.00 73.50 52 ARG D O 1
ATOM 5632 N N . SER D 1 54 ? -31.994 -7.684 66.552 1.00 67.28 53 SER D N 1
ATOM 5633 C CA . SER D 1 54 ? -33.108 -8.526 66.129 1.00 68.58 53 SER D CA 1
ATOM 5634 C C . SER D 1 54 ? -34.067 -7.799 65.191 1.00 66.47 53 SER D C 1
ATOM 5635 O O . SER D 1 54 ? -34.946 -8.426 64.587 1.00 59.88 53 SER D O 1
ATOM 5638 N N . ILE D 1 55 ? -33.899 -6.483 65.070 1.00 62.60 54 ILE D N 1
ATOM 5639 C CA . ILE D 1 55 ? -34.823 -5.678 64.275 1.00 63.85 54 ILE D CA 1
ATOM 5640 C C . ILE D 1 55 ? -34.805 -6.107 62.812 1.00 53.67 54 ILE D C 1
ATOM 5641 O O . ILE D 1 55 ? -33.745 -6.180 62.195 1.00 53.83 54 ILE D O 1
ATOM 5646 N N . GLN D 1 56 ? -35.990 -6.385 62.273 1.00 53.67 55 GLN D N 1
ATOM 5647 C CA . GLN D 1 56 ? -36.147 -6.844 60.896 1.00 54.67 55 GLN D CA 1
ATOM 5648 C C . GLN D 1 56 ? -36.814 -5.788 60.009 1.00 58.36 55 GLN D C 1
ATOM 5649 O O . GLN D 1 56 ? -36.842 -5.930 58.778 1.00 54.19 55 GLN D O 1
ATOM 5655 N N . MET D 1 57 ? -37.373 -4.751 60.638 1.00 57.29 56 MET D N 1
ATOM 5656 C CA . MET D 1 57 ? -38.016 -3.650 59.912 1.00 48.60 56 MET D CA 1
ATOM 5657 C C . MET D 1 57 ? -37.953 -2.334 60.677 1.00 46.82 56 MET D C 1
ATOM 5658 O O . MET D 1 57 ? -38.230 -2.273 61.870 1.00 48.03 56 MET D O 1
ATOM 5663 N N . LEU D 1 58 ? -37.571 -1.279 59.975 1.00 45.66 57 LEU D N 1
ATOM 5664 C CA . LEU D 1 58 ? -37.650 0.053 60.522 1.00 43.37 57 LEU D CA 1
ATOM 5665 C C . LEU D 1 58 ? -38.789 0.784 59.824 1.00 46.03 57 LEU D C 1
ATOM 5666 O O . LEU D 1 58 ? -38.890 0.755 58.590 1.00 42.68 57 LEU D O 1
ATOM 5671 N N . VAL D 1 59 ? -39.659 1.407 60.616 1.00 41.78 58 VAL D N 1
ATOM 5672 C CA . VAL D 1 59 ? -40.689 2.286 60.081 1.00 40.72 58 VAL D CA 1
ATOM 5673 C C . VAL D 1 59 ? -40.270 3.718 60.395 1.00 43.85 58 VAL D C 1
ATOM 5674 O O . VAL D 1 59 ? -40.074 4.064 61.553 1.00 48.00 58 VAL D O 1
ATOM 5678 N N . ILE D 1 60 ? -40.116 4.547 59.367 1.00 44.18 59 ILE D N 1
ATOM 5679 C CA . ILE D 1 60 ? -39.437 5.832 59.519 1.00 42.67 59 ILE D CA 1
ATOM 5680 C C . ILE D 1 60 ? -40.390 7.006 59.361 1.00 45.83 59 ILE D C 1
ATOM 5681 O O . ILE D 1 60 ? -40.811 7.320 58.251 1.00 46.80 59 ILE D O 1
ATOM 5686 N N . ASP D 1 61 ? -40.727 7.655 60.472 1.00 47.72 60 ASP D N 1
ATOM 5687 C CA . ASP D 1 61 ? -41.669 8.768 60.441 1.00 46.88 60 ASP D CA 1
ATOM 5688 C C . ASP D 1 61 ? -40.989 10.013 59.885 1.00 51.71 60 ASP D C 1
ATOM 5689 O O . ASP D 1 61 ? -40.252 10.707 60.592 1.00 52.83 60 ASP D O 1
ATOM 5694 N N . TYR D 1 62 ? -41.256 10.286 58.610 1.00 50.09 61 TYR D N 1
ATOM 5695 C CA . TYR D 1 62 ? -40.617 11.376 57.883 1.00 50.26 61 TYR D CA 1
ATOM 5696 C C . TYR D 1 62 ? -40.981 12.758 58.438 1.00 56.69 61 TYR D C 1
ATOM 5697 O O . TYR D 1 62 ? -40.200 13.707 58.325 1.00 58.93 61 TYR D O 1
ATOM 5706 N N . SER D 1 63 ? -42.164 12.866 59.039 1.00 54.98 62 SER D N 1
ATOM 5707 C CA . SER D 1 63 ? -42.592 14.108 59.680 1.00 56.54 62 SER D CA 1
ATOM 5708 C C . SER D 1 63 ? -41.781 14.406 60.953 1.00 62.23 62 SER D C 1
ATOM 5709 O O . SER D 1 63 ? -41.777 15.537 61.450 1.00 59.65 62 SER D O 1
ATOM 5712 N N . ARG D 1 64 ? -41.090 13.391 61.470 1.00 61.45 63 ARG D N 1
ATOM 5713 C CA . ARG D 1 64 ? -40.245 13.568 62.650 1.00 62.57 63 ARG D CA 1
ATOM 5714 C C . ARG D 1 64 ? -38.761 13.421 62.324 1.00 63.80 63 ARG D C 1
ATOM 5715 O O . ARG D 1 64 ? -37.942 13.237 63.224 1.00 66.29 63 ARG D O 1
ATOM 5723 N N . ILE D 1 65 ? -38.409 13.499 61.043 1.00 62.39 64 ILE D N 1
ATOM 5724 C CA . ILE D 1 65 ? -37.008 13.380 60.654 1.00 64.88 64 ILE D CA 1
ATOM 5725 C C . ILE D 1 65 ? -36.345 14.742 60.408 1.00 68.15 64 ILE D C 1
ATOM 5726 O O . ILE D 1 65 ? -36.821 15.556 59.617 1.00 66.37 64 ILE D O 1
ATOM 5731 N N . SER D 1 66 ? -35.250 14.991 61.114 1.00 74.61 65 SER D N 1
ATOM 5732 C CA . SER D 1 66 ? -34.444 16.184 60.877 1.00 81.41 65 SER D CA 1
ATOM 5733 C C . SER D 1 66 ? -33.129 15.787 60.208 1.00 83.89 65 SER D C 1
ATOM 5734 O O . SER D 1 66 ? -32.809 14.601 60.120 1.00 79.87 65 SER D O 1
ATOM 5737 N N . ASP D 1 67 ? -32.374 16.773 59.730 1.00 88.14 66 ASP D N 1
ATOM 5738 C CA . ASP D 1 67 ? -31.077 16.506 59.108 1.00 86.54 66 ASP D CA 1
ATOM 5739 C C . ASP D 1 67 ? -30.036 16.122 60.152 1.00 85.36 66 ASP D C 1
ATOM 5740 O O . ASP D 1 67 ? -29.062 15.432 59.852 1.00 82.61 66 ASP D O 1
ATOM 5745 N N . ASP D 1 68 ? -30.258 16.576 61.382 1.00 88.38 67 ASP D N 1
ATOM 5746 C CA . ASP D 1 68 ? -29.376 16.264 62.498 1.00 89.52 67 ASP D CA 1
ATOM 5747 C C . ASP D 1 68 ? -29.373 14.769 62.809 1.00 87.64 67 ASP D C 1
ATOM 5748 O O . ASP D 1 68 ? -28.311 14.147 62.935 1.00 86.16 67 ASP D O 1
ATOM 5753 N N . VAL D 1 69 ? -30.568 14.198 62.928 1.00 83.50 68 VAL D N 1
ATOM 5754 C CA . VAL D 1 69 ? -30.716 12.807 63.346 1.00 81.08 68 VAL D CA 1
ATOM 5755 C C . VAL D 1 69 ? -30.399 11.819 62.231 1.00 74.17 68 VAL D C 1
ATOM 5756 O O . VAL D 1 69 ? -30.473 10.611 62.436 1.00 72.26 68 VAL D O 1
ATOM 5760 N N . LEU D 1 70 ? -30.040 12.334 61.058 1.00 75.49 69 LEU D N 1
ATOM 5761 C CA . LEU D 1 70 ? -29.784 11.486 59.893 1.00 76.50 69 LEU D CA 1
ATOM 5762 C C . LEU D 1 70 ? -28.508 10.656 60.018 1.00 73.37 69 LEU D C 1
ATOM 5763 O O . LEU D 1 70 ? -28.508 9.450 59.763 1.00 66.06 69 LEU D O 1
ATOM 5768 N N . THR D 1 71 ? -27.421 11.307 60.407 1.00 77.89 70 THR D N 1
ATOM 5769 C CA . THR D 1 71 ? -26.165 10.608 60.623 1.00 77.60 70 THR D CA 1
ATOM 5770 C C . THR D 1 71 ? -26.318 9.606 61.766 1.00 72.53 70 THR D C 1
ATOM 5771 O O . THR D 1 71 ? -25.752 8.514 61.732 1.00 67.89 70 THR D O 1
ATOM 5775 N N . ASP D 1 72 ? -27.091 9.989 62.778 1.00 74.03 71 ASP D N 1
ATOM 5776 C CA . ASP D 1 72 ? -27.402 9.091 63.881 1.00 73.15 71 ASP D CA 1
ATOM 5777 C C . ASP D 1 72 ? -28.047 7.821 63.347 1.00 66.40 71 ASP D C 1
ATOM 5778 O O . ASP D 1 72 ? -27.816 6.725 63.864 1.00 61.73 71 ASP D O 1
ATOM 5783 N N . TYR D 1 73 ? -28.856 7.974 62.305 1.00 66.74 72 TYR D N 1
ATOM 5784 C CA . TYR D 1 73 ? -29.582 6.838 61.755 1.00 62.00 72 TYR D CA 1
ATOM 5785 C C . TYR D 1 73 ? -28.678 5.885 60.978 1.00 61.95 72 TYR D C 1
ATOM 5786 O O . TYR D 1 73 ? -28.704 4.677 61.208 1.00 57.80 72 TYR D O 1
ATOM 5795 N N . SER D 1 74 ? -27.889 6.425 60.054 1.00 63.69 73 SER D N 1
ATOM 5796 C CA . SER D 1 74 ? -27.078 5.579 59.182 1.00 67.76 73 SER D CA 1
ATOM 5797 C C . SER D 1 74 ? -26.061 4.736 59.955 1.00 67.48 73 SER D C 1
ATOM 5798 O O . SER D 1 74 ? -25.676 3.655 59.504 1.00 68.07 73 SER D O 1
ATOM 5801 N N . SER D 1 75 ? -25.636 5.217 61.120 1.00 68.77 74 SER D N 1
ATOM 5802 C CA . SER D 1 75 ? -24.720 4.433 61.948 1.00 71.44 7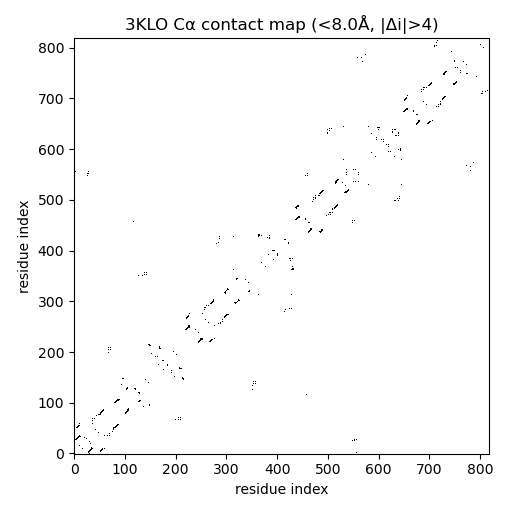4 SER D CA 1
ATOM 5803 C C . SER D 1 75 ? -25.477 3.408 62.799 1.00 65.09 74 SER D C 1
ATOM 5804 O O . SER D 1 75 ? -24.988 2.306 63.013 1.00 66.23 74 SER D O 1
ATOM 5807 N N . PHE D 1 76 ? -26.671 3.762 63.269 1.00 63.24 75 PHE D N 1
ATOM 5808 C CA . PHE D 1 76 ? -27.489 2.815 64.023 1.00 62.52 75 PHE D CA 1
ATOM 5809 C C . PHE D 1 76 ? -27.870 1.600 63.183 1.00 63.89 75 PHE D C 1
ATOM 5810 O O . PHE D 1 76 ? -27.773 0.466 63.646 1.00 63.75 75 PHE D O 1
ATOM 5818 N N . LYS D 1 77 ? -28.311 1.845 61.951 1.00 65.59 76 LYS D N 1
ATOM 5819 C CA . LYS D 1 77 ? -28.782 0.775 61.077 1.00 61.97 76 LYS D CA 1
ATOM 5820 C C . LYS D 1 77 ? -27.644 -0.152 60.647 1.00 63.27 76 LYS D C 1
ATOM 5821 O O . LYS D 1 77 ? -27.801 -1.377 60.654 1.00 62.93 76 LYS D O 1
ATOM 5827 N N . HIS D 1 78 ? -26.505 0.431 60.277 1.00 61.75 77 HIS D N 1
ATOM 5828 C CA . HIS D 1 78 ? -25.346 -0.357 59.852 1.00 65.85 77 HIS D CA 1
ATOM 5829 C C . HIS D 1 78 ? -24.740 -1.198 60.982 1.00 66.51 77 HIS D C 1
ATOM 5830 O O . HIS D 1 78 ? -24.284 -2.318 60.751 1.00 61.91 77 HIS D O 1
ATOM 5837 N N . ILE D 1 79 ? -24.737 -0.656 62.197 1.00 66.65 78 ILE D N 1
ATOM 5838 C CA . ILE D 1 79 ? -24.204 -1.375 63.350 1.00 64.78 78 ILE D CA 1
ATOM 5839 C C . ILE D 1 79 ? -25.130 -2.500 63.808 1.00 68.41 78 ILE D C 1
ATOM 5840 O O . ILE D 1 79 ? -24.687 -3.636 64.000 1.00 70.36 78 ILE D O 1
ATOM 5845 N N . SER D 1 80 ? -26.416 -2.189 63.967 1.00 66.09 79 SER D N 1
ATOM 5846 C CA . SER D 1 80 ? -27.351 -3.136 64.576 1.00 66.30 79 SER D CA 1
ATOM 5847 C C . SER D 1 80 ? -28.189 -3.982 63.612 1.00 66.33 79 SER D C 1
ATOM 5848 O O . SER D 1 80 ? -28.245 -5.202 63.755 1.00 73.06 79 SER D O 1
ATOM 5851 N N . CYS D 1 81 ? -28.844 -3.352 62.643 1.00 65.24 80 CYS D N 1
ATOM 5852 C CA . CYS D 1 81 ? -29.777 -4.083 61.781 1.00 67.24 80 CYS D CA 1
ATOM 5853 C C . CYS D 1 81 ? -29.640 -3.692 60.317 1.00 63.44 80 CYS D C 1
ATOM 5854 O O . CYS D 1 81 ? -30.588 -3.164 59.725 1.00 60.16 80 CYS D O 1
ATOM 5857 N N . PRO D 1 82 ? -28.465 -3.964 59.727 1.00 62.21 81 PRO D N 1
ATOM 5858 C CA . PRO D 1 82 ? -28.098 -3.566 58.361 1.00 61.80 81 PRO D CA 1
ATOM 5859 C C . PRO D 1 82 ? -29.019 -4.110 57.256 1.00 58.58 81 PRO D C 1
ATOM 5860 O O . PRO D 1 82 ? -29.264 -3.375 56.298 1.00 58.18 81 PRO D O 1
ATOM 5864 N N . ASP D 1 83 ? -29.510 -5.347 57.371 1.00 57.10 82 ASP D N 1
ATOM 5865 C CA . ASP D 1 83 ? -30.413 -5.901 56.348 1.00 60.00 82 ASP D CA 1
ATOM 5866 C C . ASP D 1 83 ? -31.894 -5.901 56.738 1.00 56.13 82 ASP D C 1
ATOM 5867 O O . ASP D 1 83 ? -32.717 -6.618 56.152 1.00 55.12 82 ASP D O 1
ATOM 5872 N N . ALA D 1 84 ? -32.237 -5.086 57.724 1.00 58.11 83 ALA D N 1
ATOM 5873 C CA . ALA D 1 84 ? -33.636 -4.877 58.035 1.00 51.46 83 ALA D CA 1
ATOM 5874 C C . ALA D 1 84 ? -34.197 -3.985 56.928 1.00 52.60 83 ALA D C 1
ATOM 5875 O O . ALA D 1 84 ? -33.493 -3.122 56.392 1.00 48.52 83 ALA D O 1
ATOM 5877 N N . LYS D 1 85 ? -35.452 -4.220 56.562 1.00 50.31 84 LYS D N 1
ATOM 5878 C CA . LYS D 1 85 ? -36.142 -3.374 55.595 1.00 46.64 84 LYS D CA 1
ATOM 5879 C C . LYS D 1 85 ? -36.415 -1.970 56.167 1.00 48.18 84 LYS D C 1
ATOM 5880 O O . LYS D 1 85 ? -36.515 -1.772 57.381 1.00 45.09 84 LYS D O 1
ATOM 5886 N N . GLU D 1 86 ? -36.529 -0.989 55.288 1.00 46.13 85 GLU D N 1
ATOM 5887 C CA . GLU D 1 86 ? -37.032 0.308 55.705 1.00 45.62 85 GLU D CA 1
ATOM 5888 C C . GLU D 1 86 ? -38.327 0.634 54.957 1.00 45.06 85 GLU D C 1
ATOM 5889 O O . GLU D 1 86 ? -38.505 0.274 53.794 1.00 42.55 85 GLU D O 1
ATOM 5895 N N . VAL D 1 87 ? -39.237 1.283 55.671 1.00 43.49 86 VAL D N 1
ATOM 5896 C CA . VAL D 1 87 ? -40.579 1.562 55.207 1.00 40.48 86 VAL D CA 1
ATOM 5897 C C . VAL D 1 87 ? -40.893 2.987 55.635 1.00 42.21 86 VAL D C 1
ATOM 5898 O O . VAL D 1 87 ? -41.032 3.246 56.828 1.00 46.13 86 VAL D O 1
ATOM 5902 N N . ILE D 1 88 ? -40.986 3.919 54.693 1.00 35.07 87 ILE D N 1
ATOM 5903 C CA . ILE D 1 88 ? -41.225 5.314 55.068 1.00 39.63 87 ILE D CA 1
ATOM 5904 C C . ILE D 1 88 ? -42.720 5.614 55.239 1.00 39.36 87 ILE D C 1
ATOM 5905 O O . ILE D 1 88 ? -43.531 5.160 54.443 1.00 38.98 87 ILE D O 1
ATOM 5910 N N . ILE D 1 89 ? -43.076 6.362 56.287 1.00 41.85 88 ILE D N 1
ATOM 5911 C CA . ILE D 1 89 ? -44.445 6.869 56.476 1.00 43.84 88 ILE D CA 1
ATOM 5912 C C . ILE D 1 89 ? -44.450 8.389 56.621 1.00 43.33 88 ILE D C 1
ATOM 5913 O O . ILE D 1 89 ? -43.449 8.987 57.021 1.00 44.43 88 ILE D O 1
ATOM 5918 N N . ASN D 1 90 ? -45.583 9.009 56.305 1.00 40.47 89 ASN D N 1
ATOM 5919 C CA . ASN D 1 90 ? -45.720 10.453 56.445 1.00 45.71 89 ASN D CA 1
ATOM 5920 C C . ASN D 1 90 ? -44.785 11.203 55.495 1.00 48.02 89 ASN D C 1
ATOM 5921 O O . ASN D 1 90 ? -44.416 12.360 55.725 1.00 48.91 89 ASN D O 1
ATOM 5926 N N . CYS D 1 91 ? -44.413 10.522 54.419 1.00 45.01 90 CYS D N 1
ATOM 5927 C CA . CYS D 1 91 ? -43.620 11.118 53.362 1.00 46.60 90 CYS D CA 1
ATOM 5928 C C . CYS D 1 91 ? -44.443 12.189 52.640 1.00 44.91 90 CYS D C 1
ATOM 5929 O O . CYS D 1 91 ? -45.633 12.007 52.407 1.00 44.33 90 CYS D O 1
ATOM 5932 N N . PRO D 1 92 ? -43.813 13.323 52.304 1.00 47.61 91 PRO D N 1
ATOM 5933 C CA . PRO D 1 92 ? -44.478 14.350 51.495 1.00 51.87 91 PRO D CA 1
ATOM 5934 C C . PRO D 1 92 ? -44.747 13.876 50.062 1.00 56.16 91 PRO D C 1
ATOM 5935 O O . PRO D 1 92 ? -43.849 13.309 49.432 1.00 51.29 91 PRO D O 1
ATOM 5939 N N . GLN D 1 93 ? -45.961 14.114 49.562 1.00 58.07 92 GLN D N 1
ATOM 5940 C CA . GLN D 1 93 ? -46.340 13.710 48.204 1.00 58.77 92 GLN D CA 1
ATOM 5941 C C . GLN D 1 93 ? -45.380 14.231 47.139 1.00 60.89 92 GLN D C 1
ATOM 5942 O O . GLN D 1 93 ? -44.998 13.509 46.217 1.00 60.03 92 GLN D O 1
ATOM 5948 N N . ASP D 1 94 ? -44.995 15.492 47.279 1.00 62.20 93 ASP D N 1
ATOM 5949 C CA . ASP D 1 94 ? -44.157 16.164 46.301 1.00 61.71 93 ASP D CA 1
ATOM 5950 C C . ASP D 1 94 ? -42.670 15.893 46.508 1.00 62.28 93 ASP D C 1
ATOM 5951 O O . ASP D 1 94 ? -41.832 16.659 46.033 1.00 65.56 93 ASP D O 1
ATOM 5956 N N . ILE D 1 95 ? -42.331 14.818 47.213 1.00 60.22 94 ILE D N 1
ATOM 5957 C CA . ILE D 1 95 ? -40.921 14.559 47.515 1.00 60.74 94 ILE D CA 1
ATOM 5958 C C . ILE D 1 95 ? -40.088 14.260 46.269 1.00 60.78 94 ILE D C 1
ATOM 5959 O O . ILE D 1 95 ? -40.560 13.626 45.325 1.00 58.90 94 ILE D O 1
ATOM 5964 N N . GLU D 1 96 ? -38.847 14.739 46.281 1.00 64.55 95 GLU D N 1
ATOM 5965 C CA . GLU D 1 96 ? -37.912 14.511 45.190 1.00 66.69 95 GLU D CA 1
ATOM 5966 C C . GLU D 1 96 ? -37.392 13.083 45.260 1.00 61.15 95 GLU D C 1
ATOM 5967 O O . GLU D 1 96 ? -36.963 12.628 46.313 1.00 63.07 95 GLU D O 1
ATOM 5973 N N . HIS D 1 97 ? -37.420 12.388 44.130 1.00 64.69 96 HIS D N 1
ATOM 5974 C CA . HIS D 1 97 ? -37.188 10.942 44.097 1.00 65.70 96 HIS D CA 1
ATOM 5975 C C . HIS D 1 97 ? -35.809 10.463 44.563 1.00 61.16 96 HIS D C 1
ATOM 5976 O O . HIS D 1 97 ? -35.707 9.460 45.266 1.00 55.58 96 HIS D O 1
ATOM 5983 N N . LYS D 1 98 ? -34.756 11.171 44.163 1.00 66.93 97 LYS D N 1
ATOM 5984 C CA . LYS D 1 98 ? -33.391 10.755 44.473 1.00 63.89 97 LYS D CA 1
ATOM 5985 C C . LYS D 1 98 ? -33.120 10.754 45.975 1.00 63.48 97 LYS D C 1
ATOM 5986 O O . LYS D 1 98 ? -32.344 9.933 46.472 1.00 62.68 97 LYS D O 1
ATOM 5992 N N . LEU D 1 99 ? -33.763 11.670 46.694 1.00 62.68 98 LEU D N 1
ATOM 5993 C CA . LEU D 1 99 ? -33.555 11.788 48.137 1.00 63.12 98 LEU D CA 1
ATOM 5994 C C . LEU D 1 99 ? -33.969 10.521 48.891 1.00 61.17 98 LEU D C 1
ATOM 5995 O O . LEU D 1 99 ? -33.534 10.304 50.025 1.00 61.33 98 LEU D O 1
ATOM 6000 N N . LEU D 1 100 ? -34.797 9.686 48.258 1.00 58.55 99 LEU D N 1
ATOM 6001 C CA . LEU D 1 100 ? -35.282 8.449 48.878 1.00 53.35 99 LEU D CA 1
ATOM 6002 C C . LEU D 1 100 ? -34.289 7.286 48.772 1.00 53.96 99 LEU D C 1
ATOM 6003 O O . LEU D 1 100 ? -34.345 6.348 49.565 1.00 48.11 99 LEU D O 1
ATOM 6008 N N . PHE D 1 101 ? -33.382 7.355 47.801 1.00 56.80 100 PHE D N 1
ATOM 6009 C CA . PHE D 1 101 ? -32.368 6.314 47.612 1.00 59.23 100 PHE D CA 1
ATOM 6010 C C . PHE D 1 101 ? -31.445 6.114 48.814 1.00 61.11 100 PHE D C 1
ATOM 6011 O O . PHE D 1 101 ? -30.834 5.051 48.957 1.00 62.17 100 PHE D O 1
ATOM 6019 N N . LYS D 1 102 ? -31.323 7.141 49.655 1.00 64.50 101 LYS D N 1
ATOM 6020 C CA . LYS D 1 102 ? -30.401 7.108 50.790 1.00 58.82 101 LYS D CA 1
ATOM 6021 C C . LYS D 1 102 ? -30.793 6.003 51.769 1.00 55.57 101 LYS D C 1
ATOM 6022 O O . LYS D 1 102 ? -30.020 5.632 52.651 1.00 58.89 101 LYS D O 1
ATOM 6028 N N . TRP D 1 103 ? -32.003 5.480 51.596 1.00 56.57 102 TRP D N 1
ATOM 6029 C CA . TRP D 1 103 ? -32.462 4.317 52.347 1.00 56.19 102 TRP D CA 1
ATOM 6030 C C . TRP D 1 103 ? -32.168 3.092 51.504 1.00 55.89 102 TRP D C 1
ATOM 6031 O O . TRP D 1 103 ? -32.884 2.790 50.552 1.00 54.81 102 TRP D O 1
ATOM 6042 N N . ASN D 1 104 ? -31.086 2.406 51.847 1.00 57.14 103 ASN D N 1
ATOM 6043 C CA . ASN D 1 104 ? -30.575 1.325 51.017 1.00 60.55 103 ASN D CA 1
ATOM 6044 C C . ASN D 1 104 ? -31.440 0.068 51.018 1.00 61.11 103 ASN D C 1
ATOM 6045 O O . ASN D 1 104 ? -31.241 -0.814 50.179 1.00 61.91 103 ASN D O 1
ATOM 6050 N N . ASN D 1 105 ? -32.398 -0.008 51.945 1.00 56.05 104 ASN D N 1
ATOM 6051 C CA . ASN D 1 105 ? -33.317 -1.151 52.008 1.00 51.61 104 ASN D CA 1
ATOM 6052 C C . ASN D 1 105 ? -34.801 -0.815 51.830 1.00 46.77 104 ASN D C 1
ATOM 6053 O O . ASN D 1 105 ? -35.658 -1.640 52.119 1.00 49.08 104 ASN D O 1
ATOM 6058 N N . LEU D 1 106 ? -35.105 0.379 51.346 1.00 41.72 105 LEU D N 1
ATOM 6059 C CA . LEU D 1 106 ? -36.486 0.809 51.212 1.00 41.05 105 LEU D CA 1
ATOM 6060 C C . LEU D 1 106 ? -37.393 -0.270 50.624 1.00 45.12 105 LEU D C 1
ATOM 6061 O O . LEU D 1 106 ? -37.155 -0.751 49.520 1.00 44.72 105 LEU D O 1
ATOM 6066 N N . ALA D 1 107 ? -38.436 -0.644 51.364 1.00 45.91 106 ALA D N 1
ATOM 6067 C CA . ALA D 1 107 ? -39.412 -1.623 50.878 1.00 42.97 106 ALA D CA 1
ATOM 6068 C C . ALA D 1 107 ? -40.705 -0.938 50.455 1.00 46.53 106 ALA D C 1
ATOM 6069 O O . ALA D 1 107 ? -41.411 -1.426 49.570 1.00 46.67 106 ALA D O 1
ATOM 6071 N N . GLY D 1 108 ? -41.010 0.194 51.085 1.00 43.21 107 GLY D N 1
ATOM 6072 C CA . GLY D 1 108 ? -42.272 0.870 50.848 1.00 42.32 107 GLY D CA 1
ATOM 6073 C C . GLY D 1 108 ? -42.346 2.306 51.332 1.00 44.59 107 GLY D C 1
ATOM 6074 O O . GLY D 1 108 ? -41.737 2.682 52.340 1.00 44.21 107 GLY D O 1
ATOM 6075 N N . VAL D 1 109 ? -43.119 3.109 50.608 1.00 43.10 108 VAL D N 1
ATOM 6076 C CA . VAL D 1 109 ? -43.341 4.500 50.968 1.00 43.48 108 VAL D CA 1
ATOM 6077 C C . VAL D 1 109 ? -44.838 4.806 51.192 1.00 44.94 108 VAL D C 1
ATOM 6078 O O . VAL D 1 109 ? -45.697 4.427 50.391 1.00 45.55 108 VAL D O 1
ATOM 6082 N N . PHE D 1 110 ? -45.140 5.478 52.299 1.00 45.08 109 PHE D N 1
ATOM 6083 C CA . PHE D 1 110 ? -46.508 5.892 52.607 1.00 45.90 109 PHE D CA 1
ATOM 6084 C C . PHE D 1 110 ? -46.566 7.403 52.839 1.00 45.16 109 PHE D C 1
ATOM 6085 O O . PHE D 1 110 ? -45.783 7.955 53.616 1.00 42.45 109 PHE D O 1
ATOM 6093 N N . TYR D 1 111 ? -47.500 8.066 52.163 1.00 46.70 110 TYR D N 1
ATOM 6094 C CA . TYR D 1 111 ? -47.510 9.523 52.111 1.00 47.00 110 TYR D CA 1
ATOM 6095 C C . TYR D 1 111 ? -48.389 10.161 53.176 1.00 50.84 110 TYR D C 1
ATOM 6096 O O . TYR D 1 111 ? -49.232 9.498 53.776 1.00 52.66 110 TYR D O 1
ATOM 6105 N N . ILE D 1 112 ? -48.174 11.453 53.408 1.00 50.16 111 ILE D N 1
ATOM 6106 C CA . ILE D 1 112 ? -48.770 12.151 54.538 1.00 48.19 111 ILE D CA 1
ATOM 6107 C C . ILE D 1 112 ? -50.297 12.135 54.536 1.00 51.69 111 ILE D C 1
ATOM 6108 O O . ILE D 1 112 ? -50.919 12.513 55.516 1.00 54.70 111 ILE D O 1
ATOM 6113 N N . ASP D 1 113 ? -50.911 11.702 53.443 1.00 57.29 112 ASP D 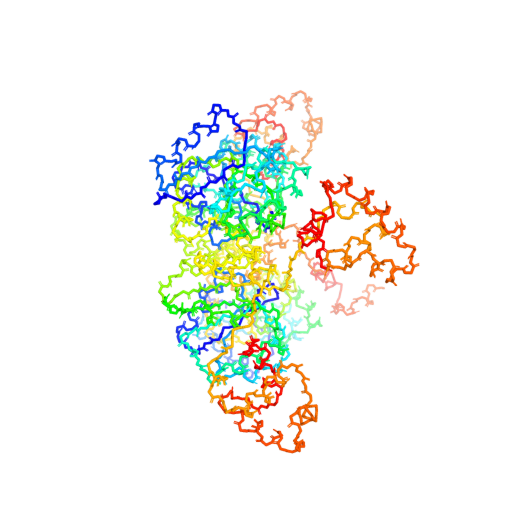N 1
ATOM 6114 C CA . ASP D 1 113 ? -52.370 11.628 53.418 1.00 61.10 112 ASP D CA 1
ATOM 6115 C C . ASP D 1 113 ? -52.925 10.275 52.967 1.00 57.45 112 ASP D C 1
ATOM 6116 O O . ASP D 1 113 ? -54.034 10.188 52.447 1.00 53.03 112 ASP D O 1
ATOM 6121 N N . ASP D 1 114 ? -52.143 9.222 53.181 1.00 58.32 113 ASP D N 1
ATOM 6122 C CA . ASP D 1 114 ? -52.623 7.862 52.996 1.00 58.82 113 ASP D CA 1
ATOM 6123 C C . ASP D 1 114 ? -53.389 7.460 54.242 1.00 62.11 113 ASP D C 1
ATOM 6124 O O . ASP D 1 114 ? -52.974 7.777 55.357 1.00 60.01 113 ASP D O 1
ATOM 6129 N N . ASP D 1 115 ? -54.509 6.768 54.055 1.00 68.67 114 ASP D N 1
ATOM 6130 C CA . ASP D 1 115 ? -55.297 6.291 55.191 1.00 68.29 114 ASP D CA 1
ATOM 6131 C C . ASP D 1 115 ? -54.805 4.934 55.705 1.00 61.70 114 ASP D C 1
ATOM 6132 O O . ASP D 1 115 ? -54.038 4.237 55.035 1.00 54.05 114 ASP D O 1
ATOM 6137 N N . MET D 1 116 ? -55.248 4.573 56.905 1.00 64.40 115 MET D N 1
ATOM 6138 C CA . MET D 1 116 ? -54.892 3.290 57.498 1.00 62.60 115 MET D CA 1
ATOM 6139 C C . MET D 1 116 ? -55.139 2.125 56.542 1.00 60.18 115 MET D C 1
ATOM 6140 O O . MET D 1 116 ? -54.290 1.243 56.400 1.00 59.05 115 MET D O 1
ATOM 6145 N N . ASP D 1 117 ? -56.296 2.122 55.887 1.00 59.32 116 ASP D N 1
ATOM 6146 C CA . ASP D 1 117 ? -56.635 1.048 54.952 1.00 62.61 116 ASP D CA 1
ATOM 6147 C C . ASP D 1 117 ? -55.572 0.869 53.870 1.00 62.16 116 ASP D C 1
ATOM 6148 O O . ASP D 1 117 ? -55.399 -0.232 53.333 1.00 58.64 116 ASP D O 1
ATOM 6153 N N . THR D 1 118 ? -54.866 1.956 53.556 1.00 61.01 117 THR D N 1
ATOM 6154 C CA . THR D 1 118 ? -53.750 1.897 52.619 1.00 54.40 117 THR D CA 1
ATOM 6155 C C . THR D 1 118 ? -52.491 1.409 53.340 1.00 54.67 117 THR D C 1
ATOM 6156 O O . THR D 1 118 ? -51.658 0.732 52.739 1.00 53.36 117 THR D O 1
ATOM 6160 N N . LEU D 1 119 ? -52.360 1.733 54.628 1.00 50.82 118 LEU D N 1
ATOM 6161 C CA . LEU D 1 119 ? -51.232 1.225 55.412 1.00 51.94 118 LEU D CA 1
ATOM 6162 C C . LEU D 1 119 ? -51.289 -0.301 55.532 1.00 53.66 118 LEU D C 1
ATOM 6163 O O . LEU D 1 119 ? -50.321 -0.997 55.212 1.00 49.46 118 LEU D O 1
ATOM 6168 N N . ILE D 1 120 ? -52.428 -0.819 55.983 1.00 52.75 119 ILE D N 1
ATOM 6169 C CA . ILE D 1 120 ? -52.628 -2.262 56.040 1.00 55.37 119 ILE D CA 1
ATOM 6170 C C . ILE D 1 120 ? -52.419 -2.918 54.665 1.00 57.28 119 ILE D C 1
ATOM 6171 O O . ILE D 1 120 ? -51.645 -3.876 54.540 1.00 52.12 119 ILE D O 1
ATOM 6176 N N . LYS D 1 121 ? -53.100 -2.396 53.641 1.00 57.43 120 LYS D N 1
ATOM 6177 C CA . LYS D 1 121 ? -53.076 -2.996 52.304 1.00 51.28 120 LYS D CA 1
ATOM 6178 C C . LYS D 1 121 ? -51.660 -3.190 51.754 1.00 53.29 120 LYS D C 1
ATOM 6179 O O . LYS D 1 121 ? -51.328 -4.252 51.220 1.00 52.42 120 LYS D O 1
ATOM 6185 N N . GLY D 1 122 ? -50.829 -2.161 51.887 1.00 52.75 121 GLY D N 1
ATOM 6186 C CA . GLY D 1 122 ? -49.458 -2.216 51.407 1.00 51.40 121 GLY D CA 1
ATOM 6187 C C . GLY D 1 122 ? -48.516 -2.926 52.366 1.00 50.15 121 GLY D C 1
ATOM 6188 O O . GLY D 1 122 ? -47.618 -3.657 51.949 1.00 48.62 121 GLY D O 1
ATOM 6189 N N . MET D 1 123 ? -48.712 -2.710 53.661 1.00 49.34 122 MET D N 1
ATOM 6190 C CA . MET D 1 123 ? -47.898 -3.399 54.647 1.00 48.05 122 MET D CA 1
ATOM 6191 C C . MET D 1 123 ? -48.058 -4.910 54.475 1.00 51.27 122 MET D C 1
ATOM 6192 O O . MET D 1 123 ? -47.090 -5.668 54.628 1.00 43.56 122 MET D O 1
ATOM 6197 N N . SER D 1 124 ? -49.282 -5.328 54.139 1.00 49.19 123 SER D N 1
ATOM 6198 C CA . SER D 1 124 ? -49.599 -6.731 53.904 1.00 45.93 123 SER D CA 1
ATOM 6199 C C . SER D 1 124 ? -48.765 -7.283 52.763 1.00 53.27 123 SER D C 1
ATOM 6200 O O . SER D 1 124 ? -48.269 -8.412 52.829 1.00 54.85 123 SER D O 1
ATOM 6203 N N . LYS D 1 125 ? -48.621 -6.475 51.715 1.00 55.47 124 LYS D N 1
ATOM 6204 C CA . LYS D 1 125 ? -47.801 -6.835 50.559 1.00 55.18 124 LYS D CA 1
ATOM 6205 C C . LYS D 1 125 ? -46.315 -6.865 50.926 1.00 52.51 124 LYS D C 1
ATOM 6206 O O . LYS D 1 125 ? -45.569 -7.722 50.447 1.00 53.06 124 LYS D O 1
ATOM 6212 N N . ILE D 1 126 ? -45.898 -5.936 51.782 1.00 49.89 125 ILE D N 1
ATOM 6213 C CA . ILE D 1 126 ? -44.514 -5.882 52.240 1.00 48.85 125 ILE D CA 1
ATOM 6214 C C . ILE D 1 126 ? -44.167 -7.083 53.111 1.00 48.04 125 ILE D C 1
ATOM 6215 O O . ILE D 1 126 ? -43.139 -7.722 52.894 1.00 51.33 125 ILE D O 1
ATOM 6220 N N . LEU D 1 127 ? -45.018 -7.400 54.084 1.00 48.82 126 LEU D N 1
ATOM 6221 C CA . LEU D 1 127 ? -44.798 -8.595 54.903 1.00 49.27 126 LEU D CA 1
ATOM 6222 C C . LEU D 1 127 ? -44.769 -9.870 54.062 1.00 55.45 126 LEU D C 1
ATOM 6223 O O . LEU D 1 127 ? -44.156 -10.860 54.469 1.00 56.02 126 LEU D O 1
ATOM 6228 N N . GLN D 1 128 ? -45.421 -9.835 52.896 1.00 50.03 127 GLN D N 1
ATOM 6229 C CA . GLN D 1 128 ? -45.339 -10.924 51.915 1.00 52.29 127 GLN D CA 1
ATOM 6230 C C . GLN D 1 128 ? -44.146 -10.764 50.950 1.00 50.49 127 GLN D C 1
ATOM 6231 O O . GLN D 1 128 ? -44.027 -11.502 49.973 1.00 47.81 127 GLN D O 1
ATOM 6237 N N . ASP D 1 129 ? -43.284 -9.788 51.228 1.00 49.15 128 ASP D N 1
ATOM 6238 C CA . ASP D 1 129 ? -42.026 -9.590 50.500 1.00 49.07 128 ASP D CA 1
ATOM 6239 C C . ASP D 1 129 ? -42.126 -8.871 49.154 1.00 52.82 128 ASP D C 1
ATOM 6240 O O . ASP D 1 129 ? -41.193 -8.912 48.357 1.00 54.52 128 ASP D O 1
ATOM 6245 N N . GLU D 1 130 ? -43.251 -8.217 48.897 1.00 53.77 129 GLU D N 1
ATOM 6246 C CA . GLU D 1 130 ? -43.367 -7.353 47.729 1.00 51.26 129 GLU D CA 1
ATOM 6247 C C . GLU D 1 130 ? -43.170 -5.901 48.173 1.00 52.01 129 GLU D C 1
ATOM 6248 O O . GLU D 1 130 ? -43.114 -5.611 49.366 1.00 48.84 129 GLU D O 1
ATOM 6254 N N . MET D 1 131 ? -43.058 -4.975 47.234 1.00 48.16 130 MET D N 1
ATOM 6255 C CA . MET D 1 131 ? -42.834 -3.600 47.644 1.00 45.03 130 MET D CA 1
ATOM 6256 C C . MET D 1 131 ? -44.097 -2.766 47.502 1.00 47.88 130 MET D C 1
ATOM 6257 O O . MET D 1 131 ? -45.097 -3.218 46.946 1.00 46.37 130 MET D O 1
ATOM 6262 N N . TRP D 1 132 ? -44.050 -1.555 48.041 1.00 49.56 131 TRP D N 1
ATOM 6263 C CA . TRP D 1 132 ? -45.156 -0.616 47.940 1.00 45.17 131 TRP D CA 1
ATOM 6264 C C . TRP D 1 132 ? -44.567 0.712 47.478 1.00 43.17 131 TRP D C 1
ATOM 6265 O O . TRP D 1 132 ? -44.528 1.691 48.225 1.00 44.90 131 TRP D O 1
ATOM 6276 N N . LEU D 1 133 ? -44.081 0.720 46.242 1.00 40.15 132 LEU D N 1
ATOM 6277 C CA . LEU D 1 133 ? -43.510 1.917 45.643 1.00 39.31 132 LEU D CA 1
ATOM 6278 C C . LEU D 1 133 ? -44.398 2.394 44.516 1.00 40.37 132 LEU D C 1
ATOM 6279 O O . LEU D 1 133 ? -44.975 1.600 43.786 1.00 46.10 132 LEU D O 1
ATOM 6284 N N . THR D 1 134 ? -44.514 3.705 44.394 1.00 43.64 133 THR D N 1
ATOM 6285 C CA . THR D 1 134 ? -45.192 4.343 43.274 1.00 43.45 133 THR D CA 1
ATOM 6286 C C . THR D 1 134 ? -44.646 3.830 41.939 1.00 43.74 133 THR D C 1
ATOM 6287 O O . THR D 1 134 ? -43.518 3.335 41.872 1.00 45.13 133 THR D O 1
ATOM 6291 N N . ARG D 1 135 ? -45.445 3.938 40.879 1.00 47.67 134 ARG D N 1
ATOM 6292 C CA . ARG D 1 135 ? -44.987 3.592 39.528 1.00 47.54 134 ARG D CA 1
ATOM 6293 C C . ARG D 1 135 ? -43.765 4.411 39.143 1.00 45.52 134 ARG D C 1
ATOM 6294 O O . ARG D 1 135 ? -42.769 3.879 38.645 1.00 46.29 134 ARG D O 1
ATOM 6302 N N . LYS D 1 136 ? -43.856 5.714 39.375 1.00 46.42 135 LYS D N 1
ATOM 6303 C CA . LYS D 1 136 ? -42.775 6.625 39.043 1.00 50.44 135 LYS D CA 1
ATOM 6304 C C . LYS D 1 136 ? -41.556 6.383 39.929 1.00 51.62 135 LYS D C 1
ATOM 6305 O O . LYS D 1 136 ? -40.425 6.398 39.446 1.00 53.64 135 LYS D O 1
ATOM 6311 N N . LEU D 1 137 ? -41.771 6.169 41.224 1.00 48.18 136 LEU D N 1
ATOM 6312 C CA . LEU D 1 137 ? -40.633 5.943 42.109 1.00 50.34 136 LEU D CA 1
ATOM 6313 C C . LEU D 1 137 ? -39.892 4.693 41.644 1.00 47.77 136 LEU D C 1
ATOM 6314 O O . LEU D 1 137 ? -38.661 4.695 41.511 1.00 44.01 136 LEU D O 1
ATOM 6319 N N . ALA D 1 138 ? -40.655 3.635 41.375 1.00 47.11 137 ALA D N 1
ATOM 6320 C CA . ALA D 1 138 ? -40.077 2.395 40.879 1.00 43.40 137 ALA D CA 1
ATOM 6321 C C . ALA D 1 138 ? -39.276 2.689 39.621 1.00 47.66 137 ALA D C 1
ATOM 6322 O O . ALA D 1 138 ? -38.158 2.195 39.460 1.00 47.12 137 ALA D O 1
ATOM 6324 N N . GLN D 1 139 ? -39.843 3.518 38.745 1.00 45.11 138 GLN D N 1
ATOM 6325 C CA . GLN D 1 139 ? -39.192 3.864 37.490 1.00 44.06 138 GLN D CA 1
ATOM 6326 C C . GLN D 1 139 ? -37.914 4.672 37.710 1.00 49.78 138 GLN D C 1
ATOM 6327 O O . GLN D 1 139 ? -36.923 4.492 37.001 1.00 51.89 138 GLN D O 1
ATOM 6333 N N . GLU D 1 140 ? -37.942 5.572 38.686 1.00 50.57 139 GLU D N 1
ATOM 6334 C CA . GLU D 1 140 ? -36.762 6.357 39.022 1.00 51.31 139 GLU D CA 1
ATOM 6335 C C . GLU D 1 140 ? -35.649 5.449 39.535 1.00 55.10 139 GLU D C 1
ATOM 6336 O O . GLU D 1 140 ? -34.461 5.684 39.278 1.00 55.64 139 GLU D O 1
ATOM 6342 N N . TYR D 1 141 ? -36.037 4.408 40.264 1.00 49.80 140 TYR D N 1
ATOM 6343 C CA . TYR D 1 141 ? -35.069 3.434 40.728 1.00 54.39 140 TYR D CA 1
ATOM 6344 C C . TYR D 1 141 ? -34.342 2.816 39.549 1.00 56.32 140 TYR D C 1
ATOM 6345 O O . TYR D 1 141 ? -33.132 2.968 39.418 1.00 62.01 140 TYR D O 1
ATOM 6354 N N . ILE D 1 142 ? -35.088 2.132 38.690 1.00 56.84 141 ILE D N 1
ATOM 6355 C CA . ILE D 1 142 ? -34.517 1.491 37.510 1.00 55.78 141 ILE D CA 1
ATOM 6356 C C . ILE D 1 142 ? -33.653 2.448 36.695 1.00 54.81 141 ILE D C 1
ATOM 6357 O O . ILE D 1 142 ? -32.477 2.194 36.503 1.00 59.46 141 ILE D O 1
ATOM 6362 N N . LEU D 1 143 ? -34.232 3.544 36.214 1.00 55.77 142 LEU D N 1
ATOM 6363 C CA . LEU D 1 143 ? -33.470 4.506 35.415 1.00 59.56 142 LEU D CA 1
ATOM 6364 C C . LEU D 1 143 ? -32.114 4.846 36.040 1.00 66.30 142 LEU D C 1
ATOM 6365 O O . LEU D 1 143 ? -31.088 4.824 35.361 1.00 68.76 142 LEU D O 1
ATOM 6370 N N . HIS D 1 144 ? -32.121 5.148 37.336 1.00 65.23 143 HIS D N 1
ATOM 6371 C CA . HIS D 1 144 ? -30.912 5.507 38.072 1.00 61.84 143 HIS D CA 1
ATOM 6372 C C . HIS D 1 144 ? -29.901 4.353 38.182 1.00 69.28 143 HIS D C 1
ATOM 6373 O O . HIS D 1 144 ? -28.771 4.457 37.697 1.00 73.23 143 HIS D O 1
ATOM 6380 N N . TYR D 1 145 ? -30.308 3.254 38.814 1.00 66.15 144 TYR D N 1
ATOM 6381 C CA . TYR D 1 145 ? -29.406 2.128 39.062 1.00 67.15 144 TYR D CA 1
ATOM 6382 C C . TYR D 1 145 ? -29.054 1.325 37.804 1.00 72.55 144 TYR D C 1
ATOM 6383 O O . TYR D 1 145 ? -27.980 0.735 37.720 1.00 78.66 144 TYR D O 1
ATOM 6392 N N . ARG D 1 146 ? -29.949 1.320 36.821 1.00 75.93 145 ARG D N 1
ATOM 6393 C CA . ARG D 1 146 ? -29.691 0.639 35.551 1.00 75.79 145 ARG D CA 1
ATOM 6394 C C . ARG D 1 146 ? -28.611 1.370 34.759 1.00 73.30 145 ARG D C 1
ATOM 6395 O O . ARG D 1 146 ? -27.914 0.768 33.941 1.00 71.29 145 ARG D O 1
ATOM 6403 N N . ALA D 1 147 ? -28.471 2.667 35.014 1.00 73.61 146 ALA D N 1
ATOM 6404 C CA . ALA D 1 147 ? -27.474 3.476 34.316 1.00 79.72 146 ALA D CA 1
ATOM 6405 C C . ALA D 1 147 ? -26.094 3.389 34.979 1.00 86.31 146 ALA D C 1
ATOM 6406 O O . ALA D 1 147 ? -25.143 4.048 34.550 1.00 87.30 146 ALA D O 1
ATOM 6408 N N . GLY D 1 148 ? -25.989 2.571 36.024 1.00 84.32 147 GLY D N 1
ATOM 6409 C CA . GLY D 1 148 ? -24.724 2.376 36.711 1.00 85.00 147 GLY D CA 1
ATOM 6410 C C . GLY D 1 148 ? -24.400 3.470 37.714 1.00 90.62 147 GLY D C 1
ATOM 6411 O O . GLY D 1 148 ? -23.244 3.644 38.110 1.00 90.70 147 GLY D O 1
ATOM 6412 N N . ASN D 1 149 ? -25.423 4.219 38.117 1.00 89.49 148 ASN D N 1
ATOM 6413 C CA . ASN D 1 149 ? -25.272 5.222 39.163 1.00 84.07 148 ASN D CA 1
ATOM 6414 C C . ASN D 1 149 ? -25.697 4.616 40.494 1.00 82.54 148 ASN D C 1
ATOM 6415 O O . ASN D 1 149 ? -26.446 3.639 40.520 1.00 81.48 148 ASN D O 1
ATOM 6420 N N . SER D 1 150 ? -25.208 5.175 41.596 1.00 82.22 149 SER D N 1
ATOM 6421 C CA . SER D 1 150 ? -25.541 4.636 42.911 1.00 85.36 149 SER D CA 1
ATOM 6422 C C . SER D 1 150 ? -25.852 5.715 43.949 1.00 89.77 149 SER D C 1
ATOM 6423 O O . SER D 1 150 ? -27.004 6.133 44.099 1.00 91.74 149 SER D O 1
ATOM 6426 N N . VAL D 1 151 ? -24.826 6.166 44.661 1.00 89.94 150 VAL D N 1
ATOM 6427 C CA . VAL D 1 151 ? -25.032 7.049 45.802 1.00 92.60 150 VAL D CA 1
ATOM 6428 C C . VAL D 1 151 ? -25.211 8.523 45.402 1.00 91.51 150 VAL D C 1
ATOM 6429 O O . VAL D 1 151 ? -24.375 9.103 44.707 1.00 89.65 150 VAL D O 1
ATOM 6433 N N . VAL D 1 152 ? -26.325 9.106 45.840 1.00 91.90 151 VAL D N 1
ATOM 6434 C CA . VAL D 1 152 ? -26.636 10.513 45.597 1.00 90.40 151 VAL D CA 1
ATOM 6435 C C . VAL D 1 152 ? -26.101 11.389 46.729 1.00 98.50 151 VAL D C 1
ATOM 6436 O O . VAL D 1 152 ? -26.524 11.251 47.880 1.00 104.11 151 VAL D O 1
ATOM 6440 N N . THR D 1 153 ? -25.178 12.292 46.408 1.00 98.28 152 THR D N 1
ATOM 6441 C CA . THR D 1 153 ? -24.524 13.100 47.437 1.00 96.78 152 THR D CA 1
ATOM 6442 C C . THR D 1 153 ? -25.369 14.310 47.840 1.00 89.71 152 THR D C 1
ATOM 6443 O O . THR D 1 153 ? -26.302 14.694 47.134 1.00 83.59 152 THR D O 1
ATOM 6447 N N . HIS D 1 194 ? -8.998 19.700 61.402 1.00 105.78 193 HIS D N 1
ATOM 6448 C CA . HIS D 1 194 ? -9.986 19.730 60.325 1.00 110.24 193 HIS D CA 1
ATOM 6449 C C . HIS D 1 194 ? -11.085 18.707 60.528 1.00 117.75 193 HIS D C 1
ATOM 6450 O O . HIS D 1 194 ? -12.258 19.066 60.643 1.00 118.10 193 HIS D O 1
ATOM 6457 N N . LEU D 1 195 ? -10.700 17.432 60.547 1.00 120.76 194 LEU D N 1
ATOM 6458 C CA . LEU D 1 195 ? -11.669 16.350 60.673 1.00 118.15 194 LEU D CA 1
ATOM 6459 C C . LEU D 1 195 ? -12.720 16.704 61.721 1.00 118.75 194 LEU D C 1
ATOM 6460 O O . LEU D 1 195 ? -13.887 16.365 61.563 1.00 115.78 194 LEU D O 1
ATOM 6465 N N . HIS D 1 196 ? -12.308 17.413 62.771 1.00 121.65 195 HIS D N 1
ATOM 6466 C CA . HIS D 1 196 ? -13.224 17.765 63.857 1.00 120.68 195 HIS D CA 1
ATOM 6467 C C . HIS D 1 196 ? -14.173 18.920 63.506 1.00 120.19 195 HIS D C 1
ATOM 6468 O O . HIS D 1 196 ? -15.326 18.928 63.938 1.00 118.70 195 HIS D O 1
ATOM 6475 N N . ASN D 1 197 ? -13.695 19.885 62.723 1.00 120.77 196 ASN D N 1
ATOM 6476 C CA . ASN D 1 197 ? -14.561 20.945 62.202 1.00 116.73 196 ASN D CA 1
ATOM 6477 C C . ASN D 1 197 ? -15.690 20.382 61.334 1.00 115.64 196 ASN D C 1
ATOM 6478 O O . ASN D 1 197 ? -16.806 20.909 61.333 1.00 112.58 196 ASN D O 1
ATOM 6483 N N . VAL D 1 198 ? -15.387 19.321 60.583 1.00 118.09 197 VAL D N 1
ATOM 6484 C CA . VAL D 1 198 ? -16.373 18.697 59.691 1.00 115.43 197 VAL D CA 1
ATOM 6485 C C . VAL D 1 198 ? -17.413 17.826 60.399 1.00 115.08 197 VAL D C 1
ATOM 6486 O O . VAL D 1 198 ? -18.394 17.435 59.779 1.00 115.33 197 VAL D O 1
ATOM 6490 N N . PHE D 1 199 ? -17.205 17.523 61.679 1.00 117.08 198 PHE D N 1
ATOM 6491 C CA . PHE D 1 199 ? -18.138 16.674 62.427 1.00 113.78 198 PHE D CA 1
ATOM 6492 C C . PHE D 1 199 ? -19.459 17.392 62.714 1.00 111.92 198 PHE D C 1
ATOM 6493 O O . PHE D 1 199 ? -20.343 16.848 63.376 1.00 110.46 198 PHE D O 1
ATOM 6501 N N . LYS D 1 200 ? -19.566 18.627 62.237 1.00 113.95 199 LYS D N 1
ATOM 6502 C CA . LYS D 1 200 ? -20.839 19.335 62.156 1.00 114.21 199 LYS D CA 1
ATOM 6503 C C . LYS D 1 200 ? -20.781 20.319 60.979 1.00 115.29 199 LYS D C 1
ATOM 6504 O O . LYS D 1 200 ? -19.749 20.945 60.738 1.00 114.97 199 LYS D O 1
ATOM 6510 N N . LYS D 1 201 ? -21.868 20.425 60.221 1.00 112.98 200 LYS D N 1
ATOM 6511 C CA . LYS D 1 201 ? -23.081 19.664 60.484 1.00 114.02 200 LYS D CA 1
ATOM 6512 C C . LYS D 1 201 ? -23.110 18.311 59.766 1.00 114.27 200 LYS D C 1
ATOM 6513 O O . LYS D 1 201 ? -24.024 18.031 58.989 1.00 116.97 200 LYS D O 1
ATOM 6519 N N . ILE D 1 202 ? -22.102 17.481 60.016 1.00 113.21 201 ILE D N 1
ATOM 6520 C CA . ILE D 1 202 ? -22.205 16.059 59.717 1.00 111.28 201 ILE D CA 1
ATOM 6521 C C . ILE D 1 202 ? -22.905 15.436 60.922 1.00 111.49 201 ILE D C 1
ATOM 6522 O O . ILE D 1 202 ? -23.637 14.451 60.799 1.00 107.05 201 ILE D O 1
ATOM 6527 N N . ASN D 1 203 ? -22.679 16.051 62.084 1.00 111.97 202 ASN D N 1
ATOM 6528 C CA . ASN D 1 203 ? -23.215 15.594 63.368 1.00 107.96 202 ASN D CA 1
ATOM 6529 C C . ASN D 1 203 ? -22.617 14.275 63.860 1.00 106.34 202 ASN D C 1
ATOM 6530 O O . ASN D 1 203 ? -23.288 13.490 64.538 1.00 105.55 202 ASN D O 1
ATOM 6535 N N . ALA D 1 204 ? -21.348 14.052 63.526 1.00 103.01 203 ALA D N 1
ATOM 6536 C CA . ALA D 1 204 ? -20.647 12.834 63.912 1.00 101.37 203 ALA D CA 1
ATOM 6537 C C . ALA D 1 204 ? -20.129 12.908 65.349 1.00 101.94 203 ALA D C 1
ATOM 6538 O O . ALA D 1 204 ? -19.354 13.800 65.701 1.00 103.80 203 ALA D O 1
ATOM 6540 N N . LYS D 1 205 ? -20.570 11.966 66.177 1.00 99.85 204 LYS D N 1
ATOM 6541 C CA . LYS D 1 205 ? -20.127 11.903 67.563 1.00 100.53 204 LYS D CA 1
ATOM 6542 C C . LYS D 1 205 ? -18.713 11.349 67.654 1.00 100.10 204 LYS D C 1
ATOM 6543 O O . LYS D 1 205 ? -18.092 11.385 68.712 1.00 102.54 204 LYS D O 1
ATOM 6549 N N . ASN D 1 206 ? -18.203 10.844 66.536 1.00 100.62 205 ASN D N 1
ATOM 6550 C CA . ASN D 1 206 ? -16.857 10.291 66.504 1.00 104.33 205 ASN D CA 1
ATOM 6551 C C . ASN D 1 206 ? -16.313 10.167 65.088 1.00 103.45 205 ASN D C 1
ATOM 6552 O O . ASN D 1 206 ? -16.873 10.725 64.140 1.00 98.76 205 ASN D O 1
ATOM 6557 N N . ARG D 1 207 ? -15.204 9.447 64.952 1.00 107.95 206 ARG D N 1
ATOM 6558 C CA . ARG D 1 207 ? -14.701 9.119 63.629 1.00 107.36 206 ARG D CA 1
ATOM 6559 C C . ARG D 1 207 ? -15.706 8.207 62.937 1.00 105.93 206 ARG D C 1
ATOM 6560 O O . ARG D 1 207 ? -16.176 8.527 61.852 1.00 102.70 206 ARG D O 1
ATOM 6568 N N . LEU D 1 208 ? -16.045 7.089 63.584 1.00 104.56 207 LEU D N 1
ATOM 6569 C CA . LEU D 1 208 ? -16.932 6.065 63.010 1.00 102.49 207 LEU D CA 1
ATOM 6570 C C . LEU D 1 208 ? -18.180 6.615 62.295 1.00 101.39 207 LEU D C 1
ATOM 6571 O O . LEU D 1 208 ? -18.500 6.176 61.186 1.00 97.51 207 LEU D O 1
ATOM 6576 N N . GLN D 1 209 ? -18.874 7.567 62.925 1.00 103.29 208 GLN D N 1
ATOM 6577 C CA . GLN D 1 209 ? -20.033 8.216 62.304 1.00 98.60 208 GLN D CA 1
ATOM 6578 C C . GLN D 1 209 ? -19.641 8.919 61.006 1.00 100.44 208 GLN D C 1
ATOM 6579 O O . GLN D 1 209 ? -20.440 9.005 60.068 1.00 101.15 208 GLN D O 1
ATOM 6585 N N . ALA D 1 210 ? -18.407 9.415 60.964 1.00 101.04 209 ALA D N 1
ATOM 6586 C CA . ALA D 1 210 ? -17.876 10.133 59.805 1.00 101.56 209 ALA D CA 1
ATOM 6587 C C . ALA D 1 210 ? -17.685 9.273 58.544 1.00 103.48 209 ALA D C 1
ATOM 6588 O O . ALA D 1 210 ? -18.182 9.632 57.476 1.00 105.55 209 ALA D O 1
ATOM 6590 N N . LEU D 1 211 ? -16.976 8.151 58.659 1.00 103.87 210 LEU D N 1
ATOM 6591 C CA . LEU D 1 211 ? -16.817 7.234 57.522 1.00 105.17 210 LEU D CA 1
ATOM 6592 C C . LEU D 1 211 ? -18.158 6.621 57.052 1.00 106.19 210 LEU D C 1
ATOM 6593 O O . LEU D 1 211 ? -18.391 6.482 55.846 1.00 106.04 210 LEU D O 1
ATOM 6598 N N . ILE D 1 212 ? -19.035 6.268 57.996 1.00 103.82 211 ILE D N 1
ATOM 6599 C CA . ILE D 1 212 ? -20.383 5.791 57.658 1.00 98.50 211 ILE D CA 1
ATOM 6600 C C . ILE D 1 212 ? -21.206 6.874 56.964 1.00 97.92 211 ILE D C 1
ATOM 6601 O O . ILE D 1 212 ? -21.989 6.584 56.057 1.00 98.16 211 ILE D O 1
ATOM 6606 N N . TRP D 1 213 ? -21.042 8.117 57.409 1.00 98.84 212 TRP D N 1
ATOM 6607 C CA . TRP D 1 213 ? -21.641 9.249 56.717 1.00 102.18 212 TRP D CA 1
ATOM 6608 C C . TRP D 1 213 ? -21.027 9.410 55.329 1.00 102.32 212 TRP D C 1
ATOM 6609 O O . TRP D 1 213 ? -21.726 9.766 54.388 1.00 106.47 212 TRP D O 1
ATOM 6620 N N . ALA D 1 214 ? -19.730 9.149 55.192 1.00 99.87 213 ALA D N 1
ATOM 6621 C CA . ALA D 1 214 ? -19.088 9.269 53.886 1.00 102.80 213 ALA D CA 1
ATOM 6622 C C . ALA D 1 214 ? -19.649 8.247 52.880 1.00 102.96 213 ALA D C 1
ATOM 6623 O O . ALA D 1 214 ? -19.997 8.611 51.753 1.00 101.72 213 ALA D O 1
ATOM 6625 N N . LYS D 1 215 ? -19.747 6.981 53.295 1.00 103.22 214 LYS D N 1
ATOM 6626 C CA . LYS D 1 215 ? -20.359 5.920 52.479 1.00 103.56 214 LYS D CA 1
ATOM 6627 C C . LYS D 1 215 ? -21.778 6.307 52.016 1.00 100.70 214 LYS D C 1
ATOM 6628 O O . LYS D 1 215 ? -22.078 6.320 50.822 1.00 98.09 214 LYS D O 1
ATOM 6634 N N . ASN D 1 216 ? -22.635 6.609 52.989 1.00 104.39 215 ASN D N 1
ATOM 6635 C CA . ASN D 1 216 ? -23.957 7.198 52.778 1.00 103.03 215 ASN D CA 1
ATOM 6636 C C . ASN D 1 216 ? -23.820 8.727 52.634 1.00 105.78 215 ASN D C 1
ATOM 6637 O O . ASN D 1 216 ? -24.257 9.472 53.518 1.00 110.49 215 ASN D O 1
ATOM 6642 N N . ASN D 1 217 ? -23.197 9.166 51.534 1.00 102.56 216 ASN D N 1
ATOM 6643 C CA . ASN D 1 217 ? -22.937 10.585 51.194 1.00 102.50 216 ASN D CA 1
ATOM 6644 C C . ASN D 1 217 ? -21.550 10.775 50.555 1.00 101.42 216 ASN D C 1
ATOM 6645 O O . ASN D 1 217 ? -20.759 11.637 50.953 1.00 100.52 216 ASN D O 1
#

Organism: Vibrio cholerae serotype O1 (strain ATCC 39315 / El Tor Inaba N16961) (NCBI:txid243277)

GO terms:
  GO:0000976 transcription cis-regulatory region binding (F, IPI)
  GO:0001216 DNA-binding transcription activator activity (F, IPI)
  GO:0032993 protein-DNA complex (C, IPI)
  GO:0000976 transcription cis-regulatory region binding (F, IMP)
  GO:0001216 DNA-binding transcription activator activity (F, IMP)
  GO:0032993 protein-DNA complex (C, IMP)
  GO:0045893 positive regulation of DNA-templated transcription (P, IEP)

CATH classification: 3.40.50.2300 (+1 more: 1.10.10.10)

Nearest PDB structures (foldseek):
  3kln-assembly1_A  TM=9.985E-01  e=1.528E-37  Vibrio cholerae O1 biovar El Tor
  3kln-assembly4_D  TM=9.998E-01  e=1.725E-28  Vibrio cholerae O1 biovar El Tor
  5xp0-assembly1_A  TM=9.012E-01  e=2.093E-06  Salmonella enterica subsp. enterica serovar Typhimurium str. LT2
  5vxn-assembly2_C  TM=5.034E-01  e=2.120E-07  Escherichia coli K-1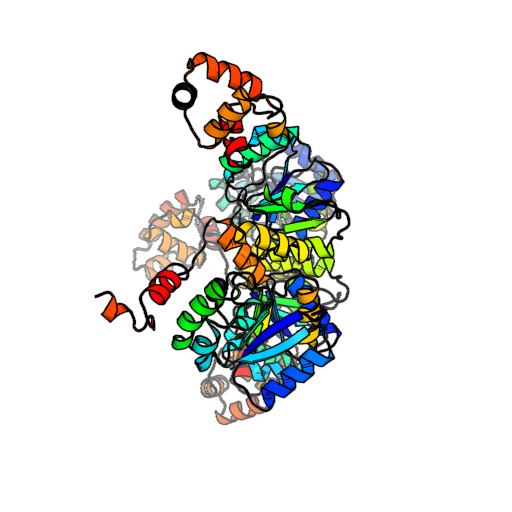2
  4lda-assembly8_H  TM=6.256E-01  e=1.229E-01  Pseudomonas aeruginosa PAO1

Secondary structure (DSSP, 8-state):
--SSEEEEEES--SHHHHHHHHHHHHHSSEEEEEE-GGGHHHHTT-SGGGG--EEEEEGGG--HHHHHHHHHHHHHH-TT-EEEEEEE-TT--HHHHTTSTTEEEEEETT--HHHHHHHHHHHHTT--B--HHHHHHHHHHHHTT--PPP-HHHHTS-HHHHHHHHHHTTT--HHHHHHHTT--HHHHHHHHHHHTTTS--SSHHHHHHHHHHH---/--SEEEEEES--SHHHHHHHHHHHHHSSEEEEEE-GGGHHHHTT-GGGGG--EEEEEGGG--GGGHHHHHHHHHHH-TTSEEEEEEE-TT--HHHHTTSTTEEEEEETT--HHHHHHHHHHHHTT--B--HHHHHHHHHHHHTT--PPPPHHHHHS-HHHHHHHHHHTTT--HHHHHHHTT--HHHHHHHHHHHHHHHT-SSHHHHHHHHHHHS--/--SEEEEEES--SHHHHHHHHHHHHHSSEEEEEE-GGGHHHHTT-GGGGG--EEEEEGGG--GGGHHHHHHHHHHH-TT-EEEEEEE-SS--HHHHTTSTTEEEEEETT--HHHHHHHHHHHHTT--B--HHHHHHHHHHHHHT------HHHHTS-HHHHHHHHHHTTT--HHHHHHHTT--HHHHHHHHHHHTTTS--SSHHHHHHHHHH-/--SEEEEEES--SHHHHHHHHHHHHHSSEEEEEE-STTGGGTTT-GGGGG--EEEEEGGG--SHHHHHHHHHHHHH-TTSEEEEEEE-TT--GGGGGGSTTEEEEEETT--HHHHHHHHHHHHTT--B--HHHHHHHHHHHHTT------TTGGGTTTT-SSHHHHHHHHHT-

Solvent-accessible surface area: 42190 Å² total; per-residue (Å²): 108,186,99,45,43,45,1,9,2,0,7,61,78,41,142,124,8,137,108,38,66,110,24,2,50,17,23,2,42,1,31,5,97,27,4,27,10,76,81,0,121,88,18,28,123,82,82,109,0,165,65,8,86,2,0,1,0,9,34,47,122,38,49,97,85,17,23,0,13,12,13,1,0,18,106,61,6,5,63,130,4,57,2,0,0,11,48,0,50,103,133,25,107,51,84,88,0,6,52,3,78,46,0,8,0,3,4,38,115,101,56,93,71,95,40,15,1,80,0,2,5,43,0,43,40,97,34,30,68,13,55,122,119,0,9,24,54,1,3,74,17,26,51,76,71,79,69,51,36,70,28,126,34,19,62,161,22,78,147,105,19,25,78,0,0,98,35,1,16,90,47,8,46,22,92,93,0,2,98,132,32,182,36,65,63,93,43,0,96,84,41,6,120,66,0,40,125,164,1,47,6,124,72,75,92,11,0,35,15,0,0,116,31,15,28,17,226,187,142,102,42,41,1,21,1,0,6,66,83,43,138,121,9,144,109,38,50,118,27,2,62,85,124,18,84,1,42,0,98,28,6,26,9,84,74,0,134,83,16,25,120,81,87,100,0,165,65,8,69,0,0,2,0,10,35,48,123,36,47,86,82,20,27,0,10,12,14,0,1,16,108,62,7,6,64,128,5,58,3,0,0,10,49,0,41,102,130,23,109,51,84,93,0,5,53,2,78,45,0,8,0,3,4,35,110,100,54,91,73,114,40,18,26,120,0,1,42,86,0,42,137,95,48,27,65,14,54,120,114,0,9,20,56,2,4,81,17,26,51,74,69,81,56,46,39,80,26,123,30,28,63,148,6,73,145,108,10,20,72,3,0,90,36,0,16,88,46,13,47,26,87,99,0,2,99,138,33,185,35,66,70,87,48,0,95,80,41,5,108,60,0,38,140,105,0,50,8,128,71,81,91,11,0,32,16,1,1,103,32,20,15,16,200,218,156,86,42,42,0,21,1,0,7,60,74,38,148,130,8,134,117,40,55,101,27,3,52,19,27,3,46,1,40,0,93,30,10,32,12,83,66,0,119,86,12,28,127,79,84,115,0,161,68,7,86,1,0,2,0,9,36,53,126,37,55,95,82,17,29,1,11,11,16,1,0,15,102,62,7,5,65,126,4,57,3,0,0,12,52,0,47,100,136,22,103,42,90,86,0,8,54,2,74,45,0,8,0,5,3,42,109,101,61,94,83,94,40,14,2,80,0,2,5,33,0,42,23,96,33,26,65,13,57,124,117,0,9,21,60,0,6,76,11,21,53,75,59,75,81,76,33,94,20,125,31,38,66,146,24,80,131,103,24,23,78,1,4,114,36,1,20,91,40,14,44,24,94,99,0,3,100,136,32,179,40,64,71,98,42,0,103,77,42,5,122,70,0,37,136,159,3,51,7,120,76,78,98,8,0,35,14,5,16,113,32,36,172,152,106,47,41,1,27,0,0,4,60,74,40,135,123,10,133,104,40,52,102,26,4,60,88,131,18,82,0,36,0,104,29,6,25,11,85,58,0,116,91,14,23,125,79,91,99,0,149,67,8,64,0,0,4,0,12,38,49,125,34,53,124,84,21,40,4,14,11,16,0,0,15,111,65,6,5,62,125,4,54,2,0,0,8,46,0,50,92,134,23,105,55,85,86,0,4,54,2,82,43,1,4,0,3,4,36,108,105,56,91,74,119,38,18,32,127,0,3,41,81,0,43,139,96,46,28,60,14,50,116,94,0,9,21,54,3,4,80,21,32,60,72,72,77,62,89,34,156,192,118,127,104,72,34,113,198,26,54,10,121,71,155,82,10,19,78,17,81,56,170,31,71

Sequence (819 aa):
DENKLNVRMLSDVCMQSRLLKEALESKLPLALEITPFSELWLEENKPESRSIQMLVIDYSRISDDVLTDYSSFKHISCPDAKEVIINCPQDIEHKLLFKWNNLAGVFYIDDDMDTLIKGMSKILQDEMWLTRKLAQEYILHYRAGNSVVTSQMYAKLTKREQQIIKLLGSGASNIEIADKLFVSENTVKTHLHNVFKKINAKNRLQALIWAKNNIGIENKLNVRMLSDVCMQSRLLKEALESKLPLALEITPFSELWLEENKPESRSIQMLVIDYSRISDDVLTDYSSFKHISCPDAKEVIINCPQDIEHKLLFKWNNLAGVFYIDDDMDTLIKGMSKILQDEMWLTRKLAQEYILHYRAGNSVVTSQMYAKLTKREQQIIKLLGSGASNIEIADKLFVSENTVKTHLHNVFKKINAKNRLQALIWAKNNIGIENKLNVRMLSDVCMQSRLLKEALESKLPLALEITPFSELWLEENKPESRSIQMLVIDYSRISDDVLTDYSSFKHISCPDAKEVIINCPQDIEHKLLFKWNNLAGVFYIDDDMDTLIKGMSKILQDEMWLTRKLAQEYILHYRAGNSVVTSQMYAKLTKREQQIIKLLGSGASNIEIADKLFVSENTVKTHLHNVFKKINAKNRLQALIWAKNNENKLNVRMLSDVCMQSRLLKEALESKLPLALEITPFSELWLEENKPESRSIQMLVIDYSRISDDVLTDYSSFKHISCPDAKEVIINCPQDIEHKLLFKWNNLAGVFYIDDDMDTLIKGMSKILQDEMWLTRKLAQEYILHYRAGNSVVTHLHNVFKKINAKNRLQALIWAKNN

B-factor: mean 54.04, std 21.91, range [10.64, 130.88]

Foldseek 3Di:
DVQAAEEEEADDDDPVVVVVQVLQVVQGRHDYDYDHLVCLLVCQPPQCLLRHQEYEYEPVRDDQLSVLSVLSSCVRRPVNHAYEYAQADPPDDLLVVQLRVRHQEYHHNPDDVVVVSVQVVCVVVVHGHDDPVSVVVVCVQVVVPHHADAADLLVVDDPLLNQLLLCLLVVADLVRSCVVVVHDSVVSVVSVVVSCPPNVDPDSSSSNSSSVSHHDD/DQAAEEEEADDDDPVVVVVQVLQVVLDRHDYDYDHLVCLLVVQPDPCLLRHQEYEYEPVRDDQLSVLVVLSSCVRRPVNHAYEYEQADPPDDLLVVVLRVRYQEYYHNPDDVVRVSVQVVCVVVVHGHDDPVSVVVVCVQVVVPHDADAAVLLVPDDPVLNQLLLVVLVVDDLVSSCVVVVHDSVVSVVSVVVSCVSNNPPDSSSSNSCCVSHPDD/DQAAEEEEADDDDPVVVVVQVLQVVQGRHHYDYDYLVCLLVCLPPQVLLRHQEYEYEVVRDDDLSVLSVLSSCVRRPVNHAYEYEQADPPDDLLVVVLRPRHQEYYHNPDDVVVVSVQVRCVVVVHGHDDPVSVVVVVCQVVVPHRADDDDLLVPDDPLLNQLLLCVLVVADLVRSCVVVVHDSVVSVVSVVVSCPPLNDPDSSSSNSSSVSD/DQAAAEEEADDDDDVVVVVQVLDVVLGRHHYDYDYLVCLLVLQPDPVLQRHQEYEYEPVRDDLQSVLVVLSSCVRRPVNRAYEYEQADPPDDLLVVLLRVRHQEYYHNPDDVVVVSVQVVVVVVPHGHDDPVSVVVVCVQVVVVHHADDVVVVVCPPLVPPDVSSVVSVVVSD

Radius of gyration: 37.42 Å; Cα contacts (8 Å, |Δi|>4): 1265; chains: 4; bounding box: 86×86×102 Å

InterPro domains:
  IPR000792 Transcription regulator LuxR, C-terminal [PF00196] (158-213)
  IPR000792 Transcription regulator LuxR, C-terminal [PR00038] (159-173)
  IPR000792 Transcription regulator LuxR, C-terminal [PR00038] (173-189)
  IPR000792 Transcription regulator LuxR, C-terminal [PR00038] (189-201)
  IPR000792 Transcription regulator LuxR, C-terminal [PS00622] (173-200)
  IPR000792 Transcription regulator LuxR, C-terminal [PS50043] (152-217)
  IPR000792 Transcription regulator LuxR, C-terminal [SM00421] (156-213)
  IPR000792 Transcription regulator LuxR, C-terminal [cd06170] (159-215)
  IPR016032 Signal transduction response regulator, C-terminal effector [SSF46894] (150-215)
  IPR049151 CsgD-like, receiver domain [PF21155] (11-134)